Protein AF-0000000065985653 (afdb_homodimer)

InterPro domains:
  IPR003010 Carbon-nitrogen hydrolase [PF00795] (304-445)
  IPR003010 Carbon-nitrogen hydrolase [PS50263] (231-460)
  IPR004563 Apolipoprotein N-acyltransferase [MF_01148] (16-479)
  IPR004563 Apolipoprotein N-acyltransferase [PTHR38686] (8-495)
  IPR004563 Apolipoprotein N-acyltransferase [TIGR00546] (69-442)
  IPR004563 Apolipoprotein N-acyltransferase [cd07571] (231-481)
  IPR036526 Carbon-nitrogen hydrolase superfamily [G3DSA:3.60.110.10] (220-460)
  IPR036526 Carbon-nitrogen hydrolase superfamily [SSF56317] (226-471)
  IPR045378 Apolipoprotein N-acyltransferase, N-terminal [PF20154] (26-192)

pLDDT: mean 91.8, std 10.92, range [23.53, 98.88]

Solvent-accessible surface area (backbone atoms only — not comparable to full-atom values): 48987 Å² total; per-residue (Å²): 119,65,62,62,50,52,50,51,50,51,50,49,50,51,52,48,52,50,24,50,49,25,8,41,49,14,8,47,36,39,25,35,5,28,57,68,44,57,21,29,66,42,43,54,52,15,52,30,40,33,57,61,35,36,56,95,53,53,47,67,57,18,10,49,41,35,21,44,14,44,26,39,18,45,48,59,62,46,48,59,53,42,54,28,40,36,45,52,46,18,67,75,64,62,83,46,58,40,70,56,18,53,52,50,48,52,48,49,24,50,63,67,13,50,43,31,30,52,33,20,36,57,51,45,65,36,41,80,50,68,70,39,23,22,49,21,50,13,16,44,45,34,43,33,58,51,54,39,42,49,72,65,78,33,52,48,76,84,43,74,43,53,20,40,62,82,41,49,28,59,49,55,53,19,19,53,32,28,62,55,43,47,35,26,50,37,41,26,48,15,44,48,42,41,53,27,45,74,68,70,40,52,71,60,46,22,55,54,48,39,51,52,46,48,51,26,44,26,43,49,52,62,50,76,75,58,61,57,23,84,46,67,36,32,36,33,18,67,39,56,50,48,83,48,52,79,70,53,49,66,66,58,46,49,51,48,51,49,65,66,44,67,88,55,66,76,37,43,36,38,42,12,36,52,62,34,86,50,70,59,87,81,41,64,64,57,30,57,55,18,70,44,26,35,34,37,43,17,26,38,50,94,57,18,55,26,34,29,37,32,46,76,51,40,77,40,84,56,38,33,42,50,70,64,50,56,75,70,30,30,70,45,61,47,90,71,50,49,72,41,64,84,63,59,74,54,79,57,49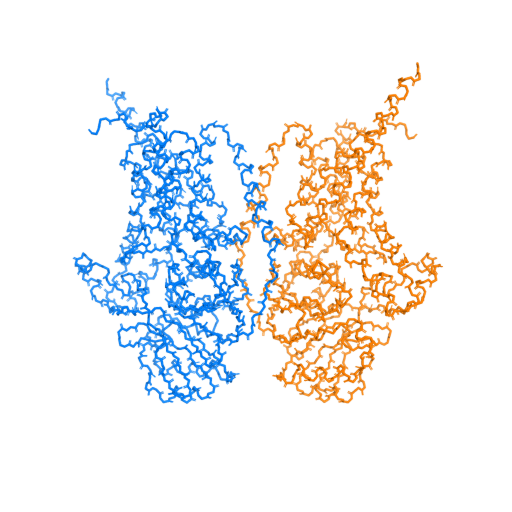,49,62,32,90,56,70,48,54,46,63,58,88,88,46,68,39,29,29,72,43,56,45,73,36,56,54,39,66,67,54,59,34,46,24,43,74,62,54,22,17,30,42,32,32,21,18,62,37,38,68,49,88,46,67,38,50,40,43,50,57,53,52,31,41,27,52,52,6,25,24,48,49,20,25,24,37,35,22,11,26,37,30,61,28,30,35,20,36,38,64,26,48,72,38,42,18,53,56,70,77,45,69,46,66,44,80,44,55,43,42,72,38,83,80,74,32,59,12,48,75,58,42,70,51,48,49,57,50,22,54,51,43,29,53,49,28,46,50,52,32,54,73,70,62,54,71,51,80,55,67,75,61,80,129,118,66,63,62,51,50,51,50,50,48,49,50,50,50,51,48,51,50,25,48,49,25,9,40,50,14,8,47,35,40,24,35,5,29,58,68,45,57,22,29,67,42,44,52,50,15,51,31,39,33,57,59,35,37,57,94,50,54,46,67,56,18,11,49,41,35,22,45,15,43,25,40,17,45,48,60,62,46,49,60,53,42,55,28,39,36,46,51,46,17,67,74,65,61,83,45,59,41,69,56,17,53,51,51,49,52,48,51,24,49,62,69,13,50,43,32,29,54,34,20,37,58,50,44,64,37,40,79,52,68,70,38,22,22,48,20,51,14,16,44,47,32,44,33,57,52,53,39,43,49,72,63,79,32,51,49,77,84,44,75,42,54,19,42,62,82,41,50,29,58,49,54,54,20,18,53,31,27,60,56,44,47,36,26,50,38,41,27,47,15,44,48,42,42,52,27,45,75,69,72,40,53,71,60,45,22,56,53,47,38,51,52,45,47,51,24,45,27,43,48,51,63,51,76,80,60,61,56,23,85,46,67,36,32,35,34,18,67,40,58,51,48,84,47,51,81,70,52,50,66,68,57,46,49,50,47,52,50,65,65,43,66,90,55,68,76,37,43,35,37,42,12,35,52,63,33,86,50,72,61,88,81,43,64,66,58,30,59,55,17,67,44,24,34,34,38,42,16,25,36,49,94,56,17,54,26,34,28,37,31,46,75,53,41,76,41,82,57,37,34,41,49,71,64,50,58,75,70,31,30,70,47,62,48,87,70,51,51,73,41,63,83,63,60,74,56,77,58,49,49,62,32,90,56,72,48,55,46,64,59,88,87,45,68,39,29,29,71,42,56,46,75,33,55,56,39,65,65,54,59,35,46,24,40,73,61,54,22,17,32,42,32,32,20,19,36,51,40,72,48,86,47,66,39,50,40,42,48,57,53,50,31,40,25,54,52,6,22,24,47,50,20,24,23,35,36,22,10,23,39,29,61,28,30,36,20,37,37,63,24,49,72,39,43,19,54,56,71,78,44,68,44,66,44,78,45,55,44,43,72,39,84,81,72,32,59,14,46,76,59,42,71,50,49,48,57,50,21,54,50,43,29,52,50,27,46,51,53,32,53,73,71,64,55,70,52,79,54,70,76,60,82,129

Structure (mmCIF, N/CA/C/O backbone):
data_AF-0000000065985653-model_v1
#
loop_
_entity.id
_entity.type
_entity.pdbx_description
1 polymer 'Apolipoprotein N-acyltransferase'
#
loop_
_atom_site.group_PDB
_atom_site.id
_atom_site.type_symbol
_atom_site.label_atom_id
_atom_site.label_alt_id
_atom_site.label_comp_id
_atom_site.label_asym_id
_atom_site.label_entity_id
_atom_site.label_seq_id
_atom_site.pdbx_PDB_ins_code
_atom_site.Cartn_x
_atom_site.Cartn_y
_atom_site.Cartn_z
_atom_site.occupancy
_atom_site.B_iso_or_equiv
_atom_site.auth_seq_id
_atom_site.auth_comp_id
_atom_site.auth_asym_id
_atom_site.auth_atom_id
_atom_site.pdbx_PDB_model_num
ATOM 1 N N . MET A 1 1 ? -54.906 -27.516 -24.109 1 52.81 1 MET A N 1
ATOM 2 C CA . MET A 1 1 ? -53.906 -28.359 -23.469 1 52.81 1 MET A CA 1
ATOM 3 C C . MET A 1 1 ? -52.531 -28.078 -24.047 1 52.81 1 MET A C 1
ATOM 5 O O . MET A 1 1 ? -51.531 -28.047 -23.297 1 52.81 1 MET A O 1
ATOM 9 N N . ASN A 1 2 ? -52.469 -27.531 -25.312 1 60.34 2 ASN A N 1
ATOM 10 C CA . ASN A 1 2 ? -51.188 -27.344 -26.016 1 60.34 2 ASN A CA 1
ATOM 11 C C . ASN A 1 2 ? -50.594 -25.984 -25.688 1 60.34 2 ASN A C 1
ATOM 13 O O . ASN A 1 2 ? -49.375 -25.844 -25.578 1 60.34 2 ASN A O 1
ATOM 17 N N . ARG A 1 3 ? -51.312 -25.031 -25.375 1 61.81 3 ARG A N 1
ATOM 18 C CA . ARG A 1 3 ? -50.812 -23.688 -25.125 1 61.81 3 ARG A CA 1
ATOM 19 C C . ARG A 1 3 ? -50.188 -23.594 -23.734 1 61.81 3 ARG A C 1
ATOM 21 O O . ARG A 1 3 ? -49.156 -22.938 -23.562 1 61.81 3 ARG A O 1
ATOM 28 N N . ARG A 1 4 ? -50.781 -24.234 -22.844 1 63.5 4 ARG A N 1
ATOM 29 C CA . ARG A 1 4 ? -50.281 -24.281 -21.484 1 63.5 4 ARG A CA 1
ATOM 30 C C . ARG A 1 4 ? -48.938 -25.016 -21.422 1 63.5 4 ARG A C 1
ATOM 32 O O . ARG A 1 4 ? -48.062 -24.625 -20.672 1 63.5 4 ARG A O 1
ATOM 39 N N . ARG A 1 5 ? -48.875 -26.062 -22.266 1 62.75 5 ARG A N 1
ATOM 40 C CA . ARG A 1 5 ? -47.625 -26.781 -22.344 1 62.75 5 ARG A CA 1
ATOM 41 C C . ARG A 1 5 ? -46.562 -25.938 -23.016 1 62.75 5 ARG A C 1
ATOM 43 O O . ARG A 1 5 ? -45.406 -25.938 -22.609 1 62.75 5 ARG A O 1
ATOM 50 N N . TRP A 1 6 ? -46.906 -25.266 -24.031 1 64.44 6 TRP A N 1
ATOM 51 C CA . TRP A 1 6 ? -46 -24.375 -24.734 1 64.44 6 TRP A CA 1
ATOM 52 C C . TRP A 1 6 ? -45.562 -23.219 -23.844 1 64.44 6 TRP A C 1
ATOM 54 O O . TRP A 1 6 ? -44.375 -22.875 -23.828 1 64.44 6 TRP A O 1
ATOM 64 N N . TRP A 1 7 ? -46.469 -22.609 -23.078 1 63.25 7 TRP A N 1
ATOM 65 C CA . TRP A 1 7 ? -46.156 -21.531 -22.172 1 63.25 7 TRP A CA 1
ATOM 66 C C . TRP A 1 7 ? -45.25 -22.016 -21.047 1 63.25 7 TRP A C 1
ATOM 68 O O . TRP A 1 7 ? -44.281 -21.328 -20.688 1 63.25 7 TRP A O 1
ATOM 78 N N . ARG A 1 8 ? -45.469 -23.219 -20.516 1 69.94 8 ARG A N 1
ATOM 79 C CA . ARG A 1 8 ? -44.625 -23.781 -19.484 1 69.94 8 ARG A CA 1
ATOM 80 C C . ARG A 1 8 ? -43.25 -24.109 -20.016 1 69.94 8 ARG A C 1
ATOM 82 O O . ARG A 1 8 ? -42.25 -23.906 -19.344 1 69.94 8 ARG A O 1
ATOM 89 N N . SER A 1 9 ? -43.25 -24.609 -21.188 1 74.19 9 SER A N 1
ATOM 90 C CA . SER A 1 9 ? -41.969 -24.891 -21.844 1 74.19 9 SER A CA 1
ATOM 91 C C . SER A 1 9 ? -41.188 -23.594 -22.125 1 74.19 9 SER A C 1
ATOM 93 O O . SER A 1 9 ? -39.969 -23.547 -21.953 1 74.19 9 SER A O 1
ATOM 95 N N . SER A 1 10 ? -41.844 -22.562 -22.562 1 74.75 10 SER A N 1
ATOM 96 C CA . SER A 1 10 ? -41.25 -21.25 -22.828 1 74.75 10 SER A CA 1
ATOM 97 C C . SER A 1 10 ? -40.75 -20.609 -21.531 1 74.75 10 SER A C 1
ATOM 99 O O . SER A 1 10 ? -39.656 -20.031 -21.516 1 74.75 10 SER A O 1
ATOM 101 N N . GLU A 1 11 ? -41.5 -20.766 -20.547 1 76.25 11 GLU A N 1
ATOM 102 C CA . GLU A 1 11 ? -41.094 -20.25 -19.25 1 76.25 11 GLU A CA 1
ATOM 103 C C . GLU A 1 11 ? -39.875 -20.969 -18.703 1 76.25 11 GLU A C 1
ATOM 105 O O . GLU A 1 11 ? -39 -20.359 -18.125 1 76.25 11 GLU A O 1
ATOM 110 N N . ARG A 1 12 ? -39.906 -22.234 -18.875 1 77 12 ARG A N 1
ATOM 111 C CA . ARG A 1 12 ? -38.75 -23.031 -18.438 1 77 12 ARG A CA 1
ATOM 112 C C . ARG A 1 12 ? -37.5 -22.672 -19.234 1 77 12 ARG A C 1
ATOM 114 O O . ARG A 1 12 ? -36.406 -22.594 -18.672 1 77 12 ARG A O 1
ATOM 121 N N . ARG A 1 13 ? -37.688 -22.562 -20.531 1 78.12 13 ARG A N 1
ATOM 122 C CA . ARG A 1 13 ? -36.562 -22.156 -21.375 1 78.12 13 ARG A CA 1
ATOM 123 C C . ARG A 1 13 ? -36.062 -20.766 -20.984 1 78.12 13 ARG A C 1
ATOM 125 O O . ARG A 1 13 ? -34.844 -20.547 -20.953 1 78.12 13 ARG A O 1
ATOM 132 N N . TRP A 1 14 ? -36.969 -19.875 -20.766 1 83.25 14 TRP A N 1
ATOM 133 C CA . TRP A 1 14 ? -36.594 -18.531 -20.359 1 83.25 14 TRP A CA 1
ATOM 134 C C . TRP A 1 14 ? -35.844 -18.547 -19.016 1 83.25 14 TRP A C 1
ATOM 136 O O . TRP A 1 14 ? -34.844 -17.859 -18.859 1 83.25 14 TRP A O 1
ATOM 146 N N . ARG A 1 15 ? -36.281 -19.312 -18.156 1 84 15 ARG A N 1
ATOM 147 C CA . ARG A 1 15 ? -35.625 -19.438 -16.859 1 84 15 ARG A CA 1
ATOM 148 C C . ARG A 1 15 ? -34.25 -20.031 -17 1 84 15 ARG A C 1
ATOM 150 O O . ARG A 1 15 ? -33.312 -19.641 -16.266 1 84 15 ARG A O 1
ATOM 157 N N . GLY A 1 16 ? -34.188 -20.984 -17.922 1 88.88 16 GLY A N 1
ATOM 158 C CA . GLY A 1 16 ? -32.875 -21.578 -18.188 1 88.88 16 GLY A CA 1
ATOM 159 C C . GLY A 1 16 ? -31.891 -20.578 -18.766 1 88.88 16 GLY A C 1
ATOM 160 O O . GLY A 1 16 ? -30.734 -20.562 -18.359 1 88.88 16 GLY A O 1
ATOM 161 N N . LEU A 1 17 ? -32.312 -19.797 -19.656 1 92.56 17 LEU A N 1
ATOM 162 C CA . LEU A 1 17 ? -31.453 -18.781 -20.266 1 92.56 17 LEU A CA 1
ATOM 163 C C . LEU A 1 17 ? -31.031 -17.734 -19.25 1 92.56 17 LEU A C 1
ATOM 165 O O . LEU A 1 17 ? -29.891 -17.266 -19.281 1 92.56 17 LEU A O 1
ATOM 169 N N . VAL A 1 18 ? -31.938 -17.359 -18.453 1 94.94 18 VAL A N 1
ATOM 170 C CA . VAL A 1 18 ? -31.625 -16.375 -17.422 1 94.94 18 VAL A CA 1
ATOM 171 C C . VAL A 1 18 ? -30.578 -16.938 -16.453 1 94.94 18 VAL A C 1
ATOM 173 O O . VAL A 1 18 ? -29.625 -16.25 -16.078 1 94.94 18 VAL A O 1
ATOM 176 N N . SER A 1 19 ? -30.797 -18.203 -16.094 1 97.12 19 SER A N 1
ATOM 177 C CA . SER A 1 19 ? -29.828 -18.844 -15.203 1 97.12 19 SER A CA 1
ATOM 178 C C . SER A 1 19 ? -28.453 -18.938 -15.844 1 97.12 19 SER A C 1
ATOM 180 O O . SER A 1 19 ? -27.438 -18.719 -15.18 1 97.12 19 SER A O 1
ATOM 182 N N . LEU A 1 20 ? -28.438 -19.266 -17.078 1 97.62 20 LEU A N 1
ATOM 183 C CA . LEU A 1 20 ? -27.172 -19.328 -17.797 1 97.62 20 LEU A CA 1
ATOM 184 C C . LEU A 1 20 ? -26.5 -17.953 -17.859 1 97.62 20 LEU A C 1
ATOM 186 O O . LEU A 1 20 ? -25.297 -17.844 -17.672 1 97.62 20 LEU A O 1
ATOM 190 N N . PHE A 1 21 ? -27.297 -16.953 -18.141 1 98.06 21 PHE A N 1
ATOM 191 C CA . PHE A 1 21 ? -26.781 -15.586 -18.172 1 98.06 21 PHE A CA 1
ATOM 192 C C . PHE A 1 21 ? -26.188 -15.195 -16.828 1 98.06 21 PHE A C 1
ATOM 194 O O . PHE A 1 21 ? -25.109 -14.594 -16.766 1 98.06 21 PHE A O 1
ATOM 201 N N . LEU A 1 22 ? -26.859 -15.5 -15.734 1 98.5 22 LEU A N 1
ATOM 202 C CA . LEU A 1 22 ? -26.391 -15.172 -14.398 1 98.5 22 LEU A CA 1
ATOM 203 C C . LEU A 1 22 ? -25.094 -15.898 -14.078 1 98.5 22 LEU A C 1
ATOM 205 O O . LEU A 1 22 ? -24.203 -15.344 -13.422 1 98.5 22 LEU A O 1
ATOM 209 N N . SER A 1 23 ? -25.016 -17.141 -14.523 1 98.62 23 SER A N 1
ATOM 210 C CA . SER A 1 23 ? -23.781 -17.906 -14.336 1 98.62 23 SER A CA 1
ATOM 211 C C . SER A 1 23 ? -22.609 -17.281 -15.078 1 98.62 23 SER A C 1
ATOM 213 O O . SER A 1 23 ? -21.531 -17.141 -14.516 1 98.62 23 SER A O 1
ATOM 215 N N . VAL A 1 24 ? -22.828 -16.859 -16.312 1 98.69 24 VAL A N 1
ATOM 216 C CA . VAL A 1 24 ? -21.812 -16.203 -17.109 1 98.69 24 VAL A CA 1
ATOM 217 C C . VAL A 1 24 ? -21.438 -14.859 -16.484 1 98.69 24 VAL A C 1
ATOM 219 O O . VAL A 1 24 ? -20.25 -14.5 -16.406 1 98.69 24 VAL A O 1
ATOM 222 N N . LEU A 1 25 ? -22.422 -14.125 -16.031 1 98.62 25 LEU A N 1
ATOM 223 C CA . LEU A 1 25 ? -22.188 -12.844 -15.375 1 98.62 25 LEU A CA 1
ATOM 224 C C . LEU A 1 25 ? -21.312 -13.016 -14.141 1 98.62 25 LEU A C 1
ATOM 226 O O . LEU A 1 25 ? -20.453 -12.188 -13.867 1 98.62 25 LEU A O 1
ATOM 230 N N . SER A 1 26 ? -21.578 -14.062 -13.406 1 98.88 26 SER A N 1
ATOM 231 C CA . SER A 1 26 ? -20.781 -14.352 -12.219 1 98.88 26 SER A CA 1
ATOM 232 C C . SER A 1 26 ? -19.312 -14.586 -12.594 1 98.88 26 SER A C 1
ATOM 234 O O . SER A 1 26 ? -18.406 -14.062 -11.938 1 98.88 26 SER A O 1
ATOM 236 N N . GLY A 1 27 ? -19.109 -15.43 -13.625 1 98.81 27 GLY A N 1
ATOM 237 C CA . GLY A 1 27 ? -17.75 -15.648 -14.102 1 98.81 27 GLY A CA 1
ATOM 238 C C . GLY A 1 27 ? -17.078 -14.375 -14.594 1 98.81 27 GLY A C 1
ATOM 239 O O . GLY A 1 27 ? -15.906 -14.148 -14.328 1 98.81 27 GLY A O 1
ATOM 240 N N . PHE A 1 28 ? -17.828 -13.539 -15.25 1 98.62 28 PHE A N 1
ATOM 241 C CA . PHE A 1 28 ? -17.344 -12.273 -15.781 1 98.62 28 PHE A CA 1
ATOM 242 C C . PHE A 1 28 ? -16.938 -11.336 -14.656 1 98.62 28 PHE A C 1
ATOM 244 O O . PHE A 1 28 ? -15.852 -10.742 -14.695 1 98.62 28 PHE A O 1
ATOM 251 N N . LEU A 1 29 ? -17.75 -11.219 -13.625 1 98.62 29 LEU A N 1
ATOM 252 C CA . LEU A 1 29 ? -17.453 -10.352 -12.492 1 98.62 29 LEU A CA 1
ATOM 253 C C . LEU A 1 29 ? -16.234 -10.859 -11.727 1 98.62 29 LEU A C 1
ATOM 255 O O . LEU A 1 29 ? -15.422 -10.062 -11.25 1 98.62 29 LEU A O 1
ATOM 259 N N . THR A 1 30 ? -16.156 -12.172 -11.609 1 98.75 30 THR A N 1
ATOM 260 C CA . THR A 1 30 ? -14.992 -12.75 -10.953 1 98.75 30 THR A CA 1
ATOM 261 C C . THR A 1 30 ? -13.719 -12.406 -11.719 1 98.75 30 THR A C 1
ATOM 263 O O . THR A 1 30 ? -12.727 -11.984 -11.125 1 98.75 30 THR A O 1
ATOM 266 N N . ALA A 1 31 ? -13.781 -12.523 -13.008 1 98.62 31 ALA A N 1
ATOM 267 C CA . ALA A 1 31 ? -12.625 -12.203 -13.844 1 98.62 31 ALA A CA 1
ATOM 268 C C . ALA A 1 31 ? -12.258 -10.727 -13.719 1 98.62 31 ALA A C 1
ATOM 270 O O . ALA A 1 31 ? -11.078 -10.383 -13.648 1 98.62 31 ALA A O 1
ATOM 271 N N . LEU A 1 32 ? -13.227 -9.828 -13.633 1 98.12 32 LEU A N 1
ATOM 272 C CA . LEU A 1 32 ? -12.992 -8.391 -13.539 1 98.12 32 LEU A CA 1
ATOM 273 C C . LEU A 1 32 ? -12.344 -8.031 -12.211 1 98.12 32 LEU A C 1
ATOM 275 O O . LEU A 1 32 ? -11.82 -6.93 -12.047 1 98.12 32 LEU A O 1
ATOM 279 N N . SER A 1 33 ? -12.391 -8.945 -11.266 1 98.19 33 SER A N 1
ATOM 280 C CA . SER A 1 33 ? -11.812 -8.688 -9.953 1 98.19 33 SER A CA 1
ATOM 281 C C . SER A 1 33 ? -10.352 -9.133 -9.898 1 98.19 33 SER A C 1
ATOM 283 O O . SER A 1 33 ? -9.625 -8.789 -8.961 1 98.19 33 SER A O 1
ATOM 285 N N . MET A 1 34 ? -9.867 -9.836 -10.875 1 98.12 34 MET A N 1
ATOM 286 C CA . MET A 1 34 ? -8.539 -10.453 -10.867 1 98.12 34 MET A CA 1
ATOM 287 C C . MET A 1 34 ? -7.457 -9.414 -11.133 1 98.12 34 MET A C 1
ATOM 289 O O . MET A 1 34 ? -7.746 -8.312 -11.594 1 98.12 34 MET A O 1
ATOM 293 N N . PRO A 1 35 ? -6.211 -9.719 -10.797 1 96.81 35 PRO A N 1
ATOM 294 C CA . PRO A 1 35 ? -5.125 -8.773 -11.07 1 96.81 35 PRO A CA 1
ATOM 295 C C . PRO A 1 35 ? -5.062 -8.352 -12.539 1 96.81 35 PRO A C 1
ATOM 297 O O . PRO A 1 35 ? -5.117 -9.203 -13.438 1 96.81 35 PRO A O 1
ATOM 300 N N . GLY A 1 36 ? -4.898 -7.062 -12.727 1 95.06 36 GLY A N 1
ATOM 301 C CA . GLY A 1 36 ? -4.773 -6.562 -14.086 1 95.06 36 GLY A CA 1
ATOM 302 C C . GLY A 1 36 ? -6.105 -6.184 -14.711 1 95.06 36 GLY A C 1
ATOM 303 O O . GLY A 1 36 ? -6.156 -5.715 -15.852 1 95.06 36 GLY A O 1
ATOM 304 N N . PHE A 1 37 ? -7.195 -6.383 -13.969 1 96.31 37 PHE A N 1
ATOM 305 C CA . PHE A 1 37 ? -8.516 -6.039 -14.477 1 96.31 37 PHE A CA 1
ATOM 306 C C . PHE A 1 37 ? -9.102 -4.855 -13.711 1 96.31 37 PHE A C 1
ATOM 308 O O . PHE A 1 37 ? -8.398 -3.877 -13.445 1 96.31 37 PHE A O 1
ATOM 315 N N . LEU A 1 38 ? -10.336 -4.836 -13.352 1 94.44 38 LEU A N 1
ATOM 316 C CA . LEU A 1 38 ? -11.031 -3.613 -12.969 1 94.44 38 LEU A CA 1
ATOM 317 C C . LEU A 1 38 ? -10.836 -3.32 -11.484 1 94.44 38 LEU A C 1
ATOM 319 O O . LEU A 1 38 ? -10.359 -2.246 -11.117 1 94.44 38 LEU A O 1
ATOM 323 N N . SER A 1 39 ? -11.273 -4.324 -10.586 1 96.25 39 SER A N 1
ATOM 324 C CA . SER A 1 39 ? -11.242 -4.031 -9.156 1 96.25 39 SER A CA 1
ATOM 325 C C . SER A 1 39 ? -11.32 -5.312 -8.336 1 96.25 39 SER A C 1
ATOM 327 O O . SER A 1 39 ? -12.234 -6.117 -8.508 1 96.25 39 SER A O 1
ATOM 329 N N . GLY A 1 40 ? -10.414 -5.402 -7.391 1 97.06 40 GLY A N 1
ATOM 330 C CA . GLY A 1 40 ? -10.445 -6.547 -6.496 1 97.06 40 GLY A CA 1
ATOM 331 C C . GLY A 1 40 ? -11.688 -6.578 -5.617 1 97.06 40 GLY A C 1
ATOM 332 O O . GLY A 1 40 ? -12.117 -7.645 -5.18 1 97.06 40 GLY A O 1
ATOM 333 N N . ALA A 1 41 ? -12.359 -5.457 -5.375 1 96.56 41 ALA A N 1
ATOM 334 C CA . ALA A 1 41 ? -13.516 -5.355 -4.488 1 96.56 41 ALA A CA 1
ATOM 335 C C . ALA A 1 41 ? -14.727 -6.055 -5.086 1 96.56 41 ALA A C 1
ATOM 337 O O . ALA A 1 41 ? -15.656 -6.422 -4.367 1 96.56 41 ALA A O 1
ATOM 338 N N . LEU A 1 42 ? -14.734 -6.293 -6.352 1 97 42 LEU A N 1
ATOM 339 C CA . LEU A 1 42 ? -15.852 -6.953 -7.02 1 97 42 LEU A CA 1
ATOM 340 C C . LEU A 1 42 ? -15.984 -8.398 -6.555 1 97 42 LEU A C 1
ATOM 342 O O . LEU A 1 42 ? -17.047 -9 -6.699 1 97 42 LEU A O 1
ATOM 346 N N . ILE A 1 43 ? -14.914 -8.922 -5.957 1 98.56 43 ILE A N 1
ATOM 347 C CA . ILE A 1 43 ? -14.883 -10.336 -5.609 1 98.56 43 ILE A CA 1
ATOM 348 C C . ILE A 1 43 ? -15.898 -10.617 -4.508 1 98.56 43 ILE A C 1
ATOM 350 O O . ILE A 1 43 ? -16.375 -11.75 -4.363 1 98.56 43 ILE A O 1
ATOM 354 N N . TRP A 1 44 ? -16.234 -9.578 -3.734 1 98.12 44 TRP A N 1
ATOM 355 C CA . TRP A 1 44 ? -17.172 -9.734 -2.629 1 98.12 44 TRP A CA 1
ATOM 356 C C . TRP A 1 44 ? -18.578 -9.969 -3.146 1 98.12 44 TRP A C 1
ATOM 358 O O . TRP A 1 44 ? -19.469 -10.367 -2.391 1 98.12 44 TRP A O 1
ATOM 368 N N . PHE A 1 45 ? -18.812 -9.797 -4.453 1 97.88 45 PHE A N 1
ATOM 369 C CA . PHE A 1 45 ? -20.172 -9.859 -4.996 1 97.88 45 PHE A CA 1
ATOM 370 C C . PHE A 1 45 ? -20.219 -10.766 -6.215 1 97.88 45 PHE A C 1
ATOM 372 O O . PHE A 1 45 ? -21.297 -11.047 -6.742 1 97.88 45 PHE A O 1
ATOM 379 N N . SER A 1 46 ? -19.141 -11.258 -6.594 1 98.62 46 SER A N 1
ATOM 380 C CA . SER A 1 46 ? -19.016 -11.875 -7.91 1 98.62 46 SER A CA 1
ATOM 381 C C . SER A 1 46 ? -19.781 -13.188 -7.977 1 98.62 46 SER A C 1
ATOM 383 O O . SER A 1 46 ? -20.234 -13.594 -9.047 1 98.62 46 SER A O 1
ATOM 385 N N . LEU A 1 47 ? -20.016 -13.859 -6.828 1 98.81 47 LEU A N 1
ATOM 386 C CA . LEU A 1 47 ? -20.656 -15.172 -6.848 1 98.81 47 LEU A CA 1
ATOM 387 C C . LEU A 1 47 ? -22.172 -15.031 -6.656 1 98.81 47 LEU A C 1
ATOM 389 O O . LEU A 1 47 ? -22.906 -16.016 -6.809 1 98.81 47 LEU A O 1
ATOM 393 N N . ILE A 1 48 ? -22.672 -13.844 -6.371 1 98.69 48 ILE A N 1
ATOM 394 C CA . ILE A 1 48 ? -24.078 -13.641 -6.062 1 98.69 48 ILE A CA 1
ATOM 395 C C . ILE A 1 48 ? -24.938 -14.047 -7.258 1 98.69 48 ILE A C 1
ATOM 397 O O . ILE A 1 48 ? -25.906 -14.789 -7.113 1 98.69 48 ILE A O 1
ATOM 401 N N . PRO A 1 49 ? -24.562 -13.609 -8.5 1 98.69 49 PRO A N 1
ATOM 402 C CA . PRO A 1 49 ? -25.391 -14.039 -9.633 1 98.69 49 PRO A CA 1
ATOM 403 C C . PRO A 1 49 ? -25.438 -15.562 -9.781 1 98.69 49 PRO A C 1
ATOM 405 O O . PRO A 1 49 ? -26.484 -16.109 -10.133 1 98.69 49 PRO A O 1
ATOM 408 N N . LEU A 1 50 ? -24.344 -16.266 -9.531 1 98.81 50 LEU A N 1
ATOM 409 C CA . LEU A 1 50 ? -24.344 -17.734 -9.617 1 98.81 50 LEU A CA 1
ATOM 410 C C . LEU A 1 50 ? -25.312 -18.328 -8.594 1 98.81 50 LEU A C 1
ATOM 412 O O . LEU A 1 50 ? -26.047 -19.266 -8.906 1 98.81 50 LEU A O 1
ATOM 416 N N . LEU A 1 51 ? -25.281 -17.797 -7.367 1 98.62 51 LEU A N 1
ATOM 417 C CA . LEU A 1 51 ? -26.141 -18.297 -6.309 1 98.62 51 LEU A CA 1
ATOM 418 C C . LEU A 1 51 ? -27.609 -18.125 -6.676 1 98.62 51 LEU A C 1
ATOM 420 O O . LEU A 1 51 ? -28.438 -18.984 -6.383 1 98.62 51 LEU A O 1
ATOM 424 N N . TYR A 1 52 ? -27.969 -17.016 -7.379 1 97.75 52 TYR A N 1
ATOM 425 C CA . TYR A 1 52 ? -29.312 -16.844 -7.898 1 97.75 52 TYR A CA 1
ATOM 426 C C . TYR A 1 52 ? -29.594 -17.828 -9.031 1 97.75 52 TYR A C 1
ATOM 428 O O . TYR A 1 52 ? -30.703 -18.344 -9.156 1 97.75 52 TYR A O 1
ATOM 436 N N . ALA A 1 53 ? -28.625 -18.062 -9.828 1 97.81 53 ALA A N 1
ATOM 437 C CA . ALA A 1 53 ? -28.781 -18.922 -10.992 1 97.81 53 ALA A CA 1
ATOM 438 C C . ALA A 1 53 ? -29.141 -20.359 -10.578 1 97.81 53 ALA A C 1
ATOM 440 O O . ALA A 1 53 ? -29.922 -21.031 -11.242 1 97.81 53 ALA A O 1
ATOM 441 N N . VAL A 1 54 ? -28.578 -20.812 -9.445 1 96.88 54 VAL A N 1
ATOM 442 C CA . VAL A 1 54 ? -28.719 -22.219 -9.086 1 96.88 54 VAL A CA 1
ATOM 443 C C . VAL A 1 54 ? -29.922 -22.406 -8.164 1 96.88 54 VAL A C 1
ATOM 445 O O . VAL A 1 54 ? -30.312 -23.531 -7.859 1 96.88 54 VAL A O 1
ATOM 448 N N . GLU A 1 55 ? -30.438 -21.328 -7.723 1 93.88 55 GLU A N 1
ATOM 449 C CA . GLU A 1 55 ? -31.578 -21.391 -6.801 1 93.88 55 GLU A CA 1
ATOM 450 C C . GLU A 1 55 ? -32.719 -22.188 -7.395 1 93.88 55 GLU A C 1
ATOM 452 O O . GLU A 1 55 ? -33.188 -21.906 -8.508 1 93.88 55 GLU A O 1
ATOM 457 N N . GLY A 1 56 ? -33.25 -23.156 -6.688 1 91.44 56 GLY A N 1
ATOM 458 C CA . GLY A 1 56 ? -34.406 -23.938 -7.082 1 91.44 56 GLY A CA 1
ATOM 459 C C . GLY A 1 56 ? -34.094 -24.906 -8.219 1 91.44 56 GLY A C 1
ATOM 460 O O . GLY A 1 56 ? -35.031 -25.531 -8.758 1 91.44 56 GLY A O 1
ATOM 461 N N . ARG A 1 57 ? -32.875 -25.062 -8.617 1 93.88 57 ARG A N 1
ATOM 462 C CA . ARG A 1 57 ? -32.531 -25.953 -9.727 1 93.88 57 ARG A CA 1
ATOM 463 C C . ARG A 1 57 ? -32.156 -27.328 -9.219 1 93.88 57 ARG A C 1
ATOM 465 O O . ARG A 1 57 ? -31.812 -27.5 -8.047 1 93.88 57 ARG A O 1
ATOM 472 N N . GLY A 1 58 ? -32.219 -28.328 -10.117 1 94.81 58 GLY A N 1
ATOM 473 C CA . GLY A 1 58 ? -31.812 -29.688 -9.805 1 94.81 58 GLY A CA 1
ATOM 474 C C . GLY A 1 58 ? -30.312 -29.844 -9.711 1 94.81 58 GLY A C 1
ATOM 475 O O . GLY A 1 58 ? -29.562 -28.906 -10.023 1 94.81 58 GLY A O 1
ATOM 476 N N . VAL A 1 59 ? -29.891 -30.953 -9.219 1 95.81 59 VAL A N 1
ATOM 477 C CA . VAL A 1 59 ? -28.5 -31.234 -8.875 1 95.81 59 VAL A CA 1
ATOM 478 C C . VAL A 1 59 ? -27.625 -31.094 -10.117 1 95.81 59 VAL A C 1
ATOM 480 O O . VAL A 1 59 ? -26.562 -30.453 -10.062 1 95.81 59 VAL A O 1
ATOM 483 N N . TRP A 1 60 ? -27.984 -31.594 -11.258 1 96.69 60 TRP A N 1
ATOM 484 C CA . TRP A 1 60 ? -27.156 -31.609 -12.461 1 96.69 60 TRP A CA 1
ATOM 485 C C . TRP A 1 60 ? -27.109 -30.219 -13.086 1 96.69 60 TRP A C 1
ATOM 487 O O . TRP A 1 60 ? -26.094 -29.828 -13.672 1 96.69 60 TRP A O 1
ATOM 497 N N . LYS A 1 61 ? -28.234 -29.484 -13.031 1 96.81 61 LYS A N 1
ATOM 498 C CA . LYS A 1 61 ? -28.234 -28.109 -13.539 1 96.81 61 LYS A CA 1
ATOM 499 C C . LYS A 1 61 ? -27.328 -27.203 -12.703 1 96.81 61 LYS A C 1
ATOM 501 O O . LYS A 1 61 ? -26.625 -26.344 -13.242 1 96.81 61 LYS A O 1
ATOM 506 N N . ARG A 1 62 ? -27.359 -27.453 -11.391 1 98.12 62 ARG A N 1
ATOM 507 C CA . ARG A 1 62 ? -26.469 -26.703 -10.508 1 98.12 62 ARG A CA 1
ATOM 508 C C . ARG A 1 62 ? -25 -26.969 -10.859 1 98.12 62 ARG A C 1
ATOM 510 O O . ARG A 1 62 ? -24.188 -26.031 -10.906 1 98.12 62 ARG A O 1
ATOM 517 N N . ALA A 1 63 ? -24.734 -28.234 -11.078 1 98.5 63 ALA A N 1
ATOM 518 C CA . ALA A 1 63 ? -23.391 -28.625 -11.461 1 98.5 63 ALA A CA 1
ATOM 519 C C . ALA A 1 63 ? -22.969 -27.922 -12.758 1 98.5 63 ALA A C 1
ATOM 521 O O . ALA A 1 63 ? -21.891 -27.344 -12.82 1 98.5 63 ALA A O 1
ATOM 522 N N . PHE A 1 64 ? -23.828 -27.922 -13.711 1 98.38 64 PHE A N 1
ATOM 523 C CA . PHE A 1 64 ? -23.516 -27.344 -15.016 1 98.38 64 PHE A CA 1
ATOM 524 C C . PHE A 1 64 ? -23.328 -25.844 -14.906 1 98.38 64 PHE A C 1
ATOM 526 O O . PHE A 1 64 ? -22.391 -25.281 -15.477 1 98.38 64 PHE A O 1
ATOM 533 N N . LEU A 1 65 ? -24.25 -25.141 -14.211 1 98.69 65 LEU A N 1
ATOM 534 C CA . LEU A 1 65 ? -24.172 -23.688 -14.062 1 98.69 65 LEU A CA 1
ATOM 535 C C . LEU A 1 65 ? -22.891 -23.281 -13.336 1 98.69 65 LEU A C 1
ATOM 537 O O . LEU A 1 65 ? -22.281 -22.25 -13.656 1 98.69 65 LEU A O 1
ATOM 541 N N . SER A 1 66 ? -22.5 -24.062 -12.328 1 98.81 66 SER A N 1
ATOM 542 C CA . SER A 1 66 ? -21.25 -23.781 -11.609 1 98.81 66 SER A CA 1
ATOM 543 C C . SER A 1 66 ? -20.031 -24 -12.5 1 98.81 66 SER A C 1
ATOM 545 O O . SER A 1 66 ? -19.062 -23.266 -12.406 1 98.81 66 SER A O 1
ATOM 547 N N . PHE A 1 67 ? -20.109 -25.016 -13.328 1 98.69 67 PHE A N 1
ATOM 548 C CA . PHE A 1 67 ? -19.062 -25.25 -14.328 1 98.69 67 PHE A CA 1
ATOM 549 C C . PHE A 1 67 ? -18.953 -24.062 -15.266 1 98.69 67 PHE A C 1
ATOM 551 O O . PHE A 1 67 ? -17.844 -23.578 -15.523 1 98.69 67 PHE A O 1
ATOM 558 N N . VAL A 1 68 ? -20.062 -23.562 -15.758 1 98.75 68 VAL A N 1
ATOM 559 C CA . VAL A 1 68 ? -20.094 -22.438 -16.688 1 98.75 68 VAL A CA 1
ATOM 560 C C . VAL A 1 68 ? -19.516 -21.203 -16.031 1 98.75 68 VAL A C 1
ATOM 562 O O . VAL A 1 68 ? -18.781 -20.438 -16.656 1 98.75 68 VAL A O 1
ATOM 565 N N . TYR A 1 69 ? -19.875 -21 -14.812 1 98.75 69 TYR A N 1
ATOM 566 C CA . TYR A 1 69 ? -19.344 -19.891 -14.039 1 98.75 69 TYR A CA 1
ATOM 567 C C . TYR A 1 69 ? -17.812 -19.906 -14.047 1 98.75 69 TYR A C 1
ATOM 569 O O . TYR A 1 69 ? -17.172 -18.922 -14.445 1 98.75 69 TYR A O 1
ATOM 577 N N . PHE A 1 70 ? -17.234 -20.969 -13.648 1 98.81 70 PHE A N 1
ATOM 578 C CA . PHE A 1 70 ? -15.789 -21 -13.492 1 98.81 70 PHE A CA 1
ATOM 579 C C . PHE A 1 70 ? -15.102 -21.047 -14.859 1 98.81 70 PHE A C 1
ATOM 581 O O . PHE A 1 70 ? -14.016 -20.484 -15.031 1 98.81 70 PHE A O 1
ATOM 588 N N . PHE A 1 71 ? -15.75 -21.719 -15.812 1 98.62 71 PHE A N 1
ATOM 589 C CA . PHE A 1 71 ? -15.25 -21.734 -17.172 1 98.62 71 PHE A CA 1
ATOM 590 C C . PHE A 1 71 ? -15.133 -20.328 -17.734 1 98.62 71 PHE A C 1
ATOM 592 O O . PHE A 1 71 ? -14.102 -19.969 -18.312 1 98.62 71 PHE A O 1
ATOM 599 N N . THR A 1 72 ? -16.156 -19.531 -17.531 1 98.69 72 THR A N 1
ATOM 600 C CA . THR A 1 72 ? -16.172 -18.141 -17.969 1 98.69 72 THR A CA 1
ATOM 601 C C . THR A 1 72 ? -15.086 -17.344 -17.266 1 98.69 72 THR A C 1
ATOM 603 O O . THR A 1 72 ? -14.344 -16.594 -17.906 1 98.69 72 THR A O 1
ATOM 606 N N . HIS A 1 73 ? -14.953 -17.547 -16.016 1 98.62 73 HIS A N 1
ATOM 607 C CA . HIS A 1 73 ? -13.945 -16.875 -15.211 1 98.62 73 HIS A CA 1
ATOM 608 C C . HIS A 1 73 ? -12.539 -17.156 -15.742 1 98.62 73 HIS A C 1
ATOM 610 O O . HIS A 1 73 ? -11.773 -16.234 -16 1 98.62 73 HIS A O 1
ATOM 616 N N . VAL A 1 74 ? -12.242 -18.359 -15.977 1 97.56 74 VAL A N 1
ATOM 617 C CA . VAL A 1 74 ? -10.898 -18.781 -16.359 1 97.56 74 VAL A CA 1
ATOM 618 C C . VAL A 1 74 ? -10.586 -18.281 -17.766 1 97.56 74 VAL A C 1
ATOM 620 O O . VAL A 1 74 ? -9.477 -17.797 -18.031 1 97.56 74 VAL A O 1
ATOM 623 N N . LEU A 1 75 ? -11.523 -18.359 -18.688 1 97.56 75 LEU A N 1
ATOM 624 C CA . LEU A 1 75 ? -11.281 -17.938 -20.062 1 97.56 75 LEU A CA 1
ATOM 625 C C . LEU A 1 75 ? -11 -16.438 -20.125 1 97.56 75 LEU A C 1
ATOM 627 O O . LEU A 1 75 ? -10.133 -16 -20.891 1 97.56 75 LEU A O 1
ATOM 631 N N . ILE A 1 76 ? -11.688 -15.703 -19.312 1 97.81 76 ILE A N 1
ATOM 632 C CA . ILE A 1 76 ? -11.508 -14.25 -19.344 1 97.81 76 ILE A CA 1
ATOM 633 C C . ILE A 1 76 ? -10.242 -13.875 -18.578 1 97.81 76 ILE A C 1
ATOM 635 O O . ILE A 1 76 ? -9.414 -13.102 -19.078 1 97.81 76 ILE A O 1
ATOM 639 N N . SER A 1 77 ? -10.031 -14.461 -17.438 1 97.31 77 SER A N 1
ATOM 640 C CA . SER A 1 77 ? -8.891 -14.125 -16.578 1 97.31 77 SER A CA 1
ATOM 641 C C . SER A 1 77 ? -7.574 -14.492 -17.266 1 97.31 77 SER A C 1
ATOM 643 O O . SER A 1 77 ? -6.551 -13.836 -17.047 1 97.31 77 SER A O 1
ATOM 645 N N . PHE A 1 78 ? -7.578 -15.531 -18.141 1 96.12 78 PHE A N 1
ATOM 646 C CA . PHE A 1 78 ? -6.355 -16.016 -18.766 1 96.12 78 PHE A CA 1
ATOM 647 C C . PHE A 1 78 ? -6.395 -15.805 -20.266 1 96.12 78 PHE A C 1
ATOM 649 O O . PHE A 1 78 ? -5.812 -16.578 -21.031 1 96.12 78 PHE A O 1
ATOM 656 N N . PHE A 1 79 ? -7.105 -14.805 -20.703 1 94.69 79 PHE A N 1
ATOM 657 C CA . PHE A 1 79 ? -7.203 -14.508 -22.125 1 94.69 79 PHE A CA 1
ATOM 658 C C . PHE A 1 79 ? -5.816 -14.398 -22.75 1 94.69 79 PHE A C 1
ATOM 660 O O . PHE A 1 79 ? -5.641 -14.688 -23.938 1 94.69 79 PHE A O 1
ATOM 667 N N . TRP A 1 80 ? -4.82 -14.062 -21.984 1 91.75 80 TRP A N 1
ATOM 668 C CA . TRP A 1 80 ? -3.465 -13.789 -22.453 1 91.75 80 TRP A CA 1
ATOM 669 C C . TRP A 1 80 ? -2.742 -15.078 -22.828 1 91.75 80 TRP A C 1
ATOM 671 O O . TRP A 1 80 ? -1.69 -15.047 -23.469 1 91.75 80 TRP A O 1
ATOM 681 N N . VAL A 1 81 ? -3.248 -16.219 -22.469 1 90.75 81 VAL A N 1
ATOM 682 C CA . VAL A 1 81 ? -2.67 -17.516 -22.844 1 90.75 81 VAL A CA 1
ATOM 683 C C . VAL A 1 81 ? -2.973 -17.797 -24.312 1 90.75 81 VAL A C 1
ATOM 685 O O . VAL A 1 81 ? -2.207 -18.484 -25 1 90.75 81 VAL A O 1
ATOM 688 N N . LEU A 1 82 ? -4.008 -17.219 -24.859 1 89.25 82 LEU A N 1
ATOM 689 C CA . LEU A 1 82 ? -4.477 -17.531 -26.219 1 89.25 82 LEU A CA 1
ATOM 690 C C . LEU A 1 82 ? -3.436 -17.141 -27.25 1 89.25 82 LEU A C 1
ATOM 692 O O . LEU A 1 82 ? -3.064 -17.953 -28.109 1 89.25 82 LEU A O 1
ATOM 696 N N . PRO A 1 83 ? -2.926 -15.977 -27.188 1 85.75 83 PRO A N 1
ATOM 697 C CA . PRO A 1 83 ? -1.915 -15.625 -28.188 1 85.75 83 PRO A CA 1
ATOM 698 C C . PRO A 1 83 ? -0.648 -16.469 -28.062 1 85.75 83 PRO A C 1
ATOM 700 O O . PRO A 1 83 ? 0.018 -16.734 -29.062 1 85.75 83 PRO A O 1
ATOM 703 N N . THR A 1 84 ? -0.301 -16.859 -26.875 1 82.25 84 THR A N 1
ATOM 704 C CA . THR A 1 84 ? 0.848 -17.734 -26.688 1 82.25 84 THR A CA 1
ATOM 705 C C . THR A 1 84 ? 0.647 -19.062 -27.406 1 82.25 84 THR A C 1
ATOM 707 O O . THR A 1 84 ? 1.554 -19.531 -28.094 1 82.25 84 THR A O 1
ATOM 710 N N . LEU A 1 85 ? -0.532 -19.578 -27.359 1 82.25 85 LEU A N 1
ATOM 711 C CA . LEU A 1 85 ? -0.837 -20.875 -27.938 1 82.25 85 LEU A CA 1
ATOM 712 C C . LEU A 1 85 ? -1.094 -20.781 -29.438 1 82.25 85 LEU A C 1
ATOM 714 O O . LEU A 1 85 ? -0.84 -21.719 -30.188 1 82.25 85 LEU A O 1
ATOM 718 N N . THR A 1 86 ? -1.532 -19.625 -29.922 1 83.69 86 THR A N 1
ATOM 719 C CA . THR A 1 86 ? -1.947 -19.5 -31.312 1 83.69 86 THR A CA 1
ATOM 720 C C . THR A 1 86 ? -0.844 -18.859 -32.156 1 83.69 86 THR A C 1
ATOM 722 O O . THR A 1 86 ? -0.807 -19.031 -33.375 1 83.69 86 THR A O 1
ATOM 725 N N . GLU A 1 87 ? 0.04 -18.156 -31.453 1 81.62 87 GLU A N 1
ATOM 726 C CA . GLU A 1 87 ? 1.052 -17.422 -32.219 1 81.62 87 GLU A CA 1
ATOM 727 C C . GLU A 1 87 ? 2.459 -17.844 -31.797 1 81.62 87 GLU A C 1
ATOM 729 O O . GLU A 1 87 ? 3.223 -18.359 -32.625 1 81.62 87 GLU A O 1
ATOM 734 N N . ASN A 1 88 ? 2.76 -17.781 -30.547 1 74.81 88 ASN A N 1
ATOM 735 C CA . ASN A 1 88 ? 4.133 -17.969 -30.094 1 74.81 88 ASN A CA 1
ATOM 736 C C . ASN A 1 88 ? 4.57 -19.438 -30.219 1 74.81 88 ASN A C 1
ATOM 738 O O . ASN A 1 88 ? 5.668 -19.703 -30.703 1 74.81 88 ASN A O 1
ATOM 742 N N . VAL A 1 89 ? 3.711 -20.359 -29.797 1 73.56 89 VAL A N 1
ATOM 743 C CA . VAL A 1 89 ? 4.062 -21.766 -29.828 1 73.56 89 VAL A CA 1
ATOM 744 C C . VAL A 1 89 ? 4.234 -22.234 -31.266 1 73.56 89 VAL A C 1
ATOM 746 O O . VAL A 1 89 ? 5.242 -22.859 -31.609 1 73.56 89 VAL A O 1
ATOM 749 N N . PRO A 1 90 ? 3.342 -21.859 -32.188 1 72.69 90 PRO A N 1
ATOM 750 C CA . PRO A 1 90 ? 3.539 -22.25 -33.562 1 72.69 90 PRO A CA 1
ATOM 751 C C . PRO A 1 90 ? 4.82 -21.672 -34.188 1 72.69 90 PRO A C 1
ATOM 753 O O . PRO A 1 90 ? 5.473 -22.328 -35 1 72.69 90 PRO A O 1
ATOM 756 N N . LEU A 1 91 ? 5.129 -20.531 -33.75 1 70.81 91 LEU A N 1
ATOM 757 C CA . LEU A 1 91 ? 6.324 -19.875 -34.281 1 70.81 91 LEU A CA 1
ATOM 758 C C . LEU A 1 91 ? 7.582 -20.609 -33.844 1 70.81 91 LEU A C 1
ATOM 760 O O . LEU A 1 91 ? 8.531 -20.75 -34.594 1 70.81 91 LEU A O 1
ATOM 764 N N . VAL A 1 92 ? 7.562 -21.078 -32.656 1 67.31 92 VAL A N 1
ATOM 765 C CA . VAL A 1 92 ? 8.758 -21.688 -32.062 1 67.31 92 VAL A CA 1
ATOM 766 C C . VAL A 1 92 ? 8.828 -23.156 -32.469 1 67.31 92 VAL A C 1
ATOM 768 O O . VAL A 1 92 ? 9.906 -23.688 -32.75 1 67.31 92 VAL A O 1
ATOM 771 N N . PHE A 1 93 ? 7.602 -23.797 -32.562 1 66.25 93 PHE A N 1
ATOM 772 C CA . PHE A 1 93 ? 7.633 -25.25 -32.75 1 66.25 93 PHE A CA 1
ATOM 773 C C . PHE A 1 93 ? 7.172 -25.609 -34.156 1 66.25 93 PHE A C 1
ATOM 775 O O . PHE A 1 93 ? 7.258 -26.766 -34.562 1 66.25 93 PHE A O 1
ATOM 782 N N . GLY A 1 94 ? 6.973 -24.656 -35.156 1 63.47 94 GLY A N 1
ATOM 783 C CA . GLY A 1 94 ? 6.676 -24.797 -36.562 1 63.47 94 GLY A CA 1
ATOM 784 C C . GLY A 1 94 ? 5.371 -25.516 -36.844 1 63.47 94 GLY A C 1
ATOM 785 O O . GLY A 1 94 ? 4.496 -24.984 -37.531 1 63.47 94 GLY A O 1
ATOM 786 N N . ARG A 1 95 ? 5.211 -26.75 -36.625 1 64.5 95 ARG A N 1
ATOM 787 C CA . ARG A 1 95 ? 4.125 -27.594 -37.062 1 64.5 95 ARG A CA 1
ATOM 788 C C . ARG A 1 95 ? 2.918 -27.5 -36.156 1 64.5 95 ARG A C 1
ATOM 790 O O . ARG A 1 95 ? 2.014 -28.344 -36.219 1 64.5 95 ARG A O 1
ATOM 797 N N . TYR A 1 96 ? 2.793 -26.531 -35.375 1 70.62 96 TYR A N 1
ATOM 798 C CA . TYR A 1 96 ? 1.673 -26.344 -34.469 1 70.62 96 TYR A CA 1
ATOM 799 C C . TYR A 1 96 ? 0.64 -25.391 -35.031 1 70.62 96 TYR A C 1
ATOM 801 O O . TYR A 1 96 ? 0.892 -24.188 -35.156 1 70.62 96 TYR A O 1
ATOM 809 N N . PRO A 1 97 ? -0.475 -25.922 -35.719 1 78.44 97 PRO A N 1
ATOM 810 C CA . PRO A 1 97 ? -1.442 -25 -36.312 1 78.44 97 PRO A CA 1
ATOM 811 C C . PRO A 1 97 ? -2.135 -24.109 -35.312 1 78.44 97 PRO A C 1
ATOM 813 O O . PRO A 1 97 ? -2.408 -24.531 -34.188 1 78.44 97 PRO A O 1
ATOM 816 N N . SER A 1 98 ? -2.43 -22.922 -35.656 1 81.19 98 SER A N 1
ATOM 817 C CA . SER A 1 98 ? -3.012 -21.891 -34.812 1 81.19 98 SER A CA 1
ATOM 818 C C . SER A 1 98 ? -4.363 -22.328 -34.25 1 81.19 98 SER A C 1
ATOM 820 O O . SER A 1 98 ? -4.699 -22.031 -33.094 1 81.19 98 SER A O 1
ATOM 822 N N . TRP A 1 99 ? -5.121 -23.016 -35.062 1 85.69 99 TRP A N 1
ATOM 823 C CA . TRP A 1 99 ? -6.449 -23.422 -34.625 1 85.69 99 TRP A CA 1
ATOM 824 C C . TRP A 1 99 ? -6.355 -24.406 -33.438 1 85.69 99 TRP A C 1
ATOM 826 O O . TRP A 1 99 ? -7.23 -24.422 -32.594 1 85.69 99 TRP A O 1
ATOM 836 N N . LEU A 1 100 ? -5.332 -25.188 -33.375 1 82.62 100 LEU A N 1
ATOM 837 C CA . LEU A 1 100 ? -5.102 -26.109 -32.281 1 82.62 100 LEU A CA 1
ATOM 838 C C . LEU A 1 100 ? -4.875 -25.344 -30.969 1 82.62 100 LEU A C 1
ATOM 840 O O . LEU A 1 100 ? -5.254 -25.812 -29.891 1 82.62 100 LEU A O 1
ATOM 844 N N . GLY A 1 101 ? -4.266 -24.203 -31.109 1 85.56 101 GLY A N 1
ATOM 845 C CA . GLY A 1 101 ? -4.086 -23.344 -29.938 1 85.56 101 GLY A CA 1
ATOM 846 C C . GLY A 1 101 ? -5.398 -22.938 -29.297 1 85.56 101 GLY A C 1
ATOM 847 O O . GLY A 1 101 ? -5.508 -22.875 -28.078 1 85.56 101 GLY A O 1
ATOM 848 N N . ILE A 1 102 ? -6.355 -22.641 -30.141 1 90.81 102 ILE A N 1
ATOM 849 C CA . ILE A 1 102 ? -7.68 -22.281 -29.641 1 90.81 102 ILE A CA 1
ATOM 850 C C . ILE A 1 102 ? -8.297 -23.469 -28.906 1 90.81 102 ILE A C 1
ATOM 852 O O . ILE A 1 102 ? -8.859 -23.312 -27.812 1 90.81 102 ILE A O 1
ATOM 856 N N . VAL A 1 103 ? -8.164 -24.625 -29.469 1 87.94 103 VAL A N 1
ATOM 857 C CA . VAL A 1 103 ? -8.719 -25.844 -28.891 1 87.94 103 VAL A CA 1
ATOM 858 C C . VAL A 1 103 ? -8.07 -26.109 -27.531 1 87.94 103 VAL A C 1
ATOM 860 O O . VAL A 1 103 ? -8.758 -26.406 -26.562 1 87.94 103 VAL A O 1
ATOM 863 N N . VAL A 1 104 ? -6.781 -25.938 -27.484 1 85.19 104 VAL A N 1
ATOM 864 C CA . VAL A 1 104 ? -6.047 -26.188 -26.25 1 85.19 104 VAL A CA 1
ATOM 865 C C . VAL A 1 104 ? -6.473 -25.172 -25.188 1 85.19 104 VAL A C 1
ATOM 867 O O . VAL A 1 104 ? -6.629 -25.531 -24.016 1 85.19 104 VAL A O 1
ATOM 870 N N . PHE A 1 105 ? -6.66 -23.969 -25.594 1 91.62 105 PHE A N 1
ATOM 871 C CA . PHE A 1 105 ? -7.098 -22.938 -24.672 1 91.62 105 PHE A CA 1
ATOM 872 C C . PHE A 1 105 ? -8.461 -23.266 -24.094 1 91.62 105 PHE A C 1
ATOM 874 O O . PHE A 1 105 ? -8.672 -23.156 -22.875 1 91.62 105 PHE A O 1
ATOM 881 N N . VAL A 1 106 ? -9.367 -23.672 -24.922 1 93.75 106 VAL A N 1
ATOM 882 C CA . VAL A 1 106 ? -10.711 -24.031 -24.484 1 93.75 106 VAL A CA 1
ATOM 883 C C . VAL A 1 106 ? -10.656 -25.266 -23.578 1 93.75 106 VAL A C 1
ATOM 885 O O . VAL A 1 106 ? -11.336 -25.328 -22.562 1 93.75 106 VAL A O 1
ATOM 888 N N . LEU A 1 107 ? -9.828 -26.234 -23.938 1 89.81 107 LEU A N 1
ATOM 889 C CA . LEU A 1 107 ? -9.656 -27.453 -23.141 1 89.81 107 LEU A CA 1
ATOM 890 C C . LEU A 1 107 ? -9.102 -27.109 -21.766 1 89.81 107 LEU A C 1
ATOM 892 O O . LEU A 1 107 ? -9.5 -27.719 -20.766 1 89.81 107 LEU A O 1
ATOM 896 N N . MET A 1 108 ? -8.172 -26.203 -21.734 1 90.88 108 MET A N 1
ATOM 897 C CA . MET A 1 108 ? -7.652 -25.734 -20.453 1 90.88 108 MET A CA 1
ATOM 898 C C . MET A 1 108 ? -8.773 -25.188 -19.578 1 90.88 108 MET A C 1
ATOM 900 O O . MET A 1 108 ? -8.852 -25.516 -18.391 1 90.88 108 MET A O 1
ATOM 904 N N . GLY A 1 109 ? -9.633 -24.359 -20.219 1 95.25 109 GLY A N 1
ATOM 905 C CA . GLY A 1 109 ? -10.781 -23.844 -19.5 1 95.25 109 GLY A CA 1
ATOM 906 C C . GLY A 1 109 ? -11.68 -24.938 -18.953 1 95.25 109 GLY A C 1
ATOM 907 O O . GLY A 1 109 ? -12.156 -24.844 -17.812 1 95.25 109 GLY A O 1
ATOM 908 N N . ILE A 1 110 ? -11.906 -25.953 -19.734 1 95.69 110 ILE A N 1
ATOM 909 C CA . ILE A 1 110 ? -12.766 -27.062 -19.344 1 95.69 110 ILE A CA 1
ATOM 910 C C . ILE A 1 110 ? -12.141 -27.812 -18.172 1 95.69 110 ILE A C 1
ATOM 912 O O . ILE A 1 110 ? -12.805 -28.047 -17.156 1 95.69 110 ILE A O 1
ATOM 916 N N . ILE A 1 111 ? -10.875 -28.141 -18.297 1 92.94 111 ILE A N 1
ATOM 917 C CA . ILE A 1 111 ? -10.18 -28.891 -17.266 1 92.94 111 ILE A CA 1
ATOM 918 C C . ILE A 1 111 ? -10.211 -28.125 -15.945 1 92.94 111 ILE A C 1
ATOM 920 O O . ILE A 1 111 ? -10.5 -28.703 -14.891 1 92.94 111 ILE A O 1
ATOM 924 N N . GLU A 1 112 ? -10.008 -26.844 -16 1 95.88 112 GLU A N 1
ATOM 925 C CA . GLU A 1 112 ? -9.977 -26.016 -14.812 1 95.88 112 GLU A CA 1
ATOM 926 C C . GLU A 1 112 ? -11.367 -25.875 -14.195 1 95.88 112 GLU A C 1
ATOM 928 O O . GLU A 1 112 ? -11.5 -25.688 -12.984 1 95.88 112 GLU A O 1
ATOM 933 N N . ALA A 1 113 ? -12.383 -25.938 -15.008 1 98 113 ALA A N 1
ATOM 934 C CA . ALA A 1 113 ? -13.75 -25.719 -14.539 1 98 113 ALA A CA 1
ATOM 935 C C . ALA A 1 113 ? -14.367 -27 -14.016 1 98 113 ALA A C 1
ATOM 937 O O . ALA A 1 113 ? -15.383 -26.984 -13.312 1 98 113 ALA A O 1
ATOM 938 N N . VAL A 1 114 ? -13.852 -28.172 -14.242 1 96.88 114 VAL A N 1
ATOM 939 C CA . VAL A 1 114 ? -14.406 -29.484 -13.93 1 96.88 114 VAL A CA 1
ATOM 940 C C . VAL A 1 114 ? -14.633 -29.609 -12.43 1 96.88 114 VAL A C 1
ATOM 942 O O . VAL A 1 114 ? -15.695 -30.062 -11.984 1 96.88 114 VAL A O 1
ATOM 945 N N . PRO A 1 115 ? -13.664 -29.203 -11.602 1 97.06 115 PRO A N 1
ATOM 946 C CA . PRO A 1 115 ? -13.906 -29.328 -10.164 1 97.06 115 PRO A CA 1
ATOM 947 C C . PRO A 1 115 ? -15.164 -28.578 -9.711 1 97.06 115 PRO A C 1
ATOM 949 O O . PRO A 1 115 ? -15.797 -28.984 -8.734 1 97.06 115 PRO A O 1
ATOM 952 N N . PHE A 1 116 ? -15.555 -27.594 -10.391 1 98.19 116 PHE A N 1
ATOM 953 C CA . PHE A 1 116 ? -16.672 -26.781 -9.945 1 98.19 116 PHE A CA 1
ATOM 954 C C . PHE A 1 116 ? -18 -27.422 -10.359 1 98.19 116 PHE A C 1
ATOM 956 O O . PHE A 1 116 ? -19.062 -26.984 -9.914 1 98.19 116 PHE A O 1
ATOM 963 N N . LEU A 1 117 ? -17.969 -28.547 -11.211 1 98.38 117 LEU A N 1
ATOM 964 C CA . LEU A 1 117 ? -19.125 -29.438 -11.297 1 98.38 117 LEU A CA 1
ATOM 965 C C . LEU A 1 117 ? -19.469 -30.016 -9.922 1 98.38 117 LEU A C 1
ATOM 967 O O . LEU A 1 117 ? -20.641 -30.094 -9.562 1 98.38 117 LEU A O 1
ATOM 971 N N . GLY A 1 118 ? -18.328 -30.359 -9.266 1 98.19 118 GLY A N 1
ATOM 972 C CA . GLY A 1 118 ? -18.516 -30.891 -7.93 1 98.19 118 GLY A CA 1
ATOM 973 C C . GLY A 1 118 ? -19.094 -29.875 -6.961 1 98.19 118 GLY A C 1
ATOM 974 O O . GLY A 1 118 ? -19.969 -30.219 -6.16 1 98.19 118 GLY A O 1
ATOM 975 N N . PHE A 1 119 ? -18.688 -28.656 -7.004 1 98.44 119 PHE A N 1
ATOM 976 C CA . PHE A 1 119 ? -19.25 -27.609 -6.148 1 98.44 119 PHE A CA 1
ATOM 977 C C . PHE A 1 119 ? -20.734 -27.453 -6.391 1 98.44 119 PHE A C 1
ATOM 979 O O . PHE A 1 119 ? -21.531 -27.438 -5.445 1 98.44 119 PHE A O 1
ATOM 986 N N . GLY A 1 120 ? -21.078 -27.266 -7.703 1 98.38 120 GLY A N 1
ATOM 987 C CA . GLY A 1 120 ? -22.5 -27.156 -8.031 1 98.38 120 GLY A CA 1
ATOM 988 C C . GLY A 1 120 ? -23.328 -28.328 -7.555 1 98.38 120 GLY A C 1
ATOM 989 O O . GLY A 1 120 ? -24.406 -28.156 -6.988 1 98.38 120 GLY A O 1
ATOM 990 N N . PHE A 1 121 ? -22.797 -29.531 -7.734 1 97.94 121 PHE A N 1
ATOM 991 C CA . PHE A 1 121 ? -23.484 -30.766 -7.336 1 97.94 121 PHE A CA 1
ATOM 992 C C . PHE A 1 121 ? -23.75 -30.781 -5.836 1 97.94 121 PHE A C 1
ATOM 994 O O . PHE A 1 121 ? -24.875 -30.984 -5.395 1 97.94 121 PHE A O 1
ATOM 1001 N N . LEU A 1 122 ? -22.719 -30.484 -5.09 1 98.06 122 LEU A N 1
ATOM 1002 C CA . LEU A 1 122 ? -22.828 -30.578 -3.641 1 98.06 122 LEU A CA 1
ATOM 1003 C C . LEU A 1 122 ? -23.594 -29.391 -3.074 1 98.06 122 LEU A C 1
ATOM 1005 O O . LEU A 1 122 ? -24.078 -29.438 -1.943 1 98.06 122 LEU A O 1
ATOM 1009 N N . SER A 1 123 ? -23.672 -28.328 -3.855 1 97.56 123 SER A N 1
ATOM 1010 C CA . SER A 1 123 ? -24.406 -27.156 -3.387 1 97.56 123 SER A CA 1
ATOM 1011 C C . SER A 1 123 ? -25.891 -27.484 -3.207 1 97.56 123 SER A C 1
ATOM 1013 O O . SER A 1 123 ? -26.594 -26.781 -2.48 1 97.56 123 SER A O 1
ATOM 1015 N N . TYR A 1 124 ? -26.344 -28.531 -3.875 1 95.25 124 TYR A N 1
ATOM 1016 C CA . TYR A 1 124 ? -27.75 -28.953 -3.795 1 95.25 124 TYR A CA 1
ATOM 1017 C C . TYR A 1 124 ? -28.109 -29.359 -2.371 1 95.25 124 TYR A C 1
ATOM 1019 O O . TYR A 1 124 ? -29.266 -29.203 -1.96 1 95.25 124 TYR A O 1
ATOM 1027 N N . PHE A 1 125 ? -27.172 -29.781 -1.589 1 94.31 125 PHE A N 1
ATOM 1028 C CA . PHE A 1 125 ? -27.438 -30.328 -0.262 1 94.31 125 PHE A CA 1
ATOM 1029 C C . PHE A 1 125 ? -27.234 -29.266 0.81 1 94.31 125 PHE A C 1
ATOM 1031 O O . PHE A 1 125 ? -27.172 -29.578 2 1 94.31 125 PHE A O 1
ATOM 1038 N N . ALA A 1 126 ? -27.109 -28.031 0.451 1 96.5 126 ALA A N 1
ATOM 1039 C CA . ALA A 1 126 ? -26.875 -26.953 1.396 1 96.5 126 ALA A CA 1
ATOM 1040 C C . ALA A 1 126 ? -28.031 -26.812 2.375 1 96.5 126 ALA A C 1
ATOM 1042 O O . ALA A 1 126 ? -29.203 -26.953 1.987 1 96.5 126 ALA A O 1
ATOM 1043 N N . PRO A 1 127 ? -27.719 -26.562 3.645 1 95.56 127 PRO A N 1
ATOM 1044 C CA . PRO A 1 127 ? -28.781 -26.328 4.641 1 95.56 127 PRO A CA 1
ATOM 1045 C C . PRO A 1 127 ? -29.594 -25.078 4.352 1 95.56 127 PRO A C 1
ATOM 1047 O O . PRO A 1 127 ? -29.219 -24.266 3.494 1 95.56 127 PRO A O 1
ATOM 1050 N N . GLN A 1 128 ? -30.688 -24.922 5.148 1 92.19 128 GLN A N 1
ATOM 1051 C CA . GLN A 1 128 ? -31.578 -23.797 4.926 1 92.19 128 GLN A CA 1
ATOM 1052 C C . GLN A 1 128 ? -31.203 -22.609 5.805 1 92.19 128 GLN A C 1
ATOM 1054 O O . GLN A 1 128 ? -31.406 -21.453 5.418 1 92.19 128 GLN A O 1
ATOM 1059 N N . SER A 1 129 ? -30.672 -22.938 6.973 1 94.88 129 SER A N 1
ATOM 1060 C CA . SER A 1 129 ? -30.234 -21.875 7.871 1 94.88 129 SER A CA 1
ATOM 1061 C C . SER A 1 129 ? -29.141 -21.031 7.242 1 94.88 129 SER A C 1
ATOM 1063 O O . SER A 1 129 ? -28.219 -21.562 6.613 1 94.88 129 SER A O 1
ATOM 1065 N N . ILE A 1 130 ? -29.219 -19.75 7.441 1 96.25 130 ILE A N 1
ATOM 1066 C CA . ILE A 1 130 ? -28.281 -18.828 6.809 1 96.25 130 ILE A CA 1
ATOM 1067 C C . ILE A 1 130 ? -26.859 -19.141 7.246 1 96.25 130 ILE A C 1
ATOM 1069 O O . ILE A 1 130 ? -25.938 -19.203 6.418 1 96.25 130 ILE A O 1
ATOM 1073 N N . VAL A 1 131 ? -26.688 -19.328 8.539 1 96.75 131 VAL A N 1
ATOM 1074 C CA . VAL A 1 131 ? -25.359 -19.547 9.102 1 96.75 131 VAL A CA 1
ATOM 1075 C C . VAL A 1 131 ? -24.781 -20.875 8.594 1 96.75 131 VAL A C 1
ATOM 1077 O O . VAL A 1 131 ? -23.656 -20.922 8.109 1 96.75 131 VAL A O 1
ATOM 1080 N N . LEU A 1 132 ? -25.594 -21.969 8.602 1 97.56 132 LEU A N 1
ATOM 1081 C CA . LEU A 1 132 ? -25.125 -23.297 8.188 1 97.56 132 LEU A CA 1
ATOM 1082 C C . LEU A 1 132 ? -24.922 -23.344 6.676 1 97.56 132 LEU A C 1
ATOM 1084 O O . LEU A 1 132 ? -23.984 -23.984 6.195 1 97.56 132 LEU A O 1
ATOM 1088 N N . LYS A 1 133 ? -25.828 -22.688 5.918 1 97.88 133 LYS A N 1
ATOM 1089 C CA . LYS A 1 133 ? -25.672 -22.609 4.465 1 97.88 133 LYS A CA 1
ATOM 1090 C C . LYS A 1 133 ? -24.375 -21.906 4.09 1 97.88 133 LYS A C 1
ATOM 1092 O O . LYS A 1 133 ? -23.641 -22.359 3.201 1 97.88 133 LYS A O 1
ATOM 1097 N N . THR A 1 134 ? -24.109 -20.75 4.789 1 98.5 134 THR A N 1
ATOM 1098 C CA . THR A 1 134 ? -22.906 -19.969 4.543 1 98.5 134 THR A CA 1
ATOM 1099 C C . THR A 1 134 ? -21.656 -20.797 4.809 1 98.5 134 THR A C 1
ATOM 1101 O O . THR A 1 134 ? -20.766 -20.875 3.961 1 98.5 134 THR A O 1
ATOM 1104 N N . LEU A 1 135 ? -21.625 -21.438 5.957 1 98.56 135 LEU A N 1
ATOM 1105 C CA . LEU A 1 135 ? -20.469 -22.266 6.324 1 98.56 135 LEU A CA 1
ATOM 1106 C C . LEU A 1 135 ? -20.312 -23.422 5.355 1 98.56 135 LEU A C 1
ATOM 1108 O O . LEU A 1 135 ? -19.188 -23.75 4.945 1 98.56 135 LEU A O 1
ATOM 1112 N N . TYR A 1 136 ? -21.438 -24.031 4.945 1 98.56 136 TYR A N 1
ATOM 1113 C CA . TYR A 1 136 ? -21.422 -25.219 4.086 1 98.56 136 TYR A CA 1
ATOM 1114 C C . TYR A 1 136 ? -20.922 -24.859 2.688 1 98.56 136 TYR A C 1
ATOM 1116 O O . TYR A 1 136 ? -19.969 -25.453 2.191 1 98.56 136 TYR A O 1
ATOM 1124 N N . LEU A 1 137 ? -21.531 -23.859 2.051 1 98.81 137 LEU A N 1
ATOM 1125 C CA . LEU A 1 137 ? -21.188 -23.531 0.675 1 98.81 137 LEU A CA 1
ATOM 1126 C C . LEU A 1 137 ? -19.766 -22.984 0.588 1 98.81 137 LEU A C 1
ATOM 1128 O O . LEU A 1 137 ? -19.031 -23.281 -0.361 1 98.81 137 LEU A O 1
ATOM 1132 N N . ALA A 1 138 ? -19.344 -22.141 1.582 1 98.88 138 ALA A N 1
ATOM 1133 C CA . ALA A 1 138 ? -17.969 -21.656 1.619 1 98.88 138 ALA A CA 1
ATOM 1134 C C . ALA A 1 138 ? -16.969 -22.797 1.749 1 98.88 138 ALA A C 1
ATOM 1136 O O . ALA A 1 138 ? -15.922 -22.797 1.102 1 98.88 138 ALA A O 1
ATOM 1137 N N . SER A 1 139 ? -17.344 -23.75 2.574 1 98.88 139 SER A N 1
ATOM 1138 C CA . SER A 1 139 ? -16.484 -24.922 2.779 1 98.88 139 SER A CA 1
ATOM 1139 C C . SER A 1 139 ? -16.391 -25.766 1.513 1 98.88 139 SER A C 1
ATOM 1141 O O . SER A 1 139 ? -15.297 -26.141 1.097 1 98.88 139 SER A O 1
ATOM 1143 N N . VAL A 1 140 ? -17.516 -26.047 0.882 1 98.81 140 VAL A N 1
ATOM 1144 C CA . VAL A 1 140 ? -17.531 -26.891 -0.309 1 98.81 140 VAL A CA 1
ATOM 1145 C C . VAL A 1 140 ? -16.75 -26.219 -1.432 1 98.81 140 VAL A C 1
ATOM 1147 O O . VAL A 1 140 ? -15.969 -26.859 -2.129 1 98.81 140 VAL A O 1
ATOM 1150 N N . TYR A 1 141 ? -16.969 -24.891 -1.612 1 98.88 141 TYR A N 1
ATOM 1151 C CA . TYR A 1 141 ? -16.219 -24.172 -2.621 1 98.88 141 TYR A CA 1
ATOM 1152 C C . TYR A 1 141 ? -14.719 -24.266 -2.354 1 98.88 141 TYR A C 1
ATOM 1154 O O . TYR A 1 141 ? -13.93 -24.516 -3.273 1 98.88 141 TYR A O 1
ATOM 1162 N N . THR A 1 142 ? -14.32 -24.094 -1.077 1 98.81 142 THR A N 1
ATOM 1163 C CA . THR A 1 142 ? -12.922 -24.141 -0.672 1 98.81 142 THR A CA 1
ATOM 1164 C C . THR A 1 142 ? -12.32 -25.516 -0.957 1 98.81 142 THR A C 1
ATOM 1166 O O . THR A 1 142 ? -11.18 -25.609 -1.419 1 98.81 142 THR A O 1
ATOM 1169 N N . ILE A 1 143 ? -13.102 -26.547 -0.706 1 98.69 143 ILE A N 1
ATOM 1170 C CA . ILE A 1 143 ? -12.672 -27.906 -0.941 1 98.69 143 ILE A CA 1
ATOM 1171 C C . ILE A 1 143 ? -12.352 -28.109 -2.422 1 98.69 143 ILE A C 1
ATOM 1173 O O . ILE A 1 143 ? -11.289 -28.609 -2.775 1 98.69 143 ILE A O 1
ATOM 1177 N N . PHE A 1 144 ? -13.203 -27.641 -3.279 1 98.44 144 PHE A N 1
ATOM 1178 C CA . PHE A 1 144 ? -13.008 -27.891 -4.703 1 98.44 144 PHE A CA 1
ATOM 1179 C C . PHE A 1 144 ? -11.945 -26.953 -5.273 1 98.44 144 PHE A C 1
ATOM 1181 O O . PHE A 1 144 ? -11.258 -27.297 -6.234 1 98.44 144 PHE A O 1
ATOM 1188 N N . GLU A 1 145 ? -11.828 -25.75 -4.645 1 97.81 145 GLU A N 1
ATOM 1189 C CA . GLU A 1 145 ? -10.688 -24.906 -4.992 1 97.81 145 GLU A CA 1
ATOM 1190 C C . GLU A 1 145 ? -9.367 -25.609 -4.676 1 97.81 145 GLU A C 1
ATOM 1192 O O . GLU A 1 145 ? -8.398 -25.5 -5.438 1 97.81 145 GLU A O 1
ATOM 1197 N N . TYR A 1 146 ? -9.312 -26.25 -3.539 1 97.75 146 TYR A N 1
ATOM 1198 C CA . TYR A 1 146 ? -8.117 -27 -3.162 1 97.75 146 TYR A CA 1
ATOM 1199 C C . TYR A 1 146 ? -7.875 -28.156 -4.125 1 97.75 146 TYR A C 1
ATOM 1201 O O . TYR A 1 146 ? -6.75 -28.344 -4.59 1 97.75 146 TYR A O 1
ATOM 1209 N N . LEU A 1 147 ? -8.898 -28.875 -4.492 1 97.06 147 LEU A N 1
ATOM 1210 C CA . LEU A 1 147 ? -8.781 -30.062 -5.336 1 97.06 147 LEU A CA 1
ATOM 1211 C C . LEU A 1 147 ? -8.328 -29.688 -6.742 1 97.06 147 LEU A C 1
ATOM 1213 O O . LEU A 1 147 ? -7.625 -30.453 -7.398 1 97.06 147 LEU A O 1
ATOM 1217 N N . ARG A 1 148 ? -8.688 -28.531 -7.172 1 96.06 148 ARG A N 1
ATOM 1218 C CA . ARG A 1 148 ? -8.273 -28.031 -8.477 1 96.06 148 ARG A CA 1
ATOM 1219 C C . ARG A 1 148 ? -6.754 -27.906 -8.555 1 96.06 148 ARG A C 1
ATOM 1221 O O . ARG A 1 148 ? -6.168 -28.031 -9.633 1 96.06 148 ARG A O 1
ATOM 1228 N N . GLY A 1 149 ? -6.117 -27.75 -7.406 1 93.75 149 GLY A N 1
ATOM 1229 C CA . GLY A 1 149 ? -4.68 -27.531 -7.363 1 93.75 149 GLY A CA 1
ATOM 1230 C C . GLY A 1 149 ? -3.887 -28.797 -7.117 1 93.75 149 GLY A C 1
ATOM 1231 O O . GLY A 1 149 ? -2.654 -28.766 -7.086 1 93.75 149 GLY A O 1
ATOM 1232 N N . VAL A 1 150 ? -4.574 -29.953 -7 1 92.06 150 VAL A N 1
ATOM 1233 C CA . VAL A 1 150 ? -3.902 -31.188 -6.625 1 92.06 150 VAL A CA 1
ATOM 1234 C C . VAL A 1 150 ? -3.766 -32.094 -7.848 1 92.06 150 VAL A C 1
ATOM 1236 O O . VAL A 1 150 ? -4.598 -32.062 -8.758 1 92.06 150 VAL A O 1
ATOM 1239 N N . GLY A 1 151 ? -2.672 -32.844 -7.898 1 88.44 151 GLY A N 1
ATOM 1240 C CA . GLY A 1 151 ? -2.477 -33.844 -8.945 1 88.44 151 GLY A CA 1
ATOM 1241 C C . GLY A 1 151 ? -1.643 -33.312 -10.102 1 88.44 151 GLY A C 1
ATOM 1242 O O . GLY A 1 151 ? -1.11 -32.219 -10.047 1 88.44 151 GLY A O 1
ATOM 1243 N N . GLU A 1 152 ? -1.593 -34.062 -11.203 1 87.25 152 GLU A N 1
ATOM 1244 C CA . GLU A 1 152 ? -0.729 -33.719 -12.328 1 87.25 152 GLU A CA 1
ATOM 1245 C C . GLU A 1 152 ? -1.314 -32.594 -13.156 1 87.25 152 GLU A C 1
ATOM 1247 O O . GLU A 1 152 ? -0.584 -31.891 -13.867 1 87.25 152 GLU A O 1
ATOM 1252 N N . LEU A 1 153 ? -2.604 -32.406 -13.031 1 88.12 153 LEU A N 1
ATOM 1253 C CA . LEU A 1 153 ? -3.262 -31.312 -13.758 1 88.12 153 LEU A CA 1
ATOM 1254 C C . LEU A 1 153 ? -3.471 -30.094 -12.867 1 88.12 153 LEU A C 1
ATOM 1256 O O . LEU A 1 153 ? -4.121 -29.125 -13.266 1 88.12 153 LEU A O 1
ATOM 1260 N N . GLY A 1 154 ? -2.982 -30.25 -11.719 1 90.88 154 GLY A N 1
ATOM 1261 C CA . GLY A 1 154 ? -3.266 -29.234 -10.719 1 90.88 154 GLY A CA 1
ATOM 1262 C C . GLY A 1 154 ? -2.729 -27.859 -11.102 1 90.88 154 GLY A C 1
ATOM 1263 O O . GLY A 1 154 ? -1.606 -27.75 -11.602 1 90.88 154 GLY A O 1
ATOM 1264 N N . PHE A 1 155 ? -3.51 -26.844 -10.969 1 92.81 155 PHE A N 1
ATOM 1265 C CA . PHE A 1 155 ? -3.148 -25.438 -11.188 1 92.81 155 PHE A CA 1
ATOM 1266 C C . PHE A 1 155 ? -3.941 -24.531 -10.266 1 92.81 155 PHE A C 1
ATOM 1268 O O . PHE A 1 155 ? -5.141 -24.719 -10.07 1 92.81 155 PHE A O 1
ATOM 1275 N N . THR A 1 156 ? -3.283 -23.594 -9.664 1 95.06 156 THR A N 1
ATOM 1276 C CA . THR A 1 156 ? -3.955 -22.781 -8.656 1 95.06 156 THR A CA 1
ATOM 1277 C C . THR A 1 156 ? -4.242 -21.375 -9.195 1 95.06 156 THR A C 1
ATOM 1279 O O . THR A 1 156 ? -4.887 -20.562 -8.523 1 95.06 156 THR A O 1
ATOM 1282 N N . GLY A 1 157 ? -3.732 -21.094 -10.438 1 95.38 157 GLY A N 1
ATOM 1283 C CA . GLY A 1 157 ? -3.998 -19.781 -11.008 1 95.38 157 GLY A CA 1
ATOM 1284 C C . GLY A 1 157 ? -5.477 -19.484 -11.164 1 95.38 157 GLY A C 1
ATOM 1285 O O . GLY A 1 157 ? -6.262 -20.375 -11.484 1 95.38 157 GLY A O 1
ATOM 1286 N N . GLY A 1 158 ? -5.84 -18.266 -10.984 1 96.5 158 GLY A N 1
ATOM 1287 C CA . GLY A 1 158 ? -7.234 -17.875 -11.102 1 96.5 158 GLY A CA 1
ATOM 1288 C C . GLY A 1 158 ? -8.023 -18.062 -9.82 1 96.5 158 GLY A C 1
ATOM 1289 O O . GLY A 1 158 ? -9.25 -17.922 -9.812 1 96.5 158 GLY A O 1
ATOM 1290 N N . ARG A 1 159 ? -7.336 -18.453 -8.758 1 97.88 159 ARG A N 1
ATOM 1291 C CA . ARG A 1 159 ? -7.988 -18.531 -7.453 1 97.88 159 ARG A CA 1
ATOM 1292 C C . ARG A 1 159 ? -8.578 -17.188 -7.051 1 97.88 159 ARG A C 1
ATOM 1294 O O . ARG A 1 159 ? -7.941 -16.141 -7.234 1 97.88 159 ARG A O 1
ATOM 1301 N N . ILE A 1 160 ? -9.734 -17.219 -6.48 1 98.38 160 ILE A N 1
ATOM 1302 C CA . ILE A 1 160 ? -10.477 -15.969 -6.285 1 98.38 160 ILE A CA 1
ATOM 1303 C C . ILE A 1 160 ? -9.789 -15.125 -5.211 1 98.38 160 ILE A C 1
ATOM 1305 O O . ILE A 1 160 ? -10.008 -13.914 -5.137 1 98.38 160 ILE A O 1
ATOM 1309 N N . SER A 1 161 ? -8.93 -15.75 -4.379 1 98.5 161 SER A N 1
ATOM 1310 C CA . SER A 1 161 ? -8.18 -15 -3.381 1 98.5 161 SER A CA 1
ATOM 1311 C C . SER A 1 161 ? -7.246 -13.984 -4.039 1 98.5 161 SER A C 1
ATOM 1313 O O . SER A 1 161 ? -6.883 -12.977 -3.426 1 98.5 161 SER A O 1
ATOM 1315 N N . GLU A 1 162 ? -6.805 -14.266 -5.316 1 98.25 162 GLU A N 1
ATOM 1316 C CA . GLU A 1 162 ? -5.859 -13.406 -6.016 1 98.25 162 GLU A CA 1
ATOM 1317 C C . GLU A 1 162 ? -6.441 -12.016 -6.238 1 98.25 162 GLU A C 1
ATOM 1319 O O . GLU A 1 162 ? -5.699 -11.047 -6.422 1 98.25 162 GLU A O 1
ATOM 1324 N N . ALA A 1 163 ? -7.758 -11.914 -6.207 1 98.44 163 ALA A N 1
ATOM 1325 C CA . ALA A 1 163 ? -8.43 -10.625 -6.379 1 98.44 163 ALA A CA 1
ATOM 1326 C C . ALA A 1 163 ? -8.039 -9.656 -5.27 1 98.44 163 ALA A C 1
ATOM 1328 O O . ALA A 1 163 ? -8.102 -8.438 -5.453 1 98.44 163 ALA A O 1
ATOM 1329 N N . LEU A 1 164 ? -7.574 -10.172 -4.145 1 98.44 164 LEU A N 1
ATOM 1330 C CA . LEU A 1 164 ? -7.371 -9.344 -2.961 1 98.44 164 LEU A CA 1
ATOM 1331 C C . LEU A 1 164 ? -5.887 -9.062 -2.748 1 98.44 164 LEU A C 1
ATOM 1333 O O . LEU A 1 164 ? -5.477 -8.672 -1.652 1 98.44 164 LEU A O 1
ATOM 1337 N N . TYR A 1 165 ? -5.02 -9.211 -3.797 1 98.19 165 TYR A N 1
ATOM 1338 C CA . TYR A 1 165 ? -3.576 -9.078 -3.633 1 98.19 165 TYR A CA 1
ATOM 1339 C C . TYR A 1 165 ? -3.207 -7.68 -3.162 1 98.19 165 TYR A C 1
ATOM 1341 O O . TYR A 1 165 ? -2.18 -7.488 -2.508 1 98.19 165 TYR A O 1
ATOM 1349 N N . SER A 1 166 ? -4.129 -6.656 -3.408 1 96.38 166 SER A N 1
ATOM 1350 C CA . SER A 1 166 ? -3.818 -5.277 -3.045 1 96.38 166 SER A CA 1
ATOM 1351 C C . SER A 1 166 ? -4.469 -4.895 -1.721 1 96.38 166 SER A C 1
ATOM 1353 O O . SER A 1 166 ? -4.344 -3.756 -1.267 1 96.38 166 SER A O 1
ATOM 1355 N N . HIS A 1 167 ? -5.25 -5.777 -1.148 1 97.94 167 HIS A N 1
ATOM 1356 C CA . HIS A 1 167 ? -5.785 -5.594 0.195 1 97.94 167 HIS A CA 1
ATOM 1357 C C . HIS A 1 167 ? -4.797 -6.07 1.254 1 97.94 167 HIS A C 1
ATOM 1359 O O . HIS A 1 167 ? -5.07 -7.039 1.969 1 97.94 167 HIS A O 1
ATOM 1365 N N . THR A 1 168 ? -3.764 -5.305 1.433 1 97.62 168 THR A N 1
ATOM 1366 C CA . THR A 1 168 ? -2.588 -5.695 2.203 1 97.62 168 THR A CA 1
ATOM 1367 C C . THR A 1 168 ? -2.973 -6.047 3.637 1 97.62 168 THR A C 1
ATOM 1369 O O . THR A 1 168 ? -2.379 -6.941 4.242 1 97.62 168 THR A O 1
ATOM 1372 N N . GLY A 1 169 ? -3.941 -5.355 4.18 1 98.19 169 GLY A N 1
ATOM 1373 C CA . GLY A 1 169 ? -4.371 -5.66 5.535 1 98.19 169 GLY A CA 1
ATOM 1374 C C . GLY A 1 169 ? -5.07 -7.004 5.652 1 98.19 169 GLY A C 1
ATOM 1375 O O . GLY A 1 169 ? -4.738 -7.805 6.527 1 98.19 169 GLY A O 1
ATOM 1376 N N . LEU A 1 170 ? -5.973 -7.285 4.727 1 98.12 170 LEU A N 1
ATOM 1377 C CA . LEU A 1 170 ? -6.785 -8.492 4.77 1 98.12 170 LEU A CA 1
ATOM 1378 C C . LEU A 1 170 ? -5.938 -9.727 4.484 1 98.12 170 LEU A C 1
ATOM 1380 O O . LEU A 1 170 ? -6.133 -10.781 5.102 1 98.12 170 LEU A O 1
ATOM 1384 N N . ILE A 1 171 ? -4.953 -9.633 3.598 1 98.56 171 ILE A N 1
ATOM 1385 C CA . ILE A 1 171 ? -4.238 -10.82 3.154 1 98.56 171 ILE A CA 1
ATOM 1386 C C . ILE A 1 171 ? -3.271 -11.281 4.246 1 98.56 171 ILE A C 1
ATOM 1388 O O . ILE A 1 171 ? -2.68 -12.359 4.148 1 98.56 171 ILE A O 1
ATOM 1392 N N . GLN A 1 172 ? -3.15 -10.477 5.367 1 98.69 172 GLN A N 1
ATOM 1393 C CA . GLN A 1 172 ? -2.27 -10.906 6.449 1 98.69 172 GLN A CA 1
ATOM 1394 C C . GLN A 1 172 ? -2.727 -12.242 7.035 1 98.69 172 GLN A C 1
ATOM 1396 O O . GLN A 1 172 ? -1.926 -12.984 7.605 1 98.69 172 GLN A O 1
ATOM 1401 N N . ILE A 1 173 ? -3.959 -12.656 6.848 1 98.56 173 ILE A N 1
ATOM 1402 C CA . ILE A 1 173 ? -4.516 -13.867 7.434 1 98.56 173 ILE A CA 1
ATOM 1403 C C . ILE A 1 173 ? -3.904 -15.094 6.754 1 98.56 173 ILE A C 1
ATOM 1405 O O . ILE A 1 173 ? -3.943 -16.203 7.297 1 98.56 173 ILE A O 1
ATOM 1409 N N . VAL A 1 174 ? -3.291 -14.914 5.566 1 98.62 174 VAL A N 1
ATOM 1410 C CA . VAL A 1 174 ? -2.812 -16.062 4.805 1 98.62 174 VAL A CA 1
ATOM 1411 C C . VAL A 1 174 ? -1.585 -16.656 5.492 1 98.62 174 VAL A C 1
ATOM 1413 O O . VAL A 1 174 ? -1.2 -17.797 5.207 1 98.62 174 VAL A O 1
ATOM 1416 N N . SER A 1 175 ? -0.892 -15.906 6.379 1 98.75 175 SER A N 1
ATOM 1417 C CA . SER A 1 175 ? 0.199 -16.453 7.176 1 98.75 175 SER A CA 1
ATOM 1418 C C . SER A 1 175 ? -0.306 -17.531 8.133 1 98.75 175 SER A C 1
ATOM 1420 O O . SER A 1 175 ? 0.48 -18.328 8.656 1 98.75 175 SER A O 1
ATOM 1422 N N . ILE A 1 176 ? -1.647 -17.516 8.344 1 98.75 176 ILE A N 1
ATOM 1423 C CA . ILE A 1 176 ? -2.258 -18.5 9.227 1 98.75 176 ILE A CA 1
ATOM 1424 C C . ILE A 1 176 ? -3.002 -19.547 8.398 1 98.75 176 ILE A C 1
ATOM 1426 O O . ILE A 1 176 ? -2.801 -20.75 8.578 1 98.75 176 ILE A O 1
ATOM 1430 N N . THR A 1 177 ? -3.756 -19.156 7.422 1 98.69 177 THR A N 1
ATOM 1431 C CA . THR A 1 177 ? -4.738 -20.031 6.797 1 98.69 177 THR A CA 1
ATOM 1432 C C . THR A 1 177 ? -4.289 -20.438 5.395 1 98.69 177 THR A C 1
ATOM 1434 O O . THR A 1 177 ? -4.859 -21.344 4.793 1 98.69 177 THR A O 1
ATOM 1437 N N . GLY A 1 178 ? -3.223 -19.781 4.879 1 98.5 178 GLY A N 1
ATOM 1438 C CA . GLY A 1 178 ? -3.027 -19.875 3.439 1 98.5 178 GLY A CA 1
ATOM 1439 C C . GLY A 1 178 ? -4.117 -19.172 2.646 1 98.5 178 GLY A C 1
ATOM 1440 O O . GLY A 1 178 ? -5.027 -18.578 3.223 1 98.5 178 GLY A O 1
ATOM 1441 N N . THR A 1 179 ? -4.051 -19.25 1.382 1 98.38 179 THR A N 1
ATOM 1442 C CA . THR A 1 179 ? -5 -18.531 0.535 1 98.38 179 THR A CA 1
ATOM 1443 C C . THR A 1 179 ? -6.383 -19.188 0.609 1 98.38 179 THR A C 1
ATOM 1445 O O . THR A 1 179 ? -7.387 -18.562 0.266 1 98.38 179 THR A O 1
ATOM 1448 N N . LEU A 1 180 ? -6.48 -20.422 1.064 1 98.69 180 LEU A N 1
ATOM 1449 C CA . LEU A 1 180 ? -7.766 -21.109 1.174 1 98.69 180 LEU A CA 1
ATOM 1450 C C . LEU A 1 180 ? -8.664 -20.406 2.188 1 98.69 180 LEU A C 1
ATOM 1452 O O . LEU A 1 180 ? -9.891 -20.375 2.023 1 98.69 180 LEU A O 1
ATOM 1456 N N . GLY A 1 181 ? -8.031 -19.844 3.219 1 98.69 181 GLY A N 1
ATOM 1457 C CA . GLY A 1 181 ? -8.828 -19.062 4.156 1 98.69 181 GLY A CA 1
ATOM 1458 C C . GLY A 1 181 ? -9.492 -17.859 3.516 1 98.69 181 GLY A C 1
ATOM 1459 O O . GLY A 1 181 ? -10.625 -17.516 3.857 1 98.69 181 GLY A O 1
ATOM 1460 N N . LEU A 1 182 ? -8.82 -17.203 2.652 1 98.56 182 LEU A N 1
ATOM 1461 C CA . LEU A 1 182 ? -9.391 -16.062 1.931 1 98.56 182 LEU A CA 1
ATOM 1462 C C . LEU A 1 182 ? -10.516 -16.531 1.009 1 98.56 182 LEU A C 1
ATOM 1464 O O . LEU A 1 182 ? -11.531 -15.836 0.875 1 98.56 182 LEU A O 1
ATOM 1468 N N . VAL A 1 183 ? -10.289 -17.672 0.353 1 98.88 183 VAL A N 1
ATOM 1469 C CA . VAL A 1 183 ? -11.344 -18.234 -0.49 1 98.88 183 VAL A CA 1
ATOM 1470 C C . VAL A 1 183 ? -12.609 -18.438 0.335 1 98.88 183 VAL A C 1
ATOM 1472 O O . VAL A 1 183 ? -13.695 -18.016 -0.061 1 98.88 183 VAL A O 1
ATOM 1475 N N . PHE A 1 184 ? -12.445 -19.078 1.457 1 98.88 184 PHE A N 1
ATOM 1476 C CA . PHE A 1 184 ? -13.555 -19.344 2.363 1 98.88 184 PHE A CA 1
ATOM 1477 C C . PHE A 1 184 ? -14.258 -18.047 2.754 1 98.88 184 PHE A C 1
ATOM 1479 O O . PHE A 1 184 ? -15.492 -17.969 2.727 1 98.88 184 PHE A O 1
ATOM 1486 N N . LEU A 1 185 ? -13.461 -17.047 3.088 1 98.69 185 LEU A N 1
ATOM 1487 C CA . LEU A 1 185 ? -14.008 -15.766 3.516 1 98.69 185 LEU A CA 1
ATOM 1488 C C . LEU A 1 185 ? -14.797 -15.109 2.387 1 98.69 185 LEU A C 1
ATOM 1490 O O . LEU A 1 185 ? -15.898 -14.602 2.607 1 98.69 185 LEU A O 1
ATOM 1494 N N . ILE A 1 186 ? -14.266 -15.086 1.193 1 98.81 186 ILE A N 1
ATOM 1495 C CA . ILE A 1 186 ? -14.898 -14.484 0.029 1 98.81 186 ILE A CA 1
ATOM 1496 C C . ILE A 1 186 ? -16.234 -15.164 -0.242 1 98.81 186 ILE A C 1
ATOM 1498 O O . ILE A 1 186 ? -17.266 -14.492 -0.385 1 98.81 186 ILE A O 1
ATOM 1502 N N . VAL A 1 187 ? -16.234 -16.484 -0.271 1 98.88 187 VAL A N 1
ATOM 1503 C CA . VAL A 1 187 ? -17.453 -17.219 -0.583 1 98.88 187 VAL A CA 1
ATOM 1504 C C . VAL A 1 187 ? -18.469 -17.031 0.541 1 98.88 187 VAL A C 1
ATOM 1506 O O . VAL A 1 187 ? -19.672 -16.875 0.285 1 98.88 187 VAL A O 1
ATOM 1509 N N . SER A 1 188 ? -18.031 -17.016 1.822 1 98.81 188 SER A N 1
ATOM 1510 C CA . SER A 1 188 ? -18.922 -16.781 2.953 1 98.81 188 SER A CA 1
ATOM 1511 C C . SER A 1 188 ? -19.672 -15.469 2.803 1 98.81 188 SER A C 1
ATOM 1513 O O . SER A 1 188 ? -20.891 -15.43 2.971 1 98.81 188 SER A O 1
ATOM 1515 N N . LEU A 1 189 ? -18.938 -14.469 2.418 1 98.62 189 LEU A N 1
ATOM 1516 C CA . LEU A 1 189 ? -19.578 -13.164 2.305 1 98.62 189 LEU A CA 1
ATOM 1517 C C . LEU A 1 189 ? -20.5 -13.125 1.095 1 98.62 189 LEU A C 1
ATOM 1519 O O . LEU A 1 189 ? -21.578 -12.523 1.151 1 98.62 189 LEU A O 1
ATOM 1523 N N . ASN A 1 190 ? -20.109 -13.742 -0.008 1 98.75 190 ASN A N 1
ATOM 1524 C CA . ASN A 1 190 ? -21 -13.812 -1.16 1 98.75 190 ASN A CA 1
ATOM 1525 C C . ASN A 1 190 ? -22.312 -14.523 -0.816 1 98.75 190 ASN A C 1
ATOM 1527 O O . ASN A 1 190 ? -23.391 -14.07 -1.198 1 98.75 190 ASN A O 1
ATOM 1531 N N . VAL A 1 191 ? -22.234 -15.625 -0.083 1 98.69 191 VAL A N 1
ATOM 1532 C CA . VAL A 1 191 ? -23.422 -16.391 0.303 1 98.69 191 VAL A CA 1
ATOM 1533 C C . VAL A 1 191 ? -24.266 -15.562 1.272 1 98.69 191 VAL A C 1
ATOM 1535 O O . VAL A 1 191 ? -25.484 -15.477 1.124 1 98.69 191 VAL A O 1
ATOM 1538 N N . LEU A 1 192 ? -23.594 -14.961 2.223 1 98.38 192 LEU A N 1
ATOM 1539 C CA . LEU A 1 192 ? -24.297 -14.117 3.184 1 98.38 192 LEU A CA 1
ATOM 1540 C C . LEU A 1 192 ? -25.047 -12.992 2.475 1 98.38 192 LEU A C 1
ATOM 1542 O O . LEU A 1 192 ? -26.203 -12.719 2.785 1 98.38 192 LEU A O 1
ATOM 1546 N N . PHE A 1 193 ? -24.406 -12.359 1.538 1 98.06 193 PHE A N 1
ATOM 1547 C CA . PHE A 1 193 ? -25.016 -11.25 0.807 1 98.06 193 PHE A CA 1
ATOM 1548 C C . PHE A 1 193 ? -26.172 -11.734 -0.053 1 98.06 193 PHE A C 1
ATOM 1550 O O . PHE A 1 193 ? -27.203 -11.07 -0.147 1 98.06 193 PHE A O 1
ATOM 1557 N N . TYR A 1 194 ? -25.984 -12.883 -0.688 1 98.12 194 TYR A N 1
ATOM 1558 C CA . TYR A 1 194 ? -27.078 -13.492 -1.443 1 98.12 194 TYR A CA 1
ATOM 1559 C C . TYR A 1 194 ? -28.297 -13.703 -0.558 1 98.12 194 TYR A C 1
ATOM 1561 O O . TYR A 1 194 ? -29.422 -13.375 -0.946 1 98.12 194 TYR A O 1
ATOM 1569 N N . GLU A 1 195 ? -28.109 -14.227 0.652 1 97.31 195 GLU A N 1
ATOM 1570 C CA . GLU A 1 195 ? -29.219 -14.492 1.573 1 97.31 195 GLU A CA 1
ATOM 1571 C C . GLU A 1 195 ? -29.875 -13.195 2.027 1 97.31 195 GLU A C 1
ATOM 1573 O O . GLU A 1 195 ? -31.094 -13.133 2.174 1 97.31 195 GLU A O 1
ATOM 1578 N N . PHE A 1 196 ? -29 -12.227 2.273 1 96.5 196 PHE A N 1
ATOM 1579 C CA . PHE A 1 196 ? -29.562 -10.93 2.639 1 96.5 196 PHE A CA 1
ATOM 1580 C C . PHE A 1 196 ? -30.469 -10.398 1.534 1 96.5 196 PHE A C 1
ATOM 1582 O O . PHE A 1 196 ? -31.562 -9.906 1.808 1 96.5 196 PHE A O 1
ATOM 1589 N N . LEU A 1 197 ? -30.016 -10.469 0.292 1 95.56 197 LEU A N 1
ATOM 1590 C CA . LEU A 1 197 ? -30.797 -9.977 -0.84 1 95.56 197 LEU A CA 1
ATOM 1591 C C . LEU A 1 197 ? -32.062 -10.789 -1.031 1 95.56 197 LEU A C 1
ATOM 1593 O O . LEU A 1 197 ? -33.156 -10.227 -1.268 1 95.56 197 LEU A O 1
ATOM 1597 N N . ARG A 1 198 ? -31.969 -12.031 -0.915 1 94.69 198 ARG A N 1
ATOM 1598 C CA . ARG A 1 198 ? -33.094 -12.938 -1.072 1 94.69 198 ARG A CA 1
ATOM 1599 C C . ARG A 1 198 ? -34.188 -12.641 -0.033 1 94.69 198 ARG A C 1
ATOM 1601 O O . ARG A 1 198 ? -35.375 -12.75 -0.322 1 94.69 198 ARG A O 1
ATOM 1608 N N . ARG A 1 199 ? -33.781 -12.258 1.105 1 94.75 199 ARG A N 1
ATOM 1609 C CA . ARG A 1 199 ? -34.688 -11.992 2.203 1 94.75 199 ARG A CA 1
ATOM 1610 C C . ARG A 1 199 ? -35.062 -10.516 2.26 1 94.75 199 ARG A C 1
ATOM 1612 O O . ARG A 1 199 ? -35.594 -10.047 3.268 1 94.75 199 ARG A O 1
ATOM 1619 N N . ARG A 1 200 ? -34.656 -9.789 1.296 1 94.81 200 ARG A N 1
ATOM 1620 C CA . ARG A 1 200 ? -34.969 -8.367 1.151 1 94.81 200 ARG A CA 1
ATOM 1621 C C . ARG A 1 200 ? -34.375 -7.555 2.279 1 94.81 200 ARG A C 1
ATOM 1623 O O . ARG A 1 200 ? -35 -6.641 2.814 1 94.81 200 ARG A O 1
ATOM 1630 N N . LYS A 1 201 ? -33.25 -7.984 2.74 1 95.19 201 LYS A N 1
ATOM 1631 C CA . LYS A 1 201 ? -32.438 -7.285 3.74 1 95.19 201 LYS A CA 1
ATOM 1632 C C . LYS A 1 201 ? -31.109 -6.836 3.16 1 95.19 201 LYS A C 1
ATOM 1634 O O . LYS A 1 201 ? -30.078 -6.961 3.812 1 95.19 201 LYS A O 1
ATOM 1639 N N . GLY A 1 202 ? -31.125 -6.41 1.935 1 92.44 202 GLY A N 1
ATOM 1640 C CA . GLY A 1 202 ? -29.922 -6.039 1.202 1 92.44 202 GLY A CA 1
ATOM 1641 C C . GLY A 1 202 ? -29.125 -4.957 1.891 1 92.44 202 GLY A C 1
ATOM 1642 O O . GLY A 1 202 ? -27.906 -4.871 1.708 1 92.44 202 GLY A O 1
ATOM 1643 N N . LEU A 1 203 ? -29.719 -4.188 2.764 1 91 203 LEU A N 1
ATOM 1644 C CA . LEU A 1 203 ? -29.031 -3.094 3.459 1 91 203 LEU A CA 1
ATOM 1645 C C . LEU A 1 203 ? -28 -3.633 4.438 1 91 203 LEU A C 1
ATOM 1647 O O . LEU A 1 203 ? -27.062 -2.924 4.805 1 91 203 LEU A O 1
ATOM 1651 N N . LEU A 1 204 ? -28.125 -4.891 4.832 1 92.69 204 LEU A N 1
ATOM 1652 C CA . LEU A 1 204 ? -27.203 -5.492 5.789 1 92.69 204 LEU A CA 1
ATOM 1653 C C . LEU A 1 204 ? -25.844 -5.766 5.148 1 92.69 204 LEU A C 1
ATOM 1655 O O . LEU A 1 204 ? -24.859 -6.004 5.848 1 92.69 204 LEU A O 1
ATOM 1659 N N . ILE A 1 205 ? -25.781 -5.684 3.832 1 95.5 205 ILE A N 1
ATOM 1660 C CA . ILE A 1 205 ? -24.531 -5.883 3.098 1 95.5 205 ILE A CA 1
ATOM 1661 C C . ILE A 1 205 ? -23.547 -4.777 3.453 1 95.5 205 ILE A C 1
ATOM 1663 O O . ILE A 1 205 ? -22.359 -5.039 3.652 1 95.5 205 ILE A O 1
ATOM 1667 N N . PHE A 1 206 ? -24.047 -3.648 3.674 1 92.94 206 PHE A N 1
ATOM 1668 C CA . PHE A 1 206 ? -23.203 -2.467 3.797 1 92.94 206 PHE A CA 1
ATOM 1669 C C . PHE A 1 206 ? -22.469 -2.457 5.137 1 92.94 206 PHE A C 1
ATOM 1671 O O . PHE A 1 206 ? -21.266 -2.189 5.191 1 92.94 206 PHE A O 1
ATOM 1678 N N . PRO A 1 207 ? -23.078 -2.812 6.305 1 93.25 207 PRO A N 1
ATOM 1679 C CA . PRO A 1 207 ? -22.312 -2.924 7.547 1 93.25 207 PRO A CA 1
ATOM 1680 C C . PRO A 1 207 ? -21.219 -3.986 7.477 1 93.25 207 PRO A C 1
ATOM 1682 O O . PRO A 1 207 ? -20.156 -3.822 8.078 1 93.25 207 PRO A O 1
ATOM 1685 N N . VAL A 1 208 ? -21.484 -5.047 6.789 1 94.62 208 VAL A N 1
ATOM 1686 C CA . VAL A 1 208 ? -20.484 -6.109 6.668 1 94.62 208 VAL A CA 1
ATOM 1687 C C . VAL A 1 208 ? -19.281 -5.598 5.895 1 94.62 208 VAL A C 1
ATOM 1689 O O . VAL A 1 208 ? -18.141 -5.793 6.316 1 94.62 208 VAL A O 1
ATOM 1692 N N . ILE A 1 209 ? -19.531 -4.918 4.816 1 92.69 209 ILE A N 1
ATOM 1693 C CA . ILE A 1 209 ? -18.453 -4.391 4 1 92.69 209 ILE A CA 1
ATOM 1694 C C . ILE A 1 209 ? -17.703 -3.305 4.773 1 92.69 209 ILE A C 1
ATOM 1696 O O . ILE A 1 209 ? -16.484 -3.154 4.629 1 92.69 209 ILE A O 1
ATOM 1700 N N . PHE A 1 210 ? -18.469 -2.539 5.645 1 92.38 210 PHE A N 1
ATOM 1701 C CA . PHE A 1 210 ? -17.859 -1.562 6.531 1 92.38 210 PHE A CA 1
ATOM 1702 C C . PHE A 1 210 ? -16.812 -2.225 7.43 1 92.38 210 PHE A C 1
ATOM 1704 O O . PHE A 1 210 ? -15.711 -1.703 7.598 1 92.38 210 PHE A O 1
ATOM 1711 N N . PHE A 1 211 ? -17.141 -3.352 7.922 1 94.06 211 PHE A N 1
ATOM 1712 C CA . PHE A 1 211 ? -16.219 -4.047 8.812 1 94.06 211 PHE A CA 1
ATOM 1713 C C . PHE A 1 211 ? -15.008 -4.57 8.039 1 94.06 211 PHE A C 1
ATOM 1715 O O . PHE A 1 211 ? -13.883 -4.562 8.547 1 94.06 211 PHE A O 1
ATOM 1722 N N . VAL A 1 212 ? -15.227 -5.008 6.762 1 95.56 212 VAL A N 1
ATOM 1723 C CA . VAL A 1 212 ? -14.133 -5.438 5.895 1 95.56 212 VAL A CA 1
ATOM 1724 C C . VAL A 1 212 ? -13.18 -4.27 5.652 1 95.56 212 VAL A C 1
ATOM 1726 O O . VAL A 1 212 ? -11.961 -4.422 5.785 1 95.56 212 VAL A O 1
ATOM 1729 N N . TYR A 1 213 ? -13.734 -3.096 5.375 1 95.06 213 TYR A N 1
ATOM 1730 C CA . TYR A 1 213 ? -12.961 -1.884 5.141 1 95.06 213 TYR A CA 1
ATOM 1731 C C . TYR A 1 213 ? -12.172 -1.486 6.387 1 95.06 213 TYR A C 1
ATOM 1733 O O . TYR A 1 213 ? -10.977 -1.198 6.309 1 95.06 213 TYR A O 1
ATOM 1741 N N . LEU A 1 214 ? -12.859 -1.502 7.543 1 94.88 214 LEU A N 1
ATOM 1742 C CA . LEU A 1 214 ? -12.25 -1.09 8.805 1 94.88 214 LEU A CA 1
ATOM 1743 C C . LEU A 1 214 ? -11.094 -2.012 9.18 1 94.88 214 LEU A C 1
ATOM 1745 O O . LEU A 1 214 ? -10.031 -1.543 9.594 1 94.88 214 LEU A O 1
ATOM 1749 N N . LEU A 1 215 ? -11.336 -3.268 9 1 96.19 215 LEU A N 1
ATOM 1750 C CA . LEU A 1 215 ? -10.297 -4.234 9.336 1 96.19 215 LEU A CA 1
ATOM 1751 C C . LEU A 1 215 ? -9.086 -4.07 8.43 1 96.19 215 LEU A C 1
ATOM 1753 O O . LEU A 1 215 ? -7.953 -3.996 8.906 1 96.19 215 LEU A O 1
ATOM 1757 N N . ASN A 1 216 ? -9.305 -4.004 7.09 1 96.81 216 ASN A N 1
ATOM 1758 C CA . ASN A 1 216 ? -8.203 -3.838 6.148 1 96.81 216 ASN A CA 1
ATOM 1759 C C . ASN A 1 216 ? -7.41 -2.562 6.426 1 96.81 216 ASN A C 1
ATOM 1761 O O . ASN A 1 216 ? -6.184 -2.6 6.535 1 96.81 216 ASN A O 1
ATOM 1765 N N . SER A 1 217 ? -8.109 -1.432 6.625 1 95.75 217 SER A N 1
ATOM 1766 C CA . SER A 1 217 ? -7.469 -0.134 6.809 1 95.75 217 SER A CA 1
ATOM 1767 C C . SER A 1 217 ? -6.699 -0.078 8.125 1 95.75 217 SER A C 1
ATOM 1769 O O . SER A 1 217 ? -5.609 0.491 8.188 1 95.75 217 SER A O 1
ATOM 1771 N N . SER A 1 218 ? -7.254 -0.666 9.172 1 96.56 218 SER A N 1
ATOM 1772 C CA . SER A 1 218 ? -6.609 -0.639 10.484 1 96.56 218 SER A CA 1
ATOM 1773 C C . SER A 1 218 ? -5.332 -1.473 10.492 1 96.56 218 SER A C 1
ATOM 1775 O O . SER A 1 218 ? -4.305 -1.039 11.016 1 96.56 218 SER A O 1
ATOM 1777 N N . VAL A 1 219 ? -5.414 -2.629 9.859 1 97.12 219 VAL A N 1
ATOM 1778 C CA . VAL A 1 219 ? -4.234 -3.488 9.82 1 97.12 219 VAL A CA 1
ATOM 1779 C C . VAL A 1 219 ? -3.133 -2.812 9.008 1 97.12 219 VAL A C 1
ATOM 1781 O O . VAL A 1 219 ? -1.97 -2.799 9.414 1 97.12 219 VAL A O 1
ATOM 1784 N N . VAL A 1 220 ? -3.477 -2.227 7.859 1 95.88 220 VAL A N 1
ATOM 1785 C CA . VAL A 1 220 ? -2.496 -1.526 7.035 1 95.88 220 VAL A CA 1
ATOM 1786 C C . VAL A 1 220 ? -1.837 -0.415 7.852 1 95.88 220 VAL A C 1
ATOM 1788 O O . VAL A 1 220 ? -0.616 -0.245 7.809 1 95.88 220 VAL A O 1
ATOM 1791 N N . HIS A 1 221 ? -2.666 0.318 8.617 1 92.94 221 HIS A N 1
ATOM 1792 C CA . HIS A 1 221 ? -2.219 1.456 9.414 1 92.94 221 HIS A CA 1
ATOM 1793 C C . HIS A 1 221 ? -1.243 1.018 10.5 1 92.94 221 HIS A C 1
ATOM 1795 O O . HIS A 1 221 ? -0.372 1.79 10.906 1 92.94 221 HIS A O 1
ATOM 1801 N N . LEU A 1 222 ? -1.309 -0.218 10.906 1 94.44 222 LEU A N 1
ATOM 1802 C CA . LEU A 1 222 ? -0.52 -0.721 12.023 1 94.44 222 LEU A CA 1
ATOM 1803 C C . LEU A 1 222 ? 0.715 -1.466 11.531 1 94.44 222 LEU A C 1
ATOM 1805 O O . LEU A 1 222 ? 1.596 -1.812 12.32 1 94.44 222 LEU A O 1
ATOM 1809 N N . LEU A 1 223 ? 0.807 -1.746 10.203 1 94.38 223 LEU A N 1
ATOM 1810 C CA . LEU A 1 223 ? 1.988 -2.396 9.648 1 94.38 223 LEU A CA 1
ATOM 1811 C C . LEU A 1 223 ? 3.211 -1.493 9.766 1 94.38 223 LEU A C 1
ATOM 1813 O O . LEU A 1 223 ? 3.104 -0.273 9.617 1 94.38 223 LEU A O 1
ATOM 1817 N N . PRO A 1 224 ? 4.359 -2.045 9.984 1 93.12 224 PRO A N 1
ATOM 1818 C CA . PRO A 1 224 ? 5.578 -1.23 10.016 1 93.12 224 PRO A CA 1
ATOM 1819 C C . PRO A 1 224 ? 5.953 -0.672 8.648 1 93.12 224 PRO A C 1
ATOM 1821 O O . PRO A 1 224 ? 5.562 -1.231 7.621 1 93.12 224 PRO A O 1
ATOM 1824 N N . VAL A 1 225 ? 6.695 0.406 8.609 1 92.75 225 VAL A N 1
ATOM 1825 C CA . VAL A 1 225 ? 7.258 0.943 7.379 1 92.75 225 VAL A CA 1
ATOM 1826 C C . VAL A 1 225 ? 8.172 -0.094 6.734 1 92.75 225 VAL A C 1
ATOM 1828 O O . VAL A 1 225 ? 8.875 -0.834 7.43 1 92.75 225 VAL A O 1
ATOM 1831 N N . PRO A 1 226 ? 8.047 -0.218 5.406 1 92.81 226 PRO A N 1
ATOM 1832 C CA . PRO A 1 226 ? 8.969 -1.15 4.75 1 92.81 226 PRO A CA 1
ATOM 1833 C C . PRO A 1 226 ? 10.422 -0.933 5.16 1 92.81 226 PRO A C 1
ATOM 1835 O O . PRO A 1 226 ? 10.852 0.209 5.352 1 92.81 226 PRO A O 1
ATOM 1838 N N . GLU A 1 227 ? 11.148 -1.991 5.289 1 91.25 227 GLU A N 1
ATOM 1839 C CA . GLU A 1 227 ? 12.531 -1.925 5.75 1 91.25 227 GLU A CA 1
ATOM 1840 C C . GLU A 1 227 ? 13.477 -2.578 4.75 1 91.25 227 GLU A C 1
ATOM 1842 O O . GLU A 1 227 ? 13.266 -3.717 4.332 1 91.25 227 GLU A O 1
ATOM 1847 N N . ARG A 1 228 ? 14.492 -1.878 4.434 1 92.06 228 ARG A N 1
ATOM 1848 C CA . ARG A 1 228 ? 15.516 -2.387 3.523 1 92.06 228 ARG A CA 1
ATOM 1849 C C . ARG A 1 228 ? 16.328 -3.504 4.176 1 92.06 228 ARG A C 1
ATOM 1851 O O . ARG A 1 228 ? 16.719 -3.396 5.34 1 92.06 228 ARG A O 1
ATOM 1858 N N . GLY A 1 229 ? 16.562 -4.547 3.387 1 92.75 229 GLY A N 1
ATOM 1859 C CA . GLY A 1 229 ? 17.375 -5.645 3.895 1 92.75 229 GLY A CA 1
ATOM 1860 C C . GLY A 1 229 ? 18.859 -5.445 3.68 1 92.75 229 GLY A C 1
ATOM 1861 O O . GLY A 1 229 ? 19.266 -4.52 2.979 1 92.75 229 GLY A O 1
ATOM 1862 N N . SER A 1 230 ? 19.656 -6.262 4.273 1 91.94 230 SER A N 1
ATOM 1863 C CA . SER A 1 230 ? 21.109 -6.125 4.215 1 91.94 230 SER A CA 1
ATOM 1864 C C . SER A 1 230 ? 21.703 -7.027 3.141 1 91.94 230 SER A C 1
ATOM 1866 O O . SER A 1 230 ? 22.844 -6.832 2.727 1 91.94 230 SER A O 1
ATOM 1868 N N . PHE A 1 231 ? 20.938 -8.016 2.643 1 95 231 PHE A N 1
ATOM 1869 C CA . PHE A 1 231 ? 21.438 -8.93 1.63 1 95 231 PHE A CA 1
ATOM 1870 C C . PHE A 1 231 ? 21.266 -8.352 0.233 1 95 231 PHE A C 1
ATOM 1872 O O . PHE A 1 231 ? 20.141 -8.094 -0.204 1 95 231 PHE A O 1
ATOM 1879 N N . LYS A 1 232 ? 22.391 -8.203 -0.452 1 95.06 232 LYS A N 1
ATOM 1880 C CA . LYS A 1 232 ? 22.391 -7.547 -1.755 1 95.06 232 LYS A CA 1
ATOM 1881 C C . LYS A 1 232 ? 22.516 -8.562 -2.885 1 95.06 232 LYS A C 1
ATOM 1883 O O . LYS A 1 232 ? 23.359 -9.461 -2.828 1 95.06 232 LYS A O 1
ATOM 1888 N N . VAL A 1 233 ? 21.625 -8.445 -3.861 1 96.56 233 VAL A N 1
ATOM 1889 C CA . VAL A 1 233 ? 21.734 -9.258 -5.07 1 96.56 233 VAL A CA 1
ATOM 1890 C C . VAL A 1 233 ? 21.469 -8.391 -6.297 1 96.56 233 VAL A C 1
ATOM 1892 O O . VAL A 1 233 ? 20.781 -7.371 -6.211 1 96.56 233 VAL A O 1
ATOM 1895 N N . VAL A 1 234 ? 22.125 -8.766 -7.398 1 97.62 234 VAL A N 1
ATOM 1896 C CA . VAL A 1 234 ? 21.875 -8.125 -8.688 1 97.62 234 VAL A CA 1
ATOM 1897 C C . VAL A 1 234 ? 20.969 -9.016 -9.539 1 97.62 234 VAL A C 1
ATOM 1899 O O . VAL A 1 234 ? 21.312 -10.172 -9.805 1 97.62 234 VAL A O 1
ATOM 1902 N N . ALA A 1 235 ? 19.797 -8.508 -9.844 1 98.19 235 ALA A N 1
ATOM 1903 C CA . ALA A 1 235 ? 18.875 -9.227 -10.719 1 98.19 235 ALA A CA 1
ATOM 1904 C C . ALA A 1 235 ? 18.984 -8.727 -12.156 1 98.19 235 ALA A C 1
ATOM 1906 O O . ALA A 1 235 ? 18.953 -7.516 -12.398 1 98.19 235 ALA A O 1
ATOM 1907 N N . LEU A 1 236 ? 19.094 -9.648 -13.109 1 98.19 236 LEU A N 1
ATOM 1908 C CA . LEU A 1 236 ? 19.188 -9.281 -14.516 1 98.19 236 LEU A CA 1
ATOM 1909 C C . LEU A 1 236 ? 17.812 -9.359 -15.188 1 98.19 236 LEU A C 1
ATOM 1911 O O . LEU A 1 236 ? 17.078 -10.328 -14.984 1 98.19 236 LEU A O 1
ATOM 1915 N N . GLN A 1 237 ? 17.453 -8.336 -15.852 1 97.12 237 GLN A N 1
ATOM 1916 C CA . GLN A 1 237 ? 16.328 -8.305 -16.766 1 97.12 237 GLN A CA 1
ATOM 1917 C C . GLN A 1 237 ? 16.797 -8.109 -18.219 1 97.12 237 GLN A C 1
ATOM 1919 O O . GLN A 1 237 ? 16.812 -6.98 -18.719 1 97.12 237 GLN A O 1
ATOM 1924 N N . PRO A 1 238 ? 17.125 -9.18 -18.891 1 95.62 238 PRO A N 1
ATOM 1925 C CA . PRO A 1 238 ? 17.734 -9.07 -20.219 1 95.62 238 PRO A CA 1
ATOM 1926 C C . PRO A 1 238 ? 16.766 -8.586 -21.281 1 95.62 238 PRO A C 1
ATOM 1928 O O . PRO A 1 238 ? 17.172 -7.98 -22.281 1 95.62 238 PRO A O 1
ATOM 1931 N N . ASN A 1 239 ? 15.484 -8.875 -21.078 1 93.88 239 ASN A N 1
ATOM 1932 C CA . ASN A 1 239 ? 14.43 -8.453 -22.016 1 93.88 239 ASN A CA 1
ATOM 1933 C C . ASN A 1 239 ? 14.672 -9.008 -23.406 1 93.88 239 ASN A C 1
ATOM 1935 O O . ASN A 1 239 ? 14.656 -8.258 -24.391 1 93.88 239 ASN A O 1
ATOM 1939 N N . VAL A 1 240 ? 14.984 -10.242 -23.5 1 90.5 240 VAL A N 1
ATOM 1940 C CA . VAL A 1 240 ? 15.141 -10.93 -24.766 1 90.5 240 VAL A CA 1
ATOM 1941 C C . VAL A 1 240 ? 13.812 -11.562 -25.172 1 90.5 240 VAL A C 1
ATOM 1943 O O . VAL A 1 240 ? 13.297 -12.445 -24.484 1 90.5 240 VAL A O 1
ATOM 1946 N N . PRO A 1 241 ? 13.32 -11.117 -26.297 1 82.81 241 PRO A N 1
ATOM 1947 C CA . PRO A 1 241 ? 12.047 -11.695 -26.734 1 82.81 241 PRO A CA 1
ATOM 1948 C C . PRO A 1 241 ? 12.148 -13.188 -27.047 1 82.81 241 PRO A C 1
ATOM 1950 O O . PRO A 1 241 ? 13.195 -13.664 -27.484 1 82.81 241 PRO A O 1
ATOM 1953 N N . THR A 1 242 ? 11.008 -13.875 -26.812 1 75.5 242 THR A N 1
ATOM 1954 C CA . THR A 1 242 ? 10.969 -15.328 -26.984 1 75.5 242 THR A CA 1
ATOM 1955 C C . THR A 1 242 ? 11.336 -15.719 -28.406 1 75.5 242 THR A C 1
ATOM 1957 O O . THR A 1 242 ? 12.055 -16.703 -28.625 1 75.5 242 THR A O 1
ATOM 1960 N N . SER A 1 243 ? 10.828 -15.008 -29.406 1 71.5 243 SER A N 1
ATOM 1961 C CA . SER A 1 243 ? 11.117 -15.289 -30.812 1 71.5 243 SER A CA 1
ATOM 1962 C C . SER A 1 243 ? 12.609 -15.242 -31.094 1 71.5 243 SER A C 1
ATOM 1964 O O . SER A 1 243 ? 13.125 -16.031 -31.891 1 71.5 243 SER A O 1
ATOM 1966 N N . LEU A 1 244 ? 13.25 -14.438 -30.344 1 68 244 LEU A N 1
ATOM 1967 C CA . LEU A 1 244 ? 14.68 -14.25 -30.562 1 68 244 LEU A CA 1
ATOM 1968 C C . LEU A 1 244 ? 15.492 -15.203 -29.703 1 68 244 LEU A C 1
ATOM 1970 O O . LEU A 1 244 ? 16.547 -15.68 -30.109 1 68 244 LEU A O 1
ATOM 1974 N N . LYS A 1 245 ? 14.938 -15.461 -28.594 1 70.19 245 LYS A N 1
ATOM 1975 C CA . LYS A 1 245 ? 15.688 -16.25 -27.625 1 70.19 245 LYS A CA 1
ATOM 1976 C C . LYS A 1 245 ? 16.016 -17.641 -28.172 1 70.19 245 LYS A C 1
ATOM 1978 O O . LYS A 1 245 ? 17.125 -18.141 -27.953 1 70.19 245 LYS A O 1
ATOM 1983 N N . TYR A 1 246 ? 15.172 -18.156 -28.984 1 71.56 246 TYR A N 1
ATOM 1984 C CA . TYR A 1 246 ? 15.391 -19.5 -29.5 1 71.56 246 TYR A CA 1
ATOM 1985 C C . TYR A 1 246 ? 16.266 -19.469 -30.75 1 71.56 246 TYR A C 1
ATOM 1987 O O . TYR A 1 246 ? 16.734 -20.5 -31.219 1 71.56 246 TYR A O 1
ATOM 1995 N N . SER A 1 247 ? 16.547 -18.188 -31.141 1 74.31 247 SER A N 1
ATOM 1996 C CA . SER A 1 247 ? 17.406 -18.031 -32.312 1 74.31 247 SER A CA 1
ATOM 1997 C C . SER A 1 247 ? 18.781 -17.5 -31.906 1 74.31 247 SER A C 1
ATOM 1999 O O . SER A 1 247 ? 19.734 -17.578 -32.688 1 74.31 247 SER A O 1
ATOM 2001 N N . VAL A 1 248 ? 18.844 -17.125 -30.672 1 79.44 248 VAL A N 1
ATOM 2002 C CA . VAL A 1 248 ? 20.078 -16.531 -30.188 1 79.44 248 VAL A CA 1
ATOM 2003 C C . VAL A 1 248 ? 21.016 -17.625 -29.672 1 79.44 248 VAL A C 1
ATOM 2005 O O . VAL A 1 248 ? 20.578 -18.547 -28.969 1 79.44 248 VAL A O 1
ATOM 2008 N N . SER A 1 249 ? 22.25 -17.531 -30.031 1 83.38 249 SER A N 1
ATOM 2009 C CA . SER A 1 249 ? 23.234 -18.531 -29.625 1 83.38 249 SER A CA 1
ATOM 2010 C C . SER A 1 249 ? 23.688 -18.312 -28.188 1 83.38 249 SER A C 1
ATOM 2012 O O . SER A 1 249 ? 23.484 -17.234 -27.625 1 83.38 249 SER A O 1
ATOM 2014 N N . SER A 1 250 ? 24.25 -19.359 -27.625 1 88.94 250 SER A N 1
ATOM 2015 C CA . SER A 1 250 ? 24.812 -19.25 -26.281 1 88.94 250 SER A CA 1
ATOM 2016 C C . SER A 1 250 ? 25.922 -18.219 -26.219 1 88.94 250 SER A C 1
ATOM 2018 O O . SER A 1 250 ? 26.109 -17.547 -25.203 1 88.94 250 SER A O 1
ATOM 2020 N N . GLY A 1 251 ? 26.594 -18.078 -27.344 1 89.94 251 GLY A N 1
ATOM 2021 C CA . GLY A 1 251 ? 27.625 -17.078 -27.422 1 89.94 251 GLY A CA 1
ATOM 2022 C C . GLY A 1 251 ? 27.094 -15.656 -27.281 1 89.94 25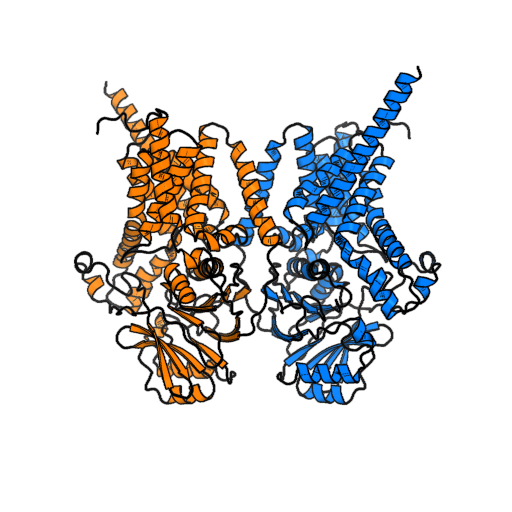1 GLY A C 1
ATOM 2023 O O . GLY A 1 251 ? 27.688 -14.828 -26.578 1 89.94 251 GLY A O 1
ATOM 2024 N N . GLU A 1 252 ? 26.047 -15.414 -27.938 1 91.69 252 GLU A N 1
ATOM 2025 C CA . GLU A 1 252 ? 25.438 -14.094 -27.875 1 91.69 252 GLU A CA 1
ATOM 2026 C C . GLU A 1 252 ? 24.906 -13.797 -26.469 1 91.69 252 GLU A C 1
ATOM 2028 O O . GLU A 1 252 ? 25.031 -12.68 -25.984 1 91.69 252 GLU A O 1
ATOM 2033 N N . MET A 1 253 ? 24.375 -14.805 -25.906 1 93.31 253 MET A N 1
ATOM 2034 C CA . MET A 1 253 ? 23.859 -14.641 -24.547 1 93.31 253 MET A CA 1
ATOM 2035 C C . MET A 1 253 ? 25 -14.406 -23.562 1 93.31 253 MET A C 1
ATOM 2037 O O . MET A 1 253 ? 24.828 -13.672 -22.578 1 93.31 253 MET A O 1
ATOM 2041 N N . LEU A 1 254 ? 26.062 -15.07 -23.812 1 94.69 254 LEU A N 1
ATOM 2042 C CA . LEU A 1 254 ? 27.25 -14.859 -22.984 1 94.69 254 LEU A CA 1
ATOM 2043 C C . LEU A 1 254 ? 27.75 -13.422 -23.094 1 94.69 254 LEU A C 1
ATOM 2045 O O . LEU A 1 254 ? 28.125 -12.82 -22.094 1 94.69 254 LEU A O 1
ATOM 2049 N N . GLU A 1 255 ? 27.75 -12.906 -24.281 1 94.88 255 GLU A N 1
ATOM 2050 C CA . GLU A 1 255 ? 28.125 -11.516 -24.484 1 94.88 255 GLU A CA 1
ATOM 2051 C C . GLU A 1 255 ? 27.172 -10.57 -23.75 1 94.88 255 GLU A C 1
ATOM 2053 O O . GLU A 1 255 ? 27.594 -9.562 -23.188 1 94.88 255 GLU A O 1
ATOM 2058 N N . LEU A 1 256 ? 25.953 -10.945 -23.812 1 95.12 256 LEU A N 1
ATOM 2059 C CA . LEU A 1 256 ? 24.953 -10.148 -23.125 1 95.12 256 LEU A CA 1
ATOM 2060 C C . LEU A 1 256 ? 25.188 -10.172 -21.625 1 95.12 256 LEU A C 1
ATOM 2062 O O . LEU A 1 256 ? 25.109 -9.125 -20.969 1 95.12 256 LEU A O 1
ATOM 2066 N N . LEU A 1 257 ? 25.438 -11.352 -21.109 1 96.5 257 LEU A N 1
ATOM 2067 C CA . LEU A 1 257 ? 25.734 -11.5 -19.672 1 96.5 257 LEU A CA 1
ATOM 2068 C C . LEU A 1 257 ? 26.922 -10.641 -19.281 1 96.5 257 LEU A C 1
ATOM 2070 O O . LEU A 1 257 ? 26.875 -9.93 -18.266 1 96.5 257 LEU A O 1
ATOM 2074 N N . GLU A 1 258 ? 27.953 -10.711 -20.047 1 96 258 GLU A N 1
ATOM 2075 C CA . GLU A 1 258 ? 29.156 -9.93 -19.781 1 96 258 GLU A CA 1
ATOM 2076 C C . GLU A 1 258 ? 28.859 -8.438 -19.812 1 96 258 GLU A C 1
ATOM 2078 O O . GLU A 1 258 ? 29.297 -7.695 -18.922 1 96 258 GLU A O 1
ATOM 2083 N N . SER A 1 259 ? 28.156 -8.047 -20.828 1 96.62 259 SER A N 1
ATOM 2084 C CA . SER A 1 259 ? 27.844 -6.629 -20.984 1 96.62 259 SER A CA 1
ATOM 2085 C C . SER A 1 259 ? 27 -6.113 -19.828 1 96.62 259 SER A C 1
ATOM 2087 O O . SER A 1 259 ? 27.219 -5 -19.344 1 96.62 259 SER A O 1
ATOM 2089 N N . MET A 1 260 ? 26.047 -6.871 -19.312 1 96.94 260 MET A N 1
ATOM 2090 C CA . MET A 1 260 ? 25.109 -6.441 -18.281 1 96.94 260 MET A CA 1
ATOM 2091 C C . MET A 1 260 ? 25.781 -6.438 -16.906 1 96.94 260 MET A C 1
ATOM 2093 O O . MET A 1 260 ? 25.297 -5.797 -15.977 1 96.94 260 MET A O 1
ATOM 2097 N N . THR A 1 261 ? 26.844 -7.188 -16.75 1 96.38 261 THR A N 1
ATOM 2098 C CA . THR A 1 261 ? 27.406 -7.352 -15.414 1 96.38 261 THR A CA 1
ATOM 2099 C C . THR A 1 261 ? 28.781 -6.676 -15.328 1 96.38 261 THR A C 1
ATOM 2101 O O . THR A 1 261 ? 29.469 -6.793 -14.32 1 96.38 261 THR A O 1
ATOM 2104 N N . LYS A 1 262 ? 29.219 -5.953 -16.375 1 94.06 262 LYS A N 1
ATOM 2105 C CA . LYS A 1 262 ? 30.562 -5.387 -16.484 1 94.06 262 LYS A CA 1
ATOM 2106 C C . LYS A 1 262 ? 30.859 -4.434 -15.328 1 94.06 262 LYS A C 1
ATOM 2108 O O . LYS A 1 262 ? 32 -4.309 -14.898 1 94.06 262 LYS A O 1
ATOM 2113 N N . ASP A 1 263 ? 29.812 -3.768 -14.781 1 90.62 263 ASP A N 1
ATOM 2114 C CA . ASP A 1 263 ? 30.016 -2.729 -13.773 1 90.62 263 ASP A CA 1
ATOM 2115 C C . ASP A 1 263 ? 29.828 -3.285 -12.367 1 90.62 263 ASP A C 1
ATOM 2117 O O . ASP A 1 263 ? 29.859 -2.537 -11.383 1 90.62 263 ASP A O 1
ATOM 2121 N N . PHE A 1 264 ? 29.594 -4.531 -12.242 1 92.88 264 PHE A N 1
ATOM 2122 C CA . PHE A 1 264 ? 29.406 -5.164 -10.945 1 92.88 264 PHE A CA 1
ATOM 2123 C C . PHE A 1 264 ? 30.625 -6.012 -10.578 1 92.88 264 PHE A C 1
ATOM 2125 O O . PHE A 1 264 ? 31.203 -6.688 -11.43 1 92.88 264 PHE A O 1
ATOM 2132 N N . HIS A 1 265 ? 31.047 -5.918 -9.328 1 92.62 265 HIS A N 1
ATOM 2133 C CA . HIS A 1 265 ? 32.156 -6.695 -8.797 1 92.62 265 HIS A CA 1
ATOM 2134 C C . HIS A 1 265 ? 31.828 -7.25 -7.414 1 92.62 265 HIS A C 1
ATOM 2136 O O . HIS A 1 265 ? 31.281 -6.543 -6.574 1 92.62 265 HIS A O 1
ATOM 2142 N N . GLY A 1 266 ? 32.188 -8.508 -7.246 1 92.38 266 GLY A N 1
ATOM 2143 C CA . GLY A 1 266 ? 31.938 -9.141 -5.961 1 92.38 266 GLY A CA 1
ATOM 2144 C C . GLY A 1 266 ? 30.453 -9.328 -5.66 1 92.38 266 GLY A C 1
ATOM 2145 O O . GLY A 1 266 ? 30.078 -9.484 -4.5 1 92.38 266 GLY A O 1
ATOM 2146 N N . SER A 1 267 ? 29.672 -9.297 -6.703 1 94.62 267 SER A N 1
ATOM 2147 C CA . SER A 1 267 ? 28.219 -9.352 -6.516 1 94.62 267 SER A CA 1
ATOM 2148 C C . SER A 1 267 ? 27.688 -10.75 -6.77 1 94.62 267 SER A C 1
ATOM 2150 O O . SER A 1 267 ? 28.328 -11.562 -7.438 1 94.62 267 SER A O 1
ATOM 2152 N N . ILE A 1 268 ? 26.578 -11.016 -6.113 1 97 268 ILE A N 1
ATOM 2153 C CA . ILE A 1 268 ? 25.781 -12.172 -6.488 1 97 268 ILE A CA 1
ATOM 2154 C C . ILE A 1 268 ? 24.766 -11.781 -7.566 1 97 268 ILE A C 1
ATOM 2156 O O . ILE A 1 268 ? 23.875 -10.961 -7.328 1 97 268 ILE A O 1
ATOM 2160 N N . VAL A 1 269 ? 24.953 -12.312 -8.75 1 97.88 269 VAL A N 1
ATOM 2161 C CA . VAL A 1 269 ? 24.109 -11.969 -9.906 1 97.88 269 VAL A CA 1
ATOM 2162 C C . VAL A 1 269 ? 23.141 -13.109 -10.203 1 97.88 269 VAL A C 1
ATOM 2164 O O . VAL A 1 269 ? 23.562 -14.266 -10.359 1 97.88 269 VAL A O 1
ATOM 2167 N N . ILE A 1 270 ? 21.875 -12.82 -10.266 1 98.31 270 ILE A N 1
ATOM 2168 C CA . ILE A 1 270 ? 20.859 -13.828 -10.539 1 98.31 270 ILE A CA 1
ATOM 2169 C C . ILE A 1 270 ? 20.266 -13.586 -11.93 1 98.31 270 ILE A C 1
ATOM 2171 O O . ILE A 1 270 ? 19.828 -12.477 -12.234 1 98.31 270 ILE A O 1
ATOM 2175 N N . THR A 1 271 ? 20.266 -14.594 -12.766 1 98.12 271 THR A N 1
ATOM 2176 C CA . THR A 1 271 ? 19.672 -14.523 -14.094 1 98.12 271 THR A CA 1
ATOM 2177 C C . THR A 1 271 ? 18.281 -15.133 -14.094 1 98.12 271 THR A C 1
ATOM 2179 O O . THR A 1 271 ? 17.922 -15.875 -13.18 1 98.12 271 THR A O 1
ATOM 2182 N N . PRO A 1 272 ? 17.469 -14.758 -15.094 1 97.19 272 PRO A N 1
ATOM 2183 C CA . PRO A 1 272 ? 16.141 -15.383 -15.195 1 97.19 272 PRO A CA 1
ATOM 2184 C C . PRO A 1 272 ? 16.219 -16.859 -15.586 1 97.19 272 PRO A C 1
ATOM 2186 O O . PRO A 1 272 ? 17.312 -17.406 -15.758 1 97.19 272 PRO A O 1
ATOM 2189 N N . GLU A 1 273 ? 15.07 -17.438 -15.625 1 95 273 GLU A N 1
ATOM 2190 C CA . GLU A 1 273 ? 14.938 -18.812 -16.078 1 95 273 GLU A CA 1
ATOM 2191 C C . GLU A 1 273 ? 15.477 -18.984 -17.5 1 95 273 GLU A C 1
ATOM 2193 O O . GLU A 1 273 ? 15.227 -18.141 -18.359 1 95 273 GLU A O 1
ATOM 2198 N N . ALA A 1 274 ? 16.188 -20.047 -17.719 1 91.12 274 ALA A N 1
ATOM 2199 C CA . ALA A 1 274 ? 16.656 -20.406 -19.062 1 91.12 274 ALA A CA 1
ATOM 2200 C C . ALA A 1 274 ? 17.391 -19.234 -19.719 1 91.12 274 ALA A C 1
ATOM 2202 O O . ALA A 1 274 ? 17.109 -18.891 -20.859 1 91.12 274 ALA A O 1
ATOM 2203 N N . PHE A 1 275 ? 18.188 -18.609 -18.859 1 94.56 275 PHE A N 1
ATOM 2204 C CA . PHE A 1 275 ? 19.016 -17.562 -19.453 1 94.56 275 PHE A CA 1
ATOM 2205 C C . PHE A 1 275 ? 19.797 -18.094 -20.641 1 94.56 275 PHE A C 1
ATOM 2207 O O . PHE A 1 275 ? 19.922 -17.422 -21.656 1 94.56 275 PHE A O 1
ATOM 2214 N N . PHE A 1 276 ? 20.375 -19.281 -20.438 1 93.12 276 PHE A N 1
ATOM 2215 C CA . PHE A 1 276 ? 20.906 -20.062 -21.547 1 93.12 276 PHE A CA 1
ATOM 2216 C C . PHE A 1 276 ? 19.984 -21.219 -21.906 1 93.12 276 PHE A C 1
ATOM 2218 O O . PHE A 1 276 ? 19.359 -21.812 -21.016 1 93.12 276 PHE A O 1
ATOM 2225 N N . LEU A 1 277 ? 19.938 -21.594 -23.219 1 89.44 277 LEU A N 1
ATOM 2226 C CA . LEU A 1 277 ? 19.031 -22.641 -23.656 1 89.44 277 LEU A CA 1
ATOM 2227 C C . LEU A 1 277 ? 19.734 -23.984 -23.75 1 89.44 277 LEU A C 1
ATOM 2229 O O . LEU A 1 277 ? 19.094 -25.016 -23.953 1 89.44 277 LEU A O 1
ATOM 2233 N N . GLU A 1 278 ? 21 -23.938 -23.547 1 90.12 278 GLU A N 1
ATOM 2234 C CA . GLU A 1 278 ? 21.797 -25.172 -23.578 1 90.12 278 GLU A CA 1
ATOM 2235 C C . GLU A 1 278 ? 22.688 -25.281 -22.344 1 90.12 278 GLU A C 1
ATOM 2237 O O . GLU A 1 278 ? 22.828 -24.312 -21.594 1 90.12 278 GLU A O 1
ATOM 2242 N N . ASP A 1 279 ? 23.203 -26.422 -22.125 1 93 279 ASP A N 1
ATOM 2243 C CA . ASP A 1 279 ? 24.109 -26.672 -21.016 1 93 279 ASP A CA 1
ATOM 2244 C C . ASP A 1 279 ? 25.438 -25.938 -21.219 1 93 279 ASP A C 1
ATOM 2246 O O . ASP A 1 279 ? 26.188 -26.25 -22.141 1 93 279 ASP A O 1
ATOM 2250 N N . VAL A 1 280 ? 25.734 -25 -20.344 1 93.56 280 VAL A N 1
ATOM 2251 C CA . VAL A 1 280 ? 26.891 -24.141 -20.562 1 93.56 280 VAL A CA 1
ATOM 2252 C C . VAL A 1 280 ? 27.938 -24.391 -19.484 1 93.56 280 VAL A C 1
ATOM 2254 O O . VAL A 1 280 ? 28.828 -23.578 -19.266 1 93.56 280 VAL A O 1
ATOM 2257 N N . ARG A 1 281 ? 27.906 -25.469 -18.797 1 93.56 281 ARG A N 1
ATOM 2258 C CA . ARG A 1 281 ? 28.797 -25.766 -17.672 1 93.56 281 ARG A CA 1
ATOM 2259 C C . ARG A 1 281 ? 30.25 -25.891 -18.141 1 93.56 281 ARG A C 1
ATOM 2261 O O . ARG A 1 281 ? 31.172 -25.812 -17.328 1 93.56 281 ARG A O 1
ATOM 2268 N N . TYR A 1 282 ? 30.406 -26.016 -19.453 1 90.88 282 TYR A N 1
ATOM 2269 C CA . TYR A 1 282 ? 31.75 -26.234 -19.984 1 90.88 282 TYR A CA 1
ATOM 2270 C C . TYR A 1 282 ? 32.281 -24.969 -20.641 1 90.88 282 TYR A C 1
ATOM 2272 O O . TYR A 1 282 ? 33.375 -24.984 -21.219 1 90.88 282 TYR A O 1
ATOM 2280 N N . SER A 1 283 ? 31.625 -23.906 -20.5 1 92.38 283 SER A N 1
ATOM 2281 C CA . SER A 1 283 ? 32.031 -22.641 -21.094 1 92.38 283 SER A CA 1
ATOM 2282 C C . SER A 1 283 ? 33.219 -22.016 -20.312 1 92.38 283 SER A C 1
ATOM 2284 O O . SER A 1 283 ? 33.031 -21.625 -19.156 1 92.38 283 SER A O 1
ATOM 2286 N N . GLN A 1 284 ? 34.312 -21.812 -20.922 1 92.44 284 GLN A N 1
ATOM 2287 C CA . GLN A 1 284 ? 35.5 -21.203 -20.312 1 92.44 284 GLN A CA 1
ATOM 2288 C C . GLN A 1 284 ? 35.281 -19.719 -20.031 1 92.44 284 GLN A C 1
ATOM 2290 O O . GLN A 1 284 ? 35.719 -19.203 -19 1 92.44 284 GLN A O 1
ATOM 2295 N N . LYS A 1 285 ? 34.594 -19.125 -20.859 1 92.81 285 LYS A N 1
ATOM 2296 C CA . LYS A 1 285 ? 34.312 -17.703 -20.688 1 92.81 285 LYS A CA 1
ATOM 2297 C C . LYS A 1 285 ? 33.469 -17.453 -19.438 1 92.81 285 LYS A C 1
ATOM 2299 O O . LYS A 1 285 ? 33.688 -16.469 -18.734 1 92.81 285 LYS A O 1
ATOM 2304 N N . LEU A 1 286 ? 32.562 -18.266 -19.266 1 94.75 286 LEU A N 1
ATOM 2305 C CA . LEU A 1 286 ? 31.734 -18.141 -18.078 1 94.75 286 LEU A CA 1
ATOM 2306 C C . LEU A 1 286 ? 32.562 -18.328 -16.812 1 94.75 286 LEU A C 1
ATOM 2308 O O . LEU A 1 286 ? 32.344 -17.641 -15.812 1 94.75 286 LEU A O 1
ATOM 2312 N N . ARG A 1 287 ? 33.406 -19.266 -16.844 1 93.5 287 ARG A N 1
ATOM 2313 C CA . ARG A 1 287 ? 34.281 -19.5 -15.703 1 93.5 287 ARG A CA 1
ATOM 2314 C C . ARG A 1 287 ? 35.125 -18.266 -15.398 1 93.5 287 ARG A C 1
ATOM 2316 O O . ARG A 1 287 ? 35.344 -17.938 -14.234 1 93.5 287 ARG A O 1
ATOM 2323 N N . GLU A 1 288 ? 35.562 -17.609 -16.438 1 92.81 288 GLU A N 1
ATOM 2324 C CA . GLU A 1 288 ? 36.344 -16.391 -16.281 1 92.81 288 GLU A CA 1
ATOM 2325 C C . GLU A 1 288 ? 35.5 -15.266 -15.672 1 92.81 288 GLU A C 1
ATOM 2327 O O . GLU A 1 288 ? 35.969 -14.547 -14.789 1 92.81 288 GLU A O 1
ATOM 2332 N N . LEU A 1 289 ? 34.312 -15.141 -16.156 1 93.19 289 LEU A N 1
ATOM 2333 C CA . LEU A 1 289 ? 33.406 -14.109 -15.641 1 93.19 289 LEU A CA 1
ATOM 2334 C C . LEU A 1 289 ? 33.125 -14.32 -14.156 1 93.19 289 LEU A C 1
ATOM 2336 O O . LEU A 1 289 ? 32.906 -13.352 -13.422 1 93.19 289 LEU A O 1
ATOM 2340 N N . SER A 1 290 ? 33.156 -15.547 -13.695 1 93.75 290 SER A N 1
ATOM 2341 C CA . SER A 1 290 ? 32.781 -15.906 -12.328 1 93.75 290 SER A CA 1
ATOM 2342 C C . SER A 1 290 ? 33.875 -15.523 -11.344 1 93.75 290 SER A C 1
ATOM 2344 O O . SER A 1 290 ? 33.688 -15.625 -10.133 1 93.75 290 SER A O 1
ATOM 2346 N N . GLU A 1 291 ? 35.031 -15.133 -11.828 1 92.25 291 GLU A N 1
ATOM 2347 C CA . GLU A 1 291 ? 36.094 -14.625 -10.961 1 92.25 291 GLU A CA 1
ATOM 2348 C C . GLU A 1 291 ? 35.719 -13.266 -10.367 1 92.25 291 GLU A C 1
ATOM 2350 O O . GLU A 1 291 ? 36.156 -12.914 -9.281 1 92.25 291 GLU A O 1
ATOM 2355 N N . GLU A 1 292 ? 34.844 -12.562 -11.055 1 92.62 292 GLU A N 1
ATOM 2356 C CA . GLU A 1 292 ? 34.5 -11.211 -10.641 1 92.62 292 GLU A CA 1
ATOM 2357 C C . GLU A 1 292 ? 33.188 -11.211 -9.836 1 92.62 292 GLU A C 1
ATOM 2359 O O . GLU A 1 292 ? 33 -10.367 -8.953 1 92.62 292 GLU A O 1
ATOM 2364 N N . ASN A 1 293 ? 32.312 -12.039 -10.203 1 95.5 293 ASN A N 1
ATOM 2365 C CA . ASN A 1 293 ? 31 -12.133 -9.586 1 95.5 293 ASN A CA 1
ATOM 2366 C C . ASN A 1 293 ? 30.578 -13.586 -9.391 1 95.5 293 ASN A C 1
ATOM 2368 O O . ASN A 1 293 ? 31.109 -14.484 -10.047 1 95.5 293 ASN A O 1
ATOM 2372 N N . THR A 1 294 ? 29.781 -13.836 -8.414 1 96.44 294 THR A N 1
ATOM 2373 C CA . THR A 1 294 ? 29.094 -15.117 -8.281 1 96.44 294 THR A CA 1
ATOM 2374 C C . THR A 1 294 ? 27.766 -15.094 -9.047 1 96.44 294 THR A C 1
ATOM 2376 O O . THR A 1 294 ? 27.016 -14.117 -8.977 1 96.44 294 THR A O 1
ATOM 2379 N N . PHE A 1 295 ? 27.516 -16.156 -9.812 1 96.81 295 PHE A N 1
ATOM 2380 C CA . PHE A 1 295 ? 26.328 -16.156 -10.672 1 96.81 295 PHE A CA 1
ATOM 2381 C C . PHE A 1 295 ? 25.359 -17.266 -10.266 1 96.81 295 PHE A C 1
ATOM 2383 O O . PHE A 1 295 ? 25.797 -18.375 -9.945 1 96.81 295 PHE A O 1
ATOM 2390 N N . VAL A 1 296 ? 24.156 -16.969 -10.125 1 97.38 296 VAL A N 1
ATOM 2391 C CA . VAL A 1 296 ? 23.062 -17.938 -10.102 1 97.38 296 VAL A CA 1
ATOM 2392 C C . VAL A 1 296 ? 22.375 -17.969 -11.469 1 97.38 296 VAL A C 1
ATOM 2394 O O . VAL A 1 296 ? 21.641 -17.047 -11.828 1 97.38 296 VAL A O 1
ATOM 2397 N N . ILE A 1 297 ? 22.562 -19.047 -12.211 1 97.12 297 ILE A N 1
ATOM 2398 C CA . ILE A 1 297 ? 22.234 -19.078 -13.633 1 97.12 297 ILE A CA 1
ATOM 2399 C C . ILE A 1 297 ? 21.219 -20.188 -13.906 1 97.12 297 ILE A C 1
ATOM 2401 O O . ILE A 1 297 ? 21.406 -21.328 -13.477 1 97.12 297 ILE A O 1
ATOM 2405 N N . GLY A 1 298 ? 20.203 -19.812 -14.664 1 95.12 298 GLY A N 1
ATOM 2406 C CA . GLY A 1 298 ? 19.219 -20.797 -15.078 1 95.12 298 GLY A CA 1
ATOM 2407 C C . GLY A 1 298 ? 19.469 -21.344 -16.469 1 95.12 298 GLY A C 1
ATOM 2408 O O . GLY A 1 298 ? 19.609 -20.578 -17.422 1 95.12 298 GLY A O 1
ATOM 2409 N N . PHE A 1 299 ? 19.562 -22.656 -16.641 1 93.5 299 PHE A N 1
ATOM 2410 C CA . PHE A 1 299 ? 19.609 -23.328 -17.938 1 93.5 299 PHE A CA 1
ATOM 2411 C C . PHE A 1 299 ? 19.266 -24.812 -17.797 1 93.5 299 PHE A C 1
ATOM 2413 O O . PHE A 1 299 ? 19.375 -25.375 -16.703 1 93.5 299 PHE A O 1
ATOM 2420 N N . PRO A 1 300 ? 18.766 -25.438 -18.906 1 92.56 300 PRO A N 1
ATOM 2421 C CA . PRO A 1 300 ? 18.469 -26.859 -18.844 1 92.56 300 PRO A CA 1
ATOM 2422 C C . PRO A 1 300 ? 19.719 -27.734 -18.844 1 92.56 300 PRO A C 1
ATOM 2424 O O . PRO A 1 300 ? 20.703 -27.406 -19.516 1 92.56 300 PRO A O 1
ATOM 2427 N N . ALA A 1 301 ? 19.75 -28.734 -17.984 1 93.31 301 ALA A N 1
ATOM 2428 C CA . ALA A 1 301 ? 20.797 -29.75 -17.938 1 93.31 301 ALA A CA 1
ATOM 2429 C C . ALA A 1 301 ? 20.234 -31.094 -17.469 1 93.31 301 ALA A C 1
ATOM 2431 O O . ALA A 1 301 ? 19.375 -31.141 -16.578 1 93.31 301 ALA A O 1
ATOM 2432 N N . ASP A 1 302 ? 20.688 -32.188 -18.125 1 92.56 302 ASP A N 1
ATOM 2433 C CA . ASP A 1 302 ? 20.297 -33.531 -17.734 1 92.56 302 ASP A CA 1
ATOM 2434 C C . ASP A 1 302 ? 18.766 -33.688 -17.797 1 92.56 302 ASP A C 1
ATOM 2436 O O . ASP A 1 302 ? 18.156 -34.219 -16.859 1 92.56 302 ASP A O 1
ATOM 2440 N N . ASN A 1 303 ? 18.125 -33.094 -18.781 1 92.06 303 ASN A N 1
ATOM 2441 C CA . ASN A 1 303 ? 16.688 -33.156 -19.062 1 92.06 303 ASN A CA 1
ATOM 2442 C C . ASN A 1 303 ? 15.875 -32.5 -17.938 1 92.06 303 ASN A C 1
ATOM 2444 O O . ASN A 1 303 ? 14.734 -32.875 -17.688 1 92.06 303 ASN A O 1
ATOM 2448 N N . GLN A 1 304 ? 16.562 -31.609 -17.234 1 95.06 304 GLN A N 1
ATOM 2449 C CA . GLN A 1 304 ? 15.875 -30.875 -16.172 1 95.06 304 GLN A CA 1
ATOM 2450 C C . GLN A 1 304 ? 16.031 -29.375 -16.344 1 95.06 304 GLN A C 1
ATOM 2452 O O . GLN A 1 304 ? 17.047 -28.906 -16.859 1 95.06 304 GLN A O 1
ATOM 2457 N N . ASN A 1 305 ? 14.961 -28.609 -16.094 1 94.69 305 ASN A N 1
ATOM 2458 C CA . ASN A 1 305 ? 15.062 -27.172 -15.922 1 94.69 305 ASN A CA 1
ATOM 2459 C C . ASN A 1 305 ? 15.703 -26.797 -14.586 1 94.69 305 ASN A C 1
ATOM 2461 O O . ASN A 1 305 ? 15.094 -26.984 -13.531 1 94.69 305 ASN A O 1
ATOM 2465 N N . SER A 1 306 ? 16.938 -26.297 -14.664 1 96.88 306 SER A N 1
ATOM 2466 C CA . SER A 1 306 ? 17.719 -26.234 -13.438 1 96.88 306 SER A CA 1
ATOM 2467 C C . SER A 1 306 ? 18.344 -24.859 -13.234 1 96.88 306 SER A C 1
ATOM 2469 O O . SER A 1 306 ? 18.375 -24.047 -14.156 1 96.88 306 SER A O 1
ATOM 2471 N N . VAL A 1 307 ? 18.734 -24.578 -12.031 1 97.31 307 VAL A N 1
ATOM 2472 C CA . VAL A 1 307 ? 19.484 -23.391 -11.609 1 97.31 307 VAL A CA 1
ATOM 2473 C C . VAL A 1 307 ? 20.844 -23.828 -11.047 1 97.31 307 VAL A C 1
ATOM 2475 O O . VAL A 1 307 ? 20.922 -24.781 -10.273 1 97.31 307 VAL A O 1
ATOM 2478 N N . PHE A 1 308 ? 21.875 -23.156 -11.453 1 97.12 308 PHE A N 1
ATOM 2479 C CA . PHE A 1 308 ? 23.25 -23.453 -11.039 1 97.12 308 PHE A CA 1
ATOM 2480 C C . PHE A 1 308 ? 23.875 -22.25 -10.359 1 97.12 308 PHE A C 1
ATOM 2482 O O . PHE A 1 308 ? 23.547 -21.109 -10.688 1 97.12 308 PHE A O 1
ATOM 2489 N N . VAL A 1 309 ? 24.75 -22.484 -9.422 1 97.06 309 VAL A N 1
ATOM 2490 C CA . VAL A 1 309 ? 25.625 -21.469 -8.883 1 97.06 309 VAL A CA 1
ATOM 2491 C C . VAL A 1 309 ? 27.016 -21.594 -9.508 1 97.06 309 VAL A C 1
ATOM 2493 O O . VAL A 1 309 ? 27.562 -22.688 -9.609 1 97.06 309 VAL A O 1
ATOM 2496 N N . LEU A 1 310 ? 27.469 -20.562 -10.109 1 96.62 310 LEU A N 1
ATOM 2497 C CA . LEU A 1 310 ? 28.812 -20.469 -10.648 1 96.62 310 LEU A CA 1
ATOM 2498 C C . LEU A 1 310 ? 29.672 -19.547 -9.797 1 96.62 310 LEU A C 1
ATOM 2500 O O . LEU A 1 310 ? 29.438 -18.328 -9.758 1 96.62 310 LEU A O 1
ATOM 2504 N N . GLU A 1 311 ? 30.547 -20.078 -9.078 1 93.12 311 GLU A N 1
ATOM 2505 C CA . GLU A 1 311 ? 31.438 -19.344 -8.195 1 93.12 311 GLU A CA 1
ATOM 2506 C C . GLU A 1 311 ? 32.875 -19.828 -8.359 1 93.12 311 GLU A C 1
ATOM 2508 O O . GLU A 1 311 ? 33.156 -21.016 -8.234 1 93.12 311 GLU A O 1
ATOM 2513 N N . GLY A 1 312 ? 33.844 -18.969 -8.562 1 90.12 312 GLY A N 1
ATOM 2514 C CA . GLY A 1 312 ? 35.25 -19.328 -8.711 1 90.12 312 GLY A CA 1
ATOM 2515 C C . GLY A 1 312 ? 35.5 -20.344 -9.805 1 90.12 312 GLY A C 1
ATOM 2516 O O . GLY A 1 312 ? 36.281 -21.297 -9.625 1 90.12 312 GLY A O 1
ATOM 2517 N N . GLY A 1 313 ? 34.688 -20.297 -10.758 1 91.5 313 GLY A N 1
ATOM 2518 C CA . GLY A 1 313 ? 34.875 -21.156 -11.906 1 91.5 313 GLY A CA 1
ATOM 2519 C C . GLY A 1 313 ? 34.188 -22.516 -11.742 1 91.5 313 GLY A C 1
ATOM 2520 O O . GLY A 1 313 ? 34.281 -23.375 -12.617 1 91.5 313 GLY A O 1
ATOM 2521 N N . ARG A 1 314 ? 33.562 -22.734 -10.727 1 92.69 314 ARG A N 1
ATOM 2522 C CA . ARG A 1 314 ? 32.938 -24.031 -10.461 1 92.69 314 ARG A CA 1
ATOM 2523 C C . ARG A 1 314 ? 31.406 -23.922 -10.492 1 92.69 314 ARG A C 1
ATOM 2525 O O . ARG A 1 314 ? 30.828 -23.047 -9.859 1 92.69 314 ARG A O 1
ATOM 2532 N N . PHE A 1 315 ? 30.812 -24.828 -11.242 1 94.25 315 PHE A N 1
ATOM 2533 C CA . PHE A 1 315 ? 29.344 -24.922 -11.305 1 94.25 315 PHE A CA 1
ATOM 2534 C C . PHE A 1 315 ? 28.828 -25.891 -10.258 1 94.25 315 PHE A C 1
ATOM 2536 O O . PHE A 1 315 ? 29.406 -26.969 -10.047 1 94.25 315 PHE A O 1
ATOM 2543 N N . ARG A 1 316 ? 27.859 -25.547 -9.57 1 94.25 316 ARG A N 1
ATOM 2544 C CA . ARG A 1 316 ? 27.109 -26.406 -8.656 1 94.25 316 ARG A CA 1
ATOM 2545 C C . ARG A 1 316 ? 25.625 -26.344 -8.938 1 94.25 316 ARG A C 1
ATOM 2547 O O . ARG A 1 316 ? 25.016 -25.266 -8.898 1 94.25 316 ARG A O 1
ATOM 2554 N N . LYS A 1 317 ? 25.062 -27.484 -9.359 1 93.12 317 LYS A N 1
ATOM 2555 C CA . LYS A 1 317 ? 23.625 -27.531 -9.523 1 93.12 317 LYS A CA 1
ATOM 2556 C C . LYS A 1 317 ? 22.906 -27.406 -8.18 1 93.12 317 LYS A C 1
ATOM 2558 O O . LYS A 1 317 ? 23.109 -28.234 -7.281 1 93.12 317 LYS A O 1
ATOM 2563 N N . VAL A 1 318 ? 22.094 -26.438 -8.094 1 94.12 318 VAL A N 1
ATOM 2564 C CA . VAL A 1 318 ? 21.578 -26.156 -6.762 1 94.12 318 VAL A CA 1
ATOM 2565 C C . VAL A 1 318 ? 20.078 -26.5 -6.711 1 94.12 318 VAL A C 1
ATOM 2567 O O . VAL A 1 318 ? 19.531 -26.766 -5.641 1 94.12 318 VAL A O 1
ATOM 2570 N N . TYR A 1 319 ? 19.422 -26.453 -7.828 1 97 319 TYR A N 1
ATOM 2571 C CA . TYR A 1 319 ? 18 -26.766 -7.824 1 97 319 TYR A CA 1
ATOM 2572 C C . TYR A 1 319 ? 17.516 -27.141 -9.219 1 97 319 TYR A C 1
ATOM 2574 O O . TYR A 1 319 ? 17.969 -26.578 -10.211 1 97 319 TYR A O 1
ATOM 2582 N N . SER A 1 320 ? 16.703 -28.094 -9.297 1 97.19 320 SER A N 1
ATOM 2583 C CA . SER A 1 320 ? 15.93 -28.438 -10.477 1 97.19 320 SER A CA 1
ATOM 2584 C C . SER A 1 320 ? 14.43 -28.344 -10.211 1 97.19 320 SER A C 1
ATOM 2586 O O . SER A 1 320 ? 13.961 -28.75 -9.141 1 97.19 320 SER A O 1
ATOM 2588 N N . LYS A 1 321 ? 13.852 -27.797 -11.219 1 96.19 321 LYS A N 1
ATOM 2589 C CA . LYS A 1 321 ? 12.414 -27.594 -11.078 1 96.19 321 LYS A CA 1
ATOM 2590 C C . LYS A 1 321 ? 11.719 -28.891 -10.672 1 96.19 321 LYS A C 1
ATOM 2592 O O . LYS A 1 321 ? 11.867 -29.922 -11.344 1 96.19 321 LYS A O 1
ATOM 2597 N N . VAL A 1 322 ? 10.945 -28.844 -9.555 1 95.25 322 VAL A N 1
ATOM 2598 C CA . VAL A 1 322 ? 10.273 -30.031 -9.031 1 95.25 322 VAL A CA 1
ATOM 2599 C C . VAL A 1 322 ? 8.836 -30.078 -9.531 1 95.25 322 VAL A C 1
ATOM 2601 O O . VAL A 1 322 ? 8.367 -31.109 -10.016 1 95.25 322 VAL A O 1
ATOM 2604 N N . LYS A 1 323 ? 8.172 -28.953 -9.406 1 93.19 323 LYS A N 1
ATOM 2605 C CA . LYS A 1 323 ? 6.797 -28.859 -9.883 1 93.19 323 LYS A CA 1
ATOM 2606 C C . LYS A 1 323 ? 6.746 -28.453 -11.352 1 93.19 323 LYS A C 1
ATOM 2608 O O . LYS A 1 323 ? 6.723 -27.25 -11.656 1 93.19 323 LYS A O 1
ATOM 2613 N N . LEU A 1 324 ? 6.559 -29.422 -12.195 1 90.81 324 LEU A N 1
ATOM 2614 C CA . LEU A 1 324 ? 6.52 -29.156 -13.633 1 90.81 324 LEU A CA 1
ATOM 2615 C C . LEU A 1 324 ? 5.121 -28.734 -14.07 1 90.81 324 LEU A C 1
ATOM 2617 O O . LEU A 1 324 ? 4.125 -29.266 -13.562 1 90.81 324 LEU A O 1
ATOM 2621 N N . PHE A 1 325 ? 5.09 -27.828 -14.922 1 85 325 PHE A N 1
ATOM 2622 C CA . PHE A 1 325 ? 3.805 -27.344 -15.414 1 85 325 PHE A CA 1
ATOM 2623 C C . PHE A 1 325 ? 3.203 -28.312 -16.422 1 85 325 PHE A C 1
ATOM 2625 O O . PHE A 1 325 ? 3.859 -28.703 -17.391 1 85 325 PHE A O 1
ATOM 2632 N N . PRO A 1 326 ? 1.984 -28.609 -16.312 1 83.12 326 PRO A N 1
ATOM 2633 C CA . PRO A 1 326 ? 1.362 -29.609 -17.172 1 83.12 326 PRO A CA 1
ATOM 2634 C C . PRO A 1 326 ? 1.235 -29.156 -18.625 1 83.12 326 PRO A C 1
ATOM 2636 O O . PRO A 1 326 ? 0.936 -27.984 -18.875 1 83.12 326 PRO A O 1
ATOM 2639 N N . PHE A 1 327 ? 1.471 -30.078 -19.562 1 76.56 327 PHE A N 1
ATOM 2640 C CA . PHE A 1 327 ? 1.29 -29.969 -21.016 1 76.56 327 PHE A CA 1
ATOM 2641 C C . PHE A 1 327 ? 2.412 -29.141 -21.641 1 76.56 327 PHE A C 1
ATOM 2643 O O . PHE A 1 327 ? 2.629 -29.203 -22.844 1 76.56 327 PHE A O 1
ATOM 2650 N N . VAL A 1 328 ? 3.111 -28.359 -20.766 1 74.81 328 VAL A N 1
ATOM 2651 C CA . VAL A 1 328 ? 4.195 -27.562 -21.328 1 74.81 328 VAL A CA 1
ATOM 2652 C C . VAL A 1 328 ? 5.539 -28.188 -20.984 1 74.81 328 VAL A C 1
ATOM 2654 O O . VAL A 1 328 ? 6.434 -28.266 -21.828 1 74.81 328 VAL A O 1
ATOM 2657 N N . GLU A 1 329 ? 5.574 -28.703 -19.781 1 83.19 329 GLU A N 1
ATOM 2658 C CA . GLU A 1 329 ? 6.848 -29.25 -19.312 1 83.19 329 GLU A CA 1
ATOM 2659 C C . GLU A 1 329 ? 6.754 -30.75 -19.062 1 83.19 329 GLU A C 1
ATOM 2661 O O . GLU A 1 329 ? 7.773 -31.438 -18.984 1 83.19 329 GLU A O 1
ATOM 2666 N N . LYS A 1 330 ? 5.516 -31.141 -18.922 1 82.25 330 LYS A N 1
ATOM 2667 C CA . LYS A 1 330 ? 5.246 -32.562 -18.719 1 82.25 330 LYS A CA 1
ATOM 2668 C C . LYS A 1 330 ? 3.893 -32.969 -19.297 1 82.25 330 LYS A C 1
ATOM 2670 O O . LYS A 1 330 ? 2.959 -32.156 -19.312 1 82.25 330 LYS A O 1
ATOM 2675 N N . LEU A 1 331 ? 3.871 -34.094 -19.844 1 81.88 331 LEU A N 1
ATOM 2676 C CA . LEU A 1 331 ? 2.586 -34.625 -20.281 1 81.88 331 LEU A CA 1
ATOM 2677 C C . LEU A 1 331 ? 1.854 -35.312 -19.141 1 81.88 331 LEU A C 1
ATOM 2679 O O . LEU A 1 331 ? 2.256 -36.406 -18.688 1 81.88 331 LEU A O 1
ATOM 2683 N N . PRO A 1 332 ? 0.824 -34.656 -18.703 1 83.81 332 PRO A N 1
ATOM 2684 C CA . PRO A 1 332 ? 0.085 -35.281 -17.609 1 83.81 332 PRO A CA 1
ATOM 2685 C C . PRO A 1 332 ? -0.707 -36.531 -18.062 1 83.81 332 PRO A C 1
ATOM 2687 O O . PRO A 1 332 ? -1.243 -36.531 -19.172 1 83.81 332 PRO A O 1
ATOM 2690 N N . TYR A 1 333 ? -0.741 -37.5 -17.219 1 83.44 333 TYR A N 1
ATOM 2691 C CA . TYR A 1 333 ? -1.479 -38.719 -17.5 1 83.44 333 TYR A CA 1
ATOM 2692 C C . TYR A 1 333 ? -1.257 -39.188 -18.938 1 83.44 333 TYR A C 1
ATOM 2694 O O . TYR A 1 333 ? -2.201 -39.25 -19.734 1 83.44 333 TYR A O 1
ATOM 2702 N N . PRO A 1 334 ? -0.078 -39.562 -19.234 1 80.38 334 PRO A N 1
ATOM 2703 C CA . PRO A 1 334 ? 0.302 -39.906 -20.609 1 80.38 334 PRO A CA 1
ATOM 2704 C C . PRO A 1 334 ? -0.63 -40.938 -21.25 1 80.38 334 PRO A C 1
ATOM 2706 O O . PRO A 1 334 ? -0.824 -40.938 -22.469 1 80.38 334 PRO A O 1
ATOM 2709 N N . ARG A 1 335 ? -1.187 -41.812 -20.484 1 81.62 335 ARG A N 1
ATOM 2710 C CA . ARG A 1 335 ? -2.098 -42.844 -21.031 1 81.62 335 ARG A CA 1
ATOM 2711 C C . ARG A 1 335 ? -3.365 -42.188 -21.578 1 81.62 335 ARG A C 1
ATOM 2713 O O . ARG A 1 335 ? -3.963 -42.688 -22.531 1 81.62 335 ARG A O 1
ATOM 2720 N N . VAL A 1 336 ? -3.689 -41.031 -21.031 1 78.62 336 VAL A N 1
ATOM 2721 C CA . VAL A 1 336 ? -4.922 -40.344 -21.406 1 78.62 336 VAL A CA 1
ATOM 2722 C C . VAL A 1 336 ? -4.625 -39.312 -22.484 1 78.62 336 VAL A C 1
ATOM 2724 O O . VAL A 1 336 ? -5.258 -39.312 -23.547 1 78.62 336 VAL A O 1
ATOM 2727 N N . PHE A 1 337 ? -3.619 -38.5 -22.312 1 77.94 337 PHE A N 1
ATOM 2728 C CA . PHE A 1 337 ? -3.402 -37.344 -23.172 1 77.94 337 PHE A CA 1
ATOM 2729 C C . PHE A 1 337 ? -2.355 -37.656 -24.234 1 77.94 337 PHE A C 1
ATOM 2731 O O . PHE A 1 337 ? -2.209 -36.906 -25.219 1 77.94 337 PHE A O 1
ATOM 2738 N N . GLY A 1 338 ? -1.656 -38.75 -24.047 1 73.62 338 GLY A N 1
ATOM 2739 C CA . GLY A 1 338 ? -0.653 -39.156 -25.016 1 73.62 338 GLY A CA 1
ATOM 2740 C C . GLY A 1 338 ? -1.248 -39.594 -26.344 1 73.62 338 GLY A C 1
ATOM 2741 O O . GLY A 1 338 ? -0.526 -39.75 -27.328 1 73.62 338 GLY A O 1
ATOM 2742 N N . VAL A 1 339 ? -2.463 -39.688 -26.344 1 71.12 339 VAL A N 1
ATOM 2743 C CA . VAL A 1 339 ? -3.131 -40.094 -27.578 1 71.12 339 VAL A CA 1
ATOM 2744 C C . VAL A 1 339 ? -3.104 -38.969 -28.594 1 71.12 339 VAL A C 1
ATOM 2746 O O . VAL A 1 339 ? -3.162 -39.219 -29.797 1 71.12 339 VAL A O 1
ATOM 2749 N N . PHE A 1 340 ? -2.938 -37.812 -28.031 1 71.69 340 PHE A N 1
ATOM 2750 C CA . PHE A 1 340 ? -2.902 -36.656 -28.906 1 71.69 340 PHE A CA 1
ATOM 2751 C C . PHE A 1 340 ? -1.496 -36.438 -29.453 1 71.69 340 PHE A C 1
ATOM 2753 O O . PHE A 1 340 ? -0.58 -36.094 -28.703 1 71.69 340 PHE A O 1
ATOM 2760 N N . SER A 1 341 ? -1.286 -36.625 -30.656 1 66.75 341 SER A N 1
ATOM 2761 C CA . SER A 1 341 ? 0.016 -36.656 -31.312 1 66.75 341 SER A CA 1
ATOM 2762 C C . SER A 1 341 ? 0.726 -35.312 -31.156 1 66.75 341 SER A C 1
ATOM 2764 O O . SER A 1 341 ? 1.953 -35.25 -31.047 1 66.75 341 SER A O 1
ATOM 2766 N N . PHE A 1 342 ? -0.039 -34.312 -31.156 1 67 342 PHE A N 1
ATOM 2767 C CA . PHE A 1 342 ? 0.568 -32.969 -31.141 1 67 342 PHE A CA 1
ATOM 2768 C C . PHE A 1 342 ? 1.193 -32.688 -29.766 1 67 342 PHE A C 1
ATOM 2770 O O . PHE A 1 342 ? 2.062 -31.828 -29.641 1 67 342 PHE A O 1
ATOM 2777 N N . LEU A 1 343 ? 0.799 -33.438 -28.797 1 65.81 343 LEU A N 1
ATOM 2778 C CA . LEU A 1 343 ? 1.367 -33.281 -27.453 1 65.81 343 LEU A CA 1
ATOM 2779 C C . LEU A 1 343 ? 2.617 -34.125 -27.297 1 65.81 343 LEU A C 1
ATOM 2781 O O . LEU A 1 343 ? 3.438 -33.875 -26.406 1 65.81 343 LEU A O 1
ATOM 2785 N N . LYS A 1 344 ? 2.762 -35.156 -28.078 1 58.56 344 LYS A N 1
ATOM 2786 C CA . LYS A 1 344 ? 3.873 -36.094 -27.969 1 58.56 344 LYS A CA 1
ATOM 2787 C C . LYS A 1 344 ? 5.164 -35.469 -28.5 1 58.56 344 LYS A C 1
ATOM 2789 O O . LYS A 1 344 ? 6.262 -35.875 -28.109 1 58.56 344 LYS A O 1
ATOM 2794 N N . GLY A 1 345 ? 5.082 -34.531 -29.281 1 54.78 345 GLY A N 1
ATOM 2795 C CA . GLY A 1 345 ? 6.254 -33.969 -29.922 1 54.78 345 GLY A CA 1
ATOM 2796 C C . GLY A 1 345 ? 6.949 -32.938 -29.078 1 54.78 345 GLY A C 1
ATOM 2797 O O . GLY A 1 345 ? 8.031 -32.438 -29.438 1 54.78 345 GLY A O 1
ATOM 2798 N N . LEU A 1 346 ? 6.449 -32.812 -27.891 1 62.12 346 LEU A N 1
ATOM 2799 C CA . LEU A 1 346 ? 7.082 -31.797 -27.078 1 62.12 346 LEU A CA 1
ATOM 2800 C C . LEU A 1 346 ? 8.148 -32.406 -26.172 1 62.12 346 LEU A C 1
ATOM 2802 O O . LEU A 1 346 ? 8.078 -33.594 -25.828 1 62.12 346 LEU A O 1
ATOM 2806 N N . SER A 1 347 ? 9.281 -31.859 -26.141 1 66.38 347 SER A N 1
ATOM 2807 C CA . SER A 1 347 ? 10.352 -32.281 -25.219 1 66.38 347 SER A CA 1
ATOM 2808 C C . SER A 1 347 ? 10.008 -31.906 -23.781 1 66.38 347 SER A C 1
ATOM 2810 O O . SER A 1 347 ? 9.844 -30.734 -23.453 1 66.38 347 SER A O 1
ATOM 2812 N N . TYR A 1 348 ? 9.852 -33.031 -23.016 1 80.38 348 TYR A N 1
ATOM 2813 C CA . TYR A 1 348 ? 9.445 -32.844 -21.625 1 80.38 348 TYR A CA 1
ATOM 2814 C C . TYR A 1 348 ? 10.648 -32.938 -20.688 1 80.38 348 TYR A C 1
ATOM 2816 O O . TYR A 1 348 ? 11.672 -33.531 -21.047 1 80.38 348 TYR A O 1
ATOM 2824 N N . TYR A 1 349 ? 10.531 -32.25 -19.562 1 88.69 349 TYR A N 1
ATOM 2825 C CA . TYR A 1 349 ? 11.555 -32.25 -18.516 1 88.69 349 TYR A CA 1
ATOM 2826 C C . TYR A 1 349 ? 11.281 -33.344 -17.484 1 88.69 349 TYR A C 1
ATOM 2828 O O . TYR A 1 349 ? 10.141 -33.781 -17.328 1 88.69 349 TYR A O 1
ATOM 2836 N N . GLU A 1 350 ? 12.359 -33.844 -16.875 1 92.38 350 GLU A N 1
ATOM 2837 C CA . GLU A 1 350 ? 12.242 -34.625 -15.656 1 92.38 350 GLU A CA 1
ATOM 2838 C C . GLU A 1 350 ? 12.195 -33.719 -14.422 1 92.38 350 GLU A C 1
ATOM 2840 O O . GLU A 1 350 ? 12.906 -32.719 -14.344 1 92.38 350 GLU A O 1
ATOM 2845 N N . PRO A 1 351 ? 11.297 -34.062 -13.508 1 93.5 351 PRO A N 1
ATOM 2846 C CA . PRO A 1 351 ? 11.188 -33.219 -12.305 1 93.5 351 PRO A CA 1
ATOM 2847 C C . PRO A 1 351 ? 12.406 -33.344 -11.391 1 93.5 351 PRO A C 1
ATOM 2849 O O . PRO A 1 351 ? 13.039 -34.406 -11.344 1 93.5 351 PRO A O 1
ATOM 2852 N N . GLY A 1 352 ? 12.727 -32.281 -10.734 1 94.31 352 GLY A N 1
ATOM 2853 C CA . GLY A 1 352 ? 13.695 -32.375 -9.648 1 94.31 352 GLY A CA 1
ATOM 2854 C C . GLY A 1 352 ? 13.211 -33.219 -8.477 1 94.31 352 GLY A C 1
ATOM 2855 O O . GLY A 1 352 ? 12.039 -33.562 -8.414 1 94.31 352 GLY A O 1
ATOM 2856 N N . ARG A 1 353 ? 14.07 -33.469 -7.547 1 91.31 353 ARG A N 1
ATOM 2857 C CA . ARG A 1 353 ? 13.75 -34.438 -6.484 1 91.31 353 ARG A CA 1
ATOM 2858 C C . ARG A 1 353 ? 13.508 -33.719 -5.164 1 91.31 353 ARG A C 1
ATOM 2860 O O . ARG A 1 353 ? 12.773 -34.188 -4.305 1 91.31 353 ARG A O 1
ATOM 2867 N N . ASN A 1 354 ? 14.195 -32.562 -5.016 1 93.44 354 ASN A N 1
ATOM 2868 C CA . ASN A 1 354 ? 14.141 -31.938 -3.701 1 93.44 354 ASN A CA 1
ATOM 2869 C C . ASN A 1 354 ? 13.992 -30.422 -3.812 1 93.44 354 ASN A C 1
ATOM 2871 O O . ASN A 1 354 ? 14.5 -29.828 -4.758 1 93.44 354 ASN A O 1
ATOM 2875 N N . PHE A 1 355 ? 13.281 -29.953 -2.797 1 96.12 355 PHE A N 1
ATOM 2876 C CA . PHE A 1 355 ? 13.273 -28.5 -2.609 1 96.12 355 PHE A CA 1
ATOM 2877 C C . PHE A 1 355 ? 14.516 -28.047 -1.854 1 96.12 355 PHE A C 1
ATOM 2879 O O . PHE A 1 355 ? 14.484 -27.906 -0.63 1 96.12 355 PHE A O 1
ATOM 2886 N N . SER A 1 356 ? 15.508 -27.703 -2.559 1 95.31 356 SER A N 1
ATOM 2887 C CA . SER A 1 356 ? 16.828 -27.469 -1.979 1 95.31 356 SER A CA 1
ATOM 2888 C C . SER A 1 356 ? 17.016 -26.016 -1.589 1 95.31 356 SER A C 1
ATOM 2890 O O . SER A 1 356 ? 16.578 -25.109 -2.303 1 95.31 356 SER A O 1
ATOM 2892 N N . VAL A 1 357 ? 17.625 -25.812 -0.456 1 97.31 357 VAL A N 1
ATOM 2893 C CA . VAL A 1 357 ? 18.062 -24.531 0.045 1 97.31 357 VAL A CA 1
ATOM 2894 C C . VAL A 1 357 ? 19.594 -24.469 0.038 1 97.31 357 VAL A C 1
ATOM 2896 O O . VAL A 1 357 ? 20.266 -25.469 0.293 1 97.31 357 VAL A O 1
ATOM 2899 N N . PHE A 1 358 ? 20.141 -23.281 -0.326 1 95.44 358 PHE A N 1
ATOM 2900 C CA . PHE A 1 358 ? 21.594 -23.203 -0.455 1 95.44 358 PHE A CA 1
ATOM 2901 C C . PHE A 1 358 ? 22.094 -21.812 -0.088 1 95.44 358 PHE A C 1
ATOM 2903 O O . PHE A 1 358 ? 21.281 -20.906 0.148 1 95.44 358 PHE A O 1
ATOM 2910 N N . ASN A 1 359 ? 23.344 -21.734 0.094 1 94.69 359 ASN A N 1
ATOM 2911 C CA . ASN A 1 359 ? 24.031 -20.469 0.325 1 94.69 359 ASN A CA 1
ATOM 2912 C C . ASN A 1 359 ? 24.969 -20.109 -0.83 1 94.69 359 ASN A C 1
ATOM 2914 O O . ASN A 1 359 ? 25.438 -20.984 -1.549 1 94.69 359 ASN A O 1
ATOM 2918 N N . VAL A 1 360 ? 25.094 -18.938 -1.061 1 91.12 360 VAL A N 1
ATOM 2919 C CA . VAL A 1 360 ? 26.125 -18.375 -1.937 1 91.12 360 VAL A CA 1
ATOM 2920 C C . VAL A 1 360 ? 27.078 -17.516 -1.122 1 91.12 360 VAL A C 1
ATOM 2922 O O . VAL A 1 360 ? 26.703 -16.453 -0.63 1 91.12 360 VAL A O 1
ATOM 2925 N N . GLY A 1 361 ? 28.281 -17.922 -1.015 1 84.25 361 GLY A N 1
ATOM 2926 C CA . GLY A 1 361 ? 29.188 -17.203 -0.129 1 84.25 361 GLY A CA 1
ATOM 2927 C C . GLY A 1 361 ? 28.625 -17.016 1.269 1 84.25 361 GLY A C 1
ATOM 2928 O O . GLY A 1 361 ? 28.25 -17.984 1.924 1 84.25 361 GLY A O 1
ATOM 2929 N N . GLU A 1 362 ? 28.484 -15.758 1.636 1 87.12 362 GLU A N 1
ATOM 2930 C CA . GLU A 1 362 ? 28 -15.445 2.977 1 87.12 362 GLU A CA 1
ATOM 2931 C C . GLU A 1 362 ? 26.531 -15.023 2.947 1 87.12 362 GLU A C 1
ATOM 2933 O O . GLU A 1 362 ? 26.078 -14.297 3.834 1 87.12 362 GLU A O 1
ATOM 2938 N N . SER A 1 363 ? 25.906 -15.445 1.927 1 93.62 363 SER A N 1
ATOM 2939 C CA . SER A 1 363 ? 24.484 -15.117 1.841 1 93.62 363 SER A CA 1
ATOM 2940 C C . SER A 1 363 ? 23.688 -15.852 2.908 1 93.62 363 SER A C 1
ATOM 2942 O O . SER A 1 363 ? 24.125 -16.875 3.432 1 93.62 363 SER A O 1
ATOM 2944 N N . PRO A 1 364 ? 22.531 -15.297 3.338 1 96.5 364 PRO A N 1
ATOM 2945 C CA . PRO A 1 364 ? 21.578 -16.156 4.051 1 96.5 364 PRO A CA 1
ATOM 2946 C C . PRO A 1 364 ? 21.109 -17.344 3.211 1 96.5 364 PRO A C 1
ATOM 2948 O O . PRO A 1 364 ? 21.266 -17.328 1.986 1 96.5 364 PRO A O 1
ATOM 2951 N N . PRO A 1 365 ? 20.672 -18.375 3.928 1 97.69 365 PRO A N 1
ATOM 2952 C CA . PRO A 1 365 ? 20.078 -19.469 3.148 1 97.69 365 PRO A CA 1
ATOM 2953 C C . PRO A 1 365 ? 18.953 -19 2.232 1 97.69 365 PRO A C 1
ATOM 2955 O O . PRO A 1 365 ? 18.047 -18.297 2.68 1 97.69 365 PRO A O 1
ATOM 2958 N N . LEU A 1 366 ? 19.094 -19.328 0.951 1 97 366 LEU A N 1
ATOM 2959 C CA . LEU A 1 366 ? 18.094 -18.859 0.004 1 97 366 LEU A CA 1
ATOM 2960 C C . LEU A 1 366 ? 17.594 -20 -0.869 1 97 366 LEU A C 1
ATOM 2962 O O . LEU A 1 366 ? 18.188 -21.078 -0.878 1 97 366 LEU A O 1
ATOM 2966 N N . SER A 1 367 ? 16.453 -19.844 -1.431 1 98 367 SER A N 1
ATOM 2967 C CA . SER A 1 367 ? 15.867 -20.781 -2.383 1 98 367 SER A CA 1
ATOM 2968 C C . SER A 1 367 ? 15.469 -20.078 -3.676 1 98 367 SER A C 1
ATOM 2970 O O . SER A 1 367 ? 15.211 -18.859 -3.678 1 98 367 SER A O 1
ATOM 2972 N N . VAL A 1 368 ? 15.516 -20.797 -4.758 1 98 368 VAL A N 1
ATOM 2973 C CA . VAL A 1 368 ? 15.109 -20.281 -6.062 1 98 368 VAL A CA 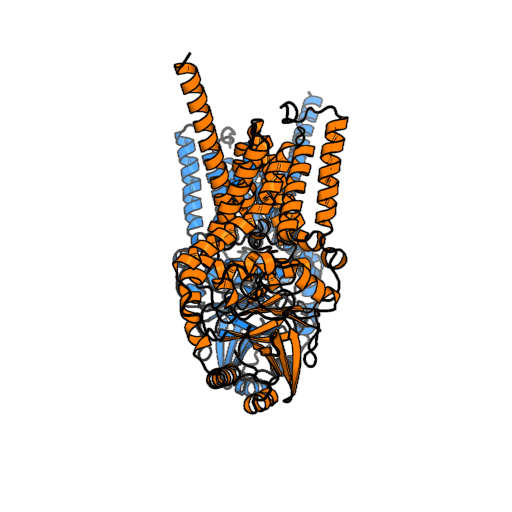1
ATOM 2974 C C . VAL A 1 368 ? 14.031 -21.172 -6.664 1 98 368 VAL A C 1
ATOM 2976 O O . VAL A 1 368 ? 14.266 -22.359 -6.902 1 98 368 VAL A O 1
ATOM 2979 N N . GLN A 1 369 ? 12.859 -20.625 -6.77 1 97.62 369 GLN A N 1
ATOM 2980 C CA . GLN A 1 369 ? 11.812 -21.281 -7.535 1 97.62 369 GLN A CA 1
ATOM 2981 C C . GLN A 1 369 ? 11.867 -20.891 -9.008 1 97.62 369 GLN A C 1
ATOM 2983 O O . GLN A 1 369 ? 12.406 -19.844 -9.352 1 97.62 369 GLN A O 1
ATOM 2988 N N . ILE A 1 370 ? 11.352 -21.812 -9.828 1 97.44 370 ILE A N 1
ATOM 2989 C CA . ILE A 1 370 ? 11.477 -21.562 -11.258 1 97.44 370 ILE A CA 1
ATOM 2990 C C . ILE A 1 370 ? 10.094 -21.328 -11.867 1 97.44 370 ILE A C 1
ATOM 2992 O O . ILE A 1 370 ? 9.234 -22.219 -11.844 1 97.44 370 ILE A O 1
ATOM 2996 N N . CYS A 1 371 ? 9.875 -20.141 -12.32 1 95.25 371 CYS A N 1
ATOM 2997 C CA . CYS A 1 371 ? 8.734 -19.734 -13.141 1 95.25 371 CYS A CA 1
ATOM 2998 C C . CYS A 1 371 ? 7.418 -20.016 -12.422 1 95.25 371 CYS A C 1
ATOM 3000 O O . CYS A 1 371 ? 7.195 -19.516 -11.312 1 95.25 371 CYS A O 1
ATOM 3002 N N . PHE A 1 372 ? 6.59 -20.844 -12.93 1 93.81 372 PHE A N 1
ATOM 3003 C CA . PHE A 1 372 ? 5.211 -21.016 -12.484 1 93.81 372 PHE A CA 1
ATOM 3004 C C . PHE A 1 372 ? 5.148 -21.859 -11.219 1 93.81 372 PHE A C 1
ATOM 3006 O O . PHE A 1 372 ? 4.074 -22.062 -10.648 1 93.81 372 PHE A O 1
ATOM 3013 N N . GLU A 1 373 ? 6.305 -22.281 -10.664 1 96.44 373 GLU A N 1
ATOM 3014 C CA . GLU A 1 373 ? 6.301 -22.891 -9.344 1 96.44 373 GLU A CA 1
ATOM 3015 C C . GLU A 1 373 ? 5.738 -21.953 -8.289 1 96.44 373 GLU A C 1
ATOM 3017 O O . GLU A 1 373 ? 5.176 -22.391 -7.285 1 96.44 373 GLU A O 1
ATOM 3022 N N . SER A 1 374 ? 5.816 -20.641 -8.602 1 97.25 374 SER A N 1
ATOM 3023 C CA . SER A 1 374 ? 5.332 -19.641 -7.668 1 97.25 374 SER A CA 1
ATOM 3024 C C . SER A 1 374 ? 3.814 -19.703 -7.52 1 97.25 374 SER A C 1
ATOM 3026 O O . SER A 1 374 ? 3.254 -19.156 -6.566 1 97.25 374 SER A O 1
ATOM 3028 N N . TYR A 1 375 ? 3.092 -20.328 -8.453 1 96.5 375 TYR A N 1
ATOM 3029 C CA . TYR A 1 375 ? 1.643 -20.469 -8.367 1 96.5 375 TYR A CA 1
ATOM 3030 C C . TYR A 1 375 ? 1.251 -21.453 -7.273 1 96.5 375 TYR A C 1
ATOM 3032 O O . TYR A 1 375 ? 0.104 -21.453 -6.82 1 96.5 375 TYR A O 1
ATOM 3040 N N . PHE A 1 376 ? 2.168 -22.297 -6.871 1 96 376 PHE A N 1
ATOM 3041 C CA . PHE A 1 376 ? 1.872 -23.359 -5.914 1 96 376 PHE A CA 1
ATOM 3042 C C . PHE A 1 376 ? 2.43 -23.016 -4.535 1 96 376 PHE A C 1
ATOM 3044 O O . PHE A 1 376 ? 3.643 -23.078 -4.32 1 96 376 PHE A O 1
ATOM 3051 N N . PRO A 1 377 ? 1.596 -22.812 -3.549 1 96.69 377 PRO A N 1
ATOM 3052 C CA . PRO A 1 377 ? 2.061 -22.406 -2.219 1 96.69 377 PRO A CA 1
ATOM 3053 C C . PRO A 1 377 ? 2.967 -23.453 -1.571 1 96.69 377 PRO A C 1
ATOM 3055 O O . PRO A 1 377 ? 3.838 -23.109 -0.769 1 96.69 377 PRO A O 1
ATOM 3058 N N . GLU A 1 378 ? 2.791 -24.719 -1.929 1 95.81 378 GLU A N 1
ATOM 3059 C CA . GLU A 1 378 ? 3.543 -25.797 -1.288 1 95.81 378 GLU A CA 1
ATOM 3060 C C . GLU A 1 378 ? 5.035 -25.672 -1.583 1 95.81 378 GLU A C 1
ATOM 3062 O O . GLU A 1 378 ? 5.867 -26.094 -0.774 1 95.81 378 GLU A O 1
ATOM 3067 N N . VAL A 1 379 ? 5.414 -25.078 -2.727 1 97.12 379 VAL A N 1
ATOM 3068 C CA . VAL A 1 379 ? 6.816 -24.953 -3.109 1 97.12 379 VAL A CA 1
ATOM 3069 C C . VAL A 1 379 ? 7.523 -23.984 -2.162 1 97.12 379 VAL A C 1
ATOM 3071 O O . VAL A 1 379 ? 8.531 -24.344 -1.542 1 97.12 379 VAL A O 1
ATOM 3074 N N . SER A 1 380 ? 6.965 -22.797 -1.993 1 98.31 380 SER A N 1
ATOM 3075 C CA . SER A 1 380 ? 7.535 -21.812 -1.08 1 98.31 380 SER A CA 1
ATOM 3076 C C . SER A 1 380 ? 7.516 -22.312 0.359 1 98.31 380 SER A C 1
ATOM 3078 O O . SER A 1 380 ? 8.469 -22.078 1.113 1 98.31 380 SER A O 1
ATOM 3080 N N . ARG A 1 381 ? 6.453 -22.969 0.729 1 98.06 381 ARG A N 1
ATOM 3081 C CA . ARG A 1 381 ? 6.359 -23.516 2.076 1 98.06 381 ARG A CA 1
ATOM 3082 C C . ARG A 1 381 ? 7.473 -24.531 2.336 1 98.06 381 ARG A C 1
ATOM 3084 O O . ARG A 1 381 ? 8.117 -24.5 3.387 1 98.06 381 ARG A O 1
ATOM 3091 N N . ALA A 1 382 ? 7.699 -25.422 1.358 1 98 382 ALA A N 1
ATOM 3092 C CA . ALA A 1 382 ? 8.734 -26.453 1.495 1 98 382 ALA A CA 1
ATOM 3093 C C . ALA A 1 382 ? 10.117 -25.812 1.625 1 98 382 ALA A C 1
ATOM 3095 O O . ALA A 1 382 ? 10.93 -26.234 2.445 1 98 382 ALA A O 1
ATOM 3096 N N . PHE A 1 383 ? 10.398 -24.797 0.837 1 98.5 383 PHE A N 1
ATOM 3097 C CA . PHE A 1 383 ? 11.68 -24.094 0.891 1 98.5 383 PHE A CA 1
ATOM 3098 C C . PHE A 1 383 ? 11.906 -23.484 2.271 1 98.5 383 PHE A C 1
ATOM 3100 O O . PHE A 1 383 ? 12.992 -23.609 2.836 1 98.5 383 PHE A O 1
ATOM 3107 N N . VAL A 1 384 ? 10.891 -22.828 2.809 1 98.62 384 VAL A N 1
ATOM 3108 C CA . VAL A 1 384 ? 11.031 -22.172 4.105 1 98.62 384 VAL A CA 1
ATOM 3109 C C . VAL A 1 384 ? 11.18 -23.219 5.203 1 98.62 384 VAL A C 1
ATOM 3111 O O . VAL A 1 384 ? 11.977 -23.062 6.125 1 98.62 384 VAL A O 1
ATOM 3114 N N . LYS A 1 385 ? 10.453 -24.344 5.102 1 97.69 385 LYS A N 1
ATOM 3115 C CA . LYS A 1 385 ? 10.602 -25.453 6.051 1 97.69 385 LYS A CA 1
ATOM 3116 C C . LYS A 1 385 ? 12.023 -26 6.02 1 97.69 385 LYS A C 1
ATOM 3118 O O . LYS A 1 385 ? 12.547 -26.453 7.047 1 97.69 385 LYS A O 1
ATOM 3123 N N . ASN A 1 386 ? 12.539 -25.969 4.871 1 97.81 386 ASN A N 1
ATOM 3124 C CA . ASN A 1 386 ? 13.883 -26.516 4.699 1 97.81 386 ASN A CA 1
ATOM 3125 C C . ASN A 1 386 ? 14.945 -25.469 5.047 1 97.81 386 ASN A C 1
ATOM 3127 O O . ASN A 1 386 ? 16.141 -25.719 4.855 1 97.81 386 ASN A O 1
ATOM 3131 N N . GLY A 1 387 ? 14.516 -24.219 5.418 1 98.06 387 GLY A N 1
ATOM 3132 C CA . GLY A 1 387 ? 15.461 -23.312 6.027 1 98.06 387 GLY A CA 1
ATOM 3133 C C . GLY A 1 387 ? 15.672 -22.047 5.219 1 98.06 387 GLY A C 1
ATOM 3134 O O . GLY A 1 387 ? 16.5 -21.203 5.574 1 98.06 387 GLY A O 1
ATOM 3135 N N . SER A 1 388 ? 14.961 -21.875 4.121 1 98.56 388 SER A N 1
ATOM 3136 C CA . SER A 1 388 ? 15.148 -20.688 3.305 1 98.56 388 SER A CA 1
ATOM 3137 C C . SER A 1 388 ? 14.742 -19.422 4.066 1 98.56 388 SER A C 1
ATOM 3139 O O . SER A 1 388 ? 13.664 -19.375 4.66 1 98.56 388 SER A O 1
ATOM 3141 N N . GLU A 1 389 ? 15.547 -18.406 4.043 1 98.69 389 GLU A N 1
ATOM 3142 C CA . GLU A 1 389 ? 15.273 -17.172 4.777 1 98.69 389 GLU A CA 1
ATOM 3143 C C . GLU A 1 389 ? 14.789 -16.078 3.842 1 98.69 389 GLU A C 1
ATOM 3145 O O . GLU A 1 389 ? 14.438 -14.977 4.293 1 98.69 389 GLU A O 1
ATOM 3150 N N . LEU A 1 390 ? 14.82 -16.281 2.611 1 98.19 390 LEU A N 1
ATOM 3151 C CA . LEU A 1 390 ? 14.258 -15.438 1.558 1 98.19 390 LEU A CA 1
ATOM 3152 C C . LEU A 1 390 ? 13.852 -16.281 0.351 1 98.19 390 LEU A C 1
ATOM 3154 O O . LEU A 1 390 ? 14.336 -17.406 0.182 1 98.19 390 LEU A O 1
ATOM 3158 N N . LEU A 1 391 ? 12.945 -15.789 -0.459 1 98.62 391 LEU A N 1
ATOM 3159 C CA . LEU A 1 391 ? 12.445 -16.516 -1.62 1 98.62 391 LEU A CA 1
ATOM 3160 C C . LEU A 1 391 ? 12.766 -15.766 -2.91 1 98.62 391 LEU A C 1
ATOM 3162 O O . LEU A 1 391 ? 12.594 -14.547 -2.988 1 98.62 391 LEU A O 1
ATOM 3166 N N . ILE A 1 392 ? 13.273 -16.484 -3.873 1 98.69 392 ILE A N 1
ATOM 3167 C CA . ILE A 1 392 ? 13.531 -15.938 -5.203 1 98.69 392 ILE A CA 1
ATOM 3168 C C . ILE A 1 392 ? 12.812 -16.781 -6.254 1 98.69 392 ILE A C 1
ATOM 3170 O O . ILE A 1 392 ? 12.75 -18.016 -6.133 1 98.69 392 ILE A O 1
ATOM 3174 N N . VAL A 1 393 ? 12.242 -16.172 -7.207 1 98.56 393 VAL A N 1
ATOM 3175 C CA . VAL A 1 393 ? 11.719 -16.891 -8.367 1 98.56 393 VAL A CA 1
ATOM 3176 C C . VAL A 1 393 ? 12.375 -16.359 -9.641 1 98.56 393 VAL A C 1
ATOM 3178 O O . VAL A 1 393 ? 12.523 -15.141 -9.812 1 98.56 393 VAL A O 1
ATOM 3181 N N . VAL A 1 394 ? 12.922 -17.203 -10.461 1 98.31 394 VAL A N 1
ATOM 3182 C CA . VAL A 1 394 ? 13.438 -16.844 -11.773 1 98.31 394 VAL A CA 1
ATOM 3183 C C . VAL A 1 394 ? 12.453 -17.281 -12.852 1 98.31 394 VAL A C 1
ATOM 3185 O O . VAL A 1 394 ? 11.883 -18.375 -12.781 1 98.31 394 VAL A O 1
ATOM 3188 N N . THR A 1 395 ? 12.172 -16.375 -13.781 1 96 395 THR A N 1
ATOM 3189 C CA . THR A 1 395 ? 11.125 -16.719 -14.734 1 96 395 THR A CA 1
ATOM 3190 C C . THR A 1 395 ? 11.445 -16.156 -16.125 1 96 395 THR A C 1
ATOM 3192 O O . THR A 1 395 ? 12.125 -15.133 -16.234 1 96 395 THR A O 1
ATOM 3195 N N . ASN A 1 396 ? 11.023 -16.922 -17.094 1 91.69 396 ASN A N 1
ATOM 3196 C CA . ASN A 1 396 ? 11 -16.453 -18.484 1 91.69 396 ASN A CA 1
ATOM 3197 C C . ASN A 1 396 ? 9.578 -16.125 -18.938 1 91.69 396 ASN A C 1
ATOM 3199 O O . ASN A 1 396 ? 8.891 -17 -19.469 1 91.69 396 ASN A O 1
ATOM 3203 N N . ASP A 1 397 ? 9.188 -14.914 -18.781 1 87.81 397 ASP A N 1
ATOM 3204 C CA . ASP A 1 397 ? 7.832 -14.477 -19.109 1 87.81 397 ASP A CA 1
ATOM 3205 C C . ASP A 1 397 ? 7.75 -13.969 -20.547 1 87.81 397 ASP A C 1
ATOM 3207 O O . ASP A 1 397 ? 6.832 -13.219 -20.906 1 87.81 397 ASP A O 1
ATOM 3211 N N . GLY A 1 398 ? 8.734 -14.305 -21.328 1 82.19 398 GLY A N 1
ATOM 3212 C CA . GLY A 1 398 ? 8.773 -13.852 -22.703 1 82.19 398 GLY A CA 1
ATOM 3213 C C . GLY A 1 398 ? 7.621 -14.383 -23.547 1 82.19 398 GLY A C 1
ATOM 3214 O O . GLY A 1 398 ? 7.336 -13.859 -24.625 1 82.19 398 GLY A O 1
ATOM 3215 N N . TRP A 1 399 ? 6.926 -15.297 -23 1 78.38 399 TRP A N 1
ATOM 3216 C CA . TRP A 1 399 ? 5.812 -15.922 -23.703 1 78.38 399 TRP A CA 1
ATOM 3217 C C . TRP A 1 399 ? 4.566 -15.047 -23.641 1 78.38 399 TRP A C 1
ATOM 3219 O O . TRP A 1 399 ? 3.627 -15.234 -24.422 1 78.38 399 TRP A O 1
ATOM 3229 N N . PHE A 1 400 ? 4.645 -14.062 -22.734 1 82.38 400 PHE A N 1
ATOM 3230 C CA . PHE A 1 400 ? 3.438 -13.297 -22.469 1 82.38 400 PHE A CA 1
ATOM 3231 C C . PHE A 1 400 ? 3.639 -11.828 -22.812 1 82.38 400 PHE A C 1
ATOM 3233 O O . PHE A 1 400 ? 4.59 -11.195 -22.359 1 82.38 400 PHE A O 1
ATOM 3240 N N . HIS A 1 401 ? 2.725 -11.227 -23.562 1 79.75 401 HIS A N 1
ATOM 3241 C CA . HIS A 1 401 ? 2.883 -9.859 -24.047 1 79.75 401 HIS A CA 1
ATOM 3242 C C . HIS A 1 401 ? 1.98 -8.898 -23.266 1 79.75 401 HIS A C 1
ATOM 3244 O O . HIS A 1 401 ? 2.242 -7.695 -23.234 1 79.75 401 HIS A O 1
ATOM 3250 N N . TYR A 1 402 ? 0.995 -9.461 -22.641 1 86.25 402 TYR A N 1
ATOM 3251 C CA . TYR A 1 402 ? 0.027 -8.586 -21.984 1 86.25 402 TYR A CA 1
ATOM 3252 C C . TYR A 1 402 ? 0.447 -8.281 -20.547 1 86.25 402 TYR A C 1
ATOM 3254 O O . TYR A 1 402 ? 0.917 -9.164 -19.828 1 86.25 402 TYR A O 1
ATOM 3262 N N . LYS A 1 403 ? 0.226 -7.09 -20.125 1 89.38 403 LYS A N 1
ATOM 3263 C CA . LYS A 1 403 ? 0.536 -6.66 -18.766 1 89.38 403 LYS A CA 1
ATOM 3264 C C . LYS A 1 403 ? -0.239 -7.477 -17.75 1 89.38 403 LYS A C 1
ATOM 3266 O O . LYS A 1 403 ? 0.266 -7.754 -16.656 1 89.38 403 LYS A O 1
ATOM 3271 N N . ALA A 1 404 ? -1.443 -7.84 -18.125 1 92.44 404 ALA A N 1
ATOM 3272 C CA . ALA A 1 404 ? -2.27 -8.633 -17.219 1 92.44 404 ALA A CA 1
ATOM 3273 C C . ALA A 1 404 ? -1.596 -9.961 -16.875 1 92.44 404 ALA A C 1
ATOM 3275 O O . ALA A 1 404 ? -1.658 -10.43 -15.742 1 92.44 404 ALA A O 1
ATOM 3276 N N . ALA A 1 405 ? -0.979 -10.586 -17.859 1 93.38 405 ALA A N 1
ATOM 3277 C CA . ALA A 1 405 ? -0.283 -11.852 -17.641 1 93.38 405 ALA A CA 1
ATOM 3278 C C . ALA A 1 405 ? 0.868 -11.688 -16.656 1 93.38 405 ALA A C 1
ATOM 3280 O O . ALA A 1 405 ? 1.025 -12.492 -15.734 1 93.38 405 ALA A O 1
ATOM 3281 N N . LEU A 1 406 ? 1.64 -10.633 -16.891 1 94.31 406 LEU A N 1
ATOM 3282 C CA . LEU A 1 406 ? 2.814 -10.375 -16.062 1 94.31 406 LEU A CA 1
ATOM 3283 C C . LEU A 1 406 ? 2.414 -10.078 -14.625 1 94.31 406 LEU A C 1
ATOM 3285 O O . LEU A 1 406 ? 3.061 -10.555 -13.688 1 94.31 406 LEU A O 1
ATOM 3289 N N . LEU A 1 407 ? 1.344 -9.352 -14.469 1 95.81 407 LEU A N 1
ATOM 3290 C CA . LEU A 1 407 ? 0.879 -9.016 -13.133 1 95.81 407 LEU A CA 1
ATOM 3291 C C . LEU A 1 407 ? 0.316 -10.242 -12.422 1 95.81 407 LEU A C 1
ATOM 3293 O O . LEU A 1 407 ? 0.557 -10.445 -11.234 1 95.81 407 LEU A O 1
ATOM 3297 N N . ASN A 1 408 ? -0.48 -11.055 -13.172 1 95.69 408 ASN A N 1
ATOM 3298 C CA . ASN A 1 408 ? -1.014 -12.289 -12.594 1 95.69 408 ASN A CA 1
ATOM 3299 C C . ASN A 1 408 ? 0.097 -13.18 -12.039 1 95.69 408 ASN A C 1
ATOM 3301 O O . ASN A 1 408 ? -0.024 -13.719 -10.945 1 95.69 408 ASN A O 1
ATOM 3305 N N . HIS A 1 409 ? 1.138 -13.273 -12.789 1 95.75 409 HIS A N 1
ATOM 3306 C CA . HIS A 1 409 ? 2.264 -14.094 -12.352 1 95.75 409 HIS A CA 1
ATOM 3307 C C . HIS A 1 409 ? 2.979 -13.453 -11.164 1 95.75 409 HIS A C 1
ATOM 3309 O O . HIS A 1 409 ? 3.217 -14.117 -10.156 1 95.75 409 HIS A O 1
ATOM 3315 N N . PHE A 1 410 ? 3.229 -12.195 -11.25 1 97.38 410 PHE A N 1
ATOM 3316 C CA . PHE A 1 410 ? 4.02 -11.484 -10.242 1 97.38 410 PHE A CA 1
ATOM 3317 C C . PHE A 1 410 ? 3.318 -11.5 -8.891 1 97.38 410 PHE A C 1
ATOM 3319 O O . PHE A 1 410 ? 3.965 -11.633 -7.852 1 97.38 410 PHE A O 1
ATOM 3326 N N . VAL A 1 411 ? 2.002 -11.359 -8.844 1 97.44 411 VAL A N 1
ATOM 3327 C CA . VAL A 1 411 ? 1.27 -11.18 -7.594 1 97.44 411 VAL A CA 1
ATOM 3328 C C . VAL A 1 411 ? 1.249 -12.5 -6.82 1 97.44 411 VAL A C 1
ATOM 3330 O O . VAL A 1 411 ? 0.896 -12.523 -5.637 1 97.44 411 VAL A O 1
ATOM 3333 N N . GLN A 1 412 ? 1.597 -13.625 -7.516 1 98.38 412 GLN A N 1
ATOM 3334 C CA . GLN A 1 412 ? 1.774 -14.852 -6.742 1 98.38 412 GLN A CA 1
ATOM 3335 C C . GLN A 1 412 ? 2.805 -14.656 -5.633 1 98.38 412 GLN A C 1
ATOM 3337 O O . GLN A 1 412 ? 2.654 -15.203 -4.539 1 98.38 412 GLN A O 1
ATOM 3342 N N . GLY A 1 413 ? 3.826 -13.898 -5.938 1 98.5 413 GLY A N 1
ATOM 3343 C CA . GLY A 1 413 ? 4.859 -13.594 -4.961 1 98.5 413 GLY A CA 1
ATOM 3344 C C . GLY A 1 413 ? 4.332 -12.852 -3.746 1 98.5 413 GLY A C 1
ATOM 3345 O O . GLY A 1 413 ? 4.871 -12.992 -2.645 1 98.5 413 GLY A O 1
ATOM 3346 N N . VAL A 1 414 ? 3.273 -12.023 -3.914 1 98.75 414 VAL A N 1
ATOM 3347 C CA . VAL A 1 414 ? 2.65 -11.305 -2.809 1 98.75 414 VAL A CA 1
ATOM 3348 C C . VAL A 1 414 ? 2.123 -12.297 -1.777 1 98.75 414 VAL A C 1
ATOM 3350 O O . VAL A 1 414 ? 2.404 -12.172 -0.583 1 98.75 414 VAL A O 1
ATOM 3353 N N . PHE A 1 415 ? 1.448 -13.289 -2.225 1 98.81 415 PHE A N 1
ATOM 3354 C CA . PHE A 1 415 ? 0.853 -14.266 -1.322 1 98.81 415 PHE A CA 1
ATOM 3355 C C . PHE A 1 415 ? 1.922 -15.172 -0.72 1 98.81 415 PHE A C 1
ATOM 3357 O O . PHE A 1 415 ? 1.872 -15.492 0.469 1 98.81 415 PHE A O 1
ATOM 3364 N N . ARG A 1 416 ? 2.959 -15.617 -1.557 1 98.88 416 ARG A N 1
ATOM 3365 C CA . ARG A 1 416 ? 4.043 -16.438 -1.023 1 98.88 416 ARG A CA 1
ATOM 3366 C C . ARG A 1 416 ? 4.781 -15.711 0.091 1 98.88 416 ARG A C 1
ATOM 3368 O O . ARG A 1 416 ? 5.121 -16.312 1.115 1 98.88 416 ARG A O 1
ATOM 3375 N N . ALA A 1 417 ? 5 -14.43 -0.122 1 98.81 417 ALA A N 1
ATOM 3376 C CA . ALA A 1 417 ? 5.695 -13.617 0.875 1 98.81 417 ALA A CA 1
ATOM 3377 C C . ALA A 1 417 ? 4.914 -13.578 2.188 1 98.81 417 ALA A C 1
ATOM 3379 O O . ALA A 1 417 ? 5.48 -13.797 3.26 1 98.81 417 ALA A O 1
ATOM 3380 N N . VAL A 1 418 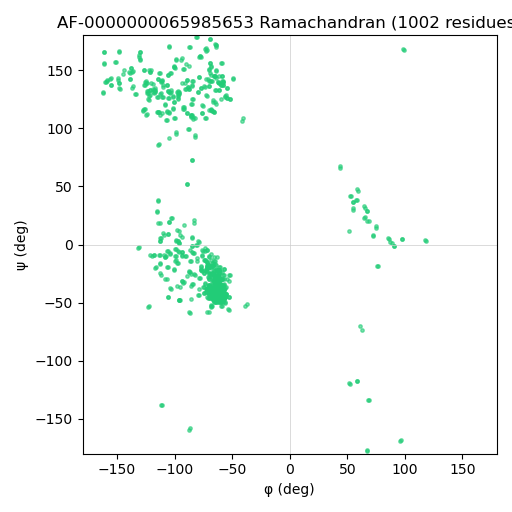? 3.609 -13.297 2.117 1 98.81 418 VAL A N 1
ATOM 3381 C CA . VAL A 1 418 ? 2.791 -13.156 3.316 1 98.81 418 VAL A CA 1
ATOM 3382 C C . VAL A 1 418 ? 2.621 -14.508 3.996 1 98.81 418 VAL A C 1
ATOM 3384 O O . VAL A 1 418 ? 2.709 -14.609 5.223 1 98.81 418 VAL A O 1
ATOM 3387 N N . GLU A 1 419 ? 2.434 -15.602 3.229 1 98.88 419 GLU A N 1
ATOM 3388 C CA . GLU A 1 419 ? 2.275 -16.953 3.76 1 98.88 419 GLU A CA 1
ATOM 3389 C C . GLU A 1 419 ? 3.473 -17.344 4.617 1 98.88 419 GLU A C 1
ATOM 3391 O O . GLU A 1 419 ? 3.314 -18.031 5.633 1 98.88 419 GLU A O 1
ATOM 3396 N N . THR A 1 420 ? 4.645 -16.844 4.18 1 98.88 420 THR A N 1
ATOM 3397 C CA . THR A 1 420 ? 5.867 -17.359 4.777 1 98.88 420 THR A CA 1
ATOM 3398 C C . THR A 1 420 ? 6.578 -16.297 5.594 1 98.88 420 THR A C 1
ATOM 3400 O O . THR A 1 420 ? 7.531 -16.594 6.32 1 98.88 420 THR A O 1
ATOM 3403 N N . ARG A 1 421 ? 6.109 -15.062 5.488 1 98.69 421 ARG A N 1
ATOM 3404 C CA . ARG A 1 421 ? 6.766 -13.898 6.09 1 98.69 421 ARG A CA 1
ATOM 3405 C C . ARG A 1 421 ? 8.219 -13.805 5.645 1 98.69 421 ARG A C 1
ATOM 3407 O O . ARG A 1 421 ? 9.109 -13.547 6.461 1 98.69 421 ARG A O 1
ATOM 3414 N N . ARG A 1 422 ? 8.461 -14.172 4.34 1 98.81 422 ARG A N 1
ATOM 3415 C CA . ARG A 1 42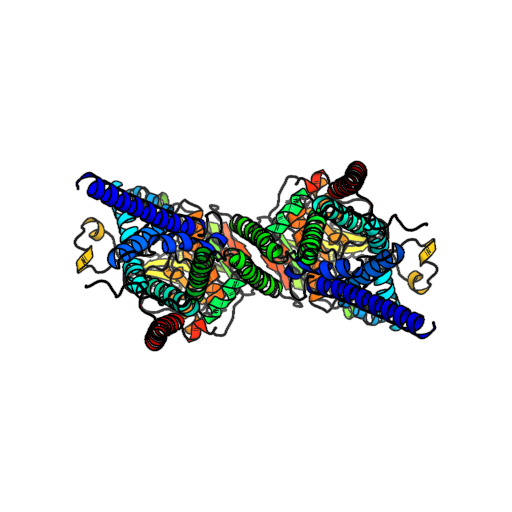2 ? 9.742 -13.961 3.676 1 98.81 422 ARG A CA 1
ATOM 3416 C C . ARG A 1 422 ? 9.625 -12.914 2.574 1 98.81 422 ARG A C 1
ATOM 3418 O O . ARG A 1 422 ? 8.625 -12.867 1.859 1 98.81 422 ARG A O 1
ATOM 3425 N N . GLN A 1 423 ? 10.633 -12.07 2.438 1 98.62 423 GLN A N 1
ATOM 3426 C CA . GLN A 1 423 ? 10.648 -11.234 1.242 1 98.62 423 GLN A CA 1
ATOM 3427 C C . GLN A 1 423 ? 10.82 -12.078 -0.017 1 98.62 423 GLN A C 1
ATOM 3429 O O . GLN A 1 423 ? 11.43 -13.148 0.026 1 98.62 423 GLN A O 1
ATOM 3434 N N . PHE A 1 424 ? 10.227 -11.711 -1.091 1 98.62 424 PHE A N 1
ATOM 3435 C CA . PHE A 1 424 ? 10.117 -12.461 -2.336 1 98.62 424 PHE A CA 1
ATOM 3436 C C . PHE A 1 424 ? 10.617 -11.633 -3.514 1 98.62 424 PHE A C 1
ATOM 3438 O O . PHE A 1 424 ? 10.055 -10.586 -3.822 1 98.62 424 PHE A O 1
ATOM 3445 N N . LEU A 1 425 ? 11.711 -12.078 -4.211 1 98.75 425 LEU A N 1
ATOM 3446 C CA . LEU A 1 425 ? 12.258 -11.406 -5.379 1 98.75 425 LEU A CA 1
ATOM 3447 C C . LEU A 1 425 ? 11.977 -12.195 -6.648 1 98.75 425 LEU A C 1
ATOM 3449 O O . LEU A 1 425 ? 12.312 -13.375 -6.738 1 98.75 425 LEU A O 1
ATOM 3453 N N . GLN A 1 426 ? 11.289 -11.586 -7.562 1 98.69 426 GLN A N 1
ATOM 3454 C CA . GLN A 1 426 ? 11.133 -12.18 -8.883 1 98.69 426 GLN A CA 1
ATOM 3455 C C . GLN A 1 426 ? 12.148 -11.602 -9.867 1 98.69 426 GLN A C 1
ATOM 3457 O O . GLN A 1 426 ? 12.305 -10.383 -9.969 1 98.69 426 GLN A O 1
ATOM 3462 N N . VAL A 1 427 ? 12.867 -12.445 -10.547 1 98.5 427 VAL A N 1
ATOM 3463 C CA . VAL A 1 427 ? 13.812 -12.086 -11.602 1 98.5 427 VAL A CA 1
ATOM 3464 C C . VAL A 1 427 ? 13.289 -12.594 -12.945 1 98.5 427 VAL A C 1
ATOM 3466 O O . VAL A 1 427 ? 13.289 -13.797 -13.211 1 98.5 427 VAL A O 1
ATOM 3469 N N . ALA A 1 428 ? 12.922 -11.656 -13.789 1 96.94 428 ALA A N 1
ATOM 3470 C CA . ALA A 1 428 ? 12.227 -12.031 -15.016 1 96.94 428 ALA A CA 1
ATOM 3471 C C . ALA A 1 428 ? 12.992 -11.57 -16.25 1 96.94 428 ALA A C 1
ATOM 3473 O O . ALA A 1 428 ? 13.664 -10.531 -16.219 1 96.94 428 ALA A O 1
ATOM 3474 N N . ASN A 1 429 ? 12.867 -12.297 -17.328 1 94.88 429 ASN A N 1
ATOM 3475 C CA . ASN A 1 429 ? 13.445 -11.914 -18.609 1 94.88 429 ASN A CA 1
ATOM 3476 C C . ASN A 1 429 ? 12.719 -10.719 -19.219 1 94.88 429 ASN A C 1
ATOM 3478 O O . ASN A 1 429 ? 13.305 -9.648 -19.375 1 94.88 429 ASN A O 1
ATOM 3482 N N . THR A 1 430 ? 11.43 -10.906 -19.406 1 91 430 THR A N 1
ATOM 3483 C CA . THR A 1 430 ? 10.625 -9.836 -19.984 1 91 430 THR A CA 1
ATOM 3484 C C . THR A 1 430 ? 9.5 -9.43 -19.031 1 91 430 THR A C 1
ATOM 3486 O O . THR A 1 430 ? 8.789 -8.453 -19.281 1 91 430 THR A O 1
ATOM 3489 N N . GLY A 1 431 ? 9.289 -10.117 -18.016 1 92.12 431 GLY A N 1
ATOM 3490 C CA . GLY A 1 431 ? 8.25 -9.805 -17.047 1 92.12 431 GLY A CA 1
ATOM 3491 C C . GLY A 1 431 ? 8.695 -8.844 -15.969 1 92.12 431 GLY A C 1
ATOM 3492 O O . GLY A 1 431 ? 9.641 -8.07 -16.172 1 92.12 431 GLY A O 1
ATOM 3493 N N . ILE A 1 432 ? 8.023 -8.82 -14.867 1 94.75 432 ILE A N 1
ATOM 3494 C CA . ILE A 1 432 ? 8.289 -7.902 -13.766 1 94.75 432 ILE A CA 1
ATOM 3495 C C . ILE A 1 432 ? 9.422 -8.445 -12.898 1 94.75 432 ILE A C 1
ATOM 3497 O O . ILE A 1 432 ? 9.289 -9.516 -12.289 1 94.75 432 ILE A O 1
ATOM 3501 N N . THR A 1 433 ? 10.523 -7.848 -12.953 1 98 433 THR A N 1
ATOM 3502 C CA . THR A 1 433 ? 11.555 -8.055 -11.938 1 98 433 THR A CA 1
ATOM 3503 C C . THR A 1 433 ? 11.328 -7.133 -10.742 1 98 433 THR A C 1
ATOM 3505 O O . THR A 1 433 ? 11.43 -5.91 -10.867 1 98 433 THR A O 1
ATOM 3508 N N . GLY A 1 434 ? 10.984 -7.699 -9.656 1 97.75 434 GLY A N 1
ATOM 3509 C CA . GLY A 1 434 ? 10.602 -6.84 -8.539 1 97.75 434 GLY A CA 1
ATOM 3510 C C . GLY A 1 434 ? 10.648 -7.551 -7.199 1 97.75 434 GLY A C 1
ATOM 3511 O O . GLY A 1 434 ? 10.781 -8.773 -7.141 1 97.75 434 GLY A O 1
ATOM 3512 N N . LEU A 1 435 ? 10.602 -6.766 -6.102 1 98.25 435 LEU A N 1
ATOM 3513 C CA . LEU A 1 435 ? 10.711 -7.238 -4.723 1 98.25 435 LEU A CA 1
ATOM 3514 C C . LEU A 1 435 ? 9.406 -7.008 -3.967 1 98.25 435 LEU A C 1
ATOM 3516 O O . LEU A 1 435 ? 8.828 -5.918 -4.023 1 98.25 435 LEU A O 1
ATOM 3520 N N . VAL A 1 436 ? 8.852 -8.016 -3.346 1 98.5 436 VAL A N 1
ATOM 3521 C CA . VAL A 1 436 ? 7.707 -7.973 -2.443 1 98.5 436 VAL A CA 1
ATOM 3522 C C . VAL A 1 436 ? 8.172 -8.156 -1.002 1 98.5 436 VAL A C 1
ATOM 3524 O O . VAL A 1 436 ? 8.969 -9.062 -0.712 1 98.5 436 VAL A O 1
ATOM 3527 N N . ASP A 1 437 ? 7.734 -7.32 -0.07 1 98.19 437 ASP A N 1
ATOM 3528 C CA . ASP A 1 437 ? 8.195 -7.457 1.307 1 98.19 437 ASP A CA 1
ATOM 3529 C C . ASP A 1 437 ? 7.426 -8.555 2.039 1 98.19 437 ASP A C 1
ATOM 3531 O O . ASP A 1 437 ? 6.562 -9.211 1.452 1 98.19 437 ASP A O 1
ATOM 3535 N N . GLU A 1 438 ? 7.746 -8.836 3.316 1 98.38 438 GLU A N 1
ATOM 3536 C CA . GLU A 1 438 ? 7.246 -9.992 4.062 1 98.38 438 GLU A CA 1
ATOM 3537 C C . GLU A 1 438 ? 5.773 -9.828 4.414 1 98.38 438 GLU A C 1
ATOM 3539 O O . GLU A 1 438 ? 5.133 -10.766 4.887 1 98.38 438 GLU A O 1
ATOM 3544 N N . TYR A 1 439 ? 5.176 -8.602 4.086 1 98.31 439 TYR A N 1
ATOM 3545 C CA . TYR A 1 439 ? 3.766 -8.359 4.371 1 98.31 439 TYR A CA 1
ATOM 3546 C C . TYR A 1 439 ? 2.961 -8.242 3.084 1 98.31 439 TYR A C 1
ATOM 3548 O O . TYR A 1 439 ? 1.768 -7.934 3.115 1 98.31 439 TYR A O 1
ATOM 3556 N N . GLY A 1 440 ? 3.648 -8.438 1.932 1 98.38 440 GLY A N 1
ATOM 3557 C CA . GLY A 1 440 ? 2.943 -8.5 0.662 1 98.38 440 GLY A CA 1
ATOM 3558 C C . GLY A 1 440 ? 2.947 -7.188 -0.094 1 98.38 440 GLY A C 1
ATOM 3559 O O . GLY A 1 440 ? 2.25 -7.039 -1.099 1 98.38 440 GLY A O 1
ATOM 3560 N N . ARG A 1 441 ? 3.646 -6.148 0.37 1 97.69 441 ARG A N 1
ATOM 3561 C CA . ARG A 1 441 ? 3.752 -4.879 -0.343 1 97.69 441 ARG A CA 1
ATOM 3562 C C . ARG A 1 441 ? 4.781 -4.961 -1.463 1 97.69 441 ARG A C 1
ATOM 3564 O O . ARG A 1 441 ? 5.895 -5.457 -1.255 1 97.69 441 ARG A O 1
ATOM 3571 N N . ILE A 1 442 ? 4.445 -4.531 -2.664 1 97 442 ILE A N 1
ATOM 3572 C CA . ILE A 1 442 ? 5.398 -4.402 -3.76 1 97 442 ILE A CA 1
ATOM 3573 C C . ILE A 1 442 ? 6.262 -3.162 -3.549 1 97 442 ILE A C 1
ATOM 3575 O O . ILE A 1 442 ? 5.773 -2.033 -3.654 1 97 442 ILE A O 1
ATOM 3579 N N . VAL A 1 443 ? 7.562 -3.322 -3.303 1 94.94 443 VAL A N 1
ATOM 3580 C CA . VAL A 1 443 ? 8.352 -2.211 -2.781 1 94.94 443 VAL A CA 1
ATOM 3581 C C . VAL A 1 443 ? 9.367 -1.764 -3.83 1 94.94 443 VAL A C 1
ATOM 3583 O O . VAL A 1 443 ? 9.961 -0.688 -3.711 1 94.94 443 VAL A O 1
ATOM 3586 N N . ASP A 1 444 ? 9.617 -2.605 -4.848 1 93.44 444 ASP A N 1
ATOM 3587 C CA . ASP A 1 444 ? 10.578 -2.252 -5.887 1 93.44 444 ASP A CA 1
ATOM 3588 C C . ASP A 1 444 ? 10.328 -3.053 -7.16 1 93.44 444 ASP A C 1
ATOM 3590 O O . ASP A 1 444 ? 9.922 -4.219 -7.102 1 93.44 444 ASP A O 1
ATOM 3594 N N . ALA A 1 445 ? 10.461 -2.436 -8.281 1 95.94 445 ALA A N 1
ATOM 3595 C CA . ALA A 1 445 ? 10.352 -3.131 -9.562 1 95.94 445 ALA A CA 1
ATOM 3596 C C . ALA A 1 445 ? 11.117 -2.393 -10.656 1 95.94 445 ALA A C 1
ATOM 3598 O O . ALA A 1 445 ? 11.102 -1.16 -10.703 1 95.94 445 ALA A O 1
ATOM 3599 N N . LEU A 1 446 ? 11.805 -3.131 -11.438 1 96.12 446 LEU A N 1
ATOM 3600 C CA . LEU A 1 446 ? 12.438 -2.541 -12.617 1 96.12 446 LEU A CA 1
ATOM 3601 C C . LEU A 1 446 ? 11.391 -2.152 -13.656 1 96.12 446 LEU A C 1
ATOM 3603 O O . LEU A 1 446 ? 10.328 -2.766 -13.727 1 96.12 446 LEU A O 1
ATOM 3607 N N . PRO A 1 447 ? 11.711 -1.094 -14.469 1 91.88 447 PRO A N 1
ATOM 3608 C CA . PRO A 1 447 ? 10.773 -0.779 -15.547 1 91.88 447 PRO A CA 1
ATOM 3609 C C . PRO A 1 447 ? 10.555 -1.949 -16.516 1 91.88 447 PRO A C 1
ATOM 3611 O O . PRO A 1 447 ? 11.5 -2.68 -16.812 1 91.88 447 PRO A O 1
ATOM 3614 N N . LEU A 1 448 ? 9.367 -2.1 -16.922 1 88.88 448 LEU A N 1
ATOM 3615 C CA . LEU A 1 448 ? 9.016 -3.191 -17.828 1 88.88 448 LEU A CA 1
ATOM 3616 C C . LEU A 1 448 ? 9.656 -2.988 -19.203 1 88.88 448 LEU A C 1
ATOM 3618 O O . LEU A 1 448 ? 9.75 -1.858 -19.688 1 88.88 448 LEU A O 1
ATOM 3622 N N . ARG A 1 449 ? 10.133 -4.043 -19.812 1 87.06 449 ARG A N 1
ATOM 3623 C CA . ARG A 1 449 ? 10.578 -4.09 -21.203 1 87.06 449 ARG A CA 1
ATOM 3624 C C . ARG A 1 449 ? 11.828 -3.244 -21.406 1 87.06 449 ARG A C 1
ATOM 3626 O O . ARG A 1 449 ? 11.969 -2.564 -22.422 1 87.06 449 ARG A O 1
ATOM 3633 N N . VAL A 1 450 ? 12.609 -3.111 -20.391 1 91.38 450 VAL A N 1
ATOM 3634 C CA . VAL A 1 450 ? 13.898 -2.434 -20.453 1 91.38 450 VAL A CA 1
ATOM 3635 C C . VAL A 1 450 ? 15.008 -3.387 -20.016 1 91.38 450 VAL A C 1
ATOM 3637 O O . VAL A 1 450 ? 14.883 -4.055 -18.984 1 91.38 450 VAL A O 1
ATOM 3640 N N . ARG A 1 451 ? 16 -3.57 -20.859 1 95.06 451 ARG A N 1
ATOM 3641 C CA . ARG A 1 451 ? 17.172 -4.336 -20.453 1 95.06 451 ARG A CA 1
ATOM 3642 C C . ARG A 1 451 ? 17.938 -3.613 -19.344 1 95.06 451 ARG A C 1
ATOM 3644 O O . ARG A 1 451 ? 18.453 -2.512 -19.547 1 95.06 451 ARG A O 1
ATOM 3651 N N . LEU A 1 452 ? 17.938 -4.238 -18.156 1 95.25 452 LEU A N 1
ATOM 3652 C CA . LEU A 1 452 ? 18.547 -3.572 -17.016 1 95.25 452 LEU A CA 1
ATOM 3653 C C . LEU A 1 452 ? 19 -4.59 -15.977 1 95.25 452 LEU A C 1
ATOM 3655 O O . LEU A 1 452 ? 18.438 -5.684 -15.883 1 95.25 452 LEU A O 1
ATOM 3659 N N . ALA A 1 453 ? 20.094 -4.312 -15.375 1 96.56 453 ALA A N 1
ATOM 3660 C CA . ALA A 1 453 ? 20.5 -4.996 -14.148 1 96.56 453 ALA A CA 1
ATOM 3661 C C . ALA A 1 453 ? 20.234 -4.129 -12.922 1 96.56 453 ALA A C 1
ATOM 3663 O O . ALA A 1 453 ? 20.578 -2.941 -12.906 1 96.56 453 ALA A O 1
ATOM 3664 N N . GLY A 1 454 ? 19.547 -4.688 -11.969 1 94.88 454 GLY A N 1
ATOM 3665 C CA . GLY A 1 454 ? 19.203 -3.9 -10.797 1 94.88 454 GLY A CA 1
ATOM 3666 C C . GLY A 1 454 ? 19.625 -4.566 -9.492 1 94.88 454 GLY A C 1
ATOM 3667 O O . GLY A 1 454 ? 19.469 -5.777 -9.336 1 94.88 454 GLY A O 1
ATOM 3668 N N . GLU A 1 455 ? 20.188 -3.764 -8.57 1 95.38 455 GLU A N 1
ATOM 3669 C CA . GLU A 1 455 ? 20.562 -4.246 -7.242 1 95.38 455 GLU A CA 1
ATOM 3670 C C . GLU A 1 455 ? 19.359 -4.215 -6.289 1 95.38 455 GLU A C 1
ATOM 3672 O O . GLU A 1 455 ? 18.688 -3.191 -6.164 1 95.38 455 GLU A O 1
ATOM 3677 N N . PHE A 1 456 ? 19.094 -5.27 -5.734 1 96.25 456 PHE A N 1
ATOM 3678 C CA . PHE A 1 456 ? 18.016 -5.375 -4.754 1 96.25 456 PHE A CA 1
ATOM 3679 C C . PHE A 1 456 ? 18.578 -5.699 -3.373 1 96.25 456 PHE A C 1
ATOM 3681 O O . PHE A 1 456 ? 19.562 -6.434 -3.25 1 96.25 456 PHE A O 1
ATOM 3688 N N . HIS A 1 457 ? 18 -5.125 -2.303 1 95.81 457 HIS A N 1
ATOM 3689 C CA . HIS A 1 457 ? 18.312 -5.395 -0.905 1 95.81 457 HIS A CA 1
ATOM 3690 C C . HIS A 1 457 ? 17.203 -6.211 -0.24 1 95.81 457 HIS A C 1
ATOM 3692 O O . HIS A 1 457 ? 16.078 -5.723 -0.065 1 95.81 457 HIS A O 1
ATOM 3698 N N . ILE A 1 458 ? 17.547 -7.418 0.143 1 97.31 458 ILE A N 1
ATOM 3699 C CA . ILE A 1 458 ? 16.547 -8.344 0.651 1 97.31 458 ILE A CA 1
ATOM 3700 C C . ILE A 1 458 ? 16.75 -8.562 2.148 1 97.31 458 ILE A C 1
ATOM 3702 O O . ILE A 1 458 ? 17.875 -8.719 2.609 1 97.31 458 ILE A O 1
ATOM 3706 N N . LYS A 1 459 ? 15.703 -8.547 2.891 1 96.5 459 LYS A N 1
ATOM 3707 C CA . LYS A 1 459 ? 15.727 -8.828 4.324 1 96.5 459 LYS A CA 1
ATOM 3708 C C . LYS A 1 459 ? 15.477 -10.305 4.602 1 96.5 459 LYS A C 1
ATOM 3710 O O . LYS A 1 459 ? 14.406 -10.828 4.273 1 96.5 459 LYS A O 1
ATOM 3715 N N . ALA A 1 460 ? 16.453 -10.938 5.172 1 97.62 460 ALA A N 1
ATOM 3716 C CA . ALA A 1 460 ? 16.297 -12.336 5.559 1 97.62 460 ALA A CA 1
ATOM 3717 C C . ALA A 1 460 ? 15.516 -12.461 6.859 1 97.62 460 ALA A C 1
ATOM 3719 O O . ALA A 1 460 ? 15.609 -11.602 7.738 1 97.62 460 ALA A O 1
ATOM 3720 N N . ARG A 1 461 ? 14.727 -13.469 6.938 1 97.44 461 ARG A N 1
ATOM 3721 C CA . ARG A 1 461 ? 13.945 -13.703 8.148 1 97.44 461 ARG A CA 1
ATOM 3722 C C . ARG A 1 461 ? 13.922 -15.188 8.508 1 97.44 461 ARG A C 1
ATOM 3724 O O . ARG A 1 461 ? 13.852 -16.047 7.621 1 97.44 461 ARG A O 1
ATOM 3731 N N . LYS A 1 462 ? 13.977 -15.406 9.781 1 97.12 462 LYS A N 1
ATOM 3732 C CA . LYS A 1 462 ? 13.867 -16.781 10.289 1 97.12 462 LYS A CA 1
ATOM 3733 C C . LYS A 1 462 ? 12.492 -17.031 10.898 1 97.12 462 LYS A C 1
ATOM 3735 O O . LYS A 1 462 ? 11.648 -16.125 10.938 1 97.12 462 LYS A O 1
ATOM 3740 N N . GLY A 1 463 ? 12.227 -18.297 11.211 1 96.62 463 GLY A N 1
ATOM 3741 C CA . GLY A 1 463 ? 10.969 -18.672 11.828 1 96.62 463 GLY A CA 1
ATOM 3742 C C . GLY A 1 463 ? 9.953 -19.219 10.836 1 96.62 463 GLY A C 1
ATOM 3743 O O . GLY A 1 463 ? 10.172 -19.156 9.625 1 96.62 463 GLY A O 1
ATOM 3744 N N . GLU A 1 464 ? 8.906 -19.797 11.414 1 98.12 464 GLU A N 1
ATOM 3745 C CA . GLU A 1 464 ? 7.832 -20.375 10.617 1 98.12 464 GLU A CA 1
ATOM 3746 C C . GLU A 1 464 ? 6.477 -19.766 10.984 1 98.12 464 GLU A C 1
ATOM 3748 O O . GLU A 1 464 ? 6.188 -19.562 12.164 1 98.12 464 GLU A O 1
ATOM 3753 N N . THR A 1 465 ? 5.727 -19.375 10.008 1 98.5 465 THR A N 1
ATOM 3754 C CA . THR A 1 465 ? 4.336 -19 10.25 1 98.5 465 THR A CA 1
ATOM 3755 C C . THR A 1 465 ? 3.484 -20.234 10.539 1 98.5 465 THR A C 1
ATOM 3757 O O . THR A 1 465 ? 3.945 -21.375 10.375 1 98.5 465 THR A O 1
ATOM 3760 N N . PHE A 1 466 ? 2.285 -20.031 11.031 1 98.75 466 PHE A N 1
ATOM 3761 C CA . PHE A 1 466 ? 1.348 -21.125 11.25 1 98.75 466 PHE A CA 1
ATOM 3762 C C . PHE A 1 466 ? 1.095 -21.891 9.961 1 98.75 466 PHE A C 1
ATOM 3764 O O . PHE A 1 466 ? 1.034 -23.125 9.969 1 98.75 466 PHE A O 1
ATOM 3771 N N . TYR A 1 467 ? 1.002 -21.25 8.906 1 98.69 467 TYR A N 1
ATOM 3772 C CA . TYR A 1 467 ? 0.75 -21.891 7.617 1 98.69 467 TYR A CA 1
ATOM 3773 C C . TYR A 1 467 ? 1.939 -22.734 7.188 1 98.69 467 TYR A C 1
ATOM 3775 O O . TYR A 1 467 ? 1.765 -23.812 6.617 1 98.69 467 TYR A O 1
ATOM 3783 N N . VAL A 1 468 ? 3.127 -22.203 7.328 1 98.62 468 VAL A N 1
ATOM 3784 C CA . VAL A 1 468 ? 4.312 -22.969 6.957 1 98.62 468 VAL A CA 1
ATOM 3785 C C . VAL A 1 468 ? 4.363 -24.266 7.758 1 98.62 468 VAL A C 1
ATOM 3787 O O . VAL A 1 468 ? 4.641 -25.344 7.207 1 98.62 468 VAL A O 1
ATOM 3790 N N . ARG A 1 469 ? 4.023 -24.234 9 1 98.19 469 ARG A N 1
ATOM 3791 C CA . ARG A 1 469 ? 4.121 -25.375 9.891 1 98.19 469 ARG A CA 1
ATOM 3792 C C . ARG A 1 469 ? 3.059 -26.422 9.562 1 98.19 469 ARG A C 1
ATOM 3794 O O . ARG A 1 469 ? 3.342 -27.625 9.539 1 98.19 469 ARG A O 1
ATOM 3801 N N . TYR A 1 470 ? 1.809 -25.938 9.18 1 98.12 470 TYR A N 1
ATOM 3802 C CA . TYR A 1 470 ? 0.705 -26.891 9.141 1 98.12 470 TYR A CA 1
ATOM 3803 C C . TYR A 1 470 ? 0.141 -27.016 7.73 1 98.12 470 TYR A C 1
ATOM 3805 O O . TYR A 1 470 ? -0.693 -27.875 7.465 1 98.12 470 TYR A O 1
ATOM 3813 N N . GLY A 1 471 ? 0.544 -26.203 6.855 1 97.31 471 GLY A N 1
ATOM 3814 C CA . GLY A 1 471 ? 0.188 -26.328 5.449 1 97.31 471 GLY A CA 1
ATOM 3815 C C . GLY A 1 471 ? -1.279 -26.062 5.18 1 97.31 471 GLY A C 1
ATOM 3816 O O . GLY A 1 471 ? -1.819 -25.047 5.625 1 97.31 471 GLY A O 1
ATOM 3817 N N . ASP A 1 472 ? -1.92 -26.922 4.395 1 97.62 472 ASP A N 1
ATOM 3818 C CA . ASP A 1 472 ? -3.289 -26.688 3.945 1 97.62 472 ASP A CA 1
ATOM 3819 C C . ASP A 1 472 ? -4.297 -27.266 4.934 1 97.62 472 ASP A C 1
ATOM 3821 O O . ASP A 1 472 ? -5.211 -28 4.539 1 97.62 472 ASP A O 1
ATOM 3825 N N . TRP A 1 473 ? -4.129 -26.891 6.199 1 98.19 473 TRP A N 1
ATOM 3826 C CA . TRP A 1 473 ? -5.004 -27.375 7.266 1 98.19 473 TRP A CA 1
ATOM 3827 C C . TRP A 1 473 ? -6.43 -26.875 7.062 1 98.19 473 TRP A C 1
ATOM 3829 O O . TRP A 1 473 ? -7.387 -27.531 7.488 1 98.19 473 TRP A O 1
ATOM 3839 N N . PHE A 1 474 ? -6.516 -25.766 6.387 1 98.56 474 PHE A N 1
ATOM 3840 C CA . PHE A 1 474 ? -7.824 -25.141 6.207 1 98.56 474 PHE A CA 1
ATOM 3841 C C . PHE A 1 474 ? -8.703 -26 5.293 1 98.56 474 PHE A C 1
ATOM 3843 O O . PHE A 1 474 ? -9.93 -25.891 5.328 1 98.56 474 PHE A O 1
ATOM 3850 N N . PHE A 1 475 ? -8.086 -26.812 4.414 1 98.25 475 PHE A N 1
ATOM 3851 C CA . PHE A 1 475 ? -8.836 -27.797 3.639 1 98.25 475 PHE A CA 1
ATOM 3852 C C . PHE A 1 475 ? -9.57 -28.766 4.559 1 98.25 475 PHE A C 1
ATOM 3854 O O . PHE A 1 475 ? -10.766 -29 4.391 1 98.25 475 PHE A O 1
ATOM 3861 N N . TYR A 1 476 ? -8.914 -29.281 5.52 1 98.5 476 TYR A N 1
ATOM 3862 C CA . TYR A 1 476 ? -9.484 -30.25 6.445 1 98.5 476 TYR A CA 1
ATOM 3863 C C . TYR A 1 476 ? -10.555 -29.609 7.316 1 98.5 476 TYR A C 1
ATOM 3865 O O . TYR A 1 476 ? -11.594 -30.219 7.594 1 98.5 476 TYR A O 1
ATOM 3873 N N . LEU A 1 477 ? -10.25 -28.406 7.707 1 98.69 477 LEU A N 1
ATOM 3874 C CA . LEU A 1 477 ? -11.266 -27.688 8.461 1 98.69 477 LEU A CA 1
ATOM 3875 C C . LEU A 1 477 ? -12.531 -27.5 7.625 1 98.69 477 LEU A C 1
ATOM 3877 O O . LEU A 1 477 ? -13.648 -27.625 8.141 1 98.69 477 LEU A O 1
ATOM 3881 N N . SER A 1 478 ? -12.367 -27.156 6.363 1 98.81 478 SER A N 1
ATOM 3882 C CA . SER A 1 478 ? -13.508 -26.969 5.477 1 98.81 478 SER A CA 1
ATOM 3883 C C . SER A 1 478 ? -14.312 -28.266 5.328 1 98.81 478 SER A C 1
ATOM 3885 O O . SER A 1 478 ? -15.539 -28.234 5.281 1 98.81 478 SER A O 1
ATOM 3887 N N . VAL A 1 479 ? -13.641 -29.391 5.234 1 98.69 479 VAL A N 1
ATOM 3888 C CA . VAL A 1 479 ? -14.32 -30.688 5.152 1 98.69 479 VAL A CA 1
ATOM 3889 C C . VAL A 1 479 ? -15.156 -30.906 6.41 1 98.69 479 VAL A C 1
ATOM 3891 O O . VAL A 1 479 ? -16.344 -31.25 6.324 1 98.69 479 VAL A O 1
ATOM 3894 N N . ILE A 1 480 ? -14.57 -30.641 7.547 1 98.62 480 ILE A N 1
ATOM 3895 C CA . ILE A 1 480 ? -15.25 -30.828 8.828 1 98.62 480 ILE A CA 1
ATOM 3896 C C . ILE A 1 480 ? -16.453 -29.891 8.906 1 98.62 480 ILE A C 1
ATOM 3898 O O . ILE A 1 480 ? -17.562 -30.312 9.266 1 98.62 480 ILE A O 1
ATOM 3902 N N . LEU A 1 481 ? -16.25 -28.625 8.5 1 98.5 481 LEU A N 1
ATOM 3903 C CA . LEU A 1 481 ? -17.328 -27.656 8.578 1 98.5 481 LEU A CA 1
ATOM 3904 C C . LEU A 1 481 ? -18.469 -28.031 7.648 1 98.5 481 LEU A C 1
ATOM 3906 O O . LEU A 1 481 ? -19.641 -27.844 7.988 1 98.5 481 LEU A O 1
ATOM 3910 N N . ALA A 1 482 ? -18.156 -28.531 6.484 1 98.31 482 ALA A N 1
ATOM 3911 C CA . ALA A 1 482 ? -19.188 -28.969 5.547 1 98.31 482 ALA A CA 1
ATOM 3912 C C . ALA A 1 482 ? -20.016 -30.109 6.133 1 98.31 482 ALA A C 1
ATOM 3914 O O . ALA A 1 482 ? -21.25 -30.062 6.113 1 98.31 482 ALA A O 1
ATOM 3915 N N . VAL A 1 483 ? -19.391 -31.109 6.738 1 97.81 483 VAL A N 1
ATOM 3916 C CA . VAL A 1 483 ? -20.062 -32.281 7.297 1 97.81 483 VAL A CA 1
ATOM 3917 C C . VAL A 1 483 ? -20.891 -31.875 8.508 1 97.81 483 VAL A C 1
ATOM 3919 O O . VAL A 1 483 ? -22.062 -32.25 8.625 1 97.81 483 VAL A O 1
ATOM 3922 N N . VAL A 1 484 ? -20.266 -31.078 9.344 1 97.38 484 VAL A N 1
ATOM 3923 C CA . VAL A 1 484 ? -20.938 -30.641 10.57 1 97.38 484 VAL A CA 1
ATOM 3924 C C . VAL A 1 484 ? -22.172 -29.812 10.227 1 97.38 484 VAL A C 1
ATOM 3926 O O . VAL A 1 484 ? -23.203 -29.922 10.891 1 97.38 484 VAL A O 1
ATOM 3929 N N . SER A 1 485 ? -22.016 -28.984 9.203 1 97.25 485 SER A N 1
ATOM 3930 C CA . SER A 1 485 ? -23.141 -28.141 8.805 1 97.25 485 SER A CA 1
ATOM 3931 C C . SER A 1 485 ? -24.328 -28.984 8.359 1 97.25 485 SER A C 1
ATOM 3933 O O . SER A 1 485 ? -25.469 -28.703 8.727 1 97.25 485 SER A O 1
ATOM 3935 N N . VAL A 1 486 ? -24.156 -30.031 7.605 1 94.56 486 VAL A N 1
ATOM 3936 C CA . VAL A 1 486 ? -25.219 -30.906 7.137 1 94.56 486 VAL A CA 1
ATOM 3937 C C . VAL A 1 486 ? -25.781 -31.703 8.312 1 94.56 486 VAL A C 1
ATOM 3939 O O . VAL A 1 486 ? -27 -31.891 8.422 1 94.56 486 VAL A O 1
ATOM 3942 N N . PHE A 1 487 ? -24.906 -32.156 9.172 1 94.75 487 PHE A N 1
ATOM 3943 C CA . PHE A 1 487 ? -25.312 -32.969 10.328 1 94.75 487 PHE A CA 1
ATOM 3944 C C . PHE A 1 487 ? -26.234 -32.156 11.234 1 94.75 487 PHE A C 1
ATOM 3946 O O . PHE A 1 487 ? -27.297 -32.625 11.648 1 94.75 487 PHE A O 1
ATOM 3953 N N . ILE A 1 488 ? -25.797 -30.969 11.531 1 95.44 488 ILE A N 1
ATOM 3954 C CA . ILE A 1 488 ? -26.594 -30.125 12.398 1 95.44 488 ILE A CA 1
ATOM 3955 C C . ILE A 1 488 ? -27.938 -29.828 11.742 1 95.44 488 ILE A C 1
ATOM 3957 O O . ILE A 1 488 ? -28.969 -29.828 12.406 1 95.44 488 ILE A O 1
ATOM 3961 N N . SER A 1 489 ? -27.906 -29.547 10.469 1 93.69 489 SER A N 1
ATOM 3962 C CA . SER A 1 489 ? -29.141 -29.266 9.75 1 93.69 489 SER A CA 1
ATOM 3963 C C . SER A 1 489 ? -30.109 -30.453 9.812 1 93.69 489 SER A C 1
ATOM 3965 O O . SER A 1 489 ? -31.312 -30.266 9.992 1 93.69 489 SER A O 1
ATOM 3967 N N . ARG A 1 490 ? -29.688 -31.641 9.719 1 90.75 490 ARG A N 1
ATOM 3968 C CA . ARG A 1 490 ? -30.5 -32.844 9.773 1 90.75 490 ARG A CA 1
ATOM 3969 C C . ARG A 1 490 ? -31.047 -33.062 11.18 1 90.75 490 ARG A C 1
ATOM 3971 O O . ARG A 1 490 ? -32.188 -33.5 11.352 1 90.75 490 ARG A O 1
ATOM 3978 N N . MET A 1 491 ? -30.266 -32.812 12.086 1 92 491 MET A N 1
ATOM 3979 C CA . MET A 1 491 ? -30.703 -32.938 13.477 1 92 491 MET A CA 1
ATOM 3980 C C . MET A 1 491 ? -31.812 -31.938 13.805 1 92 491 MET A C 1
ATOM 3982 O O . MET A 1 491 ? -32.688 -32.25 14.602 1 92 491 MET A O 1
ATOM 3986 N N . ARG A 1 492 ? -31.703 -30.812 13.203 1 90.19 492 ARG A N 1
ATOM 3987 C CA . ARG A 1 492 ? -32.688 -29.781 13.445 1 90.19 492 ARG A CA 1
ATOM 3988 C C . ARG A 1 492 ? -33.938 -30.031 12.602 1 90.19 492 ARG A C 1
ATOM 3990 O O . ARG A 1 492 ? -34.938 -29.312 12.742 1 90.19 492 ARG A O 1
ATOM 3997 N N . GLY A 1 493 ? -34.031 -31.031 11.805 1 82 493 GLY A N 1
ATOM 3998 C CA . GLY A 1 493 ? -35.188 -31.375 10.977 1 82 493 GLY A CA 1
ATOM 3999 C C . GLY A 1 493 ? -35.344 -30.469 9.773 1 82 493 GLY A C 1
ATOM 4000 O O . GLY A 1 493 ? -36.438 -30.312 9.234 1 82 493 GLY A O 1
ATOM 4001 N N . GLU A 1 494 ? -34.312 -29.797 9.516 1 73.62 494 GLU A N 1
ATOM 4002 C CA . GLU A 1 494 ? -34.406 -28.938 8.336 1 73.62 494 GLU A CA 1
ATOM 4003 C C . GLU A 1 494 ? -34.469 -29.766 7.055 1 73.62 494 GLU A C 1
ATOM 4005 O O . GLU A 1 494 ? -33.812 -30.797 6.938 1 73.62 494 GLU A O 1
ATOM 4010 N N . ARG A 1 495 ? -35.656 -29.609 6.375 1 57.97 495 ARG A N 1
ATOM 4011 C CA . ARG A 1 495 ? -35.812 -30.344 5.117 1 57.97 495 ARG A CA 1
ATOM 4012 C C . ARG A 1 495 ? -34.844 -29.812 4.055 1 57.97 495 ARG A C 1
ATOM 4014 O O . ARG A 1 495 ? -34.562 -28.609 4.02 1 57.97 495 ARG A O 1
ATOM 4021 N N . ASN A 1 496 ? -34.031 -30.609 3.475 1 54.66 496 ASN A N 1
ATOM 4022 C CA . ASN A 1 496 ? -33.125 -30.203 2.402 1 54.66 496 ASN A CA 1
ATOM 4023 C C . ASN A 1 496 ? -33.906 -29.656 1.203 1 54.66 496 ASN A C 1
ATOM 4025 O O . ASN A 1 496 ? -35.031 -30.031 0.955 1 54.66 496 ASN A O 1
ATOM 4029 N N . GLU A 1 497 ? -33.656 -28.516 0.751 1 49.66 497 GLU A N 1
ATOM 4030 C CA . GLU A 1 497 ? -34.344 -28.016 -0.433 1 49.66 497 GLU A CA 1
ATOM 4031 C C . GLU A 1 497 ? -34.562 -29.125 -1.451 1 49.66 497 GLU A C 1
ATOM 4033 O O . GLU A 1 497 ? -35.625 -29.172 -2.08 1 49.66 497 GLU A O 1
ATOM 4038 N N . GLY A 1 498 ? -33.594 -29.938 -1.899 1 44.28 498 GLY A N 1
ATOM 4039 C CA . GLY A 1 498 ? -33.625 -30.844 -3.035 1 44.28 498 GLY A CA 1
ATOM 4040 C C . GLY A 1 498 ? -34.188 -32.219 -2.691 1 44.28 498 GLY A C 1
ATOM 4041 O O . GLY A 1 498 ? -34.312 -33.062 -3.564 1 44.28 498 GLY A O 1
ATOM 4042 N N . ILE A 1 499 ? -34.156 -32.594 -1.576 1 42.88 499 ILE A N 1
ATOM 4043 C CA . ILE A 1 499 ? -34.344 -34.031 -1.388 1 42.88 499 ILE A CA 1
ATOM 4044 C C . ILE A 1 499 ? -35.781 -34.438 -1.612 1 42.88 499 ILE A C 1
ATOM 4046 O O . ILE A 1 499 ? -36.188 -35.562 -1.351 1 42.88 499 ILE A O 1
ATOM 4050 N N . GLY A 1 500 ? -36.656 -33.562 -1.861 1 37.78 500 GLY A N 1
ATOM 4051 C CA . GLY A 1 500 ? -37.938 -34.188 -2.176 1 37.78 500 GLY A CA 1
ATOM 4052 C C . GLY A 1 500 ? -37.875 -35 -3.463 1 37.78 500 GLY A C 1
ATOM 4053 O O . GLY A 1 500 ? -38.938 -35.438 -3.953 1 37.78 500 GLY A O 1
ATOM 4054 N N . ILE A 1 501 ? -37.031 -34.656 -4.465 1 33 501 ILE A N 1
ATOM 4055 C CA . ILE A 1 501 ? -37.219 -35.406 -5.715 1 33 501 ILE A CA 1
ATOM 4056 C C . ILE A 1 501 ? -36.719 -36.812 -5.543 1 33 501 ILE A C 1
ATOM 4058 O O . ILE A 1 501 ? -35.656 -37.062 -4.953 1 33 501 ILE A O 1
ATOM 4062 N N . ARG A 1 502 ? -37.531 -37.75 -5.875 1 34.59 502 ARG A N 1
ATOM 4063 C CA . ARG A 1 502 ? -37.25 -39.156 -6.234 1 34.59 502 ARG A CA 1
ATOM 4064 C C . ARG A 1 502 ? -36 -39.219 -7.121 1 34.59 502 ARG A C 1
ATOM 4066 O O . ARG A 1 502 ? -35.938 -38.562 -8.164 1 34.59 502 ARG A O 1
ATOM 4073 N N . LEU A 1 503 ? -34.781 -39.719 -6.691 1 23.53 503 LEU A N 1
ATOM 4074 C CA . LEU A 1 503 ? -33.719 -40.031 -7.633 1 23.53 503 LEU A CA 1
ATOM 4075 C C . LEU A 1 503 ? -34.281 -40.719 -8.875 1 23.53 503 LEU A C 1
ATOM 4077 O O . LEU A 1 503 ? -35.188 -41.531 -8.781 1 23.53 503 LEU A O 1
ATOM 4081 N N . MET B 1 1 ? -40.562 26.672 44.094 1 54.66 1 MET B N 1
ATOM 4082 C CA . MET B 1 1 ? -39.906 27.531 43.094 1 54.66 1 MET B CA 1
ATOM 4083 C C . MET B 1 1 ? -38.406 27.266 43.031 1 54.66 1 MET B C 1
ATOM 4085 O O . MET B 1 1 ? -37.844 27.25 41.938 1 54.66 1 MET B O 1
ATOM 4089 N N . ASN B 1 2 ? -37.812 26.781 44.188 1 62.66 2 ASN B N 1
ATOM 4090 C CA . ASN B 1 2 ? -36.375 26.578 44.312 1 62.66 2 ASN B CA 1
ATOM 4091 C C . ASN B 1 2 ? -35.938 25.234 43.75 1 62.66 2 ASN B C 1
ATOM 4093 O O . ASN B 1 2 ? -34.875 25.125 43.125 1 62.66 2 ASN B O 1
ATOM 4097 N N . ARG B 1 3 ? -36.75 24.281 43.875 1 65.94 3 ARG B N 1
ATOM 4098 C CA . ARG B 1 3 ? -36.406 22.938 43.406 1 65.94 3 ARG B CA 1
ATOM 4099 C C . ARG B 1 3 ? -36.375 22.859 41.875 1 65.94 3 ARG B C 1
ATOM 4101 O O . ARG B 1 3 ? -35.531 22.219 41.281 1 65.94 3 ARG B O 1
ATOM 4108 N N . ARG B 1 4 ? -37.312 23.531 41.188 1 64.19 4 ARG B N 1
ATOM 4109 C CA . ARG B 1 4 ? -37.406 23.578 39.719 1 64.19 4 ARG B CA 1
ATOM 4110 C C . ARG B 1 4 ? -36.188 24.312 39.125 1 64.19 4 ARG B C 1
ATOM 4112 O O . ARG B 1 4 ? -35.688 23.922 38.094 1 64.19 4 ARG B O 1
ATOM 4119 N N . ARG B 1 5 ? -35.812 25.375 39.875 1 63.91 5 ARG B N 1
ATOM 4120 C CA . ARG B 1 5 ? -34.625 26.094 39.438 1 63.91 5 ARG B CA 1
ATOM 4121 C C . ARG B 1 5 ? -33.375 25.25 39.594 1 63.91 5 ARG B C 1
ATOM 4123 O O . ARG B 1 5 ? -32.469 25.266 38.75 1 63.91 5 ARG B O 1
ATOM 4130 N N . TRP B 1 6 ? -33.281 24.547 40.656 1 64.94 6 TRP B N 1
ATOM 4131 C CA . TRP B 1 6 ? -32.188 23.656 40.938 1 64.94 6 TRP B CA 1
ATOM 4132 C C . TRP B 1 6 ? -32.125 22.516 39.906 1 64.94 6 TRP B C 1
ATOM 4134 O O . TRP B 1 6 ? -31.047 22.188 39.406 1 64.94 6 TRP B O 1
ATOM 4144 N N . TRP B 1 7 ? -33.281 21.922 39.562 1 63.34 7 TRP B N 1
ATOM 4145 C CA . TRP B 1 7 ? -33.344 20.844 38.594 1 63.34 7 TRP B CA 1
ATOM 4146 C C . TRP B 1 7 ? -32.969 21.344 37.219 1 63.34 7 TRP B C 1
ATOM 4148 O O . TRP B 1 7 ? -32.25 20.656 36.469 1 63.34 7 TRP B O 1
ATOM 4158 N N . ARG B 1 8 ? -33.406 22.531 36.844 1 70.88 8 ARG B N 1
ATOM 4159 C CA . ARG B 1 8 ? -33.062 23.125 35.562 1 70.88 8 ARG B CA 1
ATOM 4160 C C . ARG B 1 8 ? -31.578 23.453 35.469 1 70.88 8 ARG B C 1
ATOM 4162 O O . ARG B 1 8 ? -30.953 23.266 34.438 1 70.88 8 ARG B O 1
ATOM 4169 N N . SER B 1 9 ? -31.141 23.938 36.531 1 74.38 9 SER B N 1
ATOM 4170 C CA . SER B 1 9 ? -29.719 24.234 36.625 1 74.38 9 SER B CA 1
ATOM 4171 C C . SER B 1 9 ? -28.891 22.953 36.562 1 74.38 9 SER B C 1
ATOM 4173 O O . SER B 1 9 ? -27.844 22.906 35.906 1 74.38 9 SER B O 1
ATOM 4175 N N . SER B 1 10 ? -29.312 21.906 37.219 1 74.75 10 SER B N 1
ATOM 4176 C CA . SER B 1 10 ? -28.656 20.609 37.188 1 74.75 10 SER B CA 1
ATOM 4177 C C . SER B 1 10 ? -28.703 19.969 35.812 1 74.75 10 SER B C 1
ATOM 4179 O O . SER B 1 10 ? -27.719 19.406 35.344 1 74.75 10 SER B O 1
ATOM 4181 N N . GLU B 1 11 ? -29.797 20.125 35.219 1 76.25 11 GLU B N 1
ATOM 4182 C CA . GLU B 1 11 ? -29.969 19.594 33.875 1 76.25 11 GLU B CA 1
ATOM 4183 C C . GLU B 1 11 ? -29.062 20.328 32.875 1 76.25 11 GLU B C 1
ATOM 4185 O O . GLU B 1 11 ? -28.484 19.719 31.984 1 76.25 11 GLU B O 1
ATOM 4190 N N . ARG B 1 12 ? -29.062 21.594 33.031 1 77.38 12 ARG B N 1
ATOM 4191 C CA . ARG B 1 12 ? -28.203 22.406 32.188 1 77.38 12 ARG B CA 1
ATOM 4192 C C . ARG B 1 12 ? -26.734 22.062 32.406 1 77.38 12 ARG B C 1
ATOM 4194 O O . ARG B 1 12 ? -25.953 21.984 31.438 1 77.38 12 ARG B O 1
ATOM 4201 N N . ARG B 1 13 ? -26.359 21.938 33.625 1 78.44 13 ARG B N 1
ATOM 4202 C CA . ARG B 1 13 ? -25 21.547 33.969 1 78.44 13 ARG B CA 1
ATOM 4203 C C . ARG B 1 13 ? -24.672 20.172 33.375 1 78.44 13 ARG B C 1
ATOM 4205 O O . ARG B 1 13 ? -23.578 19.953 32.875 1 78.44 13 ARG B O 1
ATOM 4212 N N . TRP B 1 14 ? -25.578 19.266 33.562 1 83.31 14 TRP B N 1
ATOM 4213 C CA . TRP B 1 14 ? -25.391 17.922 33.031 1 83.31 14 TRP B CA 1
ATOM 4214 C C . TRP B 1 14 ? -25.266 17.938 31.5 1 83.31 14 TRP B C 1
ATOM 4216 O O . TRP B 1 14 ? -24.406 17.266 30.938 1 83.31 14 TRP B O 1
ATOM 4226 N N . ARG B 1 15 ? -26.016 18.703 30.891 1 84.19 15 ARG B N 1
ATOM 4227 C CA . ARG B 1 15 ? -25.953 18.828 29.438 1 84.19 15 ARG B CA 1
ATOM 4228 C C . ARG B 1 15 ? -24.625 19.438 29 1 84.19 15 ARG B C 1
ATOM 4230 O O . ARG B 1 15 ? -24.078 19.047 27.953 1 84.19 15 ARG B O 1
ATOM 4237 N N . GLY B 1 16 ? -24.219 20.391 29.812 1 88.88 16 GLY B N 1
ATOM 4238 C CA . GLY B 1 16 ? -22.922 20.984 29.547 1 88.88 16 GLY B CA 1
ATOM 4239 C C . GLY B 1 16 ? -21.766 20.016 29.656 1 88.88 16 GLY B C 1
ATOM 4240 O O . GLY B 1 16 ? -20.875 20 28.812 1 88.88 16 GLY B O 1
ATOM 4241 N N . LEU B 1 17 ? -21.797 19.219 30.641 1 92.56 17 LEU B N 1
ATOM 4242 C CA . LEU B 1 17 ? -20.75 18.219 30.859 1 92.56 17 LEU B CA 1
ATOM 4243 C C . LEU B 1 17 ? -20.766 17.172 29.75 1 92.56 17 LEU B C 1
ATOM 4245 O O . LEU B 1 17 ? -19.703 16.703 29.312 1 92.56 17 LEU B O 1
ATOM 4249 N N . VAL B 1 18 ? -21.922 16.781 29.391 1 95.06 18 VAL B N 1
ATOM 4250 C CA . VAL B 1 18 ? -22.031 15.797 28.312 1 95.06 18 VAL B CA 1
ATOM 4251 C C . VAL B 1 18 ? -21.484 16.375 27.016 1 95.06 18 VAL B C 1
ATOM 4253 O O . VAL B 1 18 ? -20.766 15.688 26.281 1 95.06 18 VAL B O 1
ATOM 4256 N N . SER B 1 19 ? -21.828 17.625 26.766 1 97.12 19 SER B N 1
ATOM 4257 C CA . SER B 1 19 ? -21.328 18.281 25.562 1 97.12 19 SER B CA 1
ATOM 4258 C C . SER B 1 19 ? -19.797 18.375 25.594 1 97.12 19 SER B C 1
ATOM 4260 O O . SER B 1 19 ? -19.141 18.172 24.562 1 97.12 19 SER B O 1
ATOM 4262 N N . LEU B 1 20 ? -19.281 18.703 26.719 1 97.62 20 LEU B N 1
ATOM 4263 C CA . LEU B 1 20 ? -17.844 18.781 26.859 1 97.62 20 LEU B CA 1
ATOM 4264 C C . LEU B 1 20 ? -17.203 17.422 26.641 1 97.62 20 LEU B C 1
ATOM 4266 O O . LEU B 1 20 ? -16.172 17.312 25.984 1 97.62 20 LEU B O 1
ATOM 4270 N N . PHE B 1 21 ? -17.797 16.406 27.188 1 98.06 21 PHE B N 1
ATOM 4271 C CA . PHE B 1 21 ? -17.297 15.047 27.016 1 98.06 21 PHE B CA 1
ATOM 4272 C C . PHE B 1 21 ? -17.297 14.656 25.531 1 98.06 21 PHE B C 1
ATOM 4274 O O . PHE B 1 21 ? -16.344 14.07 25.047 1 98.06 21 PHE B O 1
ATOM 4281 N N . LEU B 1 22 ? -18.359 14.961 24.828 1 98.5 22 LEU B N 1
ATOM 4282 C CA . LEU B 1 22 ? -18.469 14.633 23.406 1 98.5 22 LEU B CA 1
ATOM 4283 C C . LEU B 1 22 ? -17.422 15.375 22.594 1 98.5 22 LEU B C 1
ATOM 4285 O O . LEU B 1 22 ? -16.875 14.828 21.641 1 98.5 22 LEU B O 1
ATOM 4289 N N . SER B 1 23 ? -17.188 16.625 22.969 1 98.62 23 SER B N 1
ATOM 4290 C CA . SER B 1 23 ? -16.141 17.406 22.297 1 98.62 23 SER B CA 1
ATOM 4291 C C . SER B 1 23 ? -14.766 16.781 22.5 1 98.62 23 SER B C 1
ATOM 4293 O O . SER B 1 23 ? -14 16.641 21.547 1 98.62 23 SER B O 1
ATOM 4295 N N . VAL B 1 24 ? -14.461 16.359 23.719 1 98.69 24 VAL B N 1
ATOM 4296 C CA . VAL B 1 24 ? -13.195 15.703 24.031 1 98.69 24 VAL B CA 1
ATOM 4297 C C . VAL B 1 24 ? -13.102 14.367 23.297 1 98.69 24 VAL B C 1
ATOM 4299 O O . VAL B 1 24 ? -12.047 14.023 22.766 1 98.69 24 VAL B O 1
ATOM 4302 N N . LEU B 1 25 ? -14.188 13.633 23.297 1 98.62 25 LEU B N 1
ATOM 4303 C CA . LEU B 1 25 ? -14.227 12.352 22.594 1 98.62 25 LEU B CA 1
ATOM 4304 C C . LEU B 1 25 ? -13.93 12.531 21.109 1 98.62 25 LEU B C 1
ATOM 4306 O O . LEU B 1 25 ? -13.242 11.711 20.5 1 98.62 25 LEU B O 1
ATOM 4310 N N . SER B 1 26 ? -14.484 13.57 20.547 1 98.88 26 SER B N 1
ATOM 4311 C CA . SER B 1 26 ? -14.227 13.867 19.141 1 98.88 26 SER B CA 1
ATOM 4312 C C . SER B 1 26 ? -12.75 14.117 18.875 1 98.88 26 SER B C 1
ATOM 4314 O O . SER B 1 26 ? -12.18 13.602 17.922 1 98.88 26 SER B O 1
ATOM 4316 N N . GLY B 1 27 ? -12.148 14.961 19.75 1 98.81 27 GLY B N 1
ATOM 4317 C CA . GLY B 1 27 ? -10.719 15.188 19.641 1 98.81 27 GLY B CA 1
ATOM 4318 C C . GLY B 1 27 ? -9.898 13.922 19.812 1 98.81 27 GLY B C 1
ATOM 4319 O O . GLY B 1 27 ? -8.922 13.703 19.078 1 98.81 27 GLY B O 1
ATOM 4320 N N . PHE B 1 28 ? -10.297 13.086 20.703 1 98.62 28 PHE B N 1
ATOM 4321 C CA . PHE B 1 28 ? -9.633 11.82 20.984 1 98.62 28 PHE B CA 1
ATOM 4322 C C . PHE B 1 28 ? -9.703 10.883 19.797 1 98.62 28 PHE B C 1
ATOM 4324 O O . PHE B 1 28 ? -8.695 10.305 19.391 1 98.62 28 PHE B O 1
ATOM 4331 N N . LEU B 1 29 ? -10.867 10.758 19.188 1 98.62 29 LEU B N 1
ATOM 4332 C CA . LEU B 1 29 ? -11.047 9.898 18.031 1 98.62 29 LEU B CA 1
ATOM 4333 C C . LEU B 1 29 ? -10.25 10.414 16.844 1 98.62 29 LEU B C 1
ATOM 4335 O O . LEU B 1 29 ? -9.695 9.625 16.062 1 98.62 29 LEU B O 1
ATOM 4339 N N . THR B 1 30 ? -10.25 11.719 16.703 1 98.81 30 THR B N 1
ATOM 4340 C CA . THR B 1 30 ? -9.453 12.312 15.625 1 98.81 30 THR B CA 1
ATOM 4341 C C . THR B 1 30 ? -7.977 11.984 15.805 1 98.81 30 THR B C 1
ATOM 4343 O O . THR B 1 30 ? -7.309 11.57 14.852 1 98.81 30 THR B O 1
ATOM 4346 N N . ALA B 1 31 ? -7.516 12.094 17 1 98.62 31 ALA B N 1
ATOM 4347 C CA . ALA B 1 31 ? -6.117 11.789 17.297 1 98.62 31 ALA B CA 1
ATOM 4348 C C . ALA B 1 31 ? -5.816 10.312 17.031 1 98.62 31 ALA B C 1
ATOM 4350 O O . ALA B 1 31 ? -4.762 9.977 16.484 1 98.62 31 ALA B O 1
ATOM 4351 N N . LEU B 1 32 ? -6.727 9.414 17.359 1 98.12 32 LEU B N 1
ATOM 4352 C CA . LEU B 1 32 ? -6.539 7.977 17.172 1 98.12 32 LEU B CA 1
ATOM 4353 C C . LEU B 1 32 ? -6.48 7.621 15.688 1 98.12 32 LEU B C 1
ATOM 4355 O O . LEU B 1 32 ? -6.059 6.52 15.328 1 98.12 32 LEU B O 1
ATOM 4359 N N . SER B 1 33 ? -6.918 8.523 14.852 1 98.25 33 SER B N 1
ATOM 4360 C CA . SER B 1 33 ? -6.918 8.273 13.414 1 98.25 33 SER B CA 1
ATOM 4361 C C . SER B 1 33 ? -5.609 8.727 12.773 1 98.25 33 SER B C 1
ATOM 4363 O O . SER B 1 33 ? -5.328 8.391 11.617 1 98.25 33 SER B O 1
ATOM 4365 N N . MET B 1 34 ? -4.777 9.43 13.469 1 98.12 34 MET B N 1
ATOM 4366 C CA . MET B 1 34 ? -3.58 10.062 12.922 1 98.12 34 MET B CA 1
ATOM 4367 C C . MET B 1 34 ? -2.469 9.031 12.727 1 98.12 34 MET B C 1
ATOM 4369 O O . MET B 1 34 ? -2.539 7.926 13.266 1 98.12 34 MET B O 1
ATOM 4373 N N . PRO B 1 35 ? -1.468 9.352 11.914 1 96.75 35 PRO B N 1
ATOM 4374 C CA . PRO B 1 35 ? -0.353 8.422 11.719 1 96.75 35 PRO B CA 1
ATOM 4375 C C . PRO B 1 35 ? 0.3 7.996 13.031 1 96.75 35 PRO B C 1
ATOM 4377 O O . PRO B 1 35 ? 0.607 8.844 13.875 1 96.75 35 PRO B O 1
ATOM 4380 N N . GLY B 1 36 ? 0.536 6.703 13.141 1 95.06 36 GLY B N 1
ATOM 4381 C CA . GLY B 1 36 ? 1.206 6.203 14.328 1 95.06 36 GLY B CA 1
ATOM 4382 C C . GLY B 1 36 ? 0.245 5.816 15.438 1 95.06 36 GLY B C 1
ATOM 4383 O O . GLY B 1 36 ? 0.668 5.348 16.5 1 95.06 36 GLY B O 1
ATOM 4384 N N . PHE B 1 37 ? -1.045 6.008 15.203 1 96.31 37 PHE B N 1
ATOM 4385 C CA . PHE B 1 37 ? -2.047 5.652 16.203 1 96.31 37 PHE B CA 1
ATOM 4386 C C . PHE B 1 37 ? -2.881 4.465 15.734 1 96.31 37 PHE B C 1
ATOM 4388 O O . PHE B 1 37 ? -2.34 3.49 15.203 1 96.31 37 PHE B O 1
ATOM 4395 N N . LEU B 1 38 ? -4.16 4.438 15.906 1 94.44 38 LEU B N 1
ATOM 4396 C CA . LEU B 1 38 ? -4.941 3.209 15.844 1 94.44 38 LEU B CA 1
ATOM 4397 C C . LEU B 1 38 ? -5.367 2.914 14.406 1 94.44 38 LEU B C 1
ATOM 4399 O O . LEU B 1 38 ? -5.074 1.839 13.875 1 94.44 38 LEU B O 1
ATOM 4403 N N . SER B 1 39 ? -6.133 3.916 13.758 1 96.19 39 SER B N 1
ATOM 4404 C CA . SER B 1 39 ? -6.684 3.623 12.445 1 96.19 39 SER B CA 1
ATOM 4405 C C . SER B 1 39 ? -7.098 4.902 11.719 1 96.19 39 SER B C 1
ATOM 4407 O O . SER B 1 39 ? -7.871 5.699 12.25 1 96.19 39 SER B O 1
ATOM 4409 N N . GLY B 1 40 ? -6.648 4.992 10.484 1 97.06 40 GLY B N 1
ATOM 4410 C CA . GLY B 1 40 ? -7.055 6.137 9.688 1 97.06 40 GLY B CA 1
ATOM 4411 C C . GLY B 1 40 ? -8.539 6.156 9.383 1 97.06 40 GLY B C 1
ATOM 4412 O O . GLY B 1 40 ? -9.117 7.223 9.172 1 97.06 40 GLY B O 1
ATOM 4413 N N . ALA B 1 41 ? -9.242 5.027 9.43 1 96.62 41 ALA B N 1
ATOM 4414 C CA . ALA B 1 41 ? -10.656 4.918 9.086 1 96.62 41 ALA B CA 1
ATOM 4415 C C . ALA B 1 41 ? -11.531 5.605 10.125 1 96.62 41 ALA B C 1
ATOM 4417 O O . ALA B 1 41 ? -12.68 5.969 9.844 1 96.62 41 ALA B O 1
ATOM 4418 N N . LEU B 1 42 ? -11.023 5.848 11.289 1 97.06 42 LEU B N 1
ATOM 4419 C CA . LEU B 1 42 ? -11.781 6.492 12.359 1 97.06 42 LEU B CA 1
ATOM 4420 C C . LEU B 1 42 ? -12.109 7.938 11.992 1 97.06 42 LEU B C 1
ATOM 4422 O O . LEU B 1 42 ? -13.031 8.531 12.562 1 97.06 42 LEU B O 1
ATOM 4426 N N . ILE B 1 43 ? -11.367 8.461 11.023 1 98.56 43 ILE B N 1
ATOM 4427 C CA . ILE B 1 43 ? -11.492 9.883 10.695 1 98.56 43 ILE B CA 1
ATOM 4428 C C . ILE B 1 43 ? -12.875 10.156 10.102 1 98.56 43 ILE B C 1
ATOM 4430 O O . ILE B 1 43 ? -13.375 11.281 10.172 1 98.56 43 ILE B O 1
ATOM 4434 N N . TRP B 1 44 ? -13.477 9.117 9.531 1 98.12 44 TRP B N 1
ATOM 4435 C CA . TRP B 1 44 ? -14.789 9.258 8.906 1 98.12 44 TRP B CA 1
ATOM 4436 C C . TRP B 1 44 ? -15.867 9.477 9.953 1 98.12 44 TRP B C 1
ATOM 4438 O O . TRP B 1 44 ? -17 9.867 9.625 1 98.12 44 TRP B O 1
ATOM 4448 N N . PHE B 1 45 ? -15.547 9.305 11.234 1 97.88 45 PHE B N 1
ATOM 4449 C CA . PHE B 1 45 ? -16.562 9.359 12.281 1 97.88 45 PHE B CA 1
ATOM 4450 C C . PHE B 1 45 ? -16.125 10.266 13.422 1 97.88 45 PHE B C 1
ATOM 4452 O O . PHE B 1 45 ? -16.906 10.531 14.344 1 97.88 45 PHE B O 1
ATOM 4459 N N . SER B 1 46 ? -15 10.773 13.336 1 98.62 46 SER B N 1
ATOM 4460 C CA . SER B 1 46 ? -14.352 11.398 14.484 1 98.62 46 SER B CA 1
ATOM 4461 C C . SER B 1 46 ? -15.039 12.703 14.859 1 98.62 46 SER B C 1
ATOM 4463 O O . SER B 1 46 ? -15.023 13.109 16.031 1 98.62 46 SER B O 1
ATOM 4465 N N . LEU B 1 47 ? -15.719 13.375 13.906 1 98.81 47 LEU B N 1
ATOM 4466 C CA . LEU B 1 47 ? -16.312 14.68 14.188 1 98.81 47 LEU B CA 1
ATOM 4467 C C . LEU B 1 47 ? -17.766 14.531 14.625 1 98.81 47 LEU B C 1
ATOM 4469 O O . LEU B 1 47 ? -18.391 15.5 15.062 1 98.81 47 LEU B O 1
ATOM 4473 N N . ILE B 1 48 ? -18.328 13.328 14.562 1 98.69 48 ILE B N 1
ATOM 4474 C CA . ILE B 1 48 ? -19.75 13.109 14.852 1 98.69 48 ILE B CA 1
ATOM 4475 C C . ILE B 1 48 ? -20.047 13.508 16.297 1 98.69 48 ILE B C 1
ATOM 4477 O O . ILE B 1 48 ? -21 14.242 16.562 1 98.69 48 ILE B O 1
ATOM 4481 N N . PRO B 1 49 ? -19.203 13.094 17.281 1 98.62 49 PRO B N 1
ATOM 4482 C CA . PRO B 1 49 ? -19.484 13.516 18.656 1 98.62 49 PRO B CA 1
ATOM 4483 C C . PRO B 1 49 ? -19.484 15.031 18.812 1 98.62 49 PRO B C 1
ATOM 4485 O O . PRO B 1 49 ? -20.312 15.578 19.562 1 98.62 49 PRO B O 1
ATOM 4488 N N . LEU B 1 50 ? -18.594 15.75 18.141 1 98.81 50 LEU B N 1
ATOM 4489 C CA . LEU B 1 50 ? -18.578 17.203 18.219 1 98.81 50 LEU B CA 1
ATOM 4490 C C . LEU B 1 50 ? -19.875 17.797 17.688 1 98.81 50 LEU B C 1
ATOM 4492 O O . LEU B 1 50 ? -20.422 18.734 18.266 1 98.81 50 LEU B O 1
ATOM 4496 N N . LEU B 1 51 ? -20.344 17.266 16.547 1 98.56 51 LEU B N 1
ATOM 4497 C CA . LEU B 1 51 ? -21.578 17.766 15.938 1 98.56 51 LEU B CA 1
ATOM 4498 C C . LEU B 1 51 ? -22.766 17.562 16.875 1 98.56 51 LEU B C 1
ATOM 4500 O O . LEU B 1 51 ? -23.656 18.422 16.938 1 98.56 51 LEU B O 1
ATOM 4504 N N . TYR B 1 52 ? -22.781 16.469 17.641 1 97.75 52 TYR B N 1
ATOM 4505 C CA . TYR B 1 52 ? -23.797 16.281 18.672 1 97.75 52 TYR B CA 1
ATOM 4506 C C . TYR B 1 52 ? -23.609 17.266 19.828 1 97.75 52 TYR B C 1
ATOM 4508 O O . TYR B 1 52 ? -24.578 17.766 20.391 1 97.75 52 TYR B O 1
ATOM 4516 N N . ALA B 1 53 ? -22.406 17.516 20.156 1 97.81 53 ALA B N 1
ATOM 4517 C CA . ALA B 1 53 ? -22.078 18.375 21.281 1 97.81 53 ALA B CA 1
ATOM 4518 C C . ALA B 1 53 ? -22.578 19.797 21.047 1 97.81 53 ALA B C 1
ATOM 4520 O O . ALA B 1 53 ? -23.031 20.469 21.984 1 97.81 53 ALA B O 1
ATOM 4521 N N . VAL B 1 54 ? -22.531 20.266 19.797 1 96.88 54 VAL B N 1
ATOM 4522 C CA . VAL B 1 54 ? -22.828 21.672 19.531 1 96.88 54 VAL B CA 1
ATOM 4523 C C . VAL B 1 54 ? -24.297 21.844 19.172 1 96.88 54 VAL B C 1
ATOM 4525 O O . VAL B 1 54 ? -24.797 22.953 19.078 1 96.88 54 VAL B O 1
ATOM 4528 N N . GLU B 1 55 ? -24.969 20.75 18.984 1 93.75 55 GLU B N 1
ATOM 4529 C CA . GLU B 1 55 ? -26.375 20.797 18.609 1 93.75 55 GLU B CA 1
ATOM 4530 C C . GLU B 1 55 ? -27.188 21.594 19.625 1 93.75 55 GLU B C 1
ATOM 4532 O O . GLU B 1 55 ? -27.141 21.312 20.828 1 93.75 55 GLU B O 1
ATOM 4537 N N . GLY B 1 56 ? -27.953 22.562 19.203 1 91.31 56 GLY B N 1
ATOM 4538 C CA . GLY B 1 56 ? -28.844 23.344 20.031 1 91.31 56 GLY B CA 1
ATOM 4539 C C . GLY B 1 56 ? -28.125 24.312 20.953 1 91.31 56 GLY B C 1
ATOM 4540 O O . GLY B 1 56 ? -28.75 24.922 21.812 1 91.31 56 GLY B O 1
ATOM 4541 N N . ARG B 1 57 ? -26.844 24.469 20.797 1 93.75 57 ARG B N 1
ATOM 4542 C CA . ARG B 1 57 ? -26.078 25.359 21.672 1 93.75 57 ARG B CA 1
ATOM 4543 C C . ARG B 1 57 ? -25.938 26.75 21.062 1 93.75 57 ARG B C 1
ATOM 4545 O O . ARG B 1 57 ? -26.125 26.922 19.844 1 93.75 57 ARG B O 1
ATOM 4552 N N . GLY B 1 58 ? -25.656 27.75 21.922 1 94.75 58 GLY B N 1
ATOM 4553 C CA . GLY B 1 58 ? -25.422 29.109 21.469 1 94.75 58 GLY B CA 1
ATOM 4554 C C . GLY B 1 58 ? -24.078 29.266 20.766 1 94.75 58 GLY B C 1
ATOM 4555 O O . GLY B 1 58 ? -23.266 28.344 20.734 1 94.75 58 GLY B O 1
ATOM 4556 N N . VAL B 1 59 ? -23.891 30.406 20.141 1 95.75 59 VAL B N 1
ATOM 4557 C CA . VAL B 1 59 ? -22.75 30.688 19.266 1 95.75 59 VAL B CA 1
ATOM 4558 C C . VAL B 1 59 ? -21.453 30.547 20.047 1 95.75 59 VAL B C 1
ATOM 4560 O O . VAL B 1 59 ? -20.5 29.922 19.562 1 95.75 59 VAL B O 1
ATOM 4563 N N . TRP B 1 60 ? -21.328 31.047 21.234 1 96.69 60 TRP B N 1
ATOM 4564 C CA . TRP B 1 60 ? -20.094 31.062 22 1 96.69 60 TRP B CA 1
ATOM 4565 C C . TRP B 1 60 ? -19.781 29.672 22.547 1 96.69 60 TRP B C 1
ATOM 4567 O O . TRP B 1 60 ? -18.609 29.297 22.656 1 96.69 60 TRP B O 1
ATOM 4577 N N . LYS B 1 61 ? -20.812 28.922 22.953 1 96.81 61 LYS B N 1
ATOM 4578 C CA . LYS B 1 61 ? -20.609 27.562 23.406 1 96.81 61 LYS B CA 1
ATOM 4579 C C . LYS B 1 61 ? -20.109 26.656 22.281 1 96.81 61 LYS B C 1
ATOM 4581 O O . LYS B 1 61 ? -19.25 25.812 22.484 1 96.81 61 LYS B O 1
ATOM 4586 N N . ARG B 1 62 ? -20.688 26.906 21.094 1 98.06 62 ARG B N 1
ATOM 4587 C CA . ARG B 1 62 ? -20.219 26.156 19.922 1 98.06 62 ARG B CA 1
ATOM 4588 C C . ARG B 1 62 ? -18.734 26.438 19.656 1 98.06 62 ARG B C 1
ATOM 4590 O O . ARG B 1 62 ? -17.969 25.516 19.359 1 98.06 62 ARG B O 1
ATOM 4597 N N . ALA B 1 63 ? -18.422 27.703 19.734 1 98.5 63 ALA B N 1
ATOM 4598 C CA . ALA B 1 63 ? -17.031 28.109 19.547 1 98.5 63 ALA B CA 1
ATOM 4599 C C . ALA B 1 63 ? -16.109 27.406 20.547 1 98.5 63 ALA B C 1
ATOM 4601 O O . ALA B 1 63 ? -15.094 26.828 20.172 1 98.5 63 ALA B O 1
ATOM 4602 N N . PHE B 1 64 ? -16.516 27.406 21.781 1 98.38 64 PHE B N 1
ATOM 4603 C CA . PHE B 1 64 ? -15.703 26.828 22.844 1 98.38 64 PHE B CA 1
ATOM 4604 C C . PHE B 1 64 ? -15.562 25.328 22.672 1 98.38 64 PHE B C 1
ATOM 4606 O O . PHE B 1 64 ? -14.461 24.781 22.797 1 98.38 64 PHE B O 1
ATOM 4613 N N . LEU B 1 65 ? -16.672 24.609 22.391 1 98.69 65 LEU B N 1
ATOM 4614 C CA . LEU B 1 65 ? -16.641 23.156 22.219 1 98.69 65 LEU B CA 1
ATOM 4615 C C . LEU B 1 65 ? -15.773 22.766 21.031 1 98.69 65 LEU B C 1
ATOM 4617 O O . LEU B 1 65 ? -15.078 21.75 21.078 1 98.69 65 LEU B O 1
ATOM 4621 N N . SER B 1 66 ? -15.828 23.547 19.953 1 98.88 66 SER B N 1
ATOM 4622 C CA . SER B 1 66 ? -14.984 23.281 18.797 1 98.88 66 SER B CA 1
ATOM 4623 C C . SER B 1 66 ? -13.508 23.5 19.125 1 98.88 66 SER B C 1
ATOM 4625 O O . SER B 1 66 ? -12.648 22.781 18.625 1 98.88 66 SER B O 1
ATOM 4627 N N . PHE B 1 67 ? -13.25 24.531 19.906 1 98.69 67 PHE B N 1
ATOM 4628 C CA . PHE B 1 67 ? -11.898 24.781 20.406 1 98.69 67 PHE B CA 1
ATOM 4629 C C . PHE B 1 67 ? -11.398 23.578 21.203 1 98.69 67 PHE B C 1
ATOM 4631 O O . PHE B 1 67 ? -10.281 23.109 21 1 98.69 67 PHE B O 1
ATOM 4638 N N . VAL B 1 68 ? -12.219 23.078 22.109 1 98.75 68 VAL B N 1
ATOM 4639 C CA . VAL B 1 68 ? -11.859 21.953 22.969 1 98.75 68 VAL B CA 1
ATOM 4640 C C . VAL B 1 68 ? -11.578 20.719 22.125 1 98.75 68 VAL B C 1
ATOM 4642 O O . VAL B 1 68 ? -10.648 19.953 22.406 1 98.75 68 VAL B O 1
ATOM 4645 N N . TYR B 1 69 ? -12.406 20.516 21.172 1 98.75 69 TYR B N 1
ATOM 4646 C CA . TYR B 1 69 ? -12.211 19.406 20.234 1 98.75 69 TYR B CA 1
ATOM 4647 C C . TYR B 1 69 ? -10.82 19.438 19.625 1 98.75 69 TYR B C 1
ATOM 4649 O O . TYR B 1 69 ? -10.07 18.469 19.719 1 98.75 69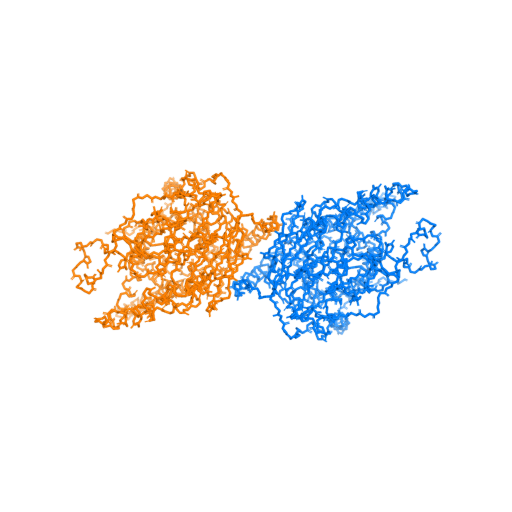 TYR B O 1
ATOM 4657 N N . PHE B 1 70 ? -10.477 20.5 19.031 1 98.81 70 PHE B N 1
ATOM 4658 C CA . PHE B 1 70 ? -9.211 20.547 18.297 1 98.81 70 PHE B CA 1
ATOM 4659 C C . PHE B 1 70 ? -8.031 20.609 19.266 1 98.81 70 PHE B C 1
ATOM 4661 O O . PHE B 1 70 ? -6.965 20.047 18.969 1 98.81 70 PHE B O 1
ATOM 4668 N N . PHE B 1 71 ? -8.242 21.266 20.391 1 98.62 71 PHE B N 1
ATOM 4669 C CA . PHE B 1 71 ? -7.227 21.297 21.438 1 98.62 71 PHE B CA 1
ATOM 4670 C C . PHE B 1 71 ? -6.883 19.891 21.891 1 98.62 71 PHE B C 1
ATOM 4672 O O . PHE B 1 71 ? -5.707 19.531 22 1 98.62 71 PHE B O 1
ATOM 4679 N N . THR B 1 72 ? -7.895 19.078 22.125 1 98.69 72 THR B N 1
ATOM 4680 C CA . THR B 1 72 ? -7.715 17.703 22.531 1 98.69 72 THR B CA 1
ATOM 4681 C C . THR B 1 72 ? -7 16.906 21.438 1 98.69 72 THR B C 1
ATOM 4683 O O . THR B 1 72 ? -6.059 16.156 21.719 1 98.69 72 THR B O 1
ATOM 4686 N N . HIS B 1 73 ? -7.398 17.109 20.25 1 98.62 73 HIS B N 1
ATOM 4687 C CA . HIS B 1 73 ? -6.793 16.438 19.094 1 98.62 73 HIS B CA 1
ATOM 4688 C C . HIS B 1 73 ? -5.297 16.734 19.016 1 98.62 73 HIS B C 1
ATOM 4690 O O . HIS B 1 73 ? -4.48 15.82 18.938 1 98.62 73 HIS B O 1
ATOM 4696 N N . VAL B 1 74 ? -4.938 17.938 19.109 1 97.56 74 VAL B N 1
ATOM 4697 C CA . VAL B 1 74 ? -3.555 18.375 18.922 1 97.56 74 VAL B CA 1
ATOM 4698 C C . VAL B 1 74 ? -2.691 17.875 20.078 1 97.56 74 VAL B C 1
ATOM 4700 O O . VAL B 1 74 ? -1.572 17.391 19.859 1 97.56 74 VAL B O 1
ATOM 4703 N N . LEU B 1 75 ? -3.189 17.953 21.297 1 97.56 75 LEU B N 1
ATOM 4704 C CA . LEU B 1 75 ? -2.404 17.531 22.453 1 97.56 75 LEU B CA 1
ATOM 4705 C C . LEU B 1 75 ? -2.107 16.031 22.391 1 97.56 75 LEU B C 1
ATOM 4707 O O . LEU B 1 75 ? -1.004 15.602 22.734 1 97.56 75 LEU B O 1
ATOM 4711 N N . ILE B 1 76 ? -3.066 15.289 21.938 1 97.75 76 ILE B N 1
ATOM 4712 C CA . ILE B 1 76 ? -2.877 13.844 21.891 1 97.75 76 ILE B CA 1
ATOM 4713 C C . ILE B 1 76 ? -2.027 13.477 20.672 1 97.75 76 ILE B C 1
ATOM 4715 O O . ILE B 1 76 ? -1.072 12.703 20.781 1 97.75 76 ILE B O 1
ATOM 4719 N N . SER B 1 77 ? -2.303 14.062 19.547 1 97.25 77 SER B N 1
ATOM 4720 C CA . SER B 1 77 ? -1.6 13.734 18.297 1 97.25 77 SER B CA 1
ATOM 4721 C C . SER B 1 77 ? -0.124 14.109 18.391 1 97.25 77 SER B C 1
ATOM 4723 O O . SER B 1 77 ? 0.725 13.461 17.781 1 97.25 77 SER B O 1
ATOM 4725 N N . PHE B 1 78 ? 0.217 15.148 19.188 1 96.06 78 PHE B N 1
ATOM 4726 C CA . PHE B 1 78 ? 1.585 15.648 19.266 1 96.06 78 PHE B CA 1
ATOM 4727 C C . PHE B 1 78 ? 2.162 15.43 20.672 1 96.06 78 PHE B C 1
ATOM 4729 O O . PHE B 1 78 ? 3.002 16.219 21.125 1 96.06 78 PHE B O 1
ATOM 4736 N N . PHE B 1 79 ? 1.695 14.43 21.344 1 94.56 79 PHE B N 1
ATOM 4737 C CA . PHE B 1 79 ? 2.186 14.133 22.688 1 94.56 79 PHE B CA 1
ATOM 4738 C C . PHE B 1 79 ? 3.707 14.039 22.703 1 94.56 79 PHE B C 1
ATOM 4740 O O . PHE B 1 79 ? 4.344 14.328 23.719 1 94.56 79 PHE B O 1
ATOM 4747 N N . TRP B 1 80 ? 4.312 13.695 21.594 1 91.56 80 TRP B N 1
ATOM 4748 C CA . TRP B 1 80 ? 5.746 13.438 21.469 1 91.56 80 TRP B CA 1
ATOM 4749 C C . TRP B 1 80 ? 6.543 14.734 21.531 1 91.56 80 TRP B C 1
ATOM 4751 O O . TRP B 1 80 ? 7.766 14.711 21.688 1 91.56 80 TRP B O 1
ATOM 4761 N N . VAL B 1 81 ? 5.922 15.875 21.406 1 90.5 81 VAL B N 1
ATOM 4762 C CA . VAL B 1 81 ? 6.594 17.172 21.516 1 90.5 81 VAL B CA 1
ATOM 4763 C C . VAL B 1 81 ? 6.906 17.453 22.984 1 90.5 81 VAL B C 1
ATOM 4765 O O . VAL B 1 81 ? 7.875 18.156 23.297 1 90.5 81 VAL B O 1
ATOM 4768 N N . LEU B 1 82 ? 6.191 16.875 23.906 1 88.94 82 LEU B N 1
ATOM 4769 C CA . LEU B 1 82 ? 6.301 17.172 25.328 1 88.94 82 LEU B CA 1
ATOM 4770 C C . LEU B 1 82 ? 7.68 16.781 25.859 1 88.94 82 LEU B C 1
ATOM 4772 O O . LEU B 1 82 ? 8.359 17.594 26.484 1 88.94 82 LEU B O 1
ATOM 4776 N N . PRO B 1 83 ? 8.117 15.617 25.578 1 85.5 83 PRO B N 1
ATOM 4777 C CA . PRO B 1 83 ? 9.445 15.266 26.078 1 85.5 83 PRO B CA 1
ATOM 4778 C C . PRO B 1 83 ? 10.555 16.109 25.453 1 85.5 83 PRO B C 1
ATOM 4780 O O . PRO B 1 83 ? 11.57 16.391 26.109 1 85.5 83 PRO B O 1
ATOM 4783 N N . THR B 1 84 ? 10.383 16.516 24.234 1 82.06 84 THR B N 1
ATOM 4784 C CA . THR B 1 84 ? 11.352 17.391 23.594 1 82.06 84 THR B CA 1
ATOM 4785 C C . THR B 1 84 ? 11.461 18.719 24.359 1 82.06 84 THR B C 1
ATOM 4787 O O . THR B 1 84 ? 12.562 19.203 24.609 1 82.06 84 THR B O 1
ATOM 4790 N N . LEU B 1 85 ? 10.359 19.234 24.797 1 82.12 85 LEU B N 1
ATOM 4791 C CA . LEU B 1 85 ? 10.312 20.547 25.438 1 82.12 85 LEU B CA 1
ATOM 4792 C C . LEU B 1 85 ? 10.68 20.422 26.922 1 82.12 85 LEU B C 1
ATOM 4794 O O . LEU B 1 85 ? 11.211 21.375 27.5 1 82.12 85 LEU B O 1
ATOM 4798 N N . THR B 1 86 ? 10.477 19.266 27.531 1 83.31 86 THR B N 1
ATOM 4799 C CA . THR B 1 86 ? 10.656 19.141 28.969 1 83.31 86 THR B CA 1
ATOM 4800 C C . THR B 1 86 ? 12.008 18.5 29.297 1 83.31 86 THR B C 1
ATOM 4802 O O . THR B 1 86 ? 12.531 18.672 30.406 1 83.31 86 THR B O 1
ATOM 4805 N N . GLU B 1 87 ? 12.531 17.781 28.297 1 81.5 87 GLU B N 1
ATOM 4806 C CA . GLU B 1 87 ? 13.766 17.062 28.594 1 81.5 87 GLU B CA 1
ATOM 4807 C C . GLU B 1 87 ? 14.891 17.484 27.641 1 81.5 87 GLU B C 1
ATOM 4809 O O .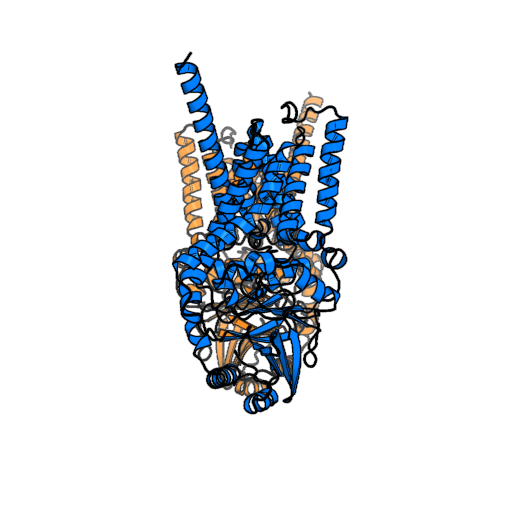 GLU B 1 87 ? 15.914 18 28.078 1 81.5 87 GLU B O 1
ATOM 4814 N N . ASN B 1 88 ? 14.656 17.422 26.375 1 74.94 88 ASN B N 1
ATOM 4815 C CA . ASN B 1 88 ? 15.734 17.625 25.406 1 74.94 88 ASN B CA 1
ATOM 4816 C C . ASN B 1 88 ? 16.188 19.078 25.359 1 74.94 88 ASN B C 1
ATOM 4818 O O . ASN B 1 88 ? 17.391 19.359 25.359 1 74.94 88 ASN B O 1
ATOM 4822 N N . VAL B 1 89 ? 15.227 20 25.312 1 73.56 89 VAL B N 1
ATOM 4823 C CA . VAL B 1 89 ? 15.555 21.422 25.188 1 73.56 89 VAL B CA 1
ATOM 4824 C C . VAL B 1 89 ? 16.297 21.891 26.438 1 73.56 89 VAL B C 1
ATOM 4826 O O . VAL B 1 89 ? 17.359 22.516 26.344 1 73.56 89 VAL B O 1
ATOM 4829 N N . PRO B 1 90 ? 15.844 21.5 27.625 1 72.62 90 PRO B N 1
ATOM 4830 C CA . PRO B 1 90 ? 16.578 21.891 28.828 1 72.62 90 PRO B CA 1
ATOM 4831 C C . PRO B 1 90 ? 18 21.312 28.859 1 72.62 90 PRO B C 1
ATOM 4833 O O . PRO B 1 90 ? 18.922 21.969 29.359 1 72.62 90 PRO B O 1
ATOM 4836 N N . LEU B 1 91 ? 18.109 20.172 28.375 1 70.69 91 LEU B N 1
ATOM 4837 C CA . LEU B 1 91 ? 19.406 19.516 28.359 1 70.69 91 LEU B CA 1
ATOM 4838 C C . LEU B 1 91 ? 20.375 20.25 27.438 1 70.69 91 LEU B C 1
ATOM 4840 O O . LEU B 1 91 ? 21.562 20.391 27.766 1 70.69 91 LEU B O 1
ATOM 4844 N N . VAL B 1 92 ? 19.891 20.703 26.359 1 67.44 92 VAL B N 1
ATOM 4845 C CA . VAL B 1 92 ? 20.75 21.312 25.359 1 67.44 92 VAL B CA 1
ATOM 4846 C C . VAL B 1 92 ? 20.969 22.797 25.688 1 67.44 92 VAL B C 1
ATOM 4848 O O . VAL B 1 92 ? 22.062 23.312 25.516 1 67.44 92 VAL B O 1
ATOM 4851 N N . PHE B 1 93 ? 19.891 23.422 26.266 1 66.25 93 PHE B N 1
ATOM 4852 C CA . PHE B 1 93 ? 20 24.875 26.438 1 66.25 93 PHE B CA 1
ATOM 4853 C C . PHE B 1 93 ? 20.156 25.234 27.906 1 66.25 93 PHE B C 1
ATOM 4855 O O . PHE B 1 93 ? 20.391 26.391 28.25 1 66.25 93 PHE B O 1
ATOM 4862 N N . GLY B 1 94 ? 20.359 24.281 28.891 1 63.09 94 GLY B N 1
ATOM 4863 C CA . GLY B 1 94 ? 20.656 24.438 30.297 1 63.09 94 GLY B CA 1
ATOM 4864 C C . GLY B 1 94 ? 19.562 25.141 31.078 1 63.09 94 GLY B C 1
ATOM 4865 O O . GLY B 1 94 ? 19.016 24.578 32.031 1 63.09 94 GLY B O 1
ATOM 4866 N N . ARG B 1 95 ? 19.344 26.375 30.984 1 64.06 95 ARG B N 1
ATOM 4867 C CA . ARG B 1 95 ? 18.531 27.219 31.859 1 64.06 95 ARG B CA 1
ATOM 4868 C C . ARG B 1 95 ? 17.047 27.125 31.469 1 64.06 95 ARG B C 1
ATOM 4870 O O . ARG B 1 95 ? 16.25 27.969 31.875 1 64.06 95 ARG B O 1
ATOM 4877 N N . TYR B 1 96 ? 16.625 26.141 30.812 1 70.31 96 TYR B N 1
ATOM 4878 C CA . TYR B 1 96 ? 15.234 25.953 30.422 1 70.31 96 TYR B CA 1
ATOM 4879 C C . TYR B 1 96 ? 14.516 25 31.375 1 70.31 96 TYR B C 1
ATOM 4881 O O . TYR B 1 96 ? 14.789 23.797 31.375 1 70.31 96 TYR B O 1
ATOM 4889 N N . PRO B 1 97 ? 13.758 25.562 32.406 1 78.06 97 PRO B N 1
ATOM 4890 C CA . PRO B 1 97 ? 13.117 24.641 33.375 1 78.06 97 PRO B CA 1
ATOM 4891 C C . PRO B 1 97 ? 12.07 23.75 32.719 1 78.06 97 PRO B C 1
ATOM 4893 O O . PRO B 1 97 ? 11.375 24.172 31.797 1 78.06 97 PRO B O 1
ATOM 4896 N N . SER B 1 98 ? 11.953 22.547 33.125 1 80.62 98 SER B N 1
ATOM 4897 C CA . SER B 1 98 ? 11.078 21.516 32.594 1 80.62 98 SER B CA 1
ATOM 4898 C C . SER B 1 98 ? 9.617 21.953 32.625 1 80.62 98 SER B C 1
ATOM 4900 O O . SER B 1 98 ? 8.844 21.656 31.719 1 80.62 98 SER B O 1
ATOM 4902 N N . TRP B 1 99 ? 9.25 22.641 33.688 1 85.25 99 TRP B N 1
ATOM 4903 C CA . TRP B 1 99 ? 7.855 23.047 33.812 1 85.25 99 TRP B CA 1
ATOM 4904 C C . TRP B 1 99 ? 7.469 24.016 32.719 1 85.25 99 TRP B C 1
ATOM 4906 O O . TRP B 1 99 ? 6.316 24.047 32.281 1 85.25 99 TRP B O 1
ATOM 4916 N N . LEU B 1 100 ? 8.375 24.828 32.25 1 82.5 100 LEU B N 1
ATOM 4917 C CA . LEU B 1 100 ? 8.133 25.734 31.141 1 82.5 100 LEU B CA 1
ATOM 4918 C C . LEU B 1 100 ? 7.816 24.984 29.859 1 82.5 100 LEU B C 1
ATOM 4920 O O . LEU B 1 100 ? 7.031 25.453 29.031 1 82.5 100 LEU B O 1
ATOM 4924 N N . GLY B 1 101 ? 8.445 23.844 29.734 1 85.38 101 GLY B N 1
ATOM 4925 C CA . GLY B 1 101 ? 8.141 22.984 28.594 1 85.38 101 GLY B CA 1
ATOM 4926 C C . GLY B 1 101 ? 6.684 22.562 28.531 1 85.38 101 GLY B C 1
ATOM 4927 O O . GLY B 1 101 ? 6.09 22.516 27.453 1 85.38 101 GLY B O 1
ATOM 4928 N N . ILE B 1 102 ? 6.145 22.281 29.688 1 90.56 102 ILE B N 1
ATOM 4929 C CA . ILE B 1 102 ? 4.734 21.906 29.766 1 90.56 102 ILE B CA 1
ATOM 4930 C C . ILE B 1 102 ? 3.867 23.094 29.344 1 90.56 102 ILE B C 1
ATOM 4932 O O . ILE B 1 102 ? 2.916 22.922 28.578 1 90.56 102 ILE B O 1
ATOM 4936 N N . VAL B 1 103 ? 4.211 24.25 29.812 1 87.81 103 VAL B N 1
ATOM 4937 C CA . VAL B 1 103 ? 3.459 25.469 29.5 1 87.81 103 VAL B CA 1
ATOM 4938 C C . VAL B 1 103 ? 3.504 25.734 28 1 87.81 103 VAL B C 1
ATOM 4940 O O . VAL B 1 103 ? 2.477 26.031 27.375 1 87.81 103 VAL B O 1
ATOM 4943 N N . VAL B 1 104 ? 4.66 25.578 27.438 1 85.12 104 VAL B N 1
ATOM 4944 C CA . VAL B 1 104 ? 4.836 25.812 26 1 85.12 104 VAL B CA 1
ATOM 4945 C C . VAL B 1 104 ? 4.02 24.797 25.203 1 85.12 104 VAL B C 1
ATOM 4947 O O . VAL B 1 104 ? 3.398 25.156 24.188 1 85.12 104 VAL B O 1
ATOM 4950 N N . PHE B 1 105 ? 4.031 23.609 25.656 1 91.44 105 PHE B N 1
ATOM 4951 C CA . PHE B 1 105 ? 3.266 22.562 24.984 1 91.44 105 PHE B CA 1
ATOM 4952 C C . PHE B 1 105 ? 1.775 22.875 25 1 91.44 105 PHE B C 1
ATOM 4954 O O . PHE B 1 105 ? 1.097 22.766 23.984 1 91.44 105 PHE B O 1
ATOM 4961 N N . VAL B 1 106 ? 1.279 23.281 26.125 1 93.62 106 VAL B N 1
ATOM 4962 C CA . VAL B 1 106 ? -0.129 23.641 26.281 1 93.62 106 VAL B CA 1
ATOM 4963 C C . VAL B 1 106 ? -0.452 24.859 25.438 1 93.62 106 VAL B C 1
ATOM 4965 O O . VAL B 1 106 ? -1.494 24.922 24.781 1 93.62 106 VAL B O 1
ATOM 4968 N N . LEU B 1 107 ? 0.444 25.844 25.422 1 89.69 107 LEU B N 1
ATOM 4969 C CA . LEU B 1 107 ? 0.261 27.062 24.625 1 89.69 107 LEU B CA 1
ATOM 4970 C C . LEU B 1 107 ? 0.214 26.719 23.141 1 89.69 107 LEU B C 1
ATOM 4972 O O . LEU B 1 107 ? -0.557 27.328 22.391 1 89.69 107 LEU B O 1
ATOM 4976 N N . MET B 1 108 ? 1.061 25.828 22.75 1 90.69 108 MET B N 1
ATOM 4977 C CA . MET B 1 108 ? 1.021 25.359 21.359 1 90.69 108 MET B CA 1
ATOM 4978 C C . MET B 1 108 ? -0.356 24.797 21.016 1 90.69 108 MET B C 1
ATOM 4980 O O . MET B 1 108 ? -0.91 25.125 19.953 1 90.69 108 MET B O 1
ATOM 4984 N N . GLY B 1 109 ? -0.87 23.969 21.953 1 95.19 109 GLY B N 1
ATOM 4985 C CA . GLY B 1 109 ? -2.211 23.438 21.75 1 95.19 109 GLY B CA 1
ATOM 4986 C C . GLY B 1 109 ? -3.266 24.516 21.625 1 95.19 109 GLY B C 1
ATOM 4987 O O . GLY B 1 109 ? -4.16 24.422 20.781 1 95.19 109 GLY B O 1
ATOM 4988 N N . ILE B 1 110 ? -3.162 25.531 22.438 1 95.62 110 ILE B N 1
ATOM 4989 C CA . ILE B 1 110 ? -4.113 26.641 22.438 1 95.62 110 ILE B CA 1
ATOM 4990 C C . ILE B 1 110 ? -4.031 27.391 21.109 1 95.62 110 ILE B C 1
ATOM 4992 O O . ILE B 1 110 ? -5.051 27.625 20.453 1 95.62 110 ILE B O 1
ATOM 4996 N N . ILE B 1 111 ? -2.834 27.719 20.703 1 92.81 111 ILE B N 1
ATOM 4997 C CA . ILE B 1 111 ? -2.625 28.484 19.469 1 92.81 111 ILE B CA 1
ATOM 4998 C C . ILE B 1 111 ? -3.182 27.719 18.281 1 92.81 111 ILE B C 1
ATOM 5000 O O . ILE B 1 111 ? -3.873 28.281 17.438 1 92.81 111 ILE B O 1
ATOM 5004 N N . GLU B 1 112 ? -2.945 26.438 18.25 1 95.81 112 GLU B N 1
ATOM 5005 C CA . GLU B 1 112 ? -3.398 25.609 17.141 1 95.81 112 GLU B CA 1
ATOM 5006 C C . GLU B 1 112 ? -4.918 25.469 17.156 1 95.81 112 GLU B C 1
ATOM 5008 O O . GLU B 1 112 ? -5.531 25.266 16.094 1 95.81 112 GLU B O 1
ATOM 5013 N N . ALA B 1 113 ? -5.527 25.516 18.312 1 97.94 113 ALA B N 1
ATOM 5014 C CA . ALA B 1 113 ? -6.961 25.281 18.438 1 97.94 113 ALA B CA 1
ATOM 5015 C C . ALA B 1 113 ? -7.75 26.578 18.203 1 97.94 113 ALA B C 1
ATOM 5017 O O . ALA B 1 113 ? -8.961 26.531 17.969 1 97.94 113 ALA B O 1
ATOM 5018 N N . VAL B 1 114 ? -7.191 27.75 18.203 1 96.81 114 VAL B N 1
ATOM 5019 C CA . VAL B 1 114 ? -7.836 29.047 18.156 1 96.81 114 VAL B CA 1
ATOM 5020 C C . VAL B 1 114 ? -8.656 29.172 16.875 1 96.81 114 VAL B C 1
ATOM 5022 O O . VAL B 1 114 ? -9.805 29.609 16.891 1 96.81 114 VAL B O 1
ATOM 5025 N N . PRO B 1 115 ? -8.102 28.75 15.727 1 97 115 PRO B N 1
ATOM 5026 C CA . PRO B 1 115 ? -8.906 28.875 14.508 1 97 115 PRO B CA 1
ATOM 5027 C C . PRO B 1 115 ? -10.234 28.125 14.602 1 97 115 PRO B C 1
ATOM 5029 O O . PRO B 1 115 ? -11.219 28.516 13.977 1 97 115 PRO B O 1
ATOM 5032 N N . PHE B 1 116 ? -10.312 27.141 15.383 1 98.12 116 PHE B N 1
ATOM 5033 C CA . PHE B 1 116 ? -11.516 26.328 15.43 1 98.12 116 PHE B CA 1
ATOM 5034 C C . PHE B 1 116 ? -12.562 26.938 16.344 1 98.12 116 PHE B C 1
ATOM 5036 O O . PHE B 1 116 ? -13.711 26.5 16.375 1 98.12 116 PHE B O 1
ATOM 5043 N N . LEU B 1 117 ? -12.195 28.078 17.125 1 98.38 117 LEU B N 1
ATOM 5044 C CA . LEU B 1 117 ? -13.219 28.953 17.656 1 98.38 117 LEU B CA 1
ATOM 5045 C C . LEU B 1 117 ? -14.094 29.531 16.547 1 98.38 117 LEU B C 1
ATOM 5047 O O . LEU B 1 117 ? -15.312 29.594 16.688 1 98.38 117 LEU B O 1
ATOM 5051 N N . GLY B 1 118 ? -13.328 29.875 15.484 1 98.12 118 GLY B N 1
ATOM 5052 C CA . GLY B 1 118 ? -14.047 30.406 14.336 1 98.12 118 GLY B CA 1
ATOM 5053 C C . GLY B 1 118 ? -14.969 29.391 13.688 1 98.12 118 GLY B C 1
ATOM 5054 O O . GLY B 1 118 ? -16.094 29.719 13.312 1 98.12 118 GLY B O 1
ATOM 5055 N N . PHE B 1 119 ? -14.547 28.172 13.555 1 98.44 119 PHE B N 1
ATOM 5056 C CA . PHE B 1 119 ? -15.398 27.125 13 1 98.44 119 PHE B CA 1
ATOM 5057 C C . PHE B 1 119 ? -16.672 26.953 13.828 1 98.44 119 PHE B C 1
ATOM 5059 O O . PHE B 1 119 ? -17.766 26.938 13.281 1 98.44 119 PHE B O 1
ATOM 5066 N N . GLY B 1 120 ? -16.453 26.766 15.164 1 98.31 120 GLY B N 1
ATOM 5067 C CA . GLY B 1 120 ? -17.609 26.641 16.031 1 98.31 120 GLY B CA 1
ATOM 5068 C C . GLY B 1 120 ? -18.562 27.812 15.945 1 98.31 120 GLY B C 1
ATOM 5069 O O . GLY B 1 120 ? -19.781 27.609 15.867 1 98.31 120 GLY B O 1
ATOM 5070 N N . PHE B 1 121 ? -18.031 29.016 15.906 1 97.94 121 PHE B N 1
ATOM 5071 C CA . PHE B 1 121 ? -18.828 30.234 15.82 1 97.94 121 PHE B CA 1
ATOM 5072 C C . PHE B 1 121 ? -19.672 30.25 14.555 1 97.94 121 PHE B C 1
ATOM 5074 O O . PHE B 1 121 ? -20.891 30.453 14.609 1 97.94 121 PHE B O 1
ATOM 5081 N N . LEU B 1 122 ? -19.031 29.969 13.461 1 98 122 LEU B N 1
ATOM 5082 C CA . LEU B 1 122 ? -19.734 30.062 12.18 1 98 122 LEU B CA 1
ATOM 5083 C C . LEU B 1 122 ? -20.641 28.859 11.969 1 98 122 LEU B C 1
ATOM 5085 O O . LEU B 1 122 ? -21.547 28.906 11.133 1 98 122 LEU B O 1
ATOM 5089 N N . SER B 1 123 ? -20.375 27.812 12.711 1 97.5 123 SER B N 1
ATOM 5090 C CA . SER B 1 123 ? -21.234 26.625 12.578 1 97.5 123 SER B CA 1
ATOM 5091 C C . SER B 1 123 ? -22.672 26.938 13.008 1 97.5 123 SER B C 1
ATOM 5093 O O . SER B 1 123 ? -23.594 26.219 12.633 1 97.5 123 SER B O 1
ATOM 5095 N N . TYR B 1 124 ? -22.828 27.984 13.82 1 95.12 124 TYR B N 1
ATOM 5096 C CA . TYR B 1 124 ? -24.141 28.391 14.312 1 95.12 124 TYR B CA 1
ATOM 5097 C C . TYR B 1 124 ? -25.062 28.781 13.156 1 95.12 124 TYR B C 1
ATOM 5099 O O . TYR B 1 124 ? -26.281 28.625 13.25 1 95.12 124 TYR B O 1
ATOM 5107 N N . PHE B 1 125 ? -24.531 29.234 12.062 1 94.12 125 PHE B N 1
ATOM 5108 C CA . PHE B 1 125 ? -25.312 29.766 10.953 1 94.12 125 PHE B CA 1
ATOM 5109 C C . PHE B 1 125 ? -25.547 28.703 9.898 1 94.12 125 PHE B C 1
ATOM 5111 O O . PHE B 1 125 ? -25.984 29.016 8.781 1 94.12 125 PHE B O 1
ATOM 5118 N N . ALA B 1 126 ? -25.266 27.469 10.18 1 96.38 126 ALA B N 1
ATOM 5119 C CA . ALA B 1 126 ? -25.438 26.375 9.219 1 96.38 126 ALA B CA 1
ATOM 5120 C C . ALA B 1 126 ? -26.891 26.234 8.797 1 96.38 126 ALA B C 1
ATOM 5122 O O . ALA B 1 126 ? -27.797 26.359 9.625 1 96.38 126 ALA B O 1
ATOM 5123 N N . PRO B 1 127 ? -27.125 25.984 7.5 1 95.44 127 PRO B N 1
ATOM 5124 C CA . PRO B 1 127 ? -28.484 25.75 7.02 1 95.44 127 PRO B CA 1
ATOM 5125 C C . PRO B 1 127 ? -29.109 24.484 7.609 1 95.44 127 PRO B C 1
ATOM 5127 O O . PRO B 1 127 ? -28.406 23.688 8.234 1 95.44 127 PRO B O 1
ATOM 5130 N N . GLN B 1 128 ? -30.422 24.312 7.332 1 92 128 GLN B N 1
ATOM 5131 C CA . GLN B 1 128 ? -31.141 23.172 7.895 1 92 128 GLN B CA 1
ATOM 5132 C C . GLN B 1 128 ? -31.141 21.984 6.93 1 92 128 GLN B C 1
ATOM 5134 O O . GLN B 1 128 ? -31.156 20.828 7.359 1 92 128 GLN B O 1
ATOM 5139 N N . SER B 1 129 ? -31.125 22.344 5.648 1 94.75 129 SER B N 1
ATOM 5140 C CA . SER B 1 129 ? -31.094 21.281 4.645 1 94.75 129 SER B CA 1
ATOM 5141 C C . SER B 1 129 ? -29.828 20.453 4.777 1 94.75 129 SER B C 1
ATOM 5143 O O . SER B 1 129 ? -28.734 20.984 4.98 1 94.75 129 SER B O 1
ATOM 5145 N N . ILE B 1 130 ? -29.969 19.156 4.613 1 96.25 130 ILE B N 1
ATOM 5146 C CA . ILE B 1 130 ? -28.844 18.234 4.812 1 96.25 130 ILE B CA 1
ATOM 5147 C C . ILE B 1 130 ? -27.719 18.562 3.834 1 96.25 130 ILE B C 1
ATOM 5149 O O . ILE B 1 130 ? -26.562 18.641 4.219 1 96.25 130 ILE B O 1
ATOM 5153 N N . VAL B 1 131 ? -28.094 18.75 2.582 1 96.75 131 VAL B N 1
ATOM 5154 C CA . VAL B 1 131 ? -27.109 18.984 1.531 1 96.75 131 VAL B CA 1
ATOM 5155 C C . VAL B 1 131 ? -26.391 20.312 1.771 1 96.75 131 VAL B C 1
ATOM 5157 O O . VAL B 1 131 ? -25.156 20.375 1.751 1 96.75 131 VAL B O 1
ATOM 5160 N N . LEU B 1 132 ? -27.141 21.406 2.096 1 97.5 132 LEU B N 1
ATOM 5161 C CA . LEU B 1 132 ? -26.562 22.734 2.291 1 97.5 132 LEU B CA 1
ATOM 5162 C C . LEU B 1 132 ? -25.75 22.781 3.586 1 97.5 132 LEU B C 1
ATOM 5164 O O . LEU B 1 132 ? -24.703 23.438 3.645 1 97.5 132 LEU B O 1
ATOM 5168 N N . LYS B 1 133 ? -26.281 22.141 4.648 1 97.81 133 LYS B N 1
ATOM 5169 C CA . LYS B 1 133 ? -25.547 22.062 5.91 1 97.81 133 LYS B CA 1
ATOM 5170 C C . LYS B 1 133 ? -24.203 21.359 5.723 1 97.81 133 LYS B C 1
ATOM 5172 O O . LYS B 1 133 ? -23.172 21.812 6.238 1 97.81 133 LYS B O 1
ATOM 5177 N N . THR B 1 134 ? -24.234 20.203 4.973 1 98.5 134 THR B N 1
ATOM 5178 C CA . THR B 1 134 ? -23.016 19.422 4.703 1 98.5 134 THR B CA 1
ATOM 5179 C C . THR B 1 134 ? -22 20.266 3.953 1 98.5 134 THR B C 1
ATOM 5181 O O . THR B 1 134 ? -20.844 20.359 4.367 1 98.5 134 THR B O 1
ATOM 5184 N N . LEU B 1 135 ? -22.438 20.906 2.889 1 98.56 135 LEU B N 1
ATOM 5185 C CA . LEU B 1 135 ? -21.547 21.75 2.092 1 98.56 135 LEU B CA 1
ATOM 5186 C C . LEU B 1 135 ? -21.016 22.906 2.914 1 98.56 135 LEU B C 1
ATOM 5188 O O . LEU B 1 135 ? -19.828 23.25 2.836 1 98.56 135 LEU B O 1
ATOM 5192 N N . TYR B 1 136 ? -21.891 23.516 3.758 1 98.56 136 TYR B N 1
ATOM 5193 C CA . TYR B 1 136 ? -21.531 24.688 4.539 1 98.56 136 TYR B CA 1
ATOM 5194 C C . TYR B 1 136 ? -20.5 24.344 5.613 1 98.56 136 TYR B C 1
ATOM 5196 O O . TYR B 1 136 ? -19.438 24.953 5.676 1 98.56 136 TYR B O 1
ATOM 5204 N N . LEU B 1 137 ? -20.781 23.344 6.438 1 98.81 137 LEU B N 1
ATOM 5205 C CA . LEU B 1 137 ? -19.906 23 7.555 1 98.81 137 LEU B CA 1
ATOM 5206 C C . LEU B 1 137 ? -18.562 22.469 7.055 1 98.81 137 LEU B C 1
ATOM 5208 O O . LEU B 1 137 ? -17.516 22.781 7.629 1 98.81 137 LEU B O 1
ATOM 5212 N N . ALA B 1 138 ? -18.578 21.641 5.965 1 98.88 138 ALA B N 1
ATOM 5213 C CA . ALA B 1 138 ? -17.344 21.156 5.371 1 98.88 138 ALA B CA 1
ATOM 5214 C C . ALA B 1 138 ? -16.484 22.312 4.852 1 98.88 138 ALA B C 1
ATOM 5216 O O . ALA B 1 138 ? -15.266 22.328 5.016 1 98.88 138 ALA B O 1
ATOM 5217 N N . SER B 1 139 ? -17.188 23.266 4.25 1 98.88 139 SER B N 1
ATOM 5218 C CA . SER B 1 139 ? -16.5 24.438 3.717 1 98.88 139 SER B CA 1
ATOM 5219 C C . SER B 1 139 ? -15.891 25.281 4.836 1 98.88 139 SER B C 1
ATOM 5221 O O . SER B 1 139 ? -14.727 25.672 4.766 1 98.88 139 SER B O 1
ATOM 5223 N N . VAL B 1 140 ? -16.672 25.562 5.871 1 98.81 140 VAL B N 1
ATOM 5224 C CA . VAL B 1 140 ? -16.219 26.406 6.965 1 98.81 140 VAL B CA 1
ATOM 5225 C C . VAL B 1 140 ? -15.031 25.734 7.672 1 98.81 140 VAL B C 1
ATOM 5227 O O . VAL B 1 140 ? -14.039 26.391 7.992 1 98.81 140 VAL B O 1
ATOM 5230 N N . TYR B 1 141 ? -15.148 24.422 7.926 1 98.88 141 TYR B N 1
ATOM 5231 C CA . TYR B 1 141 ? -14.031 23.703 8.539 1 98.88 141 TYR B CA 1
ATOM 5232 C C . TYR B 1 141 ? -12.773 23.812 7.68 1 98.88 141 TYR B C 1
ATOM 5234 O O . TYR B 1 141 ? -11.688 24.062 8.203 1 98.88 141 TYR B O 1
ATOM 5242 N N . THR B 1 142 ? -12.938 23.625 6.352 1 98.81 142 THR B N 1
ATOM 5243 C CA . THR B 1 142 ? -11.82 23.688 5.414 1 98.81 142 THR B CA 1
ATOM 5244 C C . THR B 1 142 ? -11.172 25.062 5.434 1 98.81 142 THR B C 1
ATOM 5246 O O . THR B 1 142 ? -9.938 25.188 5.395 1 98.81 142 THR B O 1
ATOM 5249 N N . ILE B 1 143 ? -11.992 26.094 5.531 1 98.69 143 ILE B N 1
ATOM 5250 C CA . ILE B 1 143 ? -11.516 27.469 5.574 1 98.69 143 ILE B CA 1
ATOM 5251 C C . ILE B 1 143 ? -10.625 27.672 6.801 1 98.69 143 ILE B C 1
ATOM 5253 O O . ILE B 1 143 ? -9.508 28.188 6.691 1 98.69 143 ILE B O 1
ATOM 5257 N N . PHE B 1 144 ? -11.047 27.203 7.926 1 98.44 144 PHE B N 1
ATOM 5258 C CA . PHE B 1 144 ? -10.297 27.438 9.148 1 98.44 144 PHE B CA 1
ATOM 5259 C C . PHE B 1 144 ? -9.086 26.516 9.234 1 98.44 144 PHE B C 1
ATOM 5261 O O . PHE B 1 144 ? -8.07 26.875 9.836 1 98.44 144 PHE B O 1
ATOM 5268 N N . GLU B 1 145 ? -9.219 25.328 8.609 1 97.81 145 GLU B N 1
ATOM 5269 C CA . GLU B 1 145 ? -8.031 24.484 8.461 1 97.81 145 GLU B CA 1
ATOM 5270 C C . GLU B 1 145 ? -6.957 25.203 7.645 1 97.81 145 GLU B C 1
ATOM 5272 O O . GLU B 1 145 ? -5.766 25.094 7.945 1 97.81 145 GLU B O 1
ATOM 5277 N N . TYR B 1 146 ? -7.375 25.828 6.578 1 97.69 146 TYR B N 1
ATOM 5278 C CA . TYR B 1 146 ? -6.445 26.594 5.75 1 97.69 146 TYR B CA 1
ATOM 5279 C C . TYR B 1 146 ? -5.836 27.75 6.531 1 97.69 146 TYR B C 1
ATOM 5281 O O . TYR B 1 146 ? -4.621 27.953 6.496 1 97.69 146 TYR B O 1
ATOM 5289 N N . LEU B 1 147 ? -6.629 28.469 7.277 1 97 147 LEU B N 1
ATOM 5290 C CA . LEU B 1 147 ? -6.188 29.656 8 1 97 147 LEU B CA 1
ATOM 5291 C C . LEU B 1 147 ? -5.199 29.281 9.102 1 97 147 LEU B C 1
ATOM 5293 O O . LEU B 1 147 ? -4.293 30.047 9.414 1 97 147 LEU B O 1
ATOM 5297 N N . ARG B 1 148 ? -5.34 28.125 9.648 1 96 148 ARG B N 1
ATOM 5298 C CA . ARG B 1 148 ? -4.418 27.641 10.664 1 96 148 ARG B CA 1
ATOM 5299 C C . ARG B 1 148 ? -3 27.516 10.117 1 96 148 ARG B C 1
ATOM 5301 O O . ARG B 1 148 ? -2.027 27.641 10.867 1 96 148 ARG B O 1
ATOM 5308 N N . GLY B 1 149 ? -2.893 27.359 8.805 1 93.62 149 GLY B N 1
ATOM 5309 C CA . GLY B 1 149 ? -1.597 27.141 8.18 1 93.62 149 GLY B CA 1
ATOM 5310 C C . GLY B 1 149 ? -0.983 28.422 7.633 1 93.62 149 GLY B C 1
ATOM 5311 O O . GLY B 1 149 ? 0.13 28.406 7.105 1 93.62 149 GLY B O 1
ATOM 5312 N N . VAL B 1 150 ? -1.668 29.562 7.812 1 91.94 150 VAL B N 1
ATOM 5313 C CA . VAL B 1 150 ? -1.216 30.812 7.195 1 91.94 150 VAL B CA 1
ATOM 5314 C C . VAL B 1 150 ? -0.603 31.719 8.258 1 91.94 150 VAL B C 1
ATOM 5316 O O . VAL B 1 150 ? -0.992 31.672 9.43 1 91.94 150 VAL B O 1
ATOM 5319 N N . GLY B 1 151 ? 0.413 32.469 7.855 1 88.12 151 GLY B N 1
ATOM 5320 C CA . GLY B 1 151 ? 1.005 33.469 8.734 1 88.12 151 GLY B CA 1
ATOM 5321 C C . GLY B 1 151 ? 2.242 32.969 9.453 1 88.12 151 GLY B C 1
ATOM 5322 O O . GLY B 1 151 ? 2.723 31.875 9.18 1 88.12 151 GLY B O 1
ATOM 5323 N N . GLU B 1 152 ? 2.723 33.719 10.453 1 86.88 152 GLU B N 1
ATOM 5324 C CA . GLU B 1 152 ? 3.973 33.406 11.133 1 86.88 152 GLU B CA 1
ATOM 5325 C C . GLU B 1 152 ? 3.785 32.25 12.125 1 86.88 152 GLU B C 1
ATOM 5327 O O . GLU B 1 152 ? 4.746 31.562 12.477 1 86.88 152 GLU B O 1
ATOM 5332 N N . LEU B 1 153 ? 2.557 32.062 12.523 1 87.94 153 LEU B N 1
ATOM 5333 C CA . LEU B 1 153 ? 2.262 30.969 13.461 1 87.94 153 LEU B CA 1
ATOM 5334 C C . LEU B 1 153 ? 1.714 29.75 12.719 1 87.94 153 LEU B C 1
ATOM 5336 O O . LEU B 1 153 ? 1.279 28.781 13.352 1 87.94 153 LEU B O 1
ATOM 5340 N N . GLY B 1 154 ? 1.696 29.906 11.477 1 90.75 154 GLY B N 1
ATOM 5341 C CA . GLY B 1 154 ? 1.045 28.891 10.68 1 90.75 154 GLY B CA 1
ATOM 5342 C C . GLY B 1 154 ? 1.7 27.516 10.812 1 90.75 154 GLY B C 1
ATOM 5343 O O . GLY B 1 154 ? 2.928 27.422 10.805 1 90.75 154 GLY B O 1
ATOM 5344 N N . PHE B 1 155 ? 0.941 26.5 11.016 1 92.75 155 PHE B N 1
ATOM 5345 C CA . PHE B 1 155 ? 1.374 25.109 11.07 1 92.75 155 PHE B CA 1
ATOM 5346 C C . PHE B 1 155 ? 0.282 24.172 10.547 1 92.75 155 PHE B C 1
ATOM 5348 O O . PHE B 1 155 ? -0.896 24.359 10.867 1 92.75 155 PHE B O 1
ATOM 5355 N N . THR B 1 156 ? 0.644 23.25 9.719 1 95 156 THR B N 1
ATOM 5356 C CA . THR B 1 156 ? -0.372 22.422 9.07 1 95 156 THR B CA 1
ATOM 5357 C C . THR B 1 156 ? -0.404 21.016 9.672 1 95 156 THR B C 1
ATOM 5359 O O . THR B 1 156 ? -1.259 20.203 9.32 1 95 156 THR B O 1
ATOM 5362 N N . GLY B 1 157 ? 0.562 20.734 10.602 1 95.38 157 GLY B N 1
ATOM 5363 C CA . GLY B 1 157 ? 0.564 19.438 11.234 1 95.38 157 GLY B CA 1
ATOM 5364 C C . GLY B 1 157 ? -0.721 19.125 11.977 1 95.38 157 GLY B C 1
ATOM 5365 O O . GLY B 1 157 ? -1.318 20.016 12.586 1 95.38 157 GLY B O 1
ATOM 5366 N N . GLY B 1 158 ? -1.107 17.891 11.953 1 96.5 158 GLY B N 1
ATOM 5367 C CA . GLY B 1 158 ? -2.33 17.484 12.633 1 96.5 158 GLY B CA 1
ATOM 5368 C C . GLY B 1 158 ? -3.572 17.672 11.781 1 96.5 158 GLY B C 1
ATOM 5369 O O . GLY B 1 158 ? -4.695 17.547 12.266 1 96.5 158 GLY B O 1
ATOM 5370 N N . ARG B 1 159 ? -3.389 18.062 10.523 1 97.88 159 ARG B N 1
ATOM 5371 C CA . ARG B 1 159 ? -4.512 18.141 9.602 1 97.88 159 ARG B CA 1
ATOM 5372 C C . ARG B 1 159 ? -5.207 16.797 9.469 1 97.88 159 ARG B C 1
ATOM 5374 O O . ARG B 1 159 ? -4.543 15.75 9.375 1 97.88 159 ARG B O 1
ATOM 5381 N N . ILE B 1 160 ? -6.5 16.812 9.414 1 98.38 160 ILE B N 1
ATOM 5382 C CA . ILE B 1 160 ? -7.242 15.562 9.531 1 98.38 160 ILE B CA 1
ATOM 5383 C C . ILE B 1 160 ? -7.047 14.727 8.273 1 98.38 160 ILE B C 1
ATOM 5385 O O . ILE B 1 160 ? -7.266 13.508 8.281 1 98.38 160 ILE B O 1
ATOM 5389 N N . SER B 1 161 ? -6.609 15.352 7.16 1 98.5 161 SER B N 1
ATOM 5390 C CA . SER B 1 161 ? -6.32 14.609 5.938 1 98.5 161 SER B CA 1
ATOM 5391 C C . SER B 1 161 ? -5.195 13.602 6.16 1 98.5 161 SER B C 1
ATOM 5393 O O . SER B 1 161 ? -5.105 12.594 5.449 1 98.5 161 SER B O 1
ATOM 5395 N N . GLU B 1 162 ? -4.277 13.883 7.145 1 98.25 162 GLU B N 1
ATOM 5396 C CA . GLU B 1 162 ? -3.119 13.023 7.395 1 98.25 162 GLU B CA 1
ATOM 5397 C C . GLU B 1 162 ? -3.551 11.633 7.836 1 98.25 162 GLU B C 1
ATOM 5399 O O . GLU B 1 162 ? -2.789 10.672 7.703 1 98.25 162 GLU B O 1
ATOM 5404 N N . ALA B 1 163 ? -4.758 11.523 8.344 1 98.44 163 ALA B N 1
ATOM 5405 C CA . ALA B 1 163 ? -5.293 10.234 8.773 1 98.44 163 ALA B CA 1
ATOM 5406 C C . ALA B 1 163 ? -5.379 9.266 7.598 1 98.44 163 ALA B C 1
ATOM 5408 O O . ALA B 1 163 ? -5.352 8.047 7.789 1 98.44 163 ALA B O 1
ATOM 5409 N N . LEU B 1 164 ? -5.414 9.781 6.383 1 98.5 164 LEU B N 1
ATOM 5410 C CA . LEU B 1 164 ? -5.699 8.953 5.219 1 98.5 164 LEU B CA 1
ATOM 5411 C C . LEU B 1 164 ? -4.43 8.68 4.422 1 98.5 164 LEU B C 1
ATOM 5413 O O . LEU B 1 164 ? -4.496 8.289 3.254 1 98.5 164 LEU B O 1
ATOM 5417 N N . TYR B 1 165 ? -3.213 8.844 5.023 1 98.19 165 TYR B N 1
ATOM 5418 C CA . TYR B 1 165 ? -1.959 8.719 4.289 1 98.19 165 TYR B CA 1
ATOM 5419 C C . TYR B 1 165 ? -1.802 7.32 3.711 1 98.19 165 TYR B C 1
ATOM 5421 O O . TYR B 1 165 ? -1.124 7.133 2.697 1 98.19 165 TYR B O 1
ATOM 5429 N N . SER B 1 166 ? -2.531 6.297 4.309 1 96.38 166 SER B N 1
ATOM 5430 C CA . SER B 1 166 ? -2.385 4.918 3.85 1 96.38 166 SER B CA 1
ATOM 5431 C C . SER B 1 166 ? -3.518 4.523 2.91 1 96.38 166 SER B C 1
ATOM 5433 O O . SER B 1 166 ? -3.58 3.383 2.449 1 96.38 166 SER B O 1
ATOM 5435 N N . HIS B 1 167 ? -4.473 5.395 2.707 1 98 167 HIS B N 1
ATOM 5436 C CA . HIS B 1 167 ? -5.508 5.203 1.698 1 98 167 HIS B CA 1
ATOM 5437 C C . HIS B 1 167 ? -5.043 5.684 0.329 1 98 167 HIS B C 1
ATOM 5439 O O . HIS B 1 167 ? -5.59 6.648 -0.214 1 98 167 HIS B O 1
ATOM 5445 N N . THR B 1 168 ? -4.16 4.93 -0.259 1 97.69 168 THR B N 1
ATOM 5446 C CA . THR B 1 168 ? -3.4 5.324 -1.439 1 97.69 168 THR B CA 1
ATOM 5447 C C . THR B 1 168 ? -4.336 5.672 -2.592 1 97.69 168 THR B C 1
ATOM 5449 O O . THR B 1 168 ? -4.047 6.566 -3.389 1 97.69 168 THR B O 1
ATOM 5452 N N . GLY B 1 169 ? -5.449 4.973 -2.695 1 98.19 169 GLY B N 1
ATOM 5453 C CA . GLY B 1 169 ? -6.395 5.277 -3.758 1 98.19 169 GLY B CA 1
ATOM 5454 C C . GLY B 1 169 ? -7.09 6.613 -3.576 1 98.19 169 GLY B C 1
ATOM 5455 O O . GLY B 1 169 ? -7.145 7.418 -4.508 1 98.19 169 GLY B O 1
ATOM 5456 N N . LEU B 1 170 ? -7.539 6.891 -2.363 1 98.19 170 LEU B N 1
ATOM 5457 C CA . LEU B 1 170 ? -8.305 8.094 -2.068 1 98.19 170 LEU B CA 1
ATOM 5458 C C . LEU B 1 170 ? -7.426 9.336 -2.146 1 98.19 170 LEU B C 1
ATOM 5460 O O . LEU B 1 170 ? -7.863 10.383 -2.627 1 98.19 170 LEU B O 1
ATOM 5464 N N . ILE B 1 171 ? -6.168 9.234 -1.745 1 98.62 171 ILE B N 1
ATOM 5465 C CA . ILE B 1 171 ? -5.344 10.438 -1.629 1 98.62 171 ILE B CA 1
ATOM 5466 C C . ILE B 1 171 ? -4.91 10.898 -3.018 1 98.62 171 ILE B C 1
ATOM 5468 O O . ILE B 1 171 ? -4.344 11.984 -3.166 1 98.62 171 ILE B O 1
ATOM 5472 N N . GLN B 1 172 ? -5.25 10.102 -4.09 1 98.69 172 GLN B N 1
ATOM 5473 C CA . GLN B 1 172 ? -4.887 10.539 -5.434 1 98.69 172 GLN B CA 1
ATOM 5474 C C . GLN B 1 172 ? -5.555 11.867 -5.781 1 98.69 172 GLN B C 1
ATOM 5476 O O . GLN B 1 172 ? -5.062 12.609 -6.629 1 98.69 172 GLN B O 1
ATOM 5481 N N . ILE B 1 173 ? -6.609 12.266 -5.105 1 98.56 173 ILE B N 1
ATOM 5482 C CA . ILE B 1 173 ? -7.363 13.477 -5.414 1 98.56 173 ILE B CA 1
ATOM 5483 C C . ILE B 1 173 ? -6.543 14.711 -5.039 1 98.56 173 ILE B C 1
ATOM 5485 O O . ILE B 1 173 ? -6.816 15.812 -5.52 1 98.56 173 ILE B O 1
ATOM 5489 N N . VAL B 1 174 ? -5.496 14.531 -4.207 1 98.62 174 VAL B N 1
ATOM 5490 C CA . VAL B 1 174 ? -4.762 15.688 -3.711 1 98.62 174 VAL B CA 1
ATOM 5491 C C . VAL B 1 174 ? -3.922 16.297 -4.836 1 98.62 174 VAL B C 1
ATOM 5493 O O . VAL B 1 174 ? -3.465 17.438 -4.734 1 98.62 174 VAL B O 1
ATOM 5496 N N . SER B 1 175 ? -3.646 15.539 -5.93 1 98.75 175 SER B N 1
ATOM 5497 C CA . SER B 1 175 ? -2.98 16.109 -7.102 1 98.75 175 SER B CA 1
ATOM 5498 C C . SER B 1 175 ? -3.842 17.172 -7.77 1 98.75 175 SER B C 1
ATOM 5500 O O . SER B 1 175 ? -3.344 17.969 -8.57 1 98.75 175 SER B O 1
ATOM 5502 N N . ILE B 1 176 ? -5.141 17.156 -7.414 1 98.75 176 ILE B N 1
ATOM 5503 C CA . ILE B 1 176 ? -6.07 18.125 -7.973 1 98.75 176 ILE B CA 1
ATOM 5504 C C . ILE B 1 176 ? -6.418 19.172 -6.91 1 98.75 176 ILE B C 1
ATOM 5506 O O . ILE B 1 176 ? -6.324 20.375 -7.16 1 98.75 176 ILE B O 1
ATOM 5510 N N . THR B 1 177 ? -6.703 18.766 -5.711 1 98.69 177 THR B N 1
ATOM 5511 C CA . THR B 1 177 ? -7.355 19.641 -4.742 1 98.69 177 THR B CA 1
ATOM 5512 C C . THR B 1 177 ? -6.379 20.062 -3.646 1 98.69 177 THR B C 1
ATOM 5514 O O . THR B 1 177 ? -6.66 20.969 -2.865 1 98.69 177 THR B O 1
ATOM 5517 N N . GLY B 1 178 ? -5.184 19.406 -3.605 1 98.5 178 GLY B N 1
ATOM 5518 C CA . GLY B 1 178 ? -4.422 19.5 -2.369 1 98.5 178 GLY B CA 1
ATOM 5519 C C . GLY B 1 178 ? -5.09 18.797 -1.205 1 98.5 178 GLY B C 1
ATOM 5520 O O . GLY B 1 178 ? -6.148 18.188 -1.365 1 98.5 178 GLY B O 1
ATOM 5521 N N . THR B 1 179 ? -4.523 18.875 -0.068 1 98.38 179 THR B N 1
ATOM 5522 C CA . THR B 1 179 ? -5.043 18.156 1.09 1 98.38 179 THR B CA 1
ATOM 5523 C C . THR B 1 179 ? -6.34 18.781 1.584 1 98.38 179 THR B C 1
ATOM 5525 O O . THR B 1 179 ? -7.113 18.156 2.307 1 98.38 179 THR B O 1
ATOM 5528 N N . LEU B 1 180 ? -6.625 20.031 1.209 1 98.69 180 LEU B N 1
ATOM 5529 C CA . LEU B 1 180 ? -7.848 20.703 1.633 1 98.69 180 LEU B CA 1
ATOM 5530 C C . LEU B 1 180 ? -9.078 19.984 1.071 1 98.69 180 LEU B C 1
ATOM 5532 O O . LEU B 1 180 ? -10.125 19.953 1.717 1 98.69 180 LEU B O 1
ATOM 5536 N N . GLY B 1 181 ? -8.914 19.422 -0.132 1 98.69 181 GLY B N 1
ATOM 5537 C CA . GLY B 1 181 ? -10.016 18.641 -0.667 1 98.69 181 GLY B CA 1
ATOM 5538 C C . GLY B 1 181 ? -10.352 17.422 0.187 1 98.69 181 GLY B C 1
ATOM 5539 O O . GLY B 1 181 ? -11.523 17.078 0.338 1 98.69 181 GLY B O 1
ATOM 5540 N N . LEU B 1 182 ? -9.383 16.781 0.703 1 98.56 182 LEU B N 1
ATOM 5541 C CA . LEU B 1 182 ? -9.609 15.648 1.593 1 98.56 182 LEU B CA 1
ATOM 5542 C C . LEU B 1 182 ? -10.266 16.094 2.895 1 98.56 182 LEU B C 1
ATOM 5544 O O . LEU B 1 182 ? -11.133 15.398 3.43 1 98.56 182 LEU B O 1
ATOM 5548 N N . VAL B 1 183 ? -9.789 17.25 3.404 1 98.88 183 VAL B N 1
ATOM 5549 C CA . VAL B 1 183 ? -10.414 17.797 4.602 1 98.88 183 VAL B CA 1
ATOM 5550 C C . VAL B 1 183 ? -11.906 18 4.363 1 98.88 183 VAL B C 1
ATOM 5552 O O . VAL B 1 183 ? -12.734 17.562 5.168 1 98.88 183 VAL B O 1
ATOM 5555 N N . PHE B 1 184 ? -12.219 18.625 3.275 1 98.88 184 PHE B N 1
ATOM 5556 C CA . PHE B 1 184 ? -13.609 18.875 2.9 1 98.88 184 PHE B CA 1
ATOM 5557 C C . PHE B 1 184 ? -14.398 17.578 2.826 1 98.88 184 PHE B C 1
ATOM 5559 O O . PHE B 1 184 ? -15.508 17.484 3.35 1 98.88 184 PHE B O 1
ATOM 5566 N N . LEU B 1 185 ? -13.789 16.594 2.188 1 98.75 185 LEU B N 1
ATOM 5567 C CA . LEU B 1 185 ? -14.453 15.305 2.018 1 98.75 185 LEU B CA 1
ATOM 5568 C C . LEU B 1 185 ? -14.703 14.641 3.367 1 98.75 185 LEU B C 1
ATOM 5570 O O . LEU B 1 185 ? -15.797 14.125 3.613 1 98.75 185 LEU B O 1
ATOM 5574 N N . ILE B 1 186 ? -13.75 14.633 4.246 1 98.81 186 ILE B N 1
ATOM 5575 C CA . ILE B 1 186 ? -13.852 14.016 5.566 1 98.81 186 ILE B CA 1
ATOM 5576 C C . ILE B 1 186 ? -14.969 14.688 6.359 1 98.81 186 ILE B C 1
ATOM 5578 O O . ILE B 1 186 ? -15.844 14.016 6.906 1 98.81 186 ILE B O 1
ATOM 5582 N N . VAL B 1 187 ? -14.961 16.016 6.383 1 98.88 187 VAL B N 1
ATOM 5583 C CA . VAL B 1 187 ? -15.953 16.734 7.168 1 98.88 187 VAL B CA 1
ATOM 5584 C C . VAL B 1 187 ? -17.344 16.547 6.551 1 98.88 187 VAL B C 1
ATOM 5586 O O . VAL B 1 187 ? -18.328 16.375 7.27 1 98.88 187 VAL B O 1
ATOM 5589 N N . SER B 1 188 ? -17.453 16.516 5.199 1 98.81 188 SER B N 1
ATOM 5590 C CA . SER B 1 188 ? -18.719 16.281 4.527 1 98.81 188 SER B CA 1
ATOM 5591 C C . SER B 1 188 ? -19.344 14.961 4.969 1 98.81 188 SER B C 1
ATOM 5593 O O . SER B 1 188 ? -20.516 14.914 5.312 1 98.81 188 SER B O 1
ATOM 5595 N N . LEU B 1 189 ? -18.5 13.969 5.02 1 98.62 189 LEU B N 1
ATOM 5596 C CA . LEU B 1 189 ? -19.031 12.656 5.383 1 98.62 189 LEU B CA 1
ATOM 5597 C C . LEU B 1 189 ? -19.391 12.609 6.863 1 98.62 189 LEU B C 1
ATOM 5599 O O . LEU B 1 189 ? -20.391 11.992 7.246 1 98.62 189 LEU B O 1
ATOM 5603 N N . ASN B 1 190 ? -18.578 13.242 7.715 1 98.75 190 ASN B N 1
ATOM 5604 C CA . ASN B 1 190 ? -18.938 13.305 9.133 1 98.75 190 ASN B CA 1
ATOM 5605 C C . ASN B 1 190 ? -20.266 14.008 9.344 1 98.75 190 ASN B C 1
ATOM 5607 O O . ASN B 1 190 ? -21.094 13.547 10.133 1 98.75 190 ASN B O 1
ATOM 5611 N N . VAL B 1 191 ? -20.516 15.109 8.648 1 98.69 191 VAL B N 1
ATOM 5612 C CA . VAL B 1 191 ? -21.75 15.852 8.781 1 98.69 191 VAL B CA 1
ATOM 5613 C C . VAL B 1 191 ? -22.922 15.023 8.234 1 98.69 191 VAL B C 1
ATOM 5615 O O . VAL B 1 191 ? -23.969 14.93 8.867 1 98.69 191 VAL B O 1
ATOM 5618 N N . LEU B 1 192 ? -22.688 14.414 7.094 1 98.38 192 LEU B N 1
ATOM 5619 C CA . LEU B 1 192 ? -23.719 13.562 6.5 1 98.38 192 LEU B CA 1
ATOM 5620 C C . LEU B 1 192 ? -24.094 12.438 7.453 1 98.38 192 LEU B C 1
ATOM 5622 O O . LEU B 1 192 ? -25.281 12.156 7.641 1 98.38 192 LEU B O 1
ATOM 5626 N N . PHE B 1 193 ? -23.141 11.812 8.055 1 98.06 193 PHE B N 1
ATOM 5627 C CA . PHE B 1 193 ? -23.375 10.703 8.969 1 98.06 193 PHE B CA 1
ATOM 5628 C C . PHE B 1 193 ? -24.094 11.18 10.227 1 98.06 193 PHE B C 1
ATOM 5630 O O . PHE B 1 193 ? -25 10.508 10.727 1 98.06 193 PHE B O 1
ATOM 5637 N N . TYR B 1 194 ? -23.672 12.336 10.719 1 98.12 194 TYR B N 1
ATOM 5638 C CA . TYR B 1 194 ? -24.359 12.938 11.852 1 98.12 194 TYR B CA 1
ATOM 5639 C C . TYR B 1 194 ? -25.844 13.141 11.547 1 98.12 194 TYR B C 1
ATOM 5641 O O . TYR B 1 194 ? -26.703 12.797 12.352 1 98.12 194 TYR B O 1
ATOM 5649 N N . GLU B 1 195 ? -26.172 13.656 10.367 1 97.38 195 GLU B N 1
ATOM 5650 C CA . GLU B 1 195 ? -27.547 13.906 9.969 1 97.38 195 GLU B CA 1
ATOM 5651 C C . GLU B 1 195 ? -28.328 12.602 9.828 1 97.38 195 GLU B C 1
ATOM 5653 O O . GLU B 1 195 ? -29.5 12.531 10.188 1 97.38 195 GLU B O 1
ATOM 5658 N N . PHE B 1 196 ? -27.625 11.633 9.242 1 96.5 196 PHE B N 1
ATOM 5659 C CA . PHE B 1 196 ? -28.266 10.336 9.141 1 96.5 196 PHE B CA 1
ATOM 5660 C C . PHE B 1 196 ? -28.641 9.805 10.516 1 96.5 196 PHE B C 1
ATOM 5662 O O . PHE B 1 196 ? -29.75 9.297 10.711 1 96.5 196 PHE B O 1
ATOM 5669 N N . LEU B 1 197 ? -27.734 9.883 11.469 1 95.56 197 LEU B N 1
ATOM 5670 C CA . LEU B 1 197 ? -27.984 9.383 12.812 1 95.56 197 LEU B CA 1
ATOM 5671 C C . LEU B 1 197 ? -29.078 10.188 13.508 1 95.56 197 LEU B C 1
ATOM 5673 O O . LEU B 1 197 ? -29.953 9.617 14.156 1 95.56 197 LEU B O 1
ATOM 5677 N N . ARG B 1 198 ? -29.031 11.438 13.367 1 94.69 198 ARG B N 1
ATOM 5678 C CA . ARG B 1 198 ? -30.016 12.328 13.969 1 94.69 198 ARG B CA 1
ATOM 5679 C C . ARG B 1 198 ? -31.422 12.023 13.453 1 94.69 198 ARG B C 1
ATOM 5681 O O . ARG B 1 198 ? -32.406 12.117 14.203 1 94.69 198 ARG B O 1
ATOM 5688 N N . ARG B 1 199 ? -31.516 11.633 12.258 1 94.69 199 ARG B N 1
ATOM 5689 C CA . ARG B 1 199 ? -32.812 11.359 11.633 1 94.69 199 ARG B CA 1
ATOM 5690 C C . ARG B 1 199 ? -33.156 9.875 11.727 1 94.69 199 ARG B C 1
ATOM 5692 O O . ARG B 1 199 ? -34.031 9.398 11.023 1 94.69 199 ARG B O 1
ATOM 5699 N N . ARG B 1 200 ? -32.375 9.156 12.453 1 94.75 200 ARG B N 1
ATOM 5700 C CA . ARG B 1 200 ? -32.594 7.734 12.711 1 94.75 200 ARG B CA 1
ATOM 5701 C C . ARG B 1 200 ? -32.469 6.918 11.43 1 94.75 200 ARG B C 1
ATOM 5703 O O . ARG B 1 200 ? -33.25 5.996 11.195 1 94.75 200 ARG B O 1
ATOM 5710 N N . LYS B 1 201 ? -31.641 7.359 10.547 1 95.25 201 LYS B N 1
ATOM 5711 C CA . LYS B 1 201 ? -31.312 6.664 9.312 1 95.25 201 LYS B CA 1
ATOM 5712 C C . LYS B 1 201 ? -29.844 6.227 9.297 1 95.25 201 LYS B C 1
ATOM 5714 O O . LYS B 1 201 ? -29.172 6.355 8.281 1 95.25 201 LYS B O 1
ATOM 5719 N N . GLY B 1 202 ? -29.375 5.805 10.422 1 92.5 202 GLY B N 1
ATOM 5720 C CA . GLY B 1 202 ? -27.984 5.445 10.609 1 92.5 202 GLY B CA 1
ATOM 5721 C C . GLY B 1 202 ? -27.516 4.367 9.648 1 92.5 202 GLY B C 1
ATOM 5722 O O . GLY B 1 202 ? -26.328 4.293 9.32 1 92.5 202 GLY B O 1
ATOM 5723 N N . LEU B 1 203 ? -28.391 3.592 9.086 1 91.06 203 LEU B N 1
ATOM 5724 C CA . LEU B 1 203 ? -28.047 2.504 8.172 1 91.06 203 LEU B CA 1
ATOM 5725 C C . LEU B 1 203 ? -27.5 3.049 6.855 1 91.06 203 LEU B C 1
ATOM 5727 O O . LEU B 1 203 ? -26.781 2.348 6.141 1 91.06 203 LEU B O 1
ATOM 5731 N N . LEU B 1 204 ? -27.781 4.297 6.547 1 92.81 204 LEU B N 1
ATOM 5732 C CA . LEU B 1 204 ? -27.344 4.906 5.297 1 92.81 204 LEU B CA 1
ATOM 5733 C C . LEU B 1 204 ? -25.844 5.195 5.336 1 92.81 204 LEU B C 1
ATOM 5735 O O . LEU B 1 204 ? -25.234 5.434 4.293 1 92.81 204 LEU B O 1
ATOM 5739 N N . ILE B 1 205 ? -25.25 5.121 6.512 1 95.56 205 ILE B N 1
ATOM 5740 C CA . ILE B 1 205 ? -23.828 5.332 6.676 1 95.56 205 ILE B CA 1
ATOM 5741 C C . ILE B 1 205 ? -23.047 4.23 5.953 1 95.56 205 ILE B C 1
ATOM 5743 O O . ILE B 1 205 ? -22.047 4.5 5.285 1 95.56 205 ILE B O 1
ATOM 5747 N N . PHE B 1 206 ? -23.594 3.096 5.953 1 92.94 206 PHE B N 1
ATOM 5748 C CA . PHE B 1 206 ? -22.859 1.917 5.5 1 92.94 206 PHE B CA 1
ATOM 5749 C C . PHE B 1 206 ? -22.734 1.911 3.979 1 92.94 206 PHE B C 1
ATOM 5751 O O . PHE B 1 206 ? -21.656 1.655 3.441 1 92.94 206 PHE B O 1
ATOM 5758 N N . PRO B 1 207 ? -23.766 2.256 3.164 1 93.31 207 PRO B N 1
ATOM 5759 C CA . PRO B 1 207 ? -23.562 2.369 1.717 1 93.31 207 PRO B CA 1
ATOM 5760 C C . PRO B 1 207 ? -22.547 3.443 1.339 1 93.31 207 PRO B C 1
ATOM 5762 O O . PRO B 1 207 ? -21.812 3.287 0.36 1 93.31 207 PRO B O 1
ATOM 5765 N N . VAL B 1 208 ? -22.516 4.504 2.07 1 94.75 208 VAL B N 1
ATOM 5766 C CA . VAL B 1 208 ? -21.578 5.578 1.78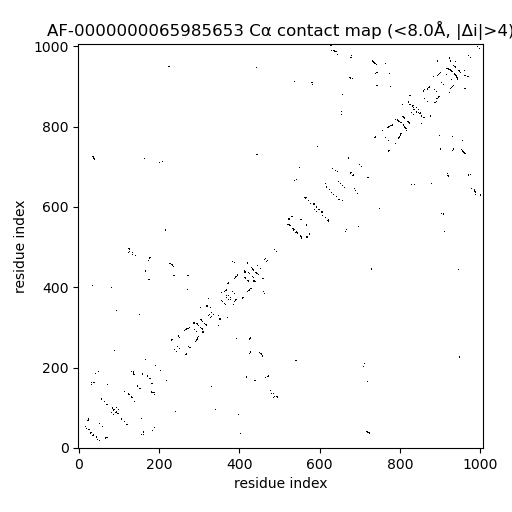 1 94.75 208 VAL B CA 1
ATOM 5767 C C . VAL B 1 208 ? -20.141 5.082 1.993 1 94.75 208 VAL B C 1
ATOM 5769 O O . VAL B 1 208 ? -19.281 5.289 1.144 1 94.75 208 VAL B O 1
ATOM 5772 N N . ILE B 1 209 ? -19.938 4.395 3.082 1 92.75 209 ILE B N 1
ATOM 5773 C CA . ILE B 1 209 ? -18.609 3.881 3.381 1 92.75 209 ILE B CA 1
ATOM 5774 C C . ILE B 1 209 ? -18.234 2.799 2.369 1 92.75 209 ILE B C 1
ATOM 5776 O O . ILE B 1 209 ? -17.062 2.662 2.002 1 92.75 209 ILE B O 1
ATOM 5780 N N . PHE B 1 210 ? -19.281 2.033 1.886 1 92.31 210 PHE B N 1
ATOM 5781 C CA . PHE B 1 210 ? -19.062 1.062 0.819 1 92.31 210 PHE B CA 1
ATOM 5782 C C . PHE B 1 210 ? -18.5 1.737 -0.421 1 92.31 210 PHE B C 1
ATOM 5784 O O . PHE B 1 210 ? -17.547 1.229 -1.03 1 92.31 210 PHE B O 1
ATOM 5791 N N . PHE B 1 211 ? -19 2.855 -0.737 1 94.19 211 PHE B N 1
ATOM 5792 C CA . PHE B 1 211 ? -18.516 3.562 -1.92 1 94.19 211 PHE B CA 1
ATOM 5793 C C . PHE B 1 211 ? -17.109 4.094 -1.7 1 94.19 211 PHE B C 1
ATOM 5795 O O . PHE B 1 211 ? -16.297 4.102 -2.623 1 94.19 211 PHE B O 1
ATOM 5802 N N . VAL B 1 212 ? -16.797 4.527 -0.451 1 95.62 212 VAL B N 1
ATOM 5803 C CA . VAL B 1 212 ? -15.445 4.969 -0.1 1 95.62 212 VAL B CA 1
ATOM 5804 C C . VAL B 1 212 ? -14.461 3.811 -0.275 1 95.62 212 VAL B C 1
ATOM 5806 O O . VAL B 1 212 ? -13.414 3.971 -0.895 1 95.62 212 VAL B O 1
ATOM 5809 N N . TYR B 1 213 ? -14.852 2.631 0.208 1 95 213 TYR B N 1
ATOM 5810 C CA . TYR B 1 213 ? -14.039 1.425 0.102 1 95 213 TYR B CA 1
ATOM 5811 C C . TYR B 1 213 ? -13.828 1.035 -1.355 1 95 213 TYR B C 1
ATOM 5813 O O . TYR B 1 213 ? -12.703 0.755 -1.773 1 95 213 TYR B O 1
ATOM 5821 N N . LEU B 1 214 ? -14.93 1.046 -2.137 1 94.94 214 LEU B N 1
ATOM 5822 C CA . LEU B 1 214 ? -14.891 0.64 -3.537 1 94.94 214 LEU B CA 1
ATOM 5823 C C . LEU B 1 214 ? -13.992 1.57 -4.348 1 94.94 214 LEU B C 1
ATOM 5825 O O . LEU B 1 214 ? -13.188 1.11 -5.156 1 94.94 214 LEU B O 1
ATOM 5829 N N . LEU B 1 215 ? -14.141 2.826 -4.082 1 96.25 215 LEU B N 1
ATOM 5830 C CA . LEU B 1 215 ? -13.336 3.801 -4.805 1 96.25 215 LEU B CA 1
ATOM 5831 C C . LEU B 1 215 ? -11.859 3.645 -4.469 1 96.25 215 LEU B C 1
ATOM 5833 O O . LEU B 1 215 ? -11.016 3.58 -5.363 1 96.25 215 LEU B O 1
ATOM 5837 N N . ASN B 1 216 ? -11.516 3.574 -3.164 1 96.88 216 ASN B N 1
ATOM 5838 C CA . ASN B 1 216 ? -10.125 3.422 -2.75 1 96.88 216 ASN B CA 1
ATOM 5839 C C . ASN B 1 216 ? -9.508 2.152 -3.33 1 96.88 216 ASN B C 1
ATOM 5841 O O . ASN B 1 216 ? -8.43 2.199 -3.93 1 96.88 216 ASN B O 1
ATOM 5845 N N . SER B 1 217 ? -10.219 1.02 -3.227 1 95.75 217 SER B N 1
ATOM 5846 C CA . SER B 1 217 ? -9.695 -0.274 -3.656 1 95.75 217 SER B CA 1
ATOM 5847 C C . SER B 1 217 ? -9.531 -0.328 -5.172 1 95.75 217 SER B C 1
ATOM 5849 O O . SER B 1 217 ? -8.555 -0.89 -5.676 1 95.75 217 SER B O 1
ATOM 5851 N N . SER B 1 218 ? -10.461 0.247 -5.906 1 96.69 218 SER B N 1
ATOM 5852 C CA . SER B 1 218 ? -10.406 0.219 -7.363 1 96.69 218 SER B CA 1
ATOM 5853 C C . SER B 1 218 ? -9.25 1.064 -7.891 1 96.69 218 SER B C 1
ATOM 5855 O O . SER B 1 218 ? -8.523 0.639 -8.789 1 96.69 218 SER B O 1
ATOM 5857 N N . VAL B 1 219 ? -9.078 2.227 -7.281 1 97.19 219 VAL B N 1
ATOM 5858 C CA . VAL B 1 219 ? -7.988 3.096 -7.723 1 97.19 219 VAL B CA 1
ATOM 5859 C C . VAL B 1 219 ? -6.645 2.432 -7.43 1 97.19 219 VAL B C 1
ATOM 5861 O O . VAL B 1 219 ? -5.75 2.426 -8.281 1 97.19 219 VAL B O 1
ATOM 5864 N N . VAL B 1 220 ? -6.484 1.839 -6.25 1 95.94 220 VAL B N 1
ATOM 5865 C CA . VAL B 1 220 ? -5.25 1.149 -5.898 1 95.94 220 VAL B CA 1
ATOM 5866 C C . VAL B 1 220 ? -4.969 0.041 -6.91 1 95.94 220 VAL B C 1
ATOM 5868 O O . VAL B 1 220 ? -3.834 -0.12 -7.367 1 95.94 220 VAL B O 1
ATOM 5871 N N . HIS B 1 221 ? -6.039 -0.691 -7.273 1 93.06 221 HIS B N 1
ATOM 5872 C CA . HIS B 1 221 ? -5.945 -1.825 -8.188 1 93.06 221 HIS B CA 1
ATOM 5873 C C . HIS B 1 221 ? -5.5 -1.38 -9.57 1 93.06 221 HIS B C 1
ATOM 5875 O O . HIS B 1 221 ? -4.859 -2.145 -10.297 1 93.06 221 HIS B O 1
ATOM 5881 N N . LEU B 1 222 ? -5.746 -0.157 -9.922 1 94.5 222 LEU B N 1
ATOM 5882 C CA . LEU B 1 222 ? -5.484 0.352 -11.258 1 94.5 222 LEU B CA 1
ATOM 5883 C C . LEU B 1 222 ? -4.16 1.108 -11.305 1 94.5 222 LEU B C 1
ATOM 5885 O O . LEU B 1 222 ? -3.678 1.457 -12.391 1 94.5 222 LEU B O 1
ATOM 5889 N N . LEU B 1 223 ? -3.531 1.385 -10.133 1 94.44 223 LEU B N 1
ATOM 5890 C CA . LEU B 1 223 ? -2.232 2.047 -10.102 1 94.44 223 LEU B CA 1
ATOM 5891 C C . LEU B 1 223 ? -1.154 1.154 -10.711 1 94.44 223 LEU B C 1
ATOM 5893 O O . LEU B 1 223 ? -1.184 -0.066 -10.539 1 94.44 223 LEU B O 1
ATOM 5897 N N . PRO B 1 224 ? -0.2 1.728 -11.383 1 93.25 224 PRO B N 1
ATOM 5898 C CA . PRO B 1 224 ? 0.905 0.924 -11.914 1 93.25 224 PRO B CA 1
ATOM 5899 C C . PRO B 1 224 ? 1.811 0.372 -10.82 1 93.25 224 PRO B C 1
ATOM 5901 O O . PRO B 1 224 ? 1.869 0.932 -9.719 1 93.25 224 PRO B O 1
ATOM 5904 N N . VAL B 1 225 ? 2.508 -0.7 -11.086 1 92.88 225 VAL B N 1
ATOM 5905 C CA . VAL B 1 225 ? 3.529 -1.23 -10.188 1 92.88 225 VAL B CA 1
ATOM 5906 C C . VAL B 1 225 ? 4.621 -0.185 -9.969 1 92.88 225 VAL B C 1
ATOM 5908 O O . VAL B 1 225 ? 4.965 0.561 -10.891 1 92.88 225 VAL B O 1
ATOM 5911 N N . PRO B 1 226 ? 5.043 -0.061 -8.711 1 93 226 PRO B N 1
ATOM 5912 C CA . PRO B 1 226 ? 6.145 0.88 -8.484 1 93 226 PRO B CA 1
ATOM 5913 C C . PRO B 1 226 ? 7.305 0.672 -9.453 1 93 226 PRO B C 1
ATOM 5915 O O . PRO B 1 226 ? 7.625 -0.467 -9.805 1 93 226 PRO B O 1
ATOM 5918 N N . GLU B 1 227 ? 7.895 1.735 -9.867 1 91.5 227 GLU B N 1
ATOM 5919 C CA . GLU B 1 227 ? 8.969 1.678 -10.852 1 91.5 227 GLU B CA 1
ATOM 5920 C C . GLU B 1 227 ? 10.242 2.338 -10.32 1 91.5 227 GLU B C 1
ATOM 5922 O O . GLU B 1 227 ? 10.203 3.479 -9.859 1 91.5 227 GLU B O 1
ATOM 5927 N N . ARG B 1 228 ? 11.312 1.636 -10.445 1 92.25 228 ARG B N 1
ATOM 5928 C CA . ARG B 1 228 ? 12.609 2.154 -10.031 1 92.25 228 ARG B CA 1
ATOM 5929 C C . ARG B 1 228 ? 13.078 3.275 -10.953 1 92.25 228 ARG B C 1
ATOM 5931 O O . ARG B 1 228 ? 12.969 3.162 -12.172 1 92.25 228 ARG B O 1
ATOM 5938 N N . GLY B 1 229 ? 13.594 4.328 -10.328 1 92.94 229 GLY B N 1
ATOM 5939 C CA . GLY B 1 229 ? 14.117 5.434 -11.117 1 92.94 229 GLY B CA 1
ATOM 5940 C C . GLY B 1 229 ? 15.57 5.242 -11.523 1 92.94 229 GLY B C 1
ATOM 5941 O O . GLY B 1 229 ? 16.234 4.324 -11.047 1 92.94 229 GLY B O 1
ATOM 5942 N N . SER B 1 230 ? 16.047 6.066 -12.375 1 92 230 SER B N 1
ATOM 5943 C CA . SER B 1 230 ? 17.406 5.934 -12.914 1 92 230 SER B CA 1
ATOM 5944 C C . SER B 1 230 ? 18.375 6.844 -12.172 1 92 230 SER B C 1
ATOM 5946 O O . SER B 1 230 ? 19.594 6.66 -12.266 1 92 230 SER B O 1
ATOM 5948 N N . PHE B 1 231 ? 17.875 7.836 -11.406 1 95 231 PHE B N 1
ATOM 5949 C CA . PHE B 1 231 ? 18.75 8.758 -10.688 1 95 231 PHE B CA 1
ATOM 5950 C C . PHE B 1 231 ? 19.156 8.172 -9.344 1 95 231 PHE B C 1
ATOM 5952 O O . PHE B 1 231 ? 18.312 7.91 -8.492 1 95 231 PHE B O 1
ATOM 5959 N N . LYS B 1 232 ? 20.469 8.031 -9.172 1 95.06 232 LYS B N 1
ATOM 5960 C CA . LYS B 1 232 ? 20.984 7.379 -7.98 1 95.06 232 LYS B CA 1
ATOM 5961 C C . LYS B 1 232 ? 21.562 8.398 -7 1 95.06 232 LYS B C 1
ATOM 5963 O O . LYS B 1 232 ? 22.297 9.297 -7.391 1 95.06 232 LYS B O 1
ATOM 5968 N N . VAL B 1 233 ? 21.156 8.273 -5.75 1 96.56 233 VAL B N 1
ATOM 5969 C CA . VAL B 1 233 ? 21.734 9.094 -4.688 1 96.56 233 VAL B CA 1
ATOM 5970 C C . VAL B 1 233 ? 22 8.219 -3.463 1 96.56 233 VAL B C 1
ATOM 5972 O O . VAL B 1 233 ? 21.344 7.199 -3.262 1 96.56 233 VAL B O 1
ATOM 5975 N N . VAL B 1 234 ? 23.047 8.602 -2.73 1 97.62 234 VAL B N 1
ATOM 5976 C CA . VAL B 1 234 ? 23.344 7.965 -1.453 1 97.62 234 VAL B CA 1
ATOM 5977 C C . VAL B 1 234 ? 22.859 8.852 -0.307 1 97.62 234 VAL B C 1
ATOM 5979 O O . VAL B 1 234 ? 23.266 10.008 -0.196 1 97.62 234 VAL B O 1
ATOM 5982 N N . ALA B 1 235 ? 21.922 8.328 0.456 1 98.19 235 ALA B N 1
ATOM 5983 C CA . ALA B 1 235 ? 21.422 9.039 1.631 1 98.19 235 ALA B CA 1
ATOM 5984 C C . ALA B 1 235 ? 22.109 8.539 2.902 1 98.19 235 ALA B C 1
ATOM 5986 O O . ALA B 1 235 ? 22.203 7.336 3.133 1 98.19 235 ALA B O 1
ATOM 5987 N N . LEU B 1 236 ? 22.594 9.469 3.721 1 98.31 236 LEU B N 1
ATOM 5988 C CA . LEU B 1 236 ? 23.25 9.102 4.969 1 98.31 236 LEU B CA 1
ATOM 5989 C C . LEU B 1 236 ? 22.266 9.164 6.137 1 98.31 236 LEU B C 1
ATOM 5991 O O . LEU B 1 236 ? 21.5 10.125 6.254 1 98.31 236 LEU B O 1
ATOM 5995 N N . GLN B 1 237 ? 22.234 8.141 6.895 1 97.31 237 GLN B N 1
ATOM 5996 C CA . GLN B 1 237 ? 21.562 8.094 8.195 1 97.31 237 GLN B CA 1
ATOM 5997 C C . GLN B 1 237 ? 22.578 7.902 9.32 1 97.31 237 GLN B C 1
ATOM 5999 O O . GLN B 1 237 ? 22.812 6.777 9.766 1 97.31 237 GLN B O 1
ATOM 6004 N N . PRO B 1 238 ? 23.156 8.992 9.805 1 95.94 238 PRO B N 1
ATOM 6005 C CA . PRO B 1 238 ? 24.25 8.891 10.773 1 95.94 238 PRO B CA 1
ATOM 6006 C C . PRO B 1 238 ? 23.797 8.398 12.141 1 95.94 238 PRO B C 1
ATOM 6008 O O . PRO B 1 238 ? 24.578 7.801 12.883 1 95.94 238 PRO B O 1
ATOM 6011 N N . ASN B 1 239 ? 22.547 8.672 12.484 1 94.12 239 ASN B N 1
ATOM 6012 C CA . ASN B 1 239 ? 21.969 8.25 13.758 1 94.12 239 ASN B CA 1
ATOM 6013 C C . ASN B 1 239 ? 22.766 8.805 14.938 1 94.12 239 ASN B C 1
ATOM 6015 O O . ASN B 1 239 ? 23.156 8.047 15.828 1 94.12 239 ASN B O 1
ATOM 6019 N N . VAL B 1 240 ? 23.062 10.039 14.898 1 91.12 240 VAL B N 1
ATOM 6020 C CA . VAL B 1 240 ? 23.719 10.734 16 1 91.12 240 VAL B CA 1
ATOM 6021 C C . VAL B 1 240 ? 22.672 11.359 16.922 1 91.12 240 VAL B C 1
ATOM 6023 O O . VAL B 1 240 ? 21.922 12.242 16.516 1 91.12 240 VAL B O 1
ATOM 6026 N N . PRO B 1 241 ? 22.688 10.906 18.141 1 83.31 241 PRO B N 1
ATOM 6027 C CA . PRO B 1 241 ? 21.703 11.477 19.062 1 83.31 241 PRO B CA 1
ATOM 6028 C C . PRO B 1 241 ? 21.906 12.969 19.312 1 83.31 241 PRO B C 1
ATOM 6030 O O . PRO B 1 241 ? 23.047 13.445 19.297 1 83.31 241 PRO B O 1
ATOM 6033 N N . THR B 1 242 ? 20.781 13.656 19.578 1 76 242 THR B N 1
ATOM 6034 C CA . THR B 1 242 ? 20.797 15.102 19.75 1 76 242 THR B CA 1
ATOM 6035 C C . THR B 1 242 ? 21.703 15.492 20.922 1 76 242 THR B C 1
ATOM 6037 O O . THR B 1 242 ? 22.438 16.484 20.828 1 76 242 THR B O 1
ATOM 6040 N N . SER B 1 243 ? 21.641 14.75 22.016 1 72.06 243 SER B N 1
ATOM 6041 C CA . SER B 1 243 ? 22.469 15.031 23.188 1 72.06 243 SER B CA 1
ATOM 6042 C C . SER B 1 243 ? 23.953 14.992 22.844 1 72.06 243 SER B C 1
ATOM 6044 O O . SER B 1 243 ? 24.75 15.773 23.375 1 72.06 243 SER B O 1
ATOM 6046 N N . LEU B 1 244 ? 24.25 14.211 21.906 1 68.5 244 LEU B N 1
ATOM 6047 C CA . LEU B 1 244 ? 25.641 14.031 21.516 1 68.5 244 LEU B CA 1
ATOM 6048 C C . LEU B 1 244 ? 26.016 15 20.391 1 68.5 244 LEU B C 1
ATOM 6050 O O . LEU B 1 244 ? 27.156 15.484 20.344 1 68.5 244 LEU B O 1
ATOM 6054 N N . LYS B 1 245 ? 25.078 15.258 19.609 1 70.81 245 LYS B N 1
ATOM 6055 C CA . LYS B 1 245 ? 25.344 16.062 18.406 1 70.81 245 LYS B CA 1
ATOM 6056 C C . LYS B 1 245 ? 25.875 17.438 18.797 1 70.81 245 LYS B C 1
ATOM 6058 O O . LYS B 1 245 ? 26.781 17.953 18.156 1 70.81 245 LYS B O 1
ATOM 6063 N N . TYR B 1 246 ? 25.422 17.953 19.875 1 72.31 246 TYR B N 1
ATOM 6064 C CA . TYR B 1 246 ? 25.828 19.297 20.266 1 72.31 246 TYR B CA 1
ATOM 6065 C C . TYR B 1 246 ? 27.141 19.266 21.031 1 72.31 246 TYR B C 1
ATOM 6067 O O . TYR B 1 246 ? 27.766 20.312 21.266 1 72.31 246 TYR B O 1
ATOM 6075 N N . SER B 1 247 ? 27.547 18 21.281 1 74.88 247 SER B N 1
ATOM 6076 C CA . SER B 1 247 ? 28.812 17.844 21.984 1 74.88 247 SER B CA 1
ATOM 6077 C C . SER B 1 247 ? 29.906 17.328 21.047 1 74.88 247 SER B C 1
ATOM 6079 O O . SER B 1 247 ? 31.094 17.406 21.359 1 74.88 247 SER B O 1
ATOM 6081 N N . VAL B 1 248 ? 29.469 16.938 19.891 1 79.88 248 VAL B N 1
ATOM 6082 C CA . VAL B 1 248 ? 30.406 16.359 18.938 1 79.88 248 VAL B CA 1
ATOM 6083 C C . VAL B 1 248 ? 31.016 17.453 18.094 1 79.88 248 VAL B C 1
ATOM 6085 O O . VAL B 1 248 ? 30.328 18.375 17.641 1 79.88 248 VAL B O 1
ATOM 6088 N N . SER B 1 249 ? 32.312 17.391 17.906 1 83.75 249 SER B N 1
ATOM 6089 C CA . SER B 1 249 ? 33.031 18.406 17.141 1 83.75 249 SER B CA 1
ATOM 6090 C C . SER B 1 249 ? 32.844 18.188 15.641 1 83.75 249 SER B C 1
ATOM 6092 O O . SER B 1 249 ? 32.438 17.094 15.211 1 83.75 249 SER B O 1
ATOM 6094 N N . SER B 1 250 ? 33.125 19.219 14.898 1 89.19 250 SER B N 1
ATOM 6095 C CA . SER B 1 250 ? 33.094 19.125 13.445 1 89.19 250 SER B CA 1
ATOM 6096 C C . SER B 1 250 ? 34.094 18.094 12.938 1 89.19 250 SER B C 1
ATOM 6098 O O . SER B 1 250 ? 33.875 17.438 11.922 1 89.19 250 SER B O 1
ATOM 6100 N N . GLY B 1 251 ? 35.156 17.984 13.695 1 90.12 251 GLY B N 1
ATOM 6101 C CA . GLY B 1 251 ? 36.156 16.984 13.336 1 90.12 251 GLY B CA 1
ATOM 6102 C C . GLY B 1 251 ? 35.625 15.555 13.43 1 90.12 251 GLY B C 1
ATOM 6103 O O . GLY B 1 251 ? 35.906 14.734 12.547 1 90.12 251 GLY B O 1
ATOM 6104 N N . GLU B 1 252 ? 34.938 15.305 14.453 1 91.81 252 GLU B N 1
ATOM 6105 C CA . GLU B 1 252 ? 34.375 13.977 14.641 1 91.81 252 GLU B CA 1
ATOM 6106 C C . GLU B 1 252 ? 33.312 13.68 13.57 1 91.81 252 GLU B C 1
ATOM 6108 O O . GLU B 1 252 ? 33.219 12.555 13.07 1 91.81 252 GLU B O 1
ATOM 6113 N N . MET B 1 253 ? 32.594 14.68 13.266 1 93.44 253 MET B N 1
ATOM 6114 C CA . MET B 1 253 ? 31.562 14.508 12.242 1 93.44 253 MET B CA 1
ATOM 6115 C C . MET B 1 253 ? 32.188 14.281 10.875 1 93.44 253 MET B C 1
ATOM 6117 O O . MET B 1 253 ? 31.656 13.547 10.047 1 93.44 253 MET B O 1
ATOM 6121 N N . LEU B 1 254 ? 33.281 14.961 10.68 1 94.81 254 LEU B N 1
ATOM 6122 C CA . LEU B 1 254 ? 34 14.766 9.438 1 94.81 254 LEU B CA 1
ATOM 6123 C C . LEU B 1 254 ? 34.531 13.328 9.328 1 94.81 254 LEU B C 1
ATOM 6125 O O . LEU B 1 254 ? 34.469 12.727 8.25 1 94.81 254 LEU B O 1
ATOM 6129 N N . GLU B 1 255 ? 35 12.812 10.398 1 94.94 255 GLU B N 1
ATOM 6130 C CA . GLU B 1 255 ? 35.469 11.422 10.422 1 94.94 255 GLU B CA 1
ATOM 6131 C C . GLU B 1 255 ? 34.281 10.469 10.148 1 94.94 255 GLU B C 1
ATOM 6133 O O . GLU B 1 255 ? 34.469 9.461 9.445 1 94.94 255 GLU B O 1
ATOM 6138 N N . LEU B 1 256 ? 33.219 10.828 10.703 1 95.25 256 LEU B N 1
ATOM 6139 C CA . LEU B 1 256 ? 32.031 10.023 10.477 1 95.25 256 LEU B CA 1
ATOM 6140 C C . LEU B 1 256 ? 31.625 10.047 9.008 1 95.25 256 LEU B C 1
ATOM 6142 O O . LEU B 1 256 ? 31.297 9.008 8.43 1 95.25 256 LEU B O 1
ATOM 6146 N N . LEU B 1 257 ? 31.625 11.234 8.438 1 96.62 257 LEU B N 1
ATOM 6147 C CA . LEU B 1 257 ? 31.312 11.375 7.023 1 96.62 257 LEU B CA 1
ATOM 6148 C C . LEU B 1 257 ? 32.25 10.531 6.164 1 96.62 257 LEU B C 1
ATOM 6150 O O . LEU B 1 257 ? 31.781 9.82 5.262 1 96.62 257 LEU B O 1
ATOM 6154 N N . GLU B 1 258 ? 33.5 10.617 6.461 1 96.12 258 GLU B N 1
ATOM 6155 C CA . GLU B 1 258 ? 34.5 9.852 5.727 1 96.12 258 GLU B CA 1
ATOM 6156 C C . GLU B 1 258 ? 34.25 8.352 5.867 1 96.12 258 GLU B C 1
ATOM 6158 O O . GLU B 1 258 ? 34.281 7.613 4.875 1 96.12 258 GLU B O 1
ATOM 6163 N N . SER B 1 259 ? 34.031 7.953 7.074 1 96.69 259 SER B N 1
ATOM 6164 C CA . SER B 1 259 ? 33.812 6.535 7.34 1 96.69 259 SER B CA 1
ATOM 6165 C C . SER B 1 259 ? 32.594 6.012 6.625 1 96.69 259 SER B C 1
ATOM 6167 O O . SER B 1 259 ? 32.594 4.898 6.094 1 96.69 259 SER B O 1
ATOM 6169 N N . MET B 1 260 ? 31.484 6.754 6.551 1 96.94 260 MET B N 1
ATOM 6170 C CA . MET B 1 260 ? 30.219 6.316 5.98 1 96.94 260 MET B CA 1
ATOM 6171 C C . MET B 1 260 ? 30.281 6.32 4.457 1 96.94 260 MET B C 1
ATOM 6173 O O . MET B 1 260 ? 29.453 5.676 3.801 1 96.94 260 MET B O 1
ATOM 6177 N N . THR B 1 261 ? 31.172 7.082 3.887 1 96.44 261 THR B N 1
ATOM 6178 C CA . THR B 1 261 ? 31.141 7.25 2.438 1 96.44 261 THR B CA 1
ATOM 6179 C C . THR B 1 261 ? 32.375 6.586 1.798 1 96.44 261 THR B C 1
ATOM 6181 O O . THR B 1 261 ? 32.562 6.703 0.589 1 96.44 261 THR B O 1
ATOM 6184 N N . LYS B 1 262 ? 33.219 5.871 2.566 1 94.12 262 LYS B N 1
ATOM 6185 C CA . LYS B 1 262 ? 34.469 5.316 2.119 1 94.12 262 LYS B CA 1
ATOM 6186 C C . LYS B 1 262 ? 34.281 4.359 0.947 1 94.12 262 LYS B C 1
ATOM 6188 O O . LYS B 1 262 ? 35.156 4.242 0.084 1 94.12 262 LYS B O 1
ATOM 6193 N N . ASP B 1 263 ? 33.125 3.688 0.876 1 90.69 263 ASP B N 1
ATOM 6194 C CA . ASP B 1 263 ? 32.906 2.648 -0.125 1 90.69 263 ASP B CA 1
ATOM 6195 C C . ASP B 1 263 ? 32.156 3.201 -1.336 1 90.69 263 ASP B C 1
ATOM 6197 O O . ASP B 1 263 ? 31.781 2.449 -2.244 1 90.69 263 ASP B O 1
ATOM 6201 N N . PHE B 1 264 ? 31.875 4.441 -1.353 1 92.94 264 PHE B N 1
ATOM 6202 C CA . PHE B 1 264 ? 31.172 5.074 -2.465 1 92.94 264 PHE B CA 1
ATOM 6203 C C . PHE B 1 264 ? 32.125 5.93 -3.289 1 92.94 264 PHE B C 1
ATOM 6205 O O . PHE B 1 264 ? 32.969 6.613 -2.738 1 92.94 264 PHE B O 1
ATOM 6212 N N . HIS B 1 265 ? 32 5.844 -4.598 1 92.69 265 HIS B N 1
ATOM 6213 C CA . HIS B 1 265 ? 32.781 6.629 -5.535 1 92.69 265 HIS B CA 1
ATOM 6214 C C . HIS B 1 265 ? 31.938 7.18 -6.664 1 92.69 265 HIS B C 1
ATOM 6216 O O . HIS B 1 265 ? 31.094 6.465 -7.211 1 92.69 265 HIS B O 1
ATOM 6222 N N . GLY B 1 266 ? 32.156 8.438 -6.957 1 92.44 266 GLY B N 1
ATOM 6223 C CA . GLY B 1 266 ? 31.422 9.07 -8.023 1 92.44 266 GLY B CA 1
ATOM 6224 C C . GLY B 1 266 ? 29.953 9.25 -7.699 1 92.44 266 GLY B C 1
ATOM 6225 O O . GLY B 1 266 ? 29.125 9.391 -8.602 1 92.44 266 GLY B O 1
ATOM 6226 N N . SER B 1 267 ? 29.641 9.211 -6.43 1 94.69 267 SER B N 1
ATOM 6227 C CA . SER B 1 267 ? 28.25 9.25 -6.012 1 94.69 267 SER B CA 1
ATOM 6228 C C . SER B 1 267 ? 27.844 10.648 -5.555 1 94.69 267 SER B C 1
ATOM 6230 O O . SER B 1 267 ? 28.703 11.461 -5.215 1 94.69 267 SER B O 1
ATOM 6232 N N . ILE B 1 268 ? 26.562 10.891 -5.695 1 96.94 268 ILE B N 1
ATOM 6233 C CA . ILE B 1 268 ? 25.969 12.047 -5.027 1 96.94 268 ILE B CA 1
ATOM 6234 C C . ILE B 1 268 ? 25.5 11.648 -3.633 1 96.94 268 ILE B C 1
ATOM 6236 O O . ILE B 1 268 ? 24.594 10.82 -3.492 1 96.94 268 ILE B O 1
ATOM 6240 N N . VAL B 1 269 ? 26.141 12.188 -2.625 1 97.88 269 VAL B N 1
ATOM 6241 C CA . VAL B 1 269 ? 25.844 11.836 -1.237 1 97.88 269 VAL B CA 1
ATOM 6242 C C . VAL B 1 269 ? 25.078 12.969 -0.566 1 97.88 269 VAL B C 1
ATOM 6244 O O . VAL B 1 269 ? 25.516 14.125 -0.596 1 97.88 269 VAL B O 1
ATOM 6247 N N . ILE B 1 270 ? 23.953 12.664 0.008 1 98.31 270 ILE B N 1
ATOM 6248 C CA . ILE B 1 270 ? 23.125 13.664 0.677 1 98.31 270 ILE B CA 1
ATOM 6249 C C . ILE B 1 270 ? 23.141 13.422 2.184 1 98.31 270 ILE B C 1
ATOM 6251 O O . ILE B 1 270 ? 22.875 12.305 2.643 1 98.31 270 ILE B O 1
ATOM 6255 N N . THR B 1 271 ? 23.469 14.43 2.949 1 98.19 271 THR B N 1
ATOM 6256 C CA . THR B 1 271 ? 23.469 14.352 4.406 1 98.19 271 THR B CA 1
ATOM 6257 C C . THR B 1 271 ? 22.188 14.945 4.973 1 98.19 271 THR B C 1
ATOM 6259 O O . THR B 1 271 ? 21.469 15.68 4.281 1 98.19 271 THR B O 1
ATOM 6262 N N . PRO B 1 272 ? 21.859 14.57 6.223 1 97.31 272 PRO B N 1
ATOM 6263 C CA . PRO B 1 272 ? 20.688 15.18 6.859 1 97.31 272 PRO B CA 1
ATOM 6264 C C . PRO B 1 272 ? 20.906 16.656 7.184 1 97.31 272 PRO B C 1
ATOM 6266 O O . PRO B 1 272 ? 21.969 17.219 6.891 1 97.31 272 PRO B O 1
ATOM 6269 N N . GLU B 1 273 ? 19.844 17.219 7.691 1 95.25 273 GLU B N 1
ATOM 6270 C CA . GLU B 1 273 ? 19.906 18.609 8.164 1 95.25 273 GLU B CA 1
ATOM 6271 C C . GLU B 1 273 ? 20.969 18.781 9.234 1 95.25 273 GLU B C 1
ATOM 6273 O O . GLU B 1 273 ? 21.109 17.938 10.133 1 95.25 273 GLU B O 1
ATOM 6278 N N . ALA B 1 274 ? 21.719 19.859 9.141 1 91.44 274 ALA B N 1
ATOM 6279 C CA . ALA B 1 274 ? 22.688 20.219 10.172 1 91.44 274 ALA B CA 1
ATOM 6280 C C . ALA B 1 274 ? 23.625 19.062 10.469 1 91.44 274 ALA B C 1
ATOM 6282 O O . ALA B 1 274 ? 23.844 18.703 11.633 1 91.44 274 ALA B O 1
ATOM 6283 N N . PHE B 1 275 ? 24.016 18.438 9.375 1 94.75 275 PHE B N 1
ATOM 6284 C CA . PHE B 1 275 ? 25.016 17.391 9.578 1 94.75 275 PHE B CA 1
ATOM 6285 C C . PHE B 1 275 ? 26.219 17.922 10.352 1 94.75 275 PHE B C 1
ATOM 6287 O O . PHE B 1 275 ? 26.75 17.25 11.242 1 94.75 275 PHE B O 1
ATOM 6294 N N . PHE B 1 276 ? 26.656 19.109 9.93 1 93.25 276 PHE B N 1
ATOM 6295 C CA . PHE B 1 276 ? 27.578 19.891 10.727 1 93.25 276 PHE B CA 1
ATOM 6296 C C . PHE B 1 276 ? 26.875 21.047 11.438 1 93.25 276 PHE B C 1
ATOM 6298 O O . PHE B 1 276 ? 25.938 21.625 10.891 1 93.25 276 PHE B O 1
ATOM 6305 N N . LEU B 1 277 ? 27.359 21.406 12.648 1 89.62 277 LEU B N 1
ATOM 6306 C CA . LEU B 1 277 ? 26.703 22.453 13.43 1 89.62 277 LEU B CA 1
ATOM 6307 C C . LEU B 1 277 ? 27.375 23.797 13.227 1 89.62 277 LEU B C 1
ATOM 6309 O O . LEU B 1 277 ? 26.875 24.828 13.688 1 89.62 277 LEU B O 1
ATOM 6313 N N . GLU B 1 278 ? 28.453 23.781 12.523 1 90.19 278 GLU B N 1
ATOM 6314 C CA . GLU B 1 278 ? 29.188 25 12.227 1 90.19 278 GLU B CA 1
ATOM 6315 C C . GLU B 1 278 ? 29.5 25.125 10.742 1 90.19 278 GLU B C 1
ATOM 6317 O O . GLU B 1 278 ? 29.328 24.156 9.992 1 90.19 278 GLU B O 1
ATOM 6322 N N . ASP B 1 279 ? 29.875 26.266 10.336 1 93.12 279 ASP B N 1
ATOM 6323 C CA . ASP B 1 279 ? 30.266 26.531 8.945 1 93.12 279 ASP B CA 1
ATOM 6324 C C . ASP B 1 279 ? 31.562 25.812 8.594 1 93.12 279 ASP B C 1
ATOM 6326 O O . ASP B 1 279 ? 32.625 26.125 9.141 1 93.12 279 ASP B O 1
ATOM 6330 N N . VAL B 1 280 ? 31.484 24.859 7.676 1 93.69 280 VAL B N 1
ATOM 6331 C CA . VAL B 1 280 ? 32.625 24.016 7.398 1 93.69 280 VAL B CA 1
ATOM 6332 C C . VAL B 1 280 ? 33.156 24.281 5.988 1 93.69 280 VAL B C 1
ATOM 6334 O O . VAL B 1 280 ? 33.875 23.469 5.422 1 93.69 280 VAL B O 1
ATOM 6337 N N . ARG B 1 281 ? 32.844 25.359 5.379 1 93.69 281 ARG B N 1
ATOM 6338 C CA . ARG B 1 281 ? 33.188 25.656 3.996 1 93.69 281 ARG B CA 1
ATOM 6339 C C . ARG B 1 281 ? 34.688 25.797 3.832 1 93.69 281 ARG B C 1
ATOM 6341 O O . ARG B 1 281 ? 35.219 25.719 2.717 1 93.69 281 ARG B O 1
ATOM 6348 N N . TYR B 1 282 ? 35.375 25.922 4.965 1 91 282 TYR B N 1
ATOM 6349 C CA . TYR B 1 282 ? 36.812 26.156 4.898 1 91 282 TYR B CA 1
ATOM 6350 C C . TYR B 1 282 ? 37.594 24.906 5.27 1 91 282 TYR B C 1
ATOM 6352 O O . TYR B 1 282 ? 38.812 24.922 5.352 1 91 282 TYR B O 1
ATOM 6360 N N . SER B 1 283 ? 36.938 23.812 5.406 1 92.5 283 SER B N 1
ATOM 6361 C CA . SER B 1 283 ? 37.562 22.562 5.766 1 92.5 283 SER B CA 1
ATOM 6362 C C . SER B 1 283 ? 38.312 21.953 4.582 1 92.5 283 SER B C 1
ATOM 6364 O O . SER B 1 283 ? 37.688 21.562 3.586 1 92.5 283 SER B O 1
ATOM 6366 N N . GLN B 1 284 ? 39.594 21.75 4.695 1 92.5 284 GLN B N 1
ATOM 6367 C CA . GLN B 1 284 ? 40.406 21.156 3.65 1 92.5 284 GLN B CA 1
ATOM 6368 C C . GLN B 1 284 ? 40.094 19.672 3.479 1 92.5 284 GLN B C 1
ATOM 6370 O O . GLN B 1 284 ? 40.094 19.172 2.357 1 92.5 284 GLN B O 1
ATOM 6375 N N . LYS B 1 285 ? 39.812 19.078 4.516 1 92.94 285 LYS B N 1
ATOM 6376 C CA . LYS B 1 285 ? 39.531 17.641 4.469 1 92.94 285 LYS B CA 1
ATOM 6377 C C . LYS B 1 285 ? 38.25 17.391 3.672 1 92.94 285 LYS B C 1
ATOM 6379 O O . LYS B 1 285 ? 38.156 16.406 2.936 1 92.94 285 LYS B O 1
ATOM 6384 N N . LEU B 1 286 ? 37.312 18.203 3.877 1 94.81 286 LEU B N 1
ATOM 6385 C CA . LEU B 1 286 ? 36.094 18.078 3.129 1 94.81 286 LEU B CA 1
ATOM 6386 C C . LEU B 1 286 ? 36.312 18.266 1.636 1 94.81 286 LEU B C 1
ATOM 6388 O O . LEU B 1 286 ? 35.719 17.578 0.812 1 94.81 286 LEU B O 1
ATOM 6392 N N . ARG B 1 287 ? 37.094 19.203 1.335 1 93.56 287 ARG B N 1
ATOM 6393 C CA . ARG B 1 287 ? 37.438 19.438 -0.066 1 93.56 287 ARG B CA 1
ATOM 6394 C C . ARG B 1 287 ? 38.094 18.219 -0.69 1 93.56 287 ARG B C 1
ATOM 6396 O O . ARG B 1 287 ? 37.844 17.875 -1.843 1 93.56 287 ARG B O 1
ATOM 6403 N N . GLU B 1 288 ? 38.906 17.562 0.071 1 92.88 288 GLU B N 1
ATOM 6404 C CA . GLU B 1 288 ? 39.594 16.344 -0.398 1 92.88 288 GLU B CA 1
ATOM 6405 C C . GLU B 1 288 ? 38.562 15.219 -0.614 1 92.88 288 GLU B C 1
ATOM 6407 O O . GLU B 1 288 ? 38.656 14.5 -1.611 1 92.88 288 GLU B O 1
ATOM 6412 N N . LEU B 1 289 ? 37.688 15.086 0.316 1 93.25 289 LEU B N 1
ATOM 6413 C CA . LEU B 1 289 ? 36.656 14.047 0.215 1 93.25 289 LEU B CA 1
ATOM 6414 C C . LEU B 1 289 ? 35.781 14.25 -1.023 1 93.25 289 LEU B C 1
ATOM 6416 O O . LEU B 1 289 ? 35.281 13.289 -1.603 1 93.25 289 LEU B O 1
ATOM 6420 N N . SER B 1 290 ? 35.625 15.492 -1.446 1 93.75 290 SER B N 1
ATOM 6421 C CA . SER B 1 290 ? 34.719 15.844 -2.543 1 93.75 290 SER B CA 1
ATOM 6422 C C . SER B 1 290 ? 35.312 15.469 -3.893 1 93.75 290 SER B C 1
ATOM 6424 O O . SER B 1 290 ? 34.656 15.562 -4.926 1 93.75 290 SER B O 1
ATOM 6426 N N . GLU B 1 291 ? 36.562 15.086 -3.916 1 92.25 291 GLU B N 1
ATOM 6427 C CA . GLU B 1 291 ? 37.188 14.586 -5.141 1 92.25 291 GLU B CA 1
ATOM 6428 C C . GLU B 1 291 ? 36.594 13.227 -5.539 1 92.25 291 GLU B C 1
ATOM 6430 O O . GLU B 1 291 ? 36.562 12.883 -6.719 1 92.25 291 GLU B O 1
ATOM 6435 N N . GLU B 1 292 ? 36.125 12.508 -4.566 1 92.56 292 GLU B N 1
ATOM 6436 C CA . GLU B 1 292 ? 35.625 11.156 -4.805 1 92.56 292 GLU B CA 1
ATOM 6437 C C . GLU B 1 292 ? 34.125 11.148 -5.012 1 92.56 292 GLU B C 1
ATOM 6439 O O . GLU B 1 292 ? 33.594 10.305 -5.738 1 92.56 292 GLU B O 1
ATOM 6444 N N . ASN B 1 293 ? 33.469 11.969 -4.316 1 95.5 293 ASN B N 1
ATOM 6445 C CA . ASN B 1 293 ? 32 12.047 -4.344 1 95.5 293 ASN B CA 1
ATOM 6446 C C . ASN B 1 293 ? 31.531 13.5 -4.344 1 95.5 293 ASN B C 1
ATOM 6448 O O . ASN B 1 293 ? 32.281 14.406 -3.961 1 95.5 293 ASN B O 1
ATOM 6452 N N . THR B 1 294 ? 30.406 13.75 -4.902 1 96.44 294 THR B N 1
ATOM 6453 C CA . THR B 1 294 ? 29.703 15.016 -4.738 1 96.44 294 THR B CA 1
ATOM 6454 C C . THR B 1 294 ? 28.812 14.984 -3.504 1 96.44 294 THR B C 1
ATOM 6456 O O . THR B 1 294 ? 28.094 14.008 -3.27 1 96.44 294 THR B O 1
ATOM 6459 N N . PHE B 1 295 ? 28.875 16.047 -2.695 1 96.75 295 PHE B N 1
ATOM 6460 C CA . PHE B 1 295 ? 28.141 16.047 -1.436 1 96.75 295 PHE B CA 1
ATOM 6461 C C . PHE B 1 295 ? 27.094 17.141 -1.413 1 96.75 295 PHE B C 1
ATOM 6463 O O . PHE B 1 295 ? 27.344 18.25 -1.879 1 96.75 295 PHE B O 1
ATOM 6470 N N . VAL B 1 296 ? 25.922 16.828 -1.043 1 97.38 296 VAL B N 1
ATOM 6471 C CA . VAL B 1 296 ? 24.906 17.781 -0.608 1 97.38 296 VAL B CA 1
ATOM 6472 C C . VAL B 1 296 ? 24.844 17.812 0.917 1 97.38 296 VAL B C 1
ATOM 6474 O O . VAL B 1 296 ? 24.328 16.891 1.542 1 97.38 296 VAL B O 1
ATOM 6477 N N . ILE B 1 297 ? 25.312 18.891 1.52 1 97.12 297 ILE B N 1
ATOM 6478 C CA . ILE B 1 297 ? 25.578 18.922 2.953 1 97.12 297 ILE B CA 1
ATOM 6479 C C . ILE B 1 297 ? 24.766 20.016 3.615 1 97.12 297 ILE B C 1
ATOM 6481 O O . ILE B 1 297 ? 24.75 21.156 3.148 1 97.12 297 ILE B O 1
ATOM 6485 N N . GLY B 1 298 ? 24.141 19.641 4.723 1 95.25 298 GLY B N 1
ATOM 6486 C CA . GLY B 1 298 ? 23.406 20.625 5.508 1 95.25 298 GLY B CA 1
ATOM 6487 C C . GLY B 1 298 ? 24.188 21.172 6.68 1 95.25 298 GLY B C 1
ATOM 6488 O O . GLY B 1 298 ? 24.719 20.406 7.492 1 95.25 298 GLY B O 1
ATOM 6489 N N . PHE B 1 299 ? 24.344 22.484 6.809 1 93.62 299 PHE B N 1
ATOM 6490 C CA . PHE B 1 299 ? 24.906 23.156 7.973 1 93.62 299 PHE B CA 1
ATOM 6491 C C . PHE B 1 299 ? 24.516 24.625 7.98 1 93.62 299 PHE B C 1
ATOM 6493 O O . PHE B 1 299 ? 24.188 25.203 6.938 1 93.62 299 PHE B O 1
ATOM 6500 N N . PRO B 1 300 ? 24.516 25.25 9.195 1 92.62 300 PRO B N 1
ATOM 6501 C CA . PRO B 1 300 ? 24.203 26.672 9.266 1 92.62 300 PRO B CA 1
ATOM 6502 C C . PRO B 1 300 ? 25.344 27.547 8.758 1 92.62 300 PRO B C 1
ATOM 6504 O O . PRO B 1 300 ? 26.516 27.234 8.977 1 92.62 300 PRO B O 1
ATOM 6507 N N . ALA B 1 301 ? 25 28.547 7.973 1 93.31 301 ALA B N 1
ATOM 6508 C CA . ALA B 1 301 ? 25.938 29.578 7.508 1 93.31 301 ALA B CA 1
ATOM 6509 C C . ALA B 1 301 ? 25.234 30.906 7.316 1 93.31 301 ALA B C 1
ATOM 6511 O O . ALA B 1 301 ? 24.094 30.953 6.852 1 93.31 301 ALA B O 1
ATOM 6512 N N . ASP B 1 302 ? 25.906 32 7.727 1 92.56 302 ASP B N 1
ATOM 6513 C CA . ASP B 1 302 ? 25.375 33.344 7.543 1 92.56 302 ASP B CA 1
ATOM 6514 C C . ASP B 1 302 ? 24 33.5 8.211 1 92.56 302 ASP B C 1
ATOM 6516 O O . ASP B 1 302 ? 23.062 34.031 7.613 1 92.56 302 ASP B O 1
ATOM 6520 N N . ASN B 1 303 ? 23.828 32.906 9.367 1 91.94 303 ASN B N 1
ATOM 6521 C CA . ASN B 1 303 ? 22.625 32.938 10.203 1 91.94 303 ASN B CA 1
ATOM 6522 C C . ASN B 1 303 ? 21.438 32.281 9.523 1 91.94 303 ASN B C 1
ATOM 6524 O O . ASN B 1 303 ? 20.281 32.656 9.766 1 91.94 303 ASN B O 1
ATOM 6528 N N . GLN B 1 304 ? 21.781 31.406 8.586 1 95 304 GLN B N 1
ATOM 6529 C CA . GLN B 1 304 ? 20.719 30.672 7.902 1 95 304 GLN B CA 1
ATOM 6530 C C . GLN B 1 304 ? 20.938 29.172 8 1 95 304 GLN B C 1
ATOM 6532 O O . GLN B 1 304 ? 22.078 28.703 8.047 1 95 304 GLN B O 1
ATOM 6537 N N . ASN B 1 305 ? 19.859 28.406 8.195 1 94.62 305 ASN B N 1
ATOM 6538 C CA . ASN B 1 305 ? 19.891 26.953 7.988 1 94.62 305 ASN B CA 1
ATOM 6539 C C . ASN B 1 305 ? 19.938 26.594 6.508 1 94.62 305 ASN B C 1
ATOM 6541 O O . ASN B 1 305 ? 18.953 26.781 5.789 1 94.62 305 ASN B O 1
ATOM 6545 N N . SER B 1 306 ? 21.109 26.094 6.082 1 96.88 306 SER B N 1
ATOM 6546 C CA . SER B 1 306 ? 21.312 26.047 4.637 1 96.88 306 SER B CA 1
ATOM 6547 C C . SER B 1 306 ? 21.812 24.672 4.195 1 96.88 306 SER B C 1
ATOM 6549 O O . SER B 1 306 ? 22.234 23.859 5.023 1 96.88 306 SER B O 1
ATOM 6551 N N . VAL B 1 307 ? 21.703 24.391 2.934 1 97.25 307 VAL B N 1
ATOM 6552 C CA . VAL B 1 307 ? 22.234 23.219 2.242 1 97.25 307 VAL B CA 1
ATOM 6553 C C . VAL B 1 307 ? 23.219 23.656 1.171 1 97.25 307 VAL B C 1
ATOM 6555 O O . VAL B 1 307 ? 22.969 24.609 0.434 1 97.25 307 VAL B O 1
ATOM 6558 N N . PHE B 1 308 ? 24.344 23 1.12 1 97.12 308 PHE B N 1
ATOM 6559 C CA . PHE B 1 308 ? 25.422 23.312 0.183 1 97.12 308 PHE B CA 1
ATOM 6560 C C . PHE B 1 308 ? 25.734 22.094 -0.695 1 97.12 308 PHE B C 1
ATOM 6562 O O . PHE B 1 308 ? 25.578 20.953 -0.263 1 97.12 308 PHE B O 1
ATOM 6569 N N . VAL B 1 309 ? 26.141 22.344 -1.906 1 97.06 309 VAL B N 1
ATOM 6570 C CA . VAL B 1 309 ? 26.734 21.328 -2.764 1 97.06 309 VAL B CA 1
ATOM 6571 C C . VAL B 1 309 ? 28.25 21.469 -2.756 1 97.06 309 VAL B C 1
ATOM 6573 O O . VAL B 1 309 ? 28.781 22.578 -2.883 1 97.06 309 VAL B O 1
ATOM 6576 N N . LEU B 1 310 ? 28.922 20.453 -2.396 1 96.62 310 LEU B N 1
ATOM 6577 C CA . LEU B 1 310 ? 30.375 20.359 -2.463 1 96.62 310 LEU B CA 1
ATOM 6578 C C . LEU B 1 310 ? 30.812 19.438 -3.592 1 96.62 310 LEU B C 1
ATOM 6580 O O . LEU B 1 310 ? 30.594 18.234 -3.525 1 96.62 310 LEU B O 1
ATOM 6584 N N . GLU B 1 311 ? 31.312 19.984 -4.59 1 93 311 GLU B N 1
ATOM 6585 C CA . GLU B 1 311 ? 31.781 19.25 -5.766 1 93 311 GLU B CA 1
ATOM 6586 C C . GLU B 1 311 ? 33.156 19.75 -6.207 1 93 311 GLU B C 1
ATOM 6588 O O . GLU B 1 311 ? 33.344 20.938 -6.426 1 93 311 GLU B O 1
ATOM 6593 N N . GLY B 1 312 ? 34.125 18.906 -6.418 1 90 312 GLY B N 1
ATOM 6594 C CA . GLY B 1 312 ? 35.469 19.266 -6.859 1 90 312 GLY B CA 1
ATOM 6595 C C . GLY B 1 312 ? 36.125 20.297 -5.953 1 90 312 GLY B C 1
ATOM 6596 O O . GLY B 1 312 ? 36.75 21.234 -6.434 1 90 312 GLY B O 1
ATOM 6597 N N . GLY B 1 313 ? 35.781 20.234 -4.75 1 91.44 313 GLY B N 1
ATOM 6598 C CA . GLY B 1 313 ? 36.406 21.109 -3.773 1 91.44 313 GLY B CA 1
ATOM 6599 C C . GLY B 1 313 ? 35.719 22.453 -3.646 1 91.44 313 GLY B C 1
ATOM 6600 O O . GLY B 1 313 ? 36.156 23.312 -2.885 1 91.44 313 GLY B O 1
ATOM 6601 N N . ARG B 1 314 ? 34.719 22.656 -4.309 1 92.62 314 ARG B N 1
ATOM 6602 C CA . ARG B 1 314 ? 34.031 23.953 -4.293 1 92.62 314 ARG B CA 1
ATOM 6603 C C . ARG B 1 314 ? 32.656 23.844 -3.645 1 92.62 314 ARG B C 1
ATOM 6605 O O . ARG B 1 314 ? 31.859 22.969 -3.994 1 92.62 314 ARG B O 1
ATOM 6612 N N . PHE B 1 315 ? 32.406 24.734 -2.707 1 94.19 315 PHE B N 1
ATOM 6613 C CA . PHE B 1 315 ? 31.094 24.828 -2.059 1 94.19 315 PHE B CA 1
ATOM 6614 C C . PHE B 1 315 ? 30.172 25.797 -2.803 1 94.19 315 PHE B C 1
ATOM 6616 O O . PHE B 1 315 ? 30.609 26.859 -3.227 1 94.19 315 PHE B O 1
ATOM 6623 N N . ARG B 1 316 ? 29.016 25.438 -3.035 1 94.19 316 ARG B N 1
ATOM 6624 C CA . ARG B 1 316 ? 27.953 26.281 -3.564 1 94.19 316 ARG B CA 1
ATOM 6625 C C . ARG B 1 316 ? 26.703 26.203 -2.691 1 94.19 316 ARG B C 1
ATOM 6627 O O . ARG B 1 316 ? 26.156 25.125 -2.49 1 94.19 316 ARG B O 1
ATOM 6634 N N . LYS B 1 317 ? 26.375 27.344 -2.084 1 92.88 317 LYS B N 1
ATOM 6635 C CA . LYS B 1 317 ? 25.109 27.391 -1.346 1 92.88 317 LYS B CA 1
ATOM 6636 C C . LYS B 1 317 ? 23.922 27.234 -2.285 1 92.88 317 LYS B C 1
ATOM 6638 O O . LYS B 1 317 ? 23.719 28.062 -3.178 1 92.88 317 LYS B O 1
ATOM 6643 N N . VAL B 1 318 ? 23.156 26.281 -2.033 1 94 318 VAL B N 1
ATOM 6644 C CA . VAL B 1 318 ? 22.125 26 -3.037 1 94 318 VAL B CA 1
ATOM 6645 C C . VAL B 1 318 ? 20.75 26.312 -2.473 1 94 318 VAL B C 1
ATOM 6647 O O . VAL B 1 318 ? 19.812 26.578 -3.227 1 94 318 VAL B O 1
ATOM 6650 N N . TYR B 1 319 ? 20.609 26.281 -1.175 1 96.94 319 TYR B N 1
ATOM 6651 C CA . TYR B 1 319 ? 19.297 26.578 -0.598 1 96.94 319 TYR B CA 1
ATOM 6652 C C . TYR B 1 319 ? 19.422 26.953 0.874 1 96.94 319 TYR B C 1
ATOM 6654 O O . TYR B 1 319 ? 20.266 26.391 1.594 1 96.94 319 TYR B O 1
ATOM 6662 N N . SER B 1 320 ? 18.688 27.891 1.272 1 97.12 320 SER B N 1
ATOM 6663 C CA . SER B 1 320 ? 18.469 28.234 2.674 1 97.12 320 SER B CA 1
ATOM 6664 C C . SER B 1 320 ? 16.984 28.125 3.035 1 97.12 320 SER B C 1
ATOM 6666 O O . SER B 1 320 ? 16.125 28.531 2.254 1 97.12 320 SER B O 1
ATOM 6668 N N . LYS B 1 321 ? 16.875 27.578 4.195 1 96.25 321 LYS B N 1
ATOM 6669 C CA . LYS B 1 321 ? 15.508 27.375 4.652 1 96.25 321 LYS B CA 1
ATOM 6670 C C . LYS B 1 321 ? 14.695 28.656 4.57 1 96.25 321 LYS B C 1
ATOM 6672 O O . LYS B 1 321 ? 15.109 29.688 5.113 1 96.25 321 LYS B O 1
ATOM 6677 N N . VAL B 1 322 ? 13.547 28.594 3.865 1 95.06 322 VAL B N 1
ATOM 6678 C CA . VAL B 1 322 ? 12.711 29.781 3.662 1 95.06 322 VAL B CA 1
ATOM 6679 C C . VAL B 1 322 ? 11.602 29.812 4.707 1 95.06 322 VAL B C 1
ATOM 6681 O O . VAL B 1 322 ? 11.367 30.844 5.344 1 95.06 322 VAL B O 1
ATOM 6684 N N . LYS B 1 323 ? 10.953 28.672 4.852 1 93 323 LYS B N 1
ATOM 6685 C CA . LYS B 1 323 ? 9.891 28.578 5.844 1 93 323 LYS B CA 1
ATOM 6686 C C . LYS B 1 323 ? 10.438 28.172 7.207 1 93 323 LYS B C 1
ATOM 6688 O O . LYS B 1 323 ? 10.547 26.969 7.5 1 93 323 LYS B O 1
ATOM 6693 N N . LEU B 1 324 ? 10.609 29.156 8.055 1 90.56 324 LEU B N 1
ATOM 6694 C CA . LEU B 1 324 ? 11.156 28.891 9.383 1 90.56 324 LEU B CA 1
ATOM 6695 C C . LEU B 1 324 ? 10.062 28.453 10.344 1 90.56 324 LEU B C 1
ATOM 6697 O O . LEU B 1 324 ? 8.938 28.953 10.281 1 90.56 324 LEU B O 1
ATOM 6701 N N . PHE B 1 325 ? 10.391 27.547 11.133 1 84.5 325 PHE B N 1
ATOM 6702 C CA . PHE B 1 325 ? 9.422 27.047 12.102 1 84.5 325 PHE B CA 1
ATOM 6703 C C . PHE B 1 325 ? 9.273 28.016 13.266 1 84.5 325 PHE B C 1
ATOM 6705 O O . PHE B 1 325 ? 10.266 28.406 13.883 1 84.5 325 PHE B O 1
ATOM 6712 N N . PRO B 1 326 ? 8.109 28.297 13.664 1 82.44 326 PRO B N 1
ATOM 6713 C CA . PRO B 1 326 ? 7.883 29.297 14.711 1 82.44 326 PRO B CA 1
ATOM 6714 C C . PRO B 1 326 ? 8.359 28.828 16.094 1 82.44 326 PRO B C 1
ATOM 6716 O O . PRO B 1 326 ? 8.203 27.656 16.438 1 82.44 326 PRO B O 1
ATOM 6719 N N . PHE B 1 327 ? 8.953 29.75 16.859 1 76.12 327 PHE B N 1
ATOM 6720 C CA . PHE B 1 327 ? 9.375 29.641 18.25 1 76.12 327 PHE B CA 1
ATOM 6721 C C . PHE B 1 327 ? 10.664 28.828 18.359 1 76.12 327 PHE B C 1
ATOM 6723 O O . PHE B 1 327 ? 11.352 28.891 19.375 1 76.12 327 PHE B O 1
ATOM 6730 N N . VAL B 1 328 ? 10.953 28.047 17.281 1 74.44 328 VAL B N 1
ATOM 6731 C CA . VAL B 1 328 ? 12.172 27.25 17.344 1 74.44 328 VAL B CA 1
ATOM 6732 C C . VAL B 1 328 ? 13.258 27.906 16.484 1 74.44 328 VAL B C 1
ATOM 6734 O O . VAL B 1 328 ? 14.422 27.984 16.891 1 74.44 328 VAL B O 1
ATOM 6737 N N . GLU B 1 329 ? 12.789 28.422 15.383 1 82.62 329 GLU B N 1
ATOM 6738 C CA . GLU B 1 329 ? 13.766 28.969 14.445 1 82.62 329 GLU B CA 1
ATOM 6739 C C . GLU B 1 329 ? 13.562 30.469 14.266 1 82.62 329 GLU B C 1
ATOM 6741 O O . GLU B 1 329 ? 14.453 31.172 13.766 1 82.62 329 GLU B O 1
ATOM 6746 N N . LYS B 1 330 ? 12.375 30.859 14.625 1 81.56 330 LYS B N 1
ATOM 6747 C CA . LYS B 1 330 ? 12.039 32.281 14.562 1 81.56 330 LYS B CA 1
ATOM 6748 C C . LYS B 1 330 ? 11.031 32.656 15.648 1 81.56 330 LYS B C 1
ATOM 6750 O O . LYS B 1 330 ? 10.188 31.844 16.031 1 81.56 330 LYS B O 1
ATOM 6755 N N . LEU B 1 331 ? 11.219 33.812 16.156 1 81.19 331 LEU B N 1
ATOM 6756 C CA . LEU B 1 331 ? 10.219 34.312 17.078 1 81.19 331 LEU B CA 1
ATOM 6757 C C . LEU B 1 331 ? 9.078 35 16.328 1 81.19 331 LEU B C 1
ATOM 6759 O O . LEU B 1 331 ? 9.258 36.062 15.758 1 81.19 331 LEU B O 1
ATOM 6763 N N . PRO B 1 332 ? 7.969 34.344 16.359 1 83.06 332 PRO B N 1
ATOM 6764 C CA . PRO B 1 332 ? 6.844 34.969 15.648 1 83.06 332 PRO B CA 1
ATOM 6765 C C . PRO B 1 332 ? 6.289 36.188 16.375 1 83.06 332 PRO B C 1
ATOM 6767 O O . PRO B 1 332 ? 6.25 36.219 17.609 1 83.06 332 PRO B O 1
ATOM 6770 N N . TYR B 1 333 ? 5.918 37.156 15.633 1 82.44 333 TYR B N 1
ATOM 6771 C CA . TYR B 1 333 ? 5.344 38.375 16.188 1 82.44 333 TYR B CA 1
ATOM 6772 C C . TYR B 1 333 ? 6.121 38.844 17.422 1 82.44 333 TYR B C 1
ATOM 6774 O O . TYR B 1 333 ? 5.578 38.875 18.531 1 82.44 333 TYR B O 1
ATOM 6782 N N . PRO B 1 334 ? 7.316 39.25 17.219 1 79.38 334 PRO B N 1
ATOM 6783 C CA . PRO B 1 334 ? 8.211 39.562 18.328 1 79.38 334 PRO B CA 1
ATOM 6784 C C . PRO B 1 334 ? 7.602 40.594 19.297 1 79.38 334 PRO B C 1
ATOM 6786 O O . PRO B 1 334 ? 7.91 40.594 20.484 1 79.38 334 PRO B O 1
ATOM 6789 N N . ARG B 1 335 ? 6.773 41.469 18.828 1 80.88 335 ARG B N 1
ATOM 6790 C CA . ARG B 1 335 ? 6.145 42.469 19.703 1 80.88 335 ARG B CA 1
ATOM 6791 C C . ARG B 1 335 ? 5.207 41.812 20.703 1 80.88 335 ARG B C 1
ATOM 6793 O O . ARG B 1 335 ? 5.039 42.281 21.812 1 80.88 335 ARG B O 1
ATOM 6800 N N . VAL B 1 336 ? 4.715 40.656 20.328 1 78 336 VAL B N 1
ATOM 6801 C CA . VAL B 1 336 ? 3.746 39.938 21.172 1 78 336 VAL B CA 1
ATOM 6802 C C . VAL B 1 336 ? 4.465 38.906 22.031 1 78 336 VAL B C 1
ATOM 6804 O O . VAL B 1 336 ? 4.312 38.906 23.266 1 78 336 VAL B O 1
ATOM 6807 N N . PHE B 1 337 ? 5.324 38.125 21.469 1 77.5 337 PHE B N 1
ATOM 6808 C CA . PHE B 1 337 ? 5.887 36.969 22.172 1 77.5 337 PHE B CA 1
ATOM 6809 C C . PHE B 1 337 ? 7.27 37.312 22.719 1 77.5 337 PHE B C 1
ATOM 6811 O O . PHE B 1 337 ? 7.805 36.562 23.547 1 77.5 337 PHE B O 1
ATOM 6818 N N . GLY B 1 338 ? 7.812 38.375 22.266 1 72.88 338 GLY B N 1
ATOM 6819 C CA . GLY B 1 338 ? 9.117 38.812 22.75 1 72.88 338 GLY B CA 1
ATOM 6820 C C . GLY B 1 338 ? 9.109 39.219 24.203 1 72.88 338 GLY B C 1
ATOM 6821 O O . GLY B 1 338 ? 10.164 39.406 24.812 1 72.88 338 GLY B O 1
ATOM 6822 N N . VAL B 1 339 ? 7.992 39.312 24.688 1 70.75 339 VAL B N 1
ATOM 6823 C CA . VAL B 1 339 ? 7.875 39.719 26.094 1 70.75 339 VAL B CA 1
ATOM 6824 C C . VAL B 1 339 ? 8.32 38.594 27 1 70.75 339 VAL B C 1
ATOM 6826 O O . VAL B 1 339 ? 8.75 38.812 28.141 1 70.75 339 VAL B O 1
ATOM 6829 N N . PHE B 1 340 ? 8.242 37.438 26.406 1 71.25 340 PHE B N 1
ATOM 6830 C CA . PHE B 1 340 ? 8.641 36.281 27.203 1 71.25 340 PHE B CA 1
ATOM 6831 C C . PHE B 1 340 ? 10.141 36.062 27.125 1 71.25 340 PHE B C 1
ATOM 6833 O O . PHE B 1 340 ? 10.68 35.719 26.078 1 71.25 340 PHE B O 1
ATOM 6840 N N . SER B 1 341 ? 10.828 36.281 28.141 1 66.25 341 SER B N 1
ATOM 6841 C CA . SER B 1 341 ? 12.281 36.281 28.219 1 66.25 341 SER B CA 1
ATOM 6842 C C . SER B 1 341 ? 12.875 34.969 27.781 1 66.25 341 SER B C 1
ATOM 6844 O O . SER B 1 341 ? 13.953 34.906 27.188 1 66.25 341 SER B O 1
ATOM 6846 N N . PHE B 1 342 ? 12.188 33.938 28.094 1 66.62 342 PHE B N 1
ATOM 6847 C CA . PHE B 1 342 ? 12.734 32.625 27.828 1 66.62 342 PHE B CA 1
ATOM 6848 C C . PHE B 1 342 ? 12.758 32.344 26.328 1 66.62 342 PHE B C 1
ATOM 6850 O O . PHE B 1 342 ? 13.5 31.469 25.875 1 66.62 342 PHE B O 1
ATOM 6857 N N . LEU B 1 343 ? 12.008 33.094 25.594 1 65.31 343 LEU B N 1
ATOM 6858 C CA . LEU B 1 343 ? 11.992 32.938 24.141 1 65.31 343 LEU B CA 1
ATOM 6859 C C . LEU B 1 343 ? 13.07 33.781 23.5 1 65.31 343 LEU B C 1
ATOM 6861 O O . LEU B 1 343 ? 13.461 33.531 22.344 1 65.31 343 LEU B O 1
ATOM 6865 N N . LYS B 1 344 ? 13.523 34.812 24.156 1 58.06 344 LYS B N 1
ATOM 6866 C CA . LYS B 1 344 ? 14.5 35.75 23.625 1 58.06 344 LYS B CA 1
ATOM 6867 C C . LYS B 1 344 ? 15.891 35.125 23.578 1 58.06 344 LYS B C 1
ATOM 6869 O O . LYS B 1 344 ? 16.734 35.531 22.781 1 58.06 344 LYS B O 1
ATOM 6874 N N . GLY B 1 345 ? 16.141 34.188 24.312 1 54.34 345 GLY B N 1
ATOM 6875 C CA . GLY B 1 345 ? 17.484 33.625 24.422 1 54.34 345 GLY B CA 1
ATOM 6876 C C . GLY B 1 345 ? 17.781 32.594 23.344 1 54.34 345 GLY B C 1
ATOM 6877 O O . GLY B 1 345 ? 18.906 32.094 23.25 1 54.34 345 GLY B O 1
ATOM 6878 N N . LEU B 1 346 ? 16.844 32.5 22.453 1 61.84 346 LEU B N 1
ATOM 6879 C CA . LEU B 1 346 ? 17.094 31.484 21.438 1 61.84 346 LEU B CA 1
ATOM 6880 C C . LEU B 1 346 ? 17.703 32.094 20.188 1 61.84 346 LEU B C 1
ATOM 6882 O O . LEU B 1 346 ? 17.484 33.281 19.906 1 61.84 346 LEU B O 1
ATOM 6886 N N . SER B 1 347 ? 18.734 31.578 19.688 1 66.25 347 SER B N 1
ATOM 6887 C CA . SER B 1 347 ? 19.328 32 18.438 1 66.25 347 SER B CA 1
ATOM 6888 C C . SER B 1 347 ? 18.422 31.656 17.25 1 66.25 347 SER B C 1
ATOM 6890 O O . SER B 1 347 ? 18.109 30.484 17.031 1 66.25 347 SER B O 1
ATOM 6892 N N . TYR B 1 348 ? 17.984 32.781 16.609 1 80.31 348 TYR B N 1
ATOM 6893 C CA . TYR B 1 348 ? 17.047 32.594 15.508 1 80.31 348 TYR B CA 1
ATOM 6894 C C . TYR B 1 348 ? 17.766 32.688 14.164 1 80.31 348 TYR B C 1
ATOM 6896 O O . TYR B 1 348 ? 18.828 33.312 14.062 1 80.31 348 TYR B O 1
ATOM 6904 N N . TYR B 1 349 ? 17.188 32 13.18 1 88.5 349 TYR B N 1
ATOM 6905 C CA . TYR B 1 349 ? 17.703 32 11.812 1 88.5 349 TYR B CA 1
ATOM 6906 C C . TYR B 1 349 ? 17.031 33.094 10.977 1 88.5 349 TYR B C 1
ATOM 6908 O O . TYR B 1 349 ? 15.914 33.531 11.297 1 88.5 349 TYR B O 1
ATOM 6916 N N . GLU B 1 350 ? 17.766 33.594 9.984 1 92.12 350 GLU B N 1
ATOM 6917 C CA . GLU B 1 350 ? 17.156 34.375 8.914 1 92.12 350 GLU B CA 1
ATOM 6918 C C . GLU B 1 350 ? 16.609 33.5 7.809 1 92.12 350 GLU B C 1
ATOM 6920 O O . GLU B 1 350 ? 17.234 32.5 7.457 1 92.12 350 GLU B O 1
ATOM 6925 N N . PRO B 1 351 ? 15.43 33.812 7.332 1 93.25 351 PRO B N 1
ATOM 6926 C CA . PRO B 1 351 ? 14.852 33 6.277 1 93.25 351 PRO B CA 1
ATOM 6927 C C . PRO B 1 351 ? 15.586 33.125 4.949 1 93.25 351 PRO B C 1
ATOM 6929 O O . PRO B 1 351 ? 16.141 34.188 4.652 1 93.25 351 PRO B O 1
ATOM 6932 N N . GLY B 1 352 ? 15.625 32.062 4.219 1 94 352 GLY B N 1
ATOM 6933 C CA . GLY B 1 352 ? 16.062 32.125 2.836 1 94 352 GLY B CA 1
ATOM 6934 C C . GLY B 1 352 ? 15.148 32.969 1.964 1 94 352 GLY B C 1
ATOM 6935 O O . GLY B 1 352 ? 14.047 33.344 2.385 1 94 352 GLY B O 1
ATOM 6936 N N . ARG B 1 353 ? 15.555 33.25 0.755 1 91.06 353 ARG B N 1
ATOM 6937 C CA . ARG B 1 353 ? 14.828 34.188 -0.082 1 91.06 353 ARG B CA 1
ATOM 6938 C C . ARG B 1 353 ? 14.07 33.469 -1.195 1 91.06 353 ARG B C 1
ATOM 6940 O O . ARG B 1 353 ? 13.055 33.969 -1.685 1 91.06 353 ARG B O 1
ATOM 6947 N N . ASN B 1 354 ? 14.633 32.344 -1.601 1 93.31 354 ASN B N 1
ATOM 6948 C CA . ASN B 1 354 ? 14.055 31.719 -2.777 1 93.31 354 ASN B CA 1
ATOM 6949 C C . ASN B 1 354 ? 13.984 30.203 -2.623 1 93.31 354 ASN B C 1
ATOM 6951 O O . ASN B 1 354 ? 14.836 29.594 -1.968 1 93.31 354 ASN B O 1
ATOM 6955 N N . PHE B 1 355 ? 12.93 29.703 -3.268 1 96 355 PHE B N 1
ATOM 6956 C CA . PHE B 1 355 ? 12.859 28.266 -3.439 1 96 355 PHE B CA 1
ATOM 6957 C C . PHE B 1 355 ? 13.688 27.828 -4.637 1 96 355 PHE B C 1
ATOM 6959 O O . PHE B 1 355 ? 13.164 27.672 -5.742 1 96 355 PHE B O 1
ATOM 6966 N N . SER B 1 356 ? 14.867 27.469 -4.402 1 95.19 356 SER B N 1
ATOM 6967 C CA . SER B 1 356 ? 15.844 27.266 -5.469 1 95.19 356 SER B CA 1
ATOM 6968 C C . SER B 1 356 ? 15.867 25.797 -5.906 1 95.19 356 SER B C 1
ATOM 6970 O O . SER B 1 356 ? 15.766 24.891 -5.074 1 95.19 356 SER B O 1
ATOM 6972 N N . VAL B 1 357 ? 15.961 25.625 -7.191 1 97.25 357 VAL B N 1
ATOM 6973 C CA . VAL B 1 357 ? 16.172 24.328 -7.836 1 97.25 357 VAL B CA 1
ATOM 6974 C C . VAL B 1 357 ? 17.562 24.281 -8.453 1 97.25 357 VAL B C 1
ATOM 6976 O O . VAL B 1 357 ? 18.062 25.297 -8.953 1 97.25 357 VAL B O 1
ATOM 6979 N N . PHE B 1 358 ? 18.219 23.109 -8.352 1 95.25 358 PHE B N 1
ATOM 6980 C CA . PHE B 1 358 ? 19.609 23.031 -8.82 1 95.25 358 PHE B CA 1
ATOM 6981 C C . PHE B 1 358 ? 19.922 21.641 -9.359 1 95.25 358 PHE B C 1
ATOM 6983 O O . PHE B 1 358 ? 19.094 20.734 -9.25 1 95.25 358 PHE B O 1
ATOM 6990 N N . ASN B 1 359 ? 21 21.562 -10.039 1 94.62 359 ASN B N 1
ATOM 6991 C CA . ASN B 1 359 ? 21.547 20.297 -10.531 1 94.62 359 ASN B CA 1
ATOM 6992 C C . ASN B 1 359 ? 22.859 19.953 -9.844 1 94.62 359 ASN B C 1
ATOM 6994 O O . ASN B 1 359 ? 23.578 20.844 -9.383 1 94.62 359 ASN B O 1
ATOM 6998 N N . VAL B 1 360 ? 23.078 18.797 -9.695 1 91.06 360 VAL B N 1
ATOM 6999 C CA . VAL B 1 360 ? 24.375 18.25 -9.305 1 91.06 360 VAL B CA 1
ATOM 7000 C C . VAL B 1 360 ? 24.938 17.391 -10.438 1 91.06 360 VAL B C 1
ATOM 7002 O O . VAL B 1 360 ? 24.406 16.312 -10.734 1 91.06 360 VAL B O 1
ATOM 7005 N N . GLY B 1 361 ? 26 17.812 -11.016 1 84.31 361 GLY B N 1
ATOM 7006 C CA . GLY B 1 361 ? 26.469 17.094 -12.188 1 84.31 361 GLY B CA 1
ATOM 7007 C C . GLY B 1 361 ? 25.391 16.906 -13.242 1 84.31 361 GLY B C 1
ATOM 7008 O O . GLY B 1 361 ? 24.781 17.859 -13.688 1 84.31 361 GLY B O 1
ATOM 7009 N N . GLU B 1 362 ? 25.125 15.641 -13.523 1 87.19 362 GLU B N 1
ATOM 7010 C CA . GLU B 1 362 ? 24.141 15.312 -14.555 1 87.19 362 GLU B CA 1
ATOM 7011 C C . GLU B 1 362 ? 22.812 14.883 -13.938 1 87.19 362 GLU B C 1
ATOM 7013 O O . GLU B 1 362 ? 22.047 14.156 -14.562 1 87.19 362 GLU B O 1
ATOM 7018 N N . SER B 1 363 ? 22.641 15.305 -12.75 1 93.62 363 SER B N 1
ATOM 7019 C CA . SER B 1 363 ? 21.375 14.969 -12.094 1 93.62 363 SER B CA 1
ATOM 7020 C C . SER B 1 363 ? 20.203 15.688 -12.75 1 93.62 363 SER B C 1
ATOM 7022 O O . SER B 1 363 ? 20.391 16.719 -13.414 1 93.62 363 SER B O 1
ATOM 7024 N N . PRO B 1 364 ? 19 15.125 -12.68 1 96.5 364 PRO B N 1
ATOM 7025 C CA . PRO B 1 364 ? 17.828 15.977 -12.945 1 96.5 364 PRO B CA 1
ATOM 7026 C C . PRO B 1 364 ? 17.734 17.156 -11.992 1 96.5 364 PRO B C 1
ATOM 7028 O O . PRO B 1 364 ? 18.359 17.156 -10.93 1 96.5 364 PRO B O 1
ATOM 7031 N N . PRO B 1 365 ? 17.031 18.203 -12.461 1 97.62 365 PRO B N 1
ATOM 7032 C CA . PRO B 1 365 ? 16.797 19.281 -11.508 1 97.62 365 PRO B CA 1
ATOM 7033 C C . PRO B 1 365 ? 16.141 18.797 -10.211 1 97.62 365 PRO B C 1
ATOM 7035 O O . PRO B 1 365 ? 15.133 18.078 -10.258 1 97.62 365 PRO B O 1
ATOM 7038 N N . LEU B 1 366 ? 16.781 19.125 -9.102 1 97 366 LEU B N 1
ATOM 7039 C CA . LEU B 1 366 ? 16.25 18.656 -7.832 1 97 366 LEU B CA 1
ATOM 7040 C C . LEU B 1 366 ? 16.141 19.797 -6.828 1 97 366 LEU B C 1
ATOM 7042 O O . LEU B 1 366 ? 16.688 20.891 -7.059 1 97 366 LEU B O 1
ATOM 7046 N N . SER B 1 367 ? 15.352 19.641 -5.848 1 98 367 SER B N 1
ATOM 7047 C CA . SER B 1 367 ? 15.195 20.562 -4.734 1 98 367 SER B CA 1
ATOM 7048 C C . SER B 1 367 ? 15.359 19.859 -3.395 1 98 367 SER B C 1
ATOM 7050 O O . SER B 1 367 ? 15.125 18.656 -3.289 1 98 367 SER B O 1
ATOM 7052 N N . VAL B 1 368 ? 15.836 20.578 -2.42 1 98 368 VAL B N 1
ATOM 7053 C CA . VAL B 1 368 ? 16.016 20.062 -1.065 1 98 368 VAL B CA 1
ATOM 7054 C C . VAL B 1 368 ? 15.266 20.969 -0.075 1 98 368 VAL B C 1
ATOM 7056 O O . VAL B 1 368 ? 15.586 22.141 0.064 1 98 368 VAL B O 1
ATOM 7059 N N . GLN B 1 369 ? 14.242 20.422 0.481 1 97.62 369 GLN B N 1
ATOM 7060 C CA . GLN B 1 369 ? 13.602 21.109 1.601 1 97.62 369 GLN B CA 1
ATOM 7061 C C . GLN B 1 369 ? 14.227 20.688 2.93 1 97.62 369 GLN B C 1
ATOM 7063 O O . GLN B 1 369 ? 14.852 19.625 3.023 1 97.62 369 GLN B O 1
ATOM 7068 N N . ILE B 1 370 ? 14.094 21.578 3.912 1 97.44 370 ILE B N 1
ATOM 7069 C CA . ILE B 1 370 ? 14.789 21.328 5.172 1 97.44 370 ILE B CA 1
ATOM 7070 C C . ILE B 1 370 ? 13.773 21.094 6.281 1 97.44 370 ILE B C 1
ATOM 7072 O O . ILE B 1 370 ? 12.984 21.969 6.613 1 97.44 370 ILE B O 1
ATOM 7076 N N . CYS B 1 371 ? 13.766 19.891 6.785 1 95.19 371 CYS B N 1
ATOM 7077 C CA . CYS B 1 371 ? 13.062 19.484 7.992 1 95.19 371 CYS B CA 1
ATOM 7078 C C . CYS B 1 371 ? 11.562 19.75 7.871 1 95.19 371 CYS B C 1
ATOM 7080 O O . CYS B 1 371 ? 10.914 19.25 6.949 1 95.19 371 CYS B O 1
ATOM 7082 N N . PHE B 1 372 ? 11 20.578 8.672 1 93.69 372 PHE B N 1
ATOM 7083 C CA . PHE B 1 372 ? 9.562 20.734 8.828 1 93.69 372 PHE B CA 1
ATOM 7084 C C . PHE B 1 372 ? 8.984 21.578 7.703 1 93.69 372 PHE B C 1
ATOM 7086 O O . PHE B 1 372 ? 7.77 21.781 7.625 1 93.69 372 PHE B O 1
ATOM 7093 N N . GLU B 1 373 ? 9.812 22 6.719 1 96.38 373 GLU B N 1
ATOM 7094 C CA . GLU B 1 373 ? 9.266 22.625 5.516 1 96.38 373 GLU B CA 1
ATOM 7095 C C . GLU B 1 373 ? 8.328 21.672 4.777 1 96.38 373 GLU B C 1
ATOM 7097 O O . GLU B 1 373 ? 7.406 22.109 4.09 1 96.38 373 GLU B O 1
ATOM 7102 N N . SER B 1 374 ? 8.547 20.359 5.035 1 97.25 374 SER B N 1
ATOM 7103 C CA . SER B 1 374 ? 7.727 19.344 4.375 1 97.25 374 SER B CA 1
ATOM 7104 C C . SER B 1 374 ? 6.281 19.406 4.859 1 97.25 374 SER B C 1
ATOM 7106 O O . SER B 1 374 ? 5.383 18.859 4.215 1 97.25 374 SER B O 1
ATOM 7108 N N . TYR B 1 375 ? 6 20.031 6.004 1 96.44 375 TYR B N 1
ATOM 7109 C CA . TYR B 1 375 ? 4.641 20.156 6.52 1 96.44 375 TYR B CA 1
ATOM 7110 C C . TYR B 1 375 ? 3.828 21.141 5.68 1 96.44 375 TYR B C 1
ATOM 7112 O O . TYR B 1 375 ? 2.596 21.141 5.73 1 96.44 375 TYR B O 1
ATOM 7120 N N . PHE B 1 376 ? 4.492 22 4.941 1 96 376 PHE B N 1
ATOM 7121 C CA . PHE B 1 376 ? 3.822 23.047 4.191 1 96 376 PHE B CA 1
ATOM 7122 C C . PHE B 1 376 ? 3.773 22.719 2.707 1 96 376 PHE B C 1
ATOM 7124 O O . PHE B 1 376 ? 4.793 22.781 2.016 1 96 376 PHE B O 1
ATOM 7131 N N . PRO B 1 377 ? 2.611 22.484 2.139 1 96.69 377 PRO B N 1
ATOM 7132 C CA . PRO B 1 377 ? 2.496 22.078 0.734 1 96.69 377 PRO B CA 1
ATOM 7133 C C . PRO B 1 377 ? 3.053 23.125 -0.225 1 96.69 377 PRO B C 1
ATOM 7135 O O . PRO B 1 377 ? 3.523 22.781 -1.312 1 96.69 377 PRO B O 1
ATOM 7138 N N . GLU B 1 378 ? 3.031 24.406 0.181 1 95.81 378 GLU B N 1
ATOM 7139 C CA . GLU B 1 378 ? 3.449 25.484 -0.708 1 95.81 378 GLU B CA 1
ATOM 7140 C C . GLU B 1 378 ? 4.934 25.375 -1.048 1 95.81 378 GLU B C 1
ATOM 7142 O O . GLU B 1 378 ? 5.359 25.797 -2.123 1 95.81 378 GLU B O 1
ATOM 7147 N N . VAL B 1 379 ? 5.75 24.797 -0.164 1 97.12 379 VAL B N 1
ATOM 7148 C CA . VAL B 1 379 ? 7.188 24.672 -0.385 1 97.12 379 VAL B CA 1
ATOM 7149 C C . VAL B 1 379 ? 7.457 23.703 -1.54 1 97.12 379 VAL B C 1
ATOM 7151 O O . VAL B 1 379 ? 8.117 24.078 -2.516 1 97.12 379 VAL B O 1
ATOM 7154 N N . SER B 1 380 ? 6.891 22.516 -1.468 1 98.31 380 SER B N 1
ATOM 7155 C CA . SER B 1 380 ? 7.051 21.531 -2.535 1 98.31 380 SER B CA 1
ATOM 7156 C C . SER B 1 380 ? 6.441 22.031 -3.842 1 98.31 380 SER B C 1
ATOM 7158 O O . SER B 1 380 ? 7 21.812 -4.918 1 98.31 380 SER B O 1
ATOM 7160 N N . ARG B 1 381 ? 5.312 22.672 -3.744 1 98.12 381 ARG B N 1
ATOM 7161 C CA . ARG B 1 381 ? 4.672 23.219 -4.934 1 98.12 381 ARG B CA 1
ATOM 7162 C C . ARG B 1 381 ? 5.574 24.234 -5.625 1 98.12 381 ARG B C 1
ATOM 7164 O O . ARG B 1 381 ? 5.734 24.203 -6.848 1 98.12 381 ARG B O 1
ATOM 7171 N N . ALA B 1 382 ? 6.164 25.141 -4.82 1 97.94 382 ALA B N 1
ATOM 7172 C CA . ALA B 1 382 ? 7.051 26.172 -5.371 1 97.94 382 ALA B CA 1
ATOM 7173 C C . ALA B 1 382 ? 8.266 25.547 -6.051 1 97.94 382 ALA B C 1
ATOM 7175 O O . ALA B 1 382 ? 8.672 25.969 -7.133 1 97.94 382 ALA B O 1
ATOM 7176 N N . PHE B 1 383 ? 8.859 24.531 -5.449 1 98.5 383 PHE B N 1
ATOM 7177 C CA . PHE B 1 383 ? 10.008 23.844 -6.02 1 98.5 383 PHE B CA 1
ATOM 7178 C C . PHE B 1 383 ? 9.656 23.234 -7.375 1 98.5 383 PHE B C 1
ATOM 7180 O O . PHE B 1 383 ? 10.422 23.359 -8.336 1 98.5 383 PHE B O 1
ATOM 7187 N N . VAL B 1 384 ? 8.516 22.562 -7.457 1 98.62 384 VAL B N 1
ATOM 7188 C CA . VAL B 1 384 ? 8.117 21.906 -8.695 1 98.62 384 VAL B CA 1
ATOM 7189 C C . VAL B 1 384 ? 7.797 22.969 -9.758 1 98.62 384 VAL B C 1
ATOM 7191 O O . VAL B 1 384 ? 8.156 22.797 -10.93 1 98.62 384 VAL B O 1
ATOM 7194 N N . LYS B 1 385 ? 7.16 24.078 -9.359 1 97.69 385 LYS B N 1
ATOM 7195 C CA . LYS B 1 385 ? 6.902 25.188 -10.281 1 97.69 385 LYS B CA 1
ATOM 7196 C C . LYS B 1 385 ? 8.203 25.75 -10.836 1 97.69 385 LYS B C 1
ATOM 7198 O O . LYS B 1 385 ? 8.258 26.188 -11.984 1 97.69 385 LYS B O 1
ATOM 7203 N N . ASN B 1 386 ? 9.141 25.719 -10 1 97.81 386 ASN B N 1
ATOM 7204 C CA . ASN B 1 386 ? 10.43 26.266 -10.391 1 97.81 386 ASN B CA 1
ATOM 7205 C C . ASN B 1 386 ? 11.273 25.234 -11.141 1 97.81 386 ASN B C 1
ATOM 7207 O O . ASN B 1 386 ? 12.438 25.484 -11.453 1 97.81 386 ASN B O 1
ATOM 7211 N N . GLY B 1 387 ? 10.75 23.984 -11.312 1 98.06 387 GLY B N 1
ATOM 7212 C CA . GLY B 1 387 ? 11.367 23.062 -12.258 1 98.06 387 GLY B CA 1
ATOM 7213 C C . GLY B 1 387 ? 11.906 21.812 -11.602 1 98.06 387 GLY B C 1
ATOM 7214 O O . GLY B 1 387 ? 12.523 20.969 -12.266 1 98.06 387 GLY B O 1
ATOM 7215 N N . SER B 1 388 ? 11.711 21.641 -10.312 1 98.56 388 SER B N 1
ATOM 7216 C CA . SER B 1 388 ? 12.219 20.453 -9.641 1 98.56 388 SER B CA 1
ATOM 7217 C C . SER B 1 388 ? 11.547 19.188 -10.18 1 98.56 388 SER B C 1
ATOM 7219 O O . SER B 1 388 ? 10.32 19.125 -10.273 1 98.56 388 SER B O 1
ATOM 7221 N N . GLU B 1 389 ? 12.297 18.172 -10.484 1 98.69 389 GLU B N 1
ATOM 7222 C CA . GLU B 1 389 ? 11.766 16.938 -11.047 1 98.69 389 GLU B CA 1
ATOM 7223 C C . GLU B 1 389 ? 11.703 15.836 -10 1 98.69 389 GLU B C 1
ATOM 7225 O O . GLU B 1 389 ? 11.211 14.734 -10.273 1 98.69 389 GLU B O 1
ATOM 7230 N N . LEU B 1 390 ? 12.234 16.062 -8.883 1 98.19 390 LEU B N 1
ATOM 7231 C CA . LEU B 1 390 ? 12.156 15.211 -7.695 1 98.19 390 LEU B CA 1
ATOM 7232 C C . LEU B 1 390 ? 12.273 16.047 -6.426 1 98.19 390 LEU B C 1
ATOM 7234 O O . LEU B 1 390 ? 12.766 17.188 -6.465 1 98.19 390 LEU B O 1
ATOM 7238 N N . LEU B 1 391 ? 11.773 15.547 -5.324 1 98.62 391 LEU B N 1
ATOM 7239 C CA . LEU B 1 391 ? 11.781 16.266 -4.059 1 98.62 391 LEU B CA 1
ATOM 7240 C C . LEU B 1 391 ? 12.609 15.531 -3.012 1 98.62 391 LEU B C 1
ATOM 7242 O O . LEU B 1 391 ? 12.5 14.312 -2.877 1 98.62 391 LEU B O 1
ATOM 7246 N N . ILE B 1 392 ? 13.461 16.25 -2.324 1 98.69 392 ILE B N 1
ATOM 7247 C CA . ILE B 1 392 ? 14.234 15.719 -1.213 1 98.69 392 ILE B CA 1
ATOM 7248 C C . ILE B 1 392 ? 14 16.562 0.039 1 98.69 392 ILE B C 1
ATOM 7250 O O . ILE B 1 392 ? 13.883 17.781 -0.043 1 98.69 392 ILE B O 1
ATOM 7254 N N . VAL B 1 393 ? 13.867 15.945 1.143 1 98.62 393 VAL B N 1
ATOM 7255 C CA . VAL B 1 393 ? 13.859 16.656 2.416 1 98.62 393 VAL B CA 1
ATOM 7256 C C . VAL B 1 393 ? 14.984 16.125 3.311 1 98.62 393 VAL B C 1
ATOM 7258 O O . VAL B 1 393 ? 15.188 14.914 3.404 1 98.62 393 VAL B O 1
ATOM 7261 N N . VAL B 1 394 ? 15.797 16.984 3.842 1 98.38 394 VAL B N 1
ATOM 7262 C CA . VAL B 1 394 ? 16.812 16.625 4.828 1 98.38 394 VAL B CA 1
ATOM 7263 C C . VAL B 1 394 ? 16.344 17.047 6.223 1 98.38 394 VAL B C 1
ATOM 7265 O O . VAL B 1 394 ? 15.797 18.125 6.402 1 98.38 394 VAL B O 1
ATOM 7268 N N . THR B 1 395 ? 16.453 16.109 7.156 1 96.31 395 THR B N 1
ATOM 7269 C CA . THR B 1 395 ? 15.945 16.422 8.492 1 96.31 395 THR B CA 1
ATOM 7270 C C . THR B 1 395 ? 16.828 15.781 9.562 1 96.31 395 THR B C 1
ATOM 7272 O O . THR B 1 395 ? 17.484 14.773 9.312 1 96.31 395 THR B O 1
ATOM 7275 N N . ASN B 1 396 ? 16.875 16.422 10.695 1 91.75 396 ASN B N 1
ATOM 7276 C CA . ASN B 1 396 ? 17.625 15.867 11.82 1 91.75 396 ASN B CA 1
ATOM 7277 C C . ASN B 1 396 ? 16.781 14.883 12.625 1 91.75 396 ASN B C 1
ATOM 7279 O O . ASN B 1 396 ? 17.203 13.758 12.875 1 91.75 396 ASN B O 1
ATOM 7283 N N . ASP B 1 397 ? 15.609 15.109 13 1 87.88 397 ASP B N 1
ATOM 7284 C CA . ASP B 1 397 ? 14.609 14.344 13.734 1 87.88 397 ASP B CA 1
ATOM 7285 C C . ASP B 1 397 ? 15.195 13.789 15.031 1 87.88 397 ASP B C 1
ATOM 7287 O O . ASP B 1 397 ? 14.617 12.891 15.641 1 87.88 397 ASP B O 1
ATOM 7291 N N . GLY B 1 398 ? 16.359 14.219 15.438 1 83.75 398 GLY B N 1
ATOM 7292 C CA . GLY B 1 398 ? 17 13.75 16.656 1 83.75 398 GLY B CA 1
ATOM 7293 C C . GLY B 1 398 ? 16.281 14.203 17.922 1 83.75 398 GLY B C 1
ATOM 7294 O O . GLY B 1 398 ? 16.5 13.648 19 1 83.75 398 GLY B O 1
ATOM 7295 N N . TRP B 1 399 ? 15.414 15.117 17.734 1 78.94 399 TRP B N 1
ATOM 7296 C CA . TRP B 1 399 ? 14.695 15.688 18.875 1 78.94 399 TRP B CA 1
ATOM 7297 C C . TRP B 1 399 ? 13.547 14.781 19.297 1 78.94 399 TRP B C 1
ATOM 7299 O O . TRP B 1 399 ? 13.008 14.922 20.406 1 78.94 399 TRP B O 1
ATOM 7309 N N . PHE B 1 400 ? 13.266 13.797 18.438 1 82.81 400 PHE B N 1
ATOM 7310 C CA . PHE B 1 400 ? 12.055 13.016 18.656 1 82.81 400 PHE B CA 1
ATOM 7311 C C . PHE B 1 400 ? 12.391 11.547 18.906 1 82.81 400 PHE B C 1
ATOM 7313 O O . PHE B 1 400 ? 13.086 10.93 18.094 1 82.81 400 PHE B O 1
ATOM 7320 N N . HIS B 1 401 ? 11.859 10.938 19.953 1 79.88 401 HIS B N 1
ATOM 7321 C CA . HIS B 1 401 ? 12.211 9.57 20.328 1 79.88 401 HIS B CA 1
ATOM 7322 C C . HIS B 1 401 ? 11.078 8.602 19.984 1 79.88 401 HIS B C 1
ATOM 7324 O O . HIS B 1 401 ? 11.305 7.398 19.859 1 79.88 401 HIS B O 1
ATOM 7330 N N . TYR B 1 402 ? 9.93 9.164 19.812 1 86.5 402 TYR B N 1
ATOM 7331 C CA . TYR B 1 402 ? 8.789 8.281 19.594 1 86.5 402 TYR B CA 1
ATOM 7332 C C . TYR B 1 402 ? 8.594 7.98 18.109 1 86.5 402 TYR B C 1
ATOM 7334 O O . TYR B 1 402 ? 8.727 8.867 17.266 1 86.5 402 TYR B O 1
ATOM 7342 N N . LYS B 1 403 ? 8.234 6.789 17.812 1 89.62 403 LYS B N 1
ATOM 7343 C CA . LYS B 1 403 ? 7.969 6.363 16.438 1 89.62 403 LYS B CA 1
ATOM 7344 C C . LYS B 1 403 ? 6.84 7.176 15.82 1 89.62 403 LYS B C 1
ATOM 7346 O O . LYS B 1 403 ? 6.855 7.457 14.625 1 89.62 403 LYS B O 1
ATOM 7351 N N . ALA B 1 404 ? 5.887 7.523 16.656 1 92.5 404 ALA B N 1
ATOM 7352 C CA . ALA B 1 404 ? 4.758 8.312 16.156 1 92.5 404 ALA B CA 1
ATOM 7353 C C . ALA B 1 404 ? 5.223 9.648 15.586 1 92.5 404 ALA B C 1
ATOM 7355 O O . ALA B 1 404 ? 4.699 10.109 14.578 1 92.5 404 ALA B O 1
ATOM 7356 N N . ALA B 1 405 ? 6.172 10.273 16.234 1 93.38 405 ALA B N 1
ATOM 7357 C CA . ALA B 1 405 ? 6.711 11.547 15.766 1 93.38 405 ALA B CA 1
ATOM 7358 C C . ALA B 1 405 ? 7.363 11.391 14.391 1 93.38 405 ALA B C 1
ATOM 7360 O O . ALA B 1 405 ? 7.125 12.203 13.492 1 93.38 405 ALA B O 1
ATOM 7361 N N . LEU B 1 406 ? 8.172 10.344 14.289 1 94.44 406 LEU B N 1
ATOM 7362 C CA . LEU B 1 406 ? 8.922 10.102 13.055 1 94.44 406 LEU B CA 1
ATOM 7363 C C . LEU B 1 406 ? 7.973 9.797 11.898 1 94.44 406 LEU B C 1
ATOM 7365 O O . LEU B 1 406 ? 8.18 10.273 10.781 1 94.44 406 LEU B O 1
ATOM 7369 N N . LEU B 1 407 ? 6.938 9.062 12.195 1 95.88 407 LEU B N 1
ATOM 7370 C CA . LEU B 1 407 ? 5.969 8.719 11.164 1 95.88 407 LEU B CA 1
ATOM 7371 C C . LEU B 1 407 ? 5.156 9.938 10.75 1 95.88 407 LEU B C 1
ATOM 7373 O O . LEU B 1 407 ? 4.891 10.141 9.562 1 95.88 407 LEU B O 1
ATOM 7377 N N . ASN B 1 408 ? 4.715 10.75 11.75 1 95.75 408 ASN B N 1
ATOM 7378 C CA . ASN B 1 408 ? 3.982 11.969 11.445 1 95.75 408 ASN B CA 1
ATOM 7379 C C . ASN B 1 408 ? 4.77 12.867 10.492 1 95.75 408 ASN B C 1
ATOM 7381 O O . ASN B 1 408 ? 4.207 13.414 9.539 1 95.75 408 ASN B O 1
ATOM 7385 N N . HIS B 1 409 ? 6.031 12.977 10.75 1 95.81 409 HIS B N 1
ATOM 7386 C CA . HIS B 1 409 ? 6.875 13.797 9.898 1 95.81 409 HIS B CA 1
ATOM 7387 C C . HIS B 1 409 ? 7.051 13.164 8.523 1 95.81 409 HIS B C 1
ATOM 7389 O O . HIS B 1 409 ? 6.852 13.828 7.5 1 95.81 409 HIS B O 1
ATOM 7395 N N . PHE B 1 410 ? 7.324 11.906 8.484 1 97.44 410 PHE B N 1
ATOM 7396 C CA . PHE B 1 410 ? 7.648 11.203 7.25 1 97.44 410 PHE B CA 1
ATOM 7397 C C . PHE B 1 410 ? 6.461 11.211 6.297 1 97.44 410 PHE B C 1
ATOM 7399 O O . PHE B 1 410 ? 6.629 11.344 5.086 1 97.44 410 PHE B O 1
ATOM 7406 N N . VAL B 1 411 ? 5.234 11.055 6.785 1 97.56 411 VAL B N 1
ATOM 7407 C CA . VAL B 1 411 ? 4.062 10.875 5.941 1 97.56 411 VAL B CA 1
ATOM 7408 C C . VAL B 1 411 ? 3.717 12.18 5.238 1 97.56 411 VAL B C 1
ATOM 7410 O O . VAL B 1 411 ? 2.916 12.203 4.301 1 97.56 411 VAL B O 1
ATOM 7413 N N . GLN B 1 412 ? 4.305 13.32 5.738 1 98.38 412 GLN B N 1
ATOM 7414 C CA . GLN B 1 412 ? 4.145 14.547 4.965 1 98.38 412 GLN B CA 1
ATOM 7415 C C . GLN B 1 412 ? 4.637 14.352 3.529 1 98.38 412 GLN B C 1
ATOM 7417 O O . GLN B 1 412 ? 4.047 14.898 2.592 1 98.38 412 GLN B O 1
ATOM 7422 N N . GLY B 1 413 ? 5.691 13.594 3.387 1 98.5 413 GLY B N 1
ATOM 7423 C CA . GLY B 1 413 ? 6.238 13.297 2.072 1 98.5 413 GLY B CA 1
ATOM 7424 C C . GLY B 1 413 ? 5.27 12.547 1.179 1 98.5 413 GLY B C 1
ATOM 7425 O O . GLY B 1 413 ? 5.309 12.688 -0.045 1 98.5 413 GLY B O 1
ATOM 7426 N N . VAL B 1 414 ? 4.383 11.711 1.762 1 98.75 414 VAL B N 1
ATOM 7427 C CA . VAL B 1 414 ? 3.365 10.992 1.007 1 98.75 414 VAL B CA 1
ATOM 7428 C C . VAL B 1 414 ? 2.459 11.977 0.28 1 98.75 414 VAL B C 1
ATOM 7430 O O . VAL B 1 414 ? 2.229 11.852 -0.925 1 98.75 414 VAL B O 1
ATOM 7433 N N . PHE B 1 415 ? 2.014 12.969 0.97 1 98.81 415 PHE B N 1
ATOM 7434 C CA . PHE B 1 415 ? 1.093 13.938 0.389 1 98.81 415 PHE B CA 1
ATOM 7435 C C . PHE B 1 415 ? 1.817 14.852 -0.595 1 98.81 415 PHE B C 1
ATOM 7437 O O . PHE B 1 415 ? 1.285 15.172 -1.659 1 98.81 415 PHE B O 1
ATOM 7444 N N . ARG B 1 416 ? 3.102 15.305 -0.254 1 98.88 416 ARG B N 1
ATOM 7445 C CA . ARG B 1 416 ? 3.865 16.141 -1.182 1 98.88 416 ARG B CA 1
ATOM 7446 C C . ARG B 1 416 ? 4.098 15.406 -2.502 1 98.88 416 ARG B C 1
ATOM 7448 O O . ARG B 1 416 ? 3.988 16 -3.574 1 98.88 416 ARG B O 1
ATOM 7455 N N . ALA B 1 417 ? 4.395 14.133 -2.4 1 98.81 417 ALA B N 1
ATOM 7456 C CA . ALA B 1 417 ? 4.625 13.328 -3.594 1 98.81 417 ALA B CA 1
ATOM 7457 C C . ALA B 1 417 ? 3.381 13.281 -4.477 1 98.81 417 ALA B C 1
ATOM 7459 O O . ALA B 1 417 ? 3.459 13.508 -5.684 1 98.81 417 ALA B O 1
ATOM 7460 N N . VAL B 1 418 ? 2.221 12.984 -3.883 1 98.81 418 VAL B N 1
ATOM 7461 C CA . VAL B 1 418 ? 0.986 12.828 -4.645 1 98.81 418 VAL B CA 1
ATOM 7462 C C . VAL B 1 418 ? 0.542 14.188 -5.195 1 98.81 418 VAL B C 1
ATOM 7464 O O . VAL B 1 418 ? 0.121 14.281 -6.348 1 98.81 418 VAL B O 1
ATOM 7467 N N . GLU B 1 419 ? 0.671 15.273 -4.414 1 98.88 419 GLU B N 1
ATOM 7468 C CA . GLU B 1 419 ? 0.299 16.625 -4.832 1 98.88 419 GLU B CA 1
ATOM 7469 C C . GLU B 1 419 ? 1.042 17.031 -6.102 1 98.88 419 GLU B C 1
ATOM 7471 O O . GLU B 1 419 ? 0.48 17.703 -6.965 1 98.88 419 GLU B O 1
ATOM 7476 N N . THR B 1 420 ? 2.293 16.531 -6.184 1 98.88 420 THR B N 1
ATOM 7477 C CA . THR B 1 420 ? 3.164 17.062 -7.223 1 98.88 420 THR B CA 1
ATOM 7478 C C . THR B 1 420 ? 3.49 15.992 -8.258 1 98.88 420 THR B C 1
ATOM 7480 O O . THR B 1 420 ? 4.066 16.297 -9.312 1 98.88 420 THR B O 1
ATOM 7483 N N . ARG B 1 421 ? 3.113 14.758 -7.973 1 98.69 421 ARG B N 1
ATOM 7484 C CA . ARG B 1 421 ? 3.479 13.602 -8.789 1 98.69 421 ARG B CA 1
ATOM 7485 C C . ARG B 1 421 ? 4.988 13.516 -8.969 1 98.69 421 ARG B C 1
ATOM 7487 O O . ARG B 1 421 ? 5.473 13.258 -10.078 1 98.69 421 ARG B O 1
ATOM 7494 N N . ARG B 1 422 ? 5.734 13.883 -7.883 1 98.81 422 ARG B N 1
ATOM 7495 C CA . ARG B 1 422 ? 7.176 13.695 -7.797 1 98.81 422 ARG B CA 1
ATOM 7496 C C . ARG B 1 422 ? 7.527 12.648 -6.742 1 98.81 422 ARG B C 1
ATOM 7498 O O . ARG B 1 422 ? 6.902 12.594 -5.684 1 98.81 422 ARG B O 1
ATOM 7505 N N . GLN B 1 423 ? 8.508 11.805 -7.031 1 98.62 423 GLN B N 1
ATOM 7506 C CA . GLN B 1 423 ? 9.016 10.977 -5.945 1 98.62 423 GLN B CA 1
ATOM 7507 C C . GLN B 1 423 ? 9.68 11.82 -4.863 1 98.62 423 GLN B C 1
ATOM 7509 O O . GLN B 1 423 ? 10.211 12.898 -5.152 1 98.62 423 GLN B O 1
ATOM 7514 N N . PHE B 1 424 ? 9.586 11.461 -3.639 1 98.62 424 PHE B N 1
ATOM 7515 C CA . PHE B 1 424 ? 9.984 12.219 -2.457 1 98.62 424 PHE B CA 1
ATOM 7516 C C . PHE B 1 424 ? 10.922 11.398 -1.581 1 98.62 424 PHE B C 1
ATOM 7518 O O . PHE B 1 424 ? 10.531 10.344 -1.061 1 98.62 424 PHE B O 1
ATOM 7525 N N . LEU B 1 425 ? 12.203 11.844 -1.393 1 98.75 425 LEU B N 1
ATOM 7526 C CA . LEU B 1 425 ? 13.188 11.172 -0.548 1 98.75 425 LEU B CA 1
ATOM 7527 C C . LEU B 1 425 ? 13.438 11.969 0.73 1 98.75 425 LEU B C 1
ATOM 7529 O O . LEU B 1 425 ? 13.773 13.156 0.674 1 98.75 425 LEU B O 1
ATOM 7533 N N . GLN B 1 426 ? 13.188 11.352 1.843 1 98.69 426 GLN B N 1
ATOM 7534 C CA . GLN B 1 426 ? 13.586 11.945 3.115 1 98.69 426 GLN B CA 1
ATOM 7535 C C . GLN B 1 426 ? 14.914 11.375 3.602 1 98.69 426 GLN B C 1
ATOM 7537 O O . GLN B 1 426 ? 15.102 10.156 3.619 1 98.69 426 GLN B O 1
ATOM 7542 N N . VAL B 1 427 ? 15.852 12.219 3.922 1 98.56 427 VAL B N 1
ATOM 7543 C CA . VAL B 1 427 ? 17.141 11.867 4.504 1 98.56 427 VAL B CA 1
ATOM 7544 C C . VAL B 1 427 ? 17.203 12.367 5.945 1 98.56 427 VAL B C 1
ATOM 7546 O O . VAL B 1 427 ? 17.297 13.57 6.188 1 98.56 427 VAL B O 1
ATOM 7549 N N . ALA B 1 428 ? 17.234 11.414 6.859 1 97.12 428 ALA B N 1
ATOM 7550 C CA . ALA B 1 428 ? 17.094 11.789 8.266 1 97.12 428 ALA B CA 1
ATOM 7551 C C . ALA B 1 428 ? 18.297 11.32 9.078 1 97.12 428 ALA B C 1
ATOM 7553 O O . ALA B 1 428 ? 18.906 10.297 8.766 1 97.12 428 ALA B O 1
ATOM 7554 N N . ASN B 1 429 ? 18.609 12.055 10.109 1 95.44 429 ASN B N 1
ATOM 7555 C CA . ASN B 1 429 ? 19.656 11.664 11.047 1 95.44 429 ASN B CA 1
ATOM 7556 C C . ASN B 1 429 ? 19.219 10.484 11.914 1 95.44 429 ASN B C 1
ATOM 7558 O O . ASN B 1 429 ? 19.797 9.391 11.812 1 95.44 429 ASN B O 1
ATOM 7562 N N . THR B 1 430 ? 18.125 10.711 12.602 1 91.69 430 THR B N 1
ATOM 7563 C CA . THR B 1 430 ? 17.625 9.648 13.477 1 91.69 430 THR B CA 1
ATOM 7564 C C . THR B 1 430 ? 16.219 9.219 13.07 1 91.69 430 THR B C 1
ATOM 7566 O O . THR B 1 430 ? 15.695 8.234 13.586 1 91.69 430 THR B O 1
ATOM 7569 N N . GLY B 1 431 ? 15.617 9.914 12.219 1 92.69 431 GLY B N 1
ATOM 7570 C CA . GLY B 1 431 ? 14.273 9.586 11.758 1 92.69 431 GLY B CA 1
ATOM 7571 C C . GLY B 1 431 ? 14.266 8.609 10.594 1 92.69 431 GLY B C 1
ATOM 7572 O O . GLY B 1 431 ? 15.211 7.848 10.406 1 92.69 431 GLY B O 1
ATOM 7573 N N . ILE B 1 432 ? 13.203 8.594 9.844 1 95.06 432 ILE B N 1
ATOM 7574 C CA . ILE B 1 432 ? 13.008 7.668 8.727 1 95.06 432 ILE B CA 1
ATOM 7575 C C . ILE B 1 432 ? 13.688 8.219 7.477 1 95.06 432 ILE B C 1
ATOM 7577 O O . ILE B 1 432 ? 13.32 9.281 6.977 1 95.06 432 ILE B O 1
ATOM 7581 N N . THR B 1 433 ? 14.719 7.617 7.062 1 98.06 433 THR B N 1
ATOM 7582 C CA . THR B 1 433 ? 15.242 7.824 5.719 1 98.06 433 THR B CA 1
ATOM 7583 C C . THR B 1 433 ? 14.555 6.902 4.719 1 98.06 433 THR B C 1
ATOM 7585 O O . THR B 1 433 ? 14.703 5.68 4.793 1 98.06 433 THR B O 1
ATOM 7588 N N . GLY B 1 434 ? 13.797 7.465 3.869 1 97.81 434 GLY B N 1
ATOM 7589 C CA . GLY B 1 434 ? 13 6.605 3.004 1 97.81 434 GLY B CA 1
ATOM 7590 C C . GLY B 1 434 ? 12.492 7.309 1.763 1 97.81 434 GLY B C 1
ATOM 7591 O O . GLY B 1 434 ? 12.586 8.531 1.658 1 97.81 434 GLY B O 1
ATOM 7592 N N . LEU B 1 435 ? 12 6.527 0.776 1 98.31 435 LEU B N 1
ATOM 7593 C CA . LEU B 1 435 ? 11.539 7 -0.524 1 98.31 435 LEU B CA 1
ATOM 7594 C C . LEU B 1 435 ? 10.039 6.758 -0.688 1 98.31 435 LEU B C 1
ATOM 7596 O O . LEU B 1 435 ? 9.555 5.664 -0.408 1 98.31 435 LEU B O 1
ATOM 7600 N N . VAL B 1 436 ? 9.273 7.758 -1.025 1 98.5 436 VAL B N 1
ATOM 7601 C CA . VAL B 1 436 ? 7.863 7.699 -1.383 1 98.5 436 VAL B CA 1
ATOM 7602 C C . VAL B 1 436 ? 7.703 7.887 -2.889 1 98.5 436 VAL B C 1
ATOM 7604 O O . VAL B 1 436 ? 8.297 8.797 -3.475 1 98.5 436 VAL B O 1
ATOM 7607 N N . ASP B 1 437 ? 6.926 7.043 -3.562 1 98.19 437 ASP B N 1
ATOM 7608 C CA . ASP B 1 437 ? 6.789 7.184 -5.008 1 98.19 437 ASP B CA 1
ATOM 7609 C C . ASP B 1 437 ? 5.777 8.273 -5.363 1 98.19 437 ASP B C 1
ATOM 7611 O O . ASP B 1 437 ? 5.223 8.922 -4.473 1 98.19 437 ASP B O 1
ATOM 7615 N N . GLU B 1 438 ? 5.547 8.555 -6.656 1 98.38 438 GLU B N 1
ATOM 7616 C CA . GLU B 1 438 ? 4.781 9.703 -7.133 1 98.38 438 GLU B CA 1
ATOM 7617 C C . GLU B 1 438 ? 3.291 9.523 -6.855 1 98.38 438 GLU B C 1
ATOM 7619 O O . GLU B 1 438 ? 2.508 10.461 -7.023 1 98.38 438 GLU B O 1
ATOM 7624 N N . TYR B 1 439 ? 2.889 8.297 -6.316 1 98.31 439 TYR B N 1
ATOM 7625 C CA . TYR B 1 439 ? 1.487 8.039 -6.004 1 98.31 439 TYR B CA 1
ATOM 7626 C C . TYR B 1 439 ? 1.278 7.914 -4.5 1 98.31 439 TYR B C 1
ATOM 7628 O O . TYR B 1 439 ? 0.177 7.598 -4.043 1 98.31 439 TYR B O 1
ATOM 7636 N N . GLY B 1 440 ? 2.373 8.117 -3.732 1 98.38 440 GLY B N 1
ATOM 7637 C CA . GLY B 1 440 ? 2.244 8.188 -2.285 1 98.38 440 GLY B CA 1
ATOM 7638 C C . GLY B 1 440 ? 2.572 6.871 -1.598 1 98.38 440 GLY B C 1
ATOM 7639 O O . GLY B 1 440 ? 2.354 6.723 -0.394 1 98.38 440 GLY B O 1
ATOM 7640 N N . ARG B 1 441 ? 3.027 5.836 -2.303 1 97.69 441 ARG B N 1
ATOM 7641 C CA . ARG B 1 441 ? 3.426 4.57 -1.697 1 97.69 441 ARG B CA 1
ATOM 7642 C C . ARG B 1 441 ? 4.824 4.664 -1.097 1 97.69 441 ARG B C 1
ATOM 7644 O O . ARG B 1 441 ? 5.75 5.168 -1.738 1 97.69 441 ARG B O 1
ATOM 7651 N N . ILE B 1 442 ? 5.016 4.23 0.136 1 96.94 442 ILE B N 1
ATOM 7652 C CA . ILE B 1 442 ? 6.336 4.113 0.743 1 96.94 442 ILE B CA 1
ATOM 7653 C C . ILE B 1 442 ? 7.047 2.877 0.194 1 96.94 442 ILE B C 1
ATOM 7655 O O . ILE B 1 442 ? 6.648 1.746 0.484 1 96.94 442 ILE B O 1
ATOM 7659 N N . VAL B 1 443 ? 8.125 3.055 -0.561 1 95 443 VAL B N 1
ATOM 7660 C CA . VAL B 1 443 ? 8.648 1.949 -1.359 1 95 443 VAL B CA 1
ATOM 7661 C C . VAL B 1 443 ? 10.008 1.515 -0.818 1 95 443 VAL B C 1
ATOM 7663 O O . VAL B 1 443 ? 10.516 0.448 -1.176 1 95 443 VAL B O 1
ATOM 7666 N N . ASP B 1 444 ? 10.641 2.357 0.014 1 93.5 444 ASP B N 1
ATOM 7667 C CA . ASP B 1 444 ? 11.938 2.014 0.574 1 93.5 444 ASP B CA 1
ATOM 7668 C C . ASP B 1 444 ? 12.219 2.812 1.844 1 93.5 444 ASP B C 1
ATOM 7670 O O . ASP B 1 444 ? 11.812 3.971 1.957 1 93.5 444 ASP B O 1
ATOM 7674 N N . ALA B 1 445 ? 12.812 2.191 2.805 1 95.94 445 ALA B N 1
ATOM 7675 C CA . ALA B 1 445 ? 13.227 2.885 4.023 1 95.94 445 ALA B CA 1
ATOM 7676 C C . ALA B 1 445 ? 14.375 2.154 4.707 1 95.94 445 ALA B C 1
ATOM 7678 O O . ALA B 1 445 ? 14.398 0.922 4.754 1 95.94 445 ALA B O 1
ATOM 7679 N N . LEU B 1 446 ? 15.32 2.9 5.156 1 96.19 446 LEU B N 1
ATOM 7680 C CA . LEU B 1 446 ? 16.375 2.32 5.973 1 96.19 446 LEU B CA 1
ATOM 7681 C C . LEU B 1 446 ? 15.852 1.922 7.344 1 96.19 446 LEU B C 1
ATOM 7683 O O . LEU B 1 446 ? 14.898 2.523 7.848 1 96.19 446 LEU B O 1
ATOM 7687 N N . PRO B 1 447 ? 16.469 0.866 7.957 1 92 447 PRO B N 1
ATOM 7688 C CA . PRO B 1 447 ? 16.062 0.544 9.32 1 92 447 PRO B CA 1
ATOM 7689 C C . PRO B 1 447 ? 16.25 1.714 10.289 1 92 447 PRO B C 1
ATOM 7691 O O . PRO B 1 447 ? 17.234 2.451 10.188 1 92 447 PRO B O 1
ATOM 7694 N N . LEU B 1 448 ? 15.328 1.857 11.141 1 89.12 448 LEU B N 1
ATOM 7695 C CA . LEU B 1 448 ? 15.359 2.951 12.109 1 89.12 448 LEU B CA 1
ATOM 7696 C C . LEU B 1 448 ? 16.5 2.754 13.109 1 89.12 448 LEU B C 1
ATOM 7698 O O . LEU B 1 448 ? 16.781 1.626 13.516 1 89.12 448 LEU B O 1
ATOM 7702 N N . ARG B 1 449 ? 17.188 3.812 13.484 1 87.25 449 ARG B N 1
ATOM 7703 C CA . ARG B 1 449 ? 18.156 3.865 14.57 1 87.25 449 ARG B CA 1
ATOM 7704 C C . ARG B 1 449 ? 19.391 3.027 14.242 1 87.25 449 ARG B C 1
ATOM 7706 O O . ARG B 1 449 ? 19.938 2.354 15.117 1 87.25 449 ARG B O 1
ATOM 7713 N N . VAL B 1 450 ? 19.688 2.906 13.008 1 91.5 450 VAL B N 1
ATOM 7714 C CA . VAL B 1 450 ? 20.906 2.236 12.539 1 91.5 450 VAL B CA 1
ATOM 7715 C C . VAL B 1 450 ? 21.719 3.195 11.68 1 91.5 450 VAL B C 1
ATOM 7717 O O . VAL B 1 450 ? 21.188 3.861 10.789 1 91.5 450 VAL B O 1
ATOM 7720 N N . ARG B 1 451 ? 22.969 3.381 12.047 1 95.31 451 ARG B N 1
ATOM 7721 C CA . ARG B 1 451 ? 23.875 4.156 11.203 1 95.31 451 ARG B CA 1
ATOM 7722 C C . ARG B 1 451 ? 24.125 3.439 9.883 1 95.31 451 ARG B C 1
ATOM 7724 O O . ARG B 1 451 ? 24.688 2.344 9.859 1 95.31 451 ARG B O 1
ATOM 7731 N N . LEU B 1 452 ? 23.656 4.059 8.797 1 95.38 452 LEU B N 1
ATOM 7732 C CA . LEU B 1 452 ? 23.734 3.398 7.5 1 95.38 452 LEU B CA 1
ATOM 7733 C C . LEU B 1 452 ? 23.719 4.418 6.367 1 95.38 452 LEU B C 1
ATOM 7735 O O . LEU B 1 452 ? 23.172 5.504 6.512 1 95.38 452 LEU B O 1
ATOM 7739 N N . ALA B 1 453 ? 24.484 4.145 5.367 1 96.69 453 ALA B N 1
ATOM 7740 C CA . ALA B 1 453 ? 24.344 4.832 4.086 1 96.69 453 ALA B CA 1
ATOM 7741 C C . ALA B 1 453 ? 23.609 3.961 3.074 1 96.69 453 ALA B C 1
ATOM 7743 O O . ALA B 1 453 ? 23.922 2.775 2.922 1 96.69 453 ALA B O 1
ATOM 7744 N N . GLY B 1 454 ? 22.578 4.508 2.492 1 94.88 454 GLY B N 1
ATOM 7745 C CA . GLY B 1 454 ? 21.797 3.719 1.55 1 94.88 454 GLY B CA 1
ATOM 7746 C C . GLY B 1 454 ? 21.641 4.387 0.197 1 94.88 454 GLY B C 1
ATOM 7747 O O . GLY B 1 454 ? 21.438 5.598 0.118 1 94.88 454 GLY B O 1
ATOM 7748 N N . GLU B 1 455 ? 21.781 3.59 -0.874 1 95.38 455 GLU B N 1
ATOM 7749 C CA . GLU B 1 455 ? 21.578 4.078 -2.234 1 95.38 455 GLU B CA 1
ATOM 7750 C C . GLU B 1 455 ? 20.094 4.031 -2.623 1 95.38 455 GLU B C 1
ATOM 7752 O O . GLU B 1 455 ? 19.453 2.996 -2.471 1 95.38 455 GLU B O 1
ATOM 7757 N N . PHE B 1 456 ? 19.625 5.082 -3.018 1 96.25 456 PHE B N 1
ATOM 7758 C CA . PHE B 1 456 ? 18.234 5.176 -3.475 1 96.25 456 PHE B CA 1
ATOM 7759 C C . PHE B 1 456 ? 18.172 5.504 -4.961 1 96.25 456 PHE B C 1
ATOM 7761 O O . PHE B 1 456 ? 19.016 6.246 -5.473 1 96.25 456 PHE B O 1
ATOM 7768 N N . HIS B 1 457 ? 17.219 4.922 -5.703 1 95.81 457 HIS B N 1
ATOM 7769 C CA . HIS B 1 457 ? 16.938 5.191 -7.109 1 95.81 457 HIS B CA 1
ATOM 7770 C C . HIS B 1 457 ? 15.648 6 -7.266 1 95.81 457 HIS B C 1
ATOM 7772 O O . HIS B 1 457 ? 14.555 5.504 -6.973 1 95.81 457 HIS B O 1
ATOM 7778 N N . ILE B 1 458 ? 15.797 7.203 -7.742 1 97.31 458 ILE B N 1
ATOM 7779 C CA . ILE B 1 458 ? 14.664 8.117 -7.797 1 97.31 458 ILE B CA 1
ATOM 7780 C C . ILE B 1 458 ? 14.242 8.336 -9.25 1 97.31 458 ILE B C 1
ATOM 7782 O O . ILE B 1 458 ? 15.086 8.5 -10.125 1 97.31 458 ILE B O 1
ATOM 7786 N N . LYS B 1 459 ? 12.977 8.328 -9.508 1 96.56 459 LYS B N 1
ATOM 7787 C CA . LYS B 1 459 ? 12.414 8.602 -10.828 1 96.56 459 LYS B CA 1
ATOM 7788 C C . LYS B 1 459 ? 12.07 10.086 -10.977 1 96.56 459 LYS B C 1
ATOM 7790 O O . LYS B 1 459 ? 11.234 10.609 -10.242 1 96.56 459 LYS B O 1
ATOM 7795 N N . ALA B 1 460 ? 12.734 10.719 -11.891 1 97.69 460 ALA B N 1
ATOM 7796 C CA . ALA B 1 460 ? 12.43 12.117 -12.18 1 97.69 460 ALA B CA 1
ATOM 7797 C C . ALA B 1 460 ? 11.18 12.234 -13.055 1 97.69 460 ALA B C 1
ATOM 7799 O O . ALA B 1 460 ? 10.93 11.375 -13.898 1 97.69 460 ALA B O 1
ATOM 7800 N N . ARG B 1 461 ? 10.422 13.234 -12.805 1 97.44 461 ARG B N 1
ATOM 7801 C CA . ARG B 1 461 ? 9.211 13.453 -13.594 1 97.44 461 ARG B CA 1
ATOM 7802 C C . ARG B 1 461 ? 9.031 14.93 -13.906 1 97.44 461 ARG B C 1
ATOM 7804 O O . ARG B 1 461 ? 9.32 15.789 -13.07 1 97.44 461 ARG B O 1
ATOM 7811 N N . LYS B 1 462 ? 8.562 15.148 -15.086 1 97.06 462 LYS B N 1
ATOM 7812 C CA . LYS B 1 462 ? 8.242 16.516 -15.508 1 97.06 462 LYS B CA 1
ATOM 7813 C C . LYS B 1 462 ? 6.73 16.75 -15.5 1 97.06 462 LYS B C 1
ATOM 7815 O O . LYS B 1 462 ? 5.957 15.836 -15.203 1 97.06 462 LYS B O 1
ATOM 7820 N N . GLY B 1 463 ? 6.355 18.016 -15.672 1 96.56 463 GLY B N 1
ATOM 7821 C CA . GLY B 1 463 ? 4.949 18.375 -15.727 1 96.56 463 GLY B CA 1
ATOM 7822 C C . GLY B 1 463 ? 4.418 18.922 -14.414 1 96.56 463 GLY B C 1
ATOM 7823 O O . GLY B 1 463 ? 5.109 18.859 -13.391 1 96.56 463 GLY B O 1
ATOM 7824 N N . GLU B 1 464 ? 3.223 19.5 -14.516 1 98.06 464 GLU B N 1
ATOM 7825 C CA . GLU B 1 464 ? 2.564 20.062 -13.344 1 98.06 464 GLU B CA 1
ATOM 7826 C C . GLU B 1 464 ? 1.183 19.453 -13.133 1 98.06 464 GLU B C 1
ATOM 7828 O O . GLU B 1 464 ? 0.438 19.25 -14.094 1 98.06 464 GLU B O 1
ATOM 7833 N N . THR B 1 465 ? 0.894 19.047 -11.938 1 98.5 465 THR B N 1
ATOM 7834 C CA . THR B 1 465 ? -0.47 18.672 -11.602 1 98.5 465 THR B CA 1
ATOM 7835 C C . THR B 1 465 ? -1.376 19.891 -11.516 1 98.5 465 THR B C 1
ATOM 7837 O O . THR B 1 465 ? -0.898 21.031 -11.555 1 98.5 465 THR B O 1
ATOM 7840 N N . PHE B 1 466 ? -2.664 19.688 -11.469 1 98.75 466 PHE B N 1
ATOM 7841 C CA . PHE B 1 466 ? -3.619 20.766 -11.289 1 98.75 466 PHE B CA 1
ATOM 7842 C C . PHE B 1 466 ? -3.332 21.531 -10.008 1 98.75 466 PHE B C 1
ATOM 7844 O O . PHE B 1 466 ? -3.396 22.766 -9.984 1 98.75 466 PHE B O 1
ATOM 7851 N N . TYR B 1 467 ? -2.982 20.891 -9 1 98.69 467 TYR B N 1
ATOM 7852 C CA . TYR B 1 467 ? -2.695 21.531 -7.723 1 98.69 467 TYR B CA 1
ATOM 7853 C C . TYR B 1 467 ? -1.441 22.391 -7.812 1 98.69 467 TYR B C 1
ATOM 7855 O O . TYR B 1 467 ? -1.38 23.469 -7.223 1 98.69 467 TYR B O 1
ATOM 7863 N N . VAL B 1 468 ? -0.411 21.875 -8.43 1 98.62 468 VAL B N 1
ATOM 7864 C CA . VAL B 1 468 ? 0.816 22.656 -8.57 1 98.62 468 VAL B CA 1
ATOM 7865 C C . VAL B 1 468 ? 0.523 23.953 -9.32 1 98.62 468 VAL B C 1
ATOM 7867 O O . VAL B 1 468 ? 0.989 25.016 -8.93 1 98.62 468 VAL B O 1
ATOM 7870 N N . ARG B 1 469 ? -0.282 23.906 -10.312 1 98.19 469 ARG B N 1
ATOM 7871 C CA . ARG B 1 469 ? -0.566 25.047 -11.172 1 98.19 469 ARG B CA 1
ATOM 7872 C C . ARG B 1 469 ? -1.417 26.078 -10.438 1 98.19 469 ARG B C 1
ATOM 7874 O O . ARG B 1 469 ? -1.164 27.281 -10.531 1 98.19 469 ARG B O 1
ATOM 7881 N N . TYR B 1 470 ? -2.404 25.594 -9.586 1 98.06 470 TYR B N 1
ATOM 7882 C CA . TYR B 1 470 ? -3.41 26.531 -9.102 1 98.06 470 TYR B CA 1
ATOM 7883 C C . TYR B 1 470 ? -3.354 26.656 -7.582 1 98.06 470 TYR B C 1
ATOM 7885 O O . TYR B 1 470 ? -4.02 27.516 -7 1 98.06 470 TYR B O 1
ATOM 7893 N N . GLY B 1 471 ? -2.619 25.859 -6.945 1 97.31 471 GLY B N 1
ATOM 7894 C CA . GLY B 1 471 ? -2.373 25.984 -5.516 1 97.31 471 GLY B CA 1
ATOM 7895 C C . GLY B 1 471 ? -3.6 25.703 -4.672 1 97.31 471 GLY B C 1
ATOM 7896 O O . GLY B 1 471 ? -4.266 24.688 -4.855 1 97.31 471 GLY B O 1
ATOM 7897 N N . ASP B 1 472 ? -3.873 26.547 -3.697 1 97.62 472 ASP B N 1
ATOM 7898 C CA . ASP B 1 472 ? -4.934 26.312 -2.723 1 97.62 472 ASP B CA 1
ATOM 7899 C C . ASP B 1 472 ? -6.262 26.891 -3.209 1 97.62 472 ASP B C 1
ATOM 7901 O O . ASP B 1 472 ? -6.941 27.609 -2.471 1 97.62 472 ASP B O 1
ATOM 7905 N N . TRP B 1 473 ? -6.621 26.5 -4.43 1 98.12 473 TRP B N 1
ATOM 7906 C CA . TRP B 1 473 ? -7.859 26.969 -5.043 1 98.12 473 TRP B CA 1
ATOM 7907 C C . TRP B 1 473 ? -9.078 26.469 -4.273 1 98.12 473 TRP B C 1
ATOM 7909 O O . TRP B 1 473 ? -10.125 27.109 -4.266 1 98.12 473 TRP B O 1
ATOM 7919 N N . PHE B 1 474 ? -8.867 25.344 -3.627 1 98.56 474 PHE B N 1
ATOM 7920 C CA . PHE B 1 474 ? -9.984 24.719 -2.926 1 98.56 474 PHE B CA 1
ATOM 7921 C C . PHE B 1 474 ? -10.422 25.562 -1.735 1 98.56 474 PHE B C 1
ATOM 7923 O O . PHE B 1 474 ? -11.555 25.453 -1.269 1 98.56 474 PHE B O 1
ATOM 7930 N N . PHE B 1 475 ? -9.5 26.391 -1.186 1 98.25 475 PHE B N 1
ATOM 7931 C CA . PHE B 1 475 ? -9.883 27.359 -0.17 1 98.25 475 PHE B CA 1
ATOM 7932 C C . PHE B 1 475 ? -10.93 28.328 -0.71 1 98.25 475 PHE B C 1
ATOM 7934 O O . PHE B 1 475 ? -11.961 28.562 -0.071 1 98.25 475 PHE B O 1
ATOM 7941 N N . TYR B 1 476 ? -10.719 28.844 -1.852 1 98.5 476 TYR B N 1
ATOM 7942 C CA . TYR B 1 476 ? -11.625 29.812 -2.459 1 98.5 476 TYR B CA 1
ATOM 7943 C C . TYR B 1 476 ? -12.953 29.156 -2.822 1 98.5 476 TYR B C 1
ATOM 7945 O O . TYR B 1 476 ? -14.016 29.766 -2.656 1 98.5 476 TYR B O 1
ATOM 7953 N N . LEU B 1 477 ? -12.82 27.953 -3.311 1 98.69 477 LEU B N 1
ATOM 7954 C CA . LEU B 1 477 ? -14.055 27.219 -3.584 1 98.69 477 LEU B CA 1
ATOM 7955 C C . LEU B 1 477 ? -14.867 27.031 -2.309 1 98.69 477 LEU B C 1
ATOM 7957 O O . LEU B 1 477 ? -16.094 27.156 -2.328 1 98.69 477 LEU B O 1
ATOM 7961 N N . SER B 1 478 ? -14.211 26.703 -1.228 1 98.81 478 SER B N 1
ATOM 7962 C CA . SER B 1 478 ? -14.891 26.5 0.048 1 98.81 478 SER B CA 1
ATOM 7963 C C . SER B 1 478 ? -15.57 27.797 0.514 1 98.81 478 SER B C 1
ATOM 7965 O O . SER B 1 478 ? -16.672 27.75 1.06 1 98.81 478 SER B O 1
ATOM 7967 N N . VAL B 1 479 ? -14.922 28.938 0.33 1 98.69 479 VAL B N 1
ATOM 7968 C CA . VAL B 1 479 ? -15.523 30.219 0.681 1 98.69 479 VAL B CA 1
ATOM 7969 C C . VAL B 1 479 ? -16.797 30.422 -0.125 1 98.69 479 VAL B C 1
ATOM 7971 O O . VAL B 1 479 ? -17.844 30.766 0.433 1 98.69 479 VAL B O 1
ATOM 7974 N N . ILE B 1 480 ? -16.734 30.156 -1.396 1 98.62 480 ILE B N 1
ATOM 7975 C CA . ILE B 1 480 ? -17.875 30.328 -2.287 1 98.62 480 ILE B CA 1
ATOM 7976 C C . ILE B 1 480 ? -19 29.391 -1.872 1 98.62 480 ILE B C 1
ATOM 7978 O O . ILE B 1 480 ? -20.156 29.812 -1.752 1 98.62 480 ILE B O 1
ATOM 7982 N N . LEU B 1 481 ? -18.641 28.141 -1.599 1 98.5 481 LEU B N 1
ATOM 7983 C CA . LEU B 1 481 ? -19.641 27.141 -1.231 1 98.5 481 LEU B CA 1
ATOM 7984 C C . LEU B 1 481 ? -20.312 27.516 0.086 1 98.5 481 LEU B C 1
ATOM 7986 O O . LEU B 1 481 ? -21.516 27.312 0.25 1 98.5 481 LEU B O 1
ATOM 7990 N N . ALA B 1 482 ? -19.547 28.031 1.021 1 98.31 482 ALA B N 1
ATOM 7991 C CA . ALA B 1 482 ? -20.125 28.453 2.297 1 98.31 482 ALA B CA 1
ATOM 7992 C C . ALA B 1 482 ? -21.125 29.594 2.104 1 98.31 482 ALA B C 1
ATOM 7994 O O . ALA B 1 482 ? -22.234 29.531 2.621 1 98.31 482 ALA B O 1
ATOM 7995 N N . VAL B 1 483 ? -20.812 30.594 1.295 1 97.75 483 VAL B N 1
ATOM 7996 C CA . VAL B 1 483 ? -21.656 31.766 1.06 1 97.75 483 VAL B CA 1
ATOM 7997 C C . VAL B 1 483 ? -22.906 31.344 0.29 1 97.75 483 VAL B C 1
ATOM 7999 O O . VAL B 1 483 ? -24.016 31.734 0.656 1 97.75 483 VAL B O 1
ATOM 8002 N N . VAL B 1 484 ? -22.672 30.547 -0.729 1 97.31 484 VAL B N 1
ATOM 8003 C CA . VAL B 1 484 ? -23.766 30.109 -1.578 1 97.31 484 VAL B CA 1
ATOM 8004 C C . VAL B 1 484 ? -24.75 29.281 -0.762 1 97.31 484 VAL B C 1
ATOM 8006 O O . VAL B 1 484 ? -25.969 29.375 -0.949 1 97.31 484 VAL B O 1
ATOM 8009 N N . SER B 1 485 ? -24.203 28.438 0.11 1 97.19 485 SER B N 1
ATOM 8010 C CA . SER B 1 485 ? -25.062 27.594 0.93 1 97.19 485 SER B CA 1
ATOM 8011 C C . SER B 1 485 ? -25.969 28.438 1.82 1 97.19 485 SER B C 1
ATOM 8013 O O . SER B 1 485 ? -27.156 28.141 1.952 1 97.19 485 SER B O 1
ATOM 8015 N N . VAL B 1 486 ? -25.5 29.484 2.441 1 94.44 486 VAL B N 1
ATOM 8016 C CA . VAL B 1 486 ? -26.297 30.359 3.303 1 94.44 486 VAL B CA 1
ATOM 8017 C C . VAL B 1 486 ? -27.281 31.141 2.461 1 94.44 486 VAL B C 1
ATOM 8019 O O . VAL B 1 486 ? -28.453 31.312 2.852 1 94.44 486 VAL B O 1
ATOM 8022 N N . PHE B 1 487 ? -26.828 31.609 1.313 1 94.62 487 PHE B N 1
ATOM 8023 C CA . PHE B 1 487 ? -27.688 32.406 0.43 1 94.62 487 PHE B CA 1
ATOM 8024 C C . PHE B 1 487 ? -28.891 31.578 -0.029 1 94.62 487 PHE B C 1
ATOM 8026 O O . PHE B 1 487 ? -30.031 32.062 0.03 1 94.62 487 PHE B O 1
ATOM 8033 N N . ILE B 1 488 ? -28.609 30.406 -0.48 1 95.25 488 ILE B N 1
ATOM 8034 C CA . ILE B 1 488 ? -29.672 29.531 -0.95 1 95.25 488 ILE B CA 1
ATOM 8035 C C . ILE B 1 488 ? -30.641 29.234 0.2 1 95.25 488 ILE B C 1
ATOM 8037 O O . ILE B 1 488 ? -31.859 29.234 0.015 1 95.25 488 ILE B O 1
ATOM 8041 N N . SER B 1 489 ? -30.094 28.953 1.35 1 93.62 489 SER B N 1
ATOM 8042 C CA . SER B 1 489 ? -30.938 28.656 2.51 1 93.62 489 SER B CA 1
ATOM 8043 C C . SER B 1 489 ? -31.844 29.828 2.85 1 93.62 489 SER B C 1
ATOM 8045 O O . SER B 1 489 ? -33.031 29.641 3.176 1 93.62 489 SER B O 1
ATOM 8047 N N . ARG B 1 490 ? -31.422 31.047 2.764 1 90.62 490 ARG B N 1
ATOM 8048 C CA . ARG B 1 490 ? -32.219 32.25 3.051 1 90.62 490 ARG B CA 1
ATOM 8049 C C . ARG B 1 490 ? -33.281 32.469 1.988 1 90.62 490 ARG B C 1
ATOM 8051 O O . ARG B 1 490 ? -34.406 32.875 2.303 1 90.62 490 ARG B O 1
ATOM 8058 N N . MET B 1 491 ? -32.938 32.188 0.832 1 91.94 491 MET B N 1
ATOM 8059 C CA . MET B 1 491 ? -33.906 32.312 -0.258 1 91.94 491 MET B CA 1
ATOM 8060 C C . MET B 1 491 ? -35.031 31.328 -0.112 1 91.94 491 MET B C 1
ATOM 8062 O O . MET B 1 491 ? -36.188 31.609 -0.479 1 91.94 491 MET B O 1
ATOM 8066 N N . ARG B 1 492 ? -34.688 30.172 0.39 1 90 492 ARG B N 1
ATOM 8067 C CA . ARG B 1 492 ? -35.688 29.125 0.575 1 90 492 ARG B CA 1
ATOM 8068 C C . ARG B 1 492 ? -36.5 29.359 1.851 1 90 492 ARG B C 1
ATOM 8070 O O . ARG B 1 492 ? -37.469 28.641 2.125 1 90 492 ARG B O 1
ATOM 8077 N N . GLY B 1 493 ? -36.281 30.375 2.631 1 81.81 493 GLY B N 1
ATOM 8078 C CA . GLY B 1 493 ? -37 30.703 3.852 1 81.81 493 GLY B CA 1
ATOM 8079 C C . GLY B 1 493 ? -36.625 29.797 5.016 1 81.81 493 GLY B C 1
ATOM 8080 O O . GLY B 1 493 ? -37.406 29.625 5.949 1 81.81 493 GLY B O 1
ATOM 8081 N N . GLU B 1 494 ? -35.562 29.109 4.805 1 71.94 494 GLU B N 1
ATOM 8082 C CA . GLU B 1 494 ? -35.156 28.234 5.914 1 71.94 494 GLU B CA 1
ATOM 8083 C C . GLU B 1 494 ? -34.719 29.062 7.117 1 71.94 494 GLU B C 1
ATOM 8085 O O . GLU B 1 494 ? -34.094 30.125 6.957 1 71.94 494 GLU B O 1
ATOM 8090 N N . ARG B 1 495 ? -35.531 28.938 8.25 1 58.41 495 ARG B N 1
ATOM 8091 C CA . ARG B 1 495 ? -35.188 29.656 9.469 1 58.41 495 ARG B CA 1
ATOM 8092 C C . ARG B 1 495 ? -33.844 29.156 10.039 1 58.41 495 ARG B C 1
ATOM 8094 O O . ARG B 1 495 ? -33.531 27.969 9.93 1 58.41 495 ARG B O 1
ATOM 8101 N N . ASN B 1 496 ? -32.875 29.938 10.195 1 55.78 496 ASN B N 1
ATOM 8102 C CA . ASN B 1 496 ? -31.609 29.562 10.805 1 55.78 496 ASN B CA 1
ATOM 8103 C C . ASN B 1 496 ? -31.797 29 12.211 1 55.78 496 ASN B C 1
ATOM 8105 O O . ASN B 1 496 ? -32.75 29.344 12.898 1 55.78 496 ASN B O 1
ATOM 8109 N N . GLU B 1 497 ? -31.312 27.891 12.516 1 49.72 497 GLU B N 1
ATOM 8110 C CA . GLU B 1 497 ? -31.453 27.359 13.867 1 49.72 497 GLU B CA 1
ATOM 8111 C C . GLU B 1 497 ? -31.297 28.469 14.906 1 49.72 497 GLU B C 1
ATOM 8113 O O . GLU B 1 497 ? -32.031 28.5 15.906 1 49.72 497 GLU B O 1
ATOM 8118 N N . GLY B 1 498 ? -30.219 29.328 14.938 1 44.78 498 GLY B N 1
ATOM 8119 C CA . GLY B 1 498 ? -29.812 30.234 16 1 44.78 498 GLY B CA 1
ATOM 8120 C C . GLY B 1 498 ? -30.516 31.578 15.93 1 44.78 498 GLY B C 1
ATOM 8121 O O . GLY B 1 498 ? -30.328 32.438 16.797 1 44.78 498 GLY B O 1
ATOM 8122 N N . ILE B 1 499 ? -30.938 32 14.883 1 42.5 499 ILE B N 1
ATOM 8123 C CA . ILE B 1 499 ? -31.203 33.438 14.789 1 42.5 499 ILE B CA 1
ATOM 8124 C C . ILE B 1 499 ? -32.469 33.781 15.586 1 42.5 499 ILE B C 1
ATOM 8126 O O . ILE B 1 499 ? -32.969 34.906 15.539 1 42.5 499 ILE B O 1
ATOM 8130 N N . GLY B 1 500 ? -33.156 32.844 16.094 1 37.41 500 GLY B N 1
ATOM 8131 C CA . GLY B 1 500 ? -34.219 33.438 16.906 1 37.41 500 GLY B CA 1
ATOM 8132 C C . GLY B 1 500 ? -33.719 34.156 18.125 1 37.41 500 GLY B C 1
ATOM 8133 O O . GLY B 1 500 ? -34.5 34.562 18.984 1 37.41 500 GLY B O 1
ATOM 8134 N N . ILE B 1 501 ? -32.562 33.75 18.688 1 33.94 501 ILE B N 1
ATOM 8135 C CA . ILE B 1 501 ? -32.219 34.406 19.953 1 33.94 501 ILE B CA 1
ATOM 8136 C C . ILE B 1 501 ? -31.797 35.844 19.688 1 33.94 501 ILE B C 1
ATOM 8138 O O . ILE B 1 501 ? -31.047 36.125 18.766 1 33.94 501 ILE B O 1
ATOM 8142 N N . ARG B 1 502 ? -32.375 36.812 20.359 1 33.94 502 ARG B N 1
ATOM 8143 C CA . ARG B 1 502 ? -31.953 38.188 20.594 1 33.94 502 ARG B CA 1
ATOM 8144 C C . ARG B 1 502 ? -30.453 38.25 20.891 1 33.94 502 ARG B C 1
ATOM 8146 O O . ARG B 1 502 ? -29.969 37.594 21.812 1 33.94 502 ARG B O 1
ATOM 8153 N N . LEU B 1 503 ? -29.516 38.719 20 1 24.28 503 LEU B N 1
ATOM 8154 C CA . LEU B 1 503 ? -28.141 39.031 20.391 1 24.28 503 LEU B CA 1
ATOM 8155 C C . LEU B 1 503 ? -28.125 39.719 21.766 1 24.28 503 LEU B C 1
ATOM 8157 O O . LEU B 1 503 ? -28.969 40.562 22.062 1 24.28 503 LEU B O 1
#

Nearest PDB structures (foldseek):
  5vrg-assembly1_A  TM=8.683E-01  e=1.518E-23  Escherichia coli K-12
  8b0k-assembly1_A  TM=8.548E-01  e=2.324E-22  Escherichia coli K-12
  6nwr-assembly1_A  TM=8.598E-01  e=2.324E-22  Escherichia coli K-12
  5n6l-assembly1_A  TM=8.449E-01  e=5.243E-22  Escherichia coli K-12
  5xhq-assembly2_B  TM=8.374E-01  e=5.472E-21  Escherichia coli K-12

Organism: Thermotoga maritima (strain ATCC 43589 / DSM 3109 / JCM 10099 / NBRC 100826 / MSB8) (NCBI:txid243274)

Sequence (1006 aa):
MNRRRWWRSSERRWRGLVSLFLSVLSGFLTALSMPGFLSGALIWFSLIPLLYAVEGRGVWKRAFLSFVYFFTHVLISFFWVLPTLTENVPLVFGRYPSWLGIVVFVLMGIIEAVPFLGFGFLSYFAPQSIVLKTLYLASVYTIFEYLRGVGELGFTGGRISEALYSHTGLIQIVSITGTLGLVFLIVSLNVLFYEFLRRRKGLLIFPVIFFVYLLNSSVVHLLPVPERGSFKVVALQPNVPTSLKYSVSSGEMLELLESMTKDFHGSIVITPEAFFLEDVRYSQKLRELSEENTFVIGFPADNQNSVFVLEGGRFRKVYSKVKLFPFVEKLPYPRVFGVFSFLKGLSYYEPGRNFSVFNVGESPPLSVQICFESYFPEVSRAFVKNGSELLIVVTNDGWFHYKAALLNHFVQGVFRAVETRRQFLQVANTGITGLVDEYGRIVDALPLRVRLAGEFHIKARKGETFYVRYGDWFFYLSVILAVVSVFISRMRGERNEGIGIRLMNRRRWWRSSERRWRGLVSLFLSVLSGFLTALSMPGFLSGALIWFSLIPLLYAVEGRGVWKRAFLSFVYFFTHVLISFFWVLPTLTENVPLVFGRYPSWLGIVVFVLMGIIEAVPFLGFGFLSYFAPQSIVLKTLYLASVYTIFEYLRGVGELGFTGGRISEALYSHTGLIQIVSITGTLGLVFLIVSLNVLFYEFLRRRKGLLIFPVIFFVYLLNSSVVHLLPVPERGSFKVVALQPNVPTSLKYSVSSGEMLELLESMTKDFHGSIVITPEAFFLEDVRYSQKLRELSEENTFVIGFPADNQNSVFVLEGGRFRKVYSKVKLFPFVEKLPYPRVFGVFSFLKGLSYYEPGRNFSVFNVGESPPLSVQICFESYFPEVSRAFVKNGSELLIVVTNDGWFHYKAALLNHFVQGVFRAVETRRQFLQVANTGITGLVDEYGRIVDALPLRVRLAGEFHIKARKGETFYVRYGDWFFYLSVILAVVSVFISRMRGERNEGIGIRL

Radius of gyration: 32.07 Å; Cα contacts (8 Å, |Δi|>4): 2102; chains: 2; bounding box: 94×85×81 Å

Foldseek 3Di:
DVVVVVVVVVVVVVLLVQLLVLLLQLLVLLLQLAFPHPHLVSLLASCLSNVVSLPLHALQSLLVSQLSNQLNNQCSNVVQQLCLQQPVCCLLVVPRHNVVSVVVSSVLSNLLSNLSSQLSNCLLQAFDDLVLNLLQSLLSQLLSLVVCQDALQHFNFSQSLNSCLVLLQVLLCCLAANSSVVSSVSSSSNSNCSVCVVVVNNVVNVVVVVVVVVRSVVSVVVDDDDDFFDAKAKFWQQLDAPSCLSVDAPVVLLVSVCVQCVPPFQHEYEYFAPSDADDCLPPPSVLVVQAGYWYFDWYDDPLFGFTWIRHNSHTDTFDTAANDHDLQADDGPCVPCVVDVVSVPHRHGDHTDAQGWDDDVPGATAGEHEASVLSPLVSLLRNQVNPHQAYEYHYEPSSGDDLSVLRSRVSSQLSSLSNWLHKYFYRYHQGWGFIAGSSRDTDGTDDGSDGHMDMGGTHGDHDGRNCSVPPNVVSVVSVVSNVVSSVVSVVVVRDRSHPVDDD/DVVVVVVVVVVVVVLLVQLLVLLLQLLVLLLQLAFPHPHLVSLLASCLSNVVSLPLHALQSLLVSQLSNQLNNQCSNVVQQLCLQQPVCCLLVVPRHNVVSVVVSSVLSNLLSNLSSQLSNCLLQAFDDLVLNLLQSLLSQLLSLVVCQDDLQHFNFSQSLNSCLVLLQVLLCCLAANSSVVSSVSSSSNSNCSVCVVVVNNVVNVVVVVVVVVRSVVSVVVDDDDDFFDAKAKFWQQLDAPSCLSVDAPVNLLVSVCVQCVPPFQHEYEYFAPSDADDCLPPPSVLVVQAGYWYFDWYDDPLFGFTWIRHNSHTDTFDTAANDHDLQADDGPCVPCVVDVVSVPHRHGDHTDAQGWDDDVPGATAGEHEFSVLRPLVSLLRNQVNPHQAYEYHYACSSGDDLSSLRSRVSSQLSSLSNWLHKYFYRYHQGWGFIAGSSRDTDGTDDGSDGHMDMGGTHGDHDGRNCSVPPNVVSVVSVVSNVVSSVVSVVVVRDRSHPVDDD

Secondary structure (DSSP, 8-state):
-HHHHHHHHHHHHHHHHHHHHHHHHHHHHHHHTSTTSS-GGGGGTTTHHHHHHHTT--HHHHHHHHHHHHHHHHHHHTTTHHHIIIIIHHHHHSS--HHHHHHHHHHHHHHHHTHHHHHHHHHTT--SSHHHHHHHHHHHHHHHHHHHTSSTT---TT-GGGGGTT-TTGGGGHHHH-HHHHHHHHHHHHHHHHHHHHTT-GGGHHHHHHHHHHHHHHHHHHSPPP---SEEEEEEE----HHHHTTS-HHHHHHHHHHHHTT--S-EEE--TTSSSS--TT-HHHHHHTTTSEEEEEEEETTEEEEEEEETTEEEEEEE--SPPBTTTB-STHHHHTT-HHHHTS-PPPPPS----B--TTPPPEEEEEGGGGG-HHHHHHHHHTT-SEEEEEE-GGG--SHHHHHHHHTHHHHHHHHHT--EEEEESSS--EEE-TTS-EEEEPPTT--EEEEEEE----S--HHHHH-SHHHHHHHHHHHHHHHHHHHTTPPPSSTTS--/-HHHHHHHHHHHHHHHHHHHHHHHHHHHHHHHTSTTSS-GGGGGTTTHHHHHHHTT--HHHHHHHHHHHHHHHHHHHTTTHHHIIIIIHHHHHSS--HHHHHHHHHHHHHHHHTHHHHHHHHHTT--SSHHHHHHHHHHHHHHHHHHHTSSTT---TT-GGGGGTT-TTGGGGHHHH-HHHHHHHHHHHHHHHHHHHHTT-GGGHHHHHHHHHHHHHHHHHHSPPP---SEEEEEEE----HHHHTTS-HHHHHHHHHHHHTT--S-EEE--TTSSSS--TT-HHHHHHTTTSEEEEEEEETTEEEEEEEETTEEEEEEE--SPPBTTTB-STHHHHTT-HHHHTSPPPPPPS----B--TTPPPEEEEEGGGGG-HHHHHHHHHTT-SEEEEEE--TT--SHHHHHHHHTHHHHHHHHHT--EEEEESSS--EEE-TTS-EEEEPPTT--EEEEEEE----S--HHHHH-SHHHHHHHHHHHHHHHHHHHTT---SSTTS--